Protein AF-0000000068914942 (afdb_homodimer)

InterPro domains:
  IPR000403 Phosphatidylinositol 3-/4-kinase, catalytic domain [PF00454] (222-369)
  IPR000403 Phosphatidylinositol 3-/4-kinase, catalytic domain [PS50290] (128-403)
  IPR000403 Phosphatidylinositol 3-/4-kinase, catalytic domain [SM00146] (162-403)
  IPR011009 Protein kinase-like domain superfamily [SSF56112] (67-400)
  IPR015433 Phosphatidylinositol 3-/4-kinase [PTHR10048] (6-400)
  IPR018936 Phosphatidylinositol 3-/4-kinase, conserved site [PS00915] (165-179)
  IPR036940 Phosphatidylinositol 3-/4-kinase, catalytic domain superfamily [G3DSA:1.10.1070.11] (213-403)

Organism: Brassica napus (NCBI:txid3708)

Foldseek 3Di:
DLVVVLVVQLVVCLVDLLSLLLLLQQLQLQQPDDDPDDDDPQPCVVVSVCSVVSNVSSLVSDDPVSNVLSCLQLVQVVQLLCLQVVLQPPDQVCSLVSQLVSQVPGDRDDFCHADNQDNQKTFPAWPSNQWDWDDDDRTTKIKTKTFIDGNPDDRVDTDIWIKIKTAQANCVLVVLLLVLLVVLVVLCVVVVAQADADRWTKTRRHHRIIMTTDDPQKDFQVRLCVVDVDFPQVSLCVLQNDPPDPQSVQLLVQQLRQQLSVLLSLLLFVQLDDDSRQWMAHSSNHIYGHDRLATQCGYVVNPSCNDVASDADDQSNCCSQPVVLPCPDPSSVVSLVSNLVSLLSCLVVVVVSLVSNVVCLSSPRPNNVDDDRSVVSSVSSVNVDDSVVSSVVSSVSSVVNND/DLVVVLVVQLVVCLVDLLSLLLLLQQLQLQQPDDDPDDDDPQPCVVVSVCSVVSNVSSLVSDDPVSNVLSCLQLVQVVQLLCLQVVLQPPDQVCSLVSQLVSQVVGDRDDFCHADNQDNQKTFPAWPSNAWDWDDDDRTTKIKTKTFIDGNPDDRVDTDIWIKIKTAQANCVLVVLLLVLLVVLVVLCVVVVAQADADRWTKTRRHHRIIMTTDDPQKDFQVRLCVVDVDFPQVSLCVLQNDPPDPQSVQLLVQQLRHQLSVLLSLLLFVQLPDPSRQWMAHSSNHIYGHDRLATQCGYVVNPSCNDVASDADDQSNCCSQPVVLPCPDPSSVVSLVSNLVSLLSCLVVVVVSLVSNVVCLSSPRPNNVDDDRSVVSSVSSVNVDDSVRSSVVSSVSSVVNND

Secondary structure (DSSP, 8-state):
-HHHHHHHHHHHHTT-HHHHHHHHHHHHHHTT-----SS---TTHHHHHHHHHHHHHHHHT--HHHHHHHHHHHHHHHHHHHHHHHTTTS-HHHHHHHHHHHHHTPPP-SS--EETTEEEEEEEEE-GGG-EEPP-SS---EEEEEEEEETTS-TT--EEEEEEEEES---HHHHHHHHHHHHHHHHHHHTT---------EEEEETTEEEEEPPTTEEEHHHHHHH-SS-HHHHHHHHH-STTSHHHHHHHHHHHHHHHHHHHHHHHH------GGGEEEETTS-EEE---SS-TT--GGG-TTS--SSS---HHHHHHH-TT-SS-SHHHHHHHHHHHHHHHHHHHTHHHHHHHHHTTGGG--GGGSSS-HHHHHHHHH-TTS-HHHHHHHHHHHHHHHT-/-HHHHHHHHHHHHTT-HHHHHHHHHHHHHHTT-----SS---TTHHHHHHHHHHHHHHHHT--HHHHHHHHHHHHHHHHHHHHHHHTTTS-HHHHHHHHHHHHHTPPP-SS--EETTEEEEEEEEE-GGG-EEPP-SS---EEEEEEEEETTS-TT--EEEEEEEEES---HHHHHHHHHHHHHHHHHHHTT---------EEEEETTEEEEEPPTTEEEHHHHHHH-SS-HHHHHHHHH-STTSHHHHHHHHHHHHHHHHHHHHHHHH------GGGEEEETTS-EEE---SS-TT--GGG-TTS--SSS---HHHHHHH-TT-SS-SHHHHHHHHHHHHHHHHHHHTHHHHHHHHHTTGGG--GGGSSS-HHHHHHHHH-TTS-HHHHHHHHHHHHHHHT-

Radius of gyration: 30.93 Å; Cα contacts (8 Å, |Δi|>4): 1304; chains: 2; bounding box: 59×101×74 Å

pLDDT: mean 88.15, std 11.49, range [38.56, 98.75]

Structure (mmCIF, N/CA/C/O backbone):
data_AF-0000000068914942-model_v1
#
loop_
_entity.id
_entity.type
_entity.pdbx_description
1 polymer '1-phosphatidylinositol 4-kinase'
#
loop_
_atom_site.group_PDB
_atom_site.id
_atom_site.type_symbol
_atom_site.label_atom_id
_atom_site.label_alt_id
_atom_site.label_comp_id
_atom_site.label_asym_id
_atom_site.label_entity_id
_atom_site.label_seq_id
_atom_site.pdbx_PDB_ins_code
_atom_site.Cartn_x
_atom_site.Cartn_y
_atom_site.Cartn_z
_atom_site.occupancy
_atom_site.B_iso_or_equiv
_atom_site.auth_seq_id
_atom_site.auth_comp_id
_atom_site.auth_asym_id
_atom_site.auth_atom_id
_atom_site.pdbx_PDB_model_num
ATOM 1 N N . MET A 1 1 ? -17.969 -9.203 5.148 1 58.34 1 MET A N 1
ATOM 2 C CA . MET A 1 1 ? -17.391 -7.957 4.645 1 58.34 1 MET A CA 1
ATOM 3 C C . MET A 1 1 ? -15.992 -7.742 5.195 1 58.34 1 MET A C 1
ATOM 5 O O . MET A 1 1 ? -15.047 -7.52 4.438 1 58.34 1 MET A O 1
ATOM 9 N N . GLN A 1 2 ? -15.883 -8.016 6.496 1 65 2 GLN A N 1
ATOM 10 C CA . GLN A 1 2 ? -14.594 -7.789 7.133 1 65 2 GLN A CA 1
ATOM 11 C C . GLN A 1 2 ? -13.539 -8.758 6.602 1 65 2 GLN A C 1
ATOM 13 O O . GLN A 1 2 ? -12.414 -8.359 6.301 1 65 2 GLN A O 1
ATOM 18 N N . ARG A 1 3 ? -14.031 -9.883 6.332 1 69.19 3 ARG A N 1
ATOM 19 C CA . ARG A 1 3 ? -13.078 -10.898 5.883 1 69.19 3 ARG A CA 1
ATOM 20 C C . ARG A 1 3 ? -12.664 -10.648 4.438 1 69.19 3 ARG A C 1
ATOM 22 O O . ARG A 1 3 ? -11.5 -10.859 4.078 1 69.19 3 ARG A O 1
ATOM 29 N N . LEU A 1 4 ? -13.633 -10.164 3.703 1 71.38 4 LEU A N 1
ATOM 30 C CA . LEU A 1 4 ? -13.336 -9.875 2.305 1 71.38 4 LEU A CA 1
ATOM 31 C C . LEU A 1 4 ? -12.352 -8.719 2.186 1 71.38 4 LEU A C 1
ATOM 33 O O . LEU A 1 4 ? -11.398 -8.781 1.402 1 71.38 4 LEU A O 1
ATOM 37 N N . VAL A 1 5 ? -12.523 -7.695 2.98 1 72 5 VAL A N 1
ATOM 38 C CA . VAL A 1 5 ? -11.609 -6.555 2.988 1 72 5 VAL A CA 1
ATOM 39 C C . VAL A 1 5 ? -10.211 -7.016 3.4 1 72 5 VAL A C 1
ATOM 41 O O . VAL A 1 5 ? -9.219 -6.633 2.777 1 72 5 VAL A O 1
ATOM 44 N N . GLU A 1 6 ? -10.203 -7.836 4.348 1 75.19 6 GLU A N 1
ATOM 45 C CA . GLU A 1 6 ? -8.93 -8.383 4.797 1 75.19 6 GLU A CA 1
ATOM 46 C C . GLU A 1 6 ? -8.227 -9.148 3.676 1 75.19 6 GLU A C 1
ATOM 48 O O . GLU A 1 6 ? -7.023 -9 3.471 1 75.19 6 GLU A O 1
ATOM 53 N N . GLY A 1 7 ? -9 -9.93 3.02 1 75.38 7 GLY A N 1
ATOM 54 C CA . GLY A 1 7 ? -8.438 -10.672 1.903 1 75.38 7 GLY A CA 1
ATOM 55 C C . GLY A 1 7 ? -7.832 -9.789 0.834 1 75.38 7 GLY A C 1
ATOM 56 O O . GLY A 1 7 ? -6.734 -10.062 0.342 1 75.38 7 GLY A O 1
ATOM 57 N N . TYR A 1 8 ? -8.5 -8.742 0.588 1 74.06 8 TYR A N 1
ATOM 58 C CA . TYR A 1 8 ? -8.016 -7.805 -0.418 1 74.06 8 TYR A CA 1
ATOM 59 C C . TYR A 1 8 ? -6.734 -7.117 0.052 1 74.06 8 TYR A C 1
ATOM 61 O O . TYR A 1 8 ? -5.797 -6.938 -0.728 1 74.06 8 TYR A O 1
ATOM 69 N N . LEU A 1 9 ? -6.75 -6.789 1.286 1 76.19 9 LEU A N 1
ATOM 70 C CA . LEU A 1 9 ? -5.582 -6.121 1.851 1 76.19 9 LEU A CA 1
ATOM 71 C C . LEU A 1 9 ? -4.375 -7.051 1.854 1 76.19 9 LEU A C 1
ATOM 73 O O . LEU A 1 9 ? -3.264 -6.633 1.517 1 76.19 9 LEU A O 1
ATOM 77 N N . LEU A 1 10 ? -4.621 -8.234 2.172 1 78.44 10 LEU A N 1
ATOM 78 C CA . LEU A 1 10 ? -3.533 -9.203 2.217 1 78.44 10 LEU A CA 1
ATOM 79 C C . LEU A 1 10 ? -2.945 -9.422 0.827 1 78.44 10 LEU A C 1
ATOM 81 O O . LEU A 1 10 ? -1.725 -9.516 0.673 1 78.44 10 LEU A O 1
ATOM 85 N N . ARG A 1 11 ? -3.777 -9.445 -0.128 1 77.5 11 ARG A N 1
ATOM 86 C CA . ARG A 1 11 ? -3.316 -9.609 -1.503 1 77.5 11 ARG A CA 1
ATOM 87 C C . ARG A 1 11 ? -2.504 -8.398 -1.957 1 77.5 11 ARG A C 1
ATOM 89 O O . ARG A 1 11 ? -1.482 -8.547 -2.631 1 77.5 11 ARG A O 1
ATOM 96 N N . ALA A 1 12 ? -3.012 -7.297 -1.58 1 75.62 12 ALA A N 1
ATOM 97 C CA . ALA A 1 12 ? -2.309 -6.07 -1.942 1 75.62 12 ALA A CA 1
ATOM 98 C C . ALA A 1 12 ? -0.931 -6.012 -1.289 1 75.62 12 ALA A C 1
ATOM 100 O O . ALA A 1 12 ? 0.04 -5.574 -1.91 1 75.62 12 ALA A O 1
ATOM 101 N N . THR A 1 13 ? -0.821 -6.484 -0.049 1 81.56 13 THR A N 1
ATOM 102 C CA . THR A 1 13 ? 0.433 -6.398 0.693 1 81.56 13 THR A CA 1
ATOM 103 C C . THR A 1 13 ? 1.461 -7.375 0.128 1 81.56 13 THR A C 1
ATOM 105 O O . THR A 1 13 ? 2.666 -7.203 0.327 1 81.56 13 THR A O 1
ATOM 108 N N . GLN A 1 14 ? 0.998 -8.336 -0.567 1 77.94 14 GLN A N 1
ATOM 109 C CA . GLN A 1 14 ? 1.915 -9.305 -1.16 1 77.94 14 GLN A CA 1
ATOM 110 C C . GLN A 1 14 ? 2.623 -8.719 -2.377 1 77.94 14 GLN A C 1
ATOM 112 O O . GLN A 1 14 ? 3.664 -9.227 -2.803 1 77.94 14 GLN A O 1
ATOM 117 N N . ARG A 1 15 ? 2.119 -7.633 -2.84 1 77.19 15 ARG A N 1
ATOM 118 C CA . ARG A 1 15 ? 2.668 -7.043 -4.055 1 77.19 15 ARG A CA 1
ATOM 119 C C . ARG A 1 15 ? 3.729 -5.996 -3.729 1 77.19 15 ARG A C 1
ATOM 121 O O . ARG A 1 15 ? 4.508 -5.602 -4.598 1 77.19 15 ARG A O 1
ATOM 128 N N . SER A 1 16 ? 3.73 -5.582 -2.49 1 80.5 16 SER A N 1
ATOM 129 C CA . SER A 1 16 ? 4.66 -4.531 -2.092 1 80.5 16 SER A CA 1
ATOM 130 C C . SER A 1 16 ? 5.004 -4.633 -0.609 1 80.5 16 SER A C 1
ATOM 132 O O . SER A 1 16 ? 4.148 -4.402 0.249 1 80.5 16 SER A O 1
ATOM 134 N N . ASP A 1 17 ? 6.27 -4.828 -0.352 1 85.5 17 ASP A N 1
ATOM 135 C CA . ASP A 1 17 ? 6.723 -4.91 1.034 1 85.5 17 ASP A CA 1
ATOM 136 C C . ASP A 1 17 ? 6.52 -3.58 1.757 1 85.5 17 ASP A C 1
ATOM 138 O O . ASP A 1 17 ? 6.125 -3.557 2.924 1 85.5 17 ASP A O 1
ATOM 142 N N . ILE A 1 18 ? 6.816 -2.525 1.041 1 85.44 18 ILE A N 1
ATOM 143 C CA . ILE A 1 18 ? 6.68 -1.201 1.638 1 85.44 18 ILE A CA 1
ATOM 144 C C . ILE A 1 18 ? 5.219 -0.952 2.012 1 85.44 18 ILE A C 1
ATOM 146 O O . ILE A 1 18 ? 4.934 -0.378 3.064 1 85.44 18 ILE A O 1
ATOM 150 N N . PHE A 1 19 ? 4.383 -1.383 1.195 1 83.62 19 PHE A N 1
ATOM 151 C CA . PHE A 1 19 ? 2.971 -1.236 1.524 1 83.62 19 PHE A CA 1
ATOM 152 C C . PHE A 1 19 ? 2.615 -2.051 2.764 1 83.62 19 PHE A C 1
ATOM 154 O O . PHE A 1 19 ? 1.853 -1.592 3.615 1 83.62 19 PHE A O 1
ATOM 161 N N . ALA A 1 20 ? 3.072 -3.252 2.707 1 88.56 20 ALA A N 1
ATOM 162 C CA . ALA A 1 20 ? 2.826 -4.086 3.879 1 88.56 20 ALA A CA 1
ATOM 163 C C . ALA A 1 20 ? 3.279 -3.385 5.156 1 88.56 20 ALA A C 1
ATOM 165 O O . ALA A 1 20 ? 2.564 -3.391 6.16 1 88.56 20 ALA A O 1
ATOM 166 N N . HIS A 1 21 ? 4.418 -2.729 5.09 1 91.75 21 HIS A N 1
ATOM 167 C CA . HIS A 1 21 ? 4.941 -2.004 6.246 1 91.75 21 HIS A CA 1
ATOM 168 C C . HIS A 1 21 ? 4.02 -0.854 6.637 1 91.75 21 HIS A C 1
ATOM 170 O O . HIS A 1 21 ? 3.682 -0.698 7.812 1 91.75 21 HIS A O 1
ATOM 176 N N . ILE A 1 22 ? 3.643 -0.082 5.668 1 87 22 ILE A N 1
ATOM 177 C CA . ILE A 1 22 ? 2.787 1.077 5.902 1 87 22 ILE A CA 1
ATOM 178 C C . ILE A 1 22 ? 1.483 0.632 6.559 1 87 22 ILE A C 1
ATOM 180 O O . ILE A 1 22 ? 1.037 1.236 7.539 1 87 22 ILE A O 1
ATOM 184 N N . LEU A 1 23 ? 0.929 -0.386 6.016 1 84.69 23 LEU A N 1
ATOM 185 C CA . LEU A 1 23 ? -0.323 -0.889 6.57 1 84.69 23 LEU A CA 1
ATOM 186 C C . LEU A 1 23 ? -0.121 -1.391 8 1 84.69 23 LEU A C 1
ATOM 188 O O . LEU A 1 23 ? -0.962 -1.156 8.867 1 84.69 23 LEU A O 1
ATOM 192 N N . ILE A 1 24 ? 0.952 -2.102 8.242 1 89.44 24 ILE A N 1
ATOM 193 C CA . ILE A 1 24 ? 1.233 -2.621 9.57 1 89.44 24 ILE A CA 1
ATOM 194 C C . ILE A 1 24 ? 1.371 -1.463 10.562 1 89.44 24 ILE A C 1
ATOM 196 O O . ILE A 1 24 ? 0.812 -1.506 11.656 1 89.44 24 ILE A O 1
ATOM 200 N N . TRP A 1 25 ? 2.107 -0.399 10.18 1 88.81 25 TRP A N 1
ATOM 201 C CA . TRP A 1 25 ? 2.236 0.777 11.031 1 88.81 25 TRP A CA 1
ATOM 202 C C . TRP A 1 25 ? 0.869 1.367 11.352 1 88.81 25 TRP A C 1
ATOM 204 O O . TRP A 1 25 ? 0.594 1.718 12.508 1 88.81 25 TRP A O 1
ATOM 214 N N . HIS A 1 26 ? 0.051 1.484 10.383 1 81.44 26 HIS A N 1
ATOM 215 C CA . HIS A 1 26 ? -1.274 2.061 10.578 1 81.44 26 HIS A CA 1
ATOM 216 C C . HIS A 1 26 ? -2.129 1.186 11.484 1 81.44 26 HIS A C 1
ATOM 218 O O . HIS A 1 26 ? -2.863 1.697 12.336 1 81.44 26 HIS A O 1
ATOM 224 N N . LEU A 1 27 ? -2.064 -0.133 11.312 1 82.94 27 LEU A N 1
ATOM 225 C CA . LEU A 1 27 ? -2.828 -1.061 12.141 1 82.94 27 LEU A CA 1
ATOM 226 C C . LEU A 1 27 ? -2.357 -1.012 13.586 1 82.94 27 LEU A C 1
ATOM 228 O O . LEU A 1 27 ? -3.172 -1.07 14.508 1 82.94 27 LEU A O 1
ATOM 232 N N . GLN A 1 28 ? -1.081 -0.886 13.742 1 85.81 28 GLN A N 1
ATOM 233 C CA . GLN A 1 28 ? -0.518 -0.815 15.086 1 85.81 28 GLN A CA 1
ATOM 234 C C . GLN A 1 28 ? -0.953 0.462 15.797 1 85.81 28 GLN A C 1
ATOM 236 O O . GLN A 1 28 ? -1.138 0.468 17.016 1 85.81 28 GLN A O 1
ATOM 241 N N . GLY A 1 29 ? -1.04 1.446 15.07 1 82.19 29 GLY A N 1
ATOM 242 C CA . GLY A 1 29 ? -1.447 2.723 15.633 1 82.19 29 GLY A CA 1
ATOM 243 C C . GLY A 1 29 ? -2.896 2.74 16.078 1 82.19 29 GLY A C 1
ATOM 244 O O . GLY A 1 29 ? -3.27 3.521 16.953 1 82.19 29 GLY A O 1
ATOM 245 N N . GLU A 1 30 ? -3.73 1.829 15.547 1 75.88 30 GLU A N 1
ATOM 246 C CA . GLU A 1 30 ? -5.16 1.803 15.844 1 75.88 30 GLU A CA 1
ATOM 247 C C . GLU A 1 30 ? -5.469 0.821 16.969 1 75.88 30 GLU A C 1
ATOM 249 O O . GLU A 1 30 ? -6.547 0.872 17.562 1 75.88 30 GLU A O 1
ATOM 254 N N . SER A 1 31 ? -4.777 -0.333 17.25 1 64.75 31 SER A N 1
ATOM 255 C CA . SER A 1 31 ? -5.082 -1.464 18.125 1 64.75 31 SER A CA 1
ATOM 256 C C . SER A 1 31 ? -5.191 -1.024 19.578 1 64.75 31 SER A C 1
ATOM 258 O O . SER A 1 31 ? -5.883 -1.665 20.375 1 64.75 31 SER A O 1
ATOM 260 N N . VAL A 1 32 ? -4.652 -0.105 20.188 1 53.91 32 VAL A N 1
ATOM 261 C CA . VAL A 1 32 ? -4.449 -0.066 21.625 1 53.91 32 VAL A CA 1
ATOM 262 C C . VAL A 1 32 ? -5.656 0.585 22.312 1 53.91 32 VAL A C 1
ATOM 264 O O . VAL A 1 32 ? -5.602 0.931 23.484 1 53.91 32 VAL A O 1
ATOM 267 N N . GLN A 1 33 ? -6.824 0.558 21.75 1 50.12 33 GLN A N 1
ATOM 268 C CA . GLN A 1 33 ? -7.621 1.388 22.656 1 50.12 33 GLN A CA 1
ATOM 269 C C . GLN A 1 33 ? -8.055 0.603 23.891 1 50.12 33 GLN A C 1
ATOM 271 O O . GLN A 1 33 ? -8.562 -0.514 23.766 1 50.12 33 GLN A O 1
ATOM 276 N N . GLU A 1 34 ? -7.441 0.653 24.969 1 46.19 34 GLU A N 1
ATOM 277 C CA . GLU A 1 34 ? -7.84 0.136 26.266 1 46.19 34 GLU A CA 1
ATOM 278 C C . GLU A 1 34 ? -9.359 0.116 26.422 1 46.19 34 GLU A C 1
ATOM 280 O O . GLU A 1 34 ? -10.07 0.817 25.688 1 46.19 34 GLU A O 1
ATOM 285 N N . THR A 1 35 ? -9.797 -0.662 27.484 1 43.31 35 THR A N 1
ATOM 286 C CA . THR A 1 35 ? -11.047 -0.983 28.156 1 43.31 35 THR A CA 1
ATOM 287 C C . THR A 1 35 ? -11.922 0.261 28.297 1 43.31 35 THR A C 1
ATOM 289 O O . THR A 1 35 ? -11.516 1.242 28.922 1 43.31 35 THR A O 1
ATOM 292 N N . PRO A 1 36 ? -12.922 0.36 27.344 1 43.69 36 PRO A N 1
ATOM 293 C CA . PRO A 1 36 ? -13.828 1.442 27.719 1 43.69 36 PRO A CA 1
ATOM 294 C C . PRO A 1 36 ? -14.086 1.509 29.219 1 43.69 36 PRO A C 1
ATOM 296 O O . PRO A 1 36 ? -14.062 0.48 29.891 1 43.69 36 PRO A O 1
ATOM 299 N N . LYS A 1 37 ? -13.984 2.576 29.844 1 38.56 37 LYS A N 1
ATOM 300 C CA . LYS A 1 37 ? -14.703 2.621 31.109 1 38.56 37 LYS A CA 1
ATOM 301 C C . LYS A 1 37 ? -16.062 1.943 30.984 1 38.56 37 LYS A C 1
ATOM 303 O O . LYS A 1 37 ? -16.547 1.703 29.875 1 38.56 37 LYS A O 1
ATOM 308 N N . GLU A 1 38 ? -17.156 2.18 31.75 1 41.41 38 GLU A N 1
ATOM 309 C CA . GLU A 1 38 ? -18.438 1.517 32 1 41.41 38 GLU A CA 1
ATOM 310 C C . GLU A 1 38 ? -19.141 1.159 30.688 1 41.41 38 GLU A C 1
ATOM 312 O O . GLU A 1 38 ? -19.297 -0.019 30.359 1 41.41 38 GLU A O 1
ATOM 317 N N . GLY A 1 39 ? -20.391 1.791 30.328 1 42.06 39 GLY A N 1
ATOM 318 C CA . GLY A 1 39 ? -21.688 1.621 29.672 1 42.06 39 GLY A CA 1
ATOM 319 C C . GLY A 1 39 ? -21.594 1.553 28.156 1 42.06 39 GLY A C 1
ATOM 320 O O . GLY A 1 39 ? -22.594 1.352 27.484 1 42.06 39 GLY A O 1
ATOM 321 N N . ALA A 1 40 ? -20.875 2.4 27.547 1 38.78 40 ALA A N 1
ATOM 322 C CA . ALA A 1 40 ? -21.188 2.514 26.125 1 38.78 40 ALA A CA 1
ATOM 323 C C . ALA A 1 40 ? -20.5 1.417 25.312 1 38.78 40 ALA A C 1
ATOM 325 O O . ALA A 1 40 ? -19.312 1.161 25.5 1 38.78 40 ALA A O 1
ATOM 326 N N . ILE A 1 41 ? -21.25 0.482 24.844 1 44.25 41 ILE A N 1
ATOM 327 C CA . ILE A 1 41 ? -20.953 -0.588 23.906 1 44.25 41 ILE A CA 1
ATOM 328 C C . ILE A 1 41 ? -20.062 -0.047 22.781 1 44.25 41 ILE A C 1
ATOM 330 O O . ILE A 1 41 ? -20.484 0.836 22.031 1 44.25 41 ILE A O 1
ATOM 334 N N . ASP A 1 42 ? -18.703 -0.016 22.719 1 48.03 42 ASP A N 1
ATOM 335 C CA . ASP A 1 42 ? -17.734 0.515 21.75 1 48.03 42 ASP A CA 1
ATOM 336 C C . ASP A 1 42 ? -17.891 -0.156 20.391 1 48.03 42 ASP A C 1
ATOM 338 O O . ASP A 1 42 ? -17.531 -1.324 20.234 1 48.03 42 ASP A O 1
ATOM 342 N N . LYS A 1 43 ? -18.812 0.088 19.594 1 49.69 43 LYS A N 1
ATOM 343 C CA . LYS A 1 43 ? -19.094 -0.341 18.234 1 49.69 43 LYS A CA 1
ATOM 344 C C . LYS A 1 43 ? -17.797 -0.626 17.469 1 49.69 43 LYS A C 1
ATOM 346 O O . LYS A 1 43 ? -17.766 -1.498 16.594 1 49.69 43 LYS A O 1
ATOM 351 N N . ASN A 1 44 ? -16.734 0.111 17.859 1 56.91 44 ASN A N 1
ATOM 352 C CA . ASN A 1 44 ? -15.469 -0.028 17.141 1 56.91 44 ASN A CA 1
ATOM 353 C C . ASN A 1 44 ? -14.648 -1.203 17.672 1 56.91 44 ASN A C 1
ATOM 355 O O . ASN A 1 44 ? -13.609 -1.541 17.109 1 56.91 44 ASN A O 1
ATOM 359 N N . ALA A 1 45 ? -15.234 -1.803 18.672 1 58.81 45 ALA A N 1
ATOM 360 C CA . ALA A 1 45 ? -14.492 -2.865 19.359 1 58.81 45 ALA A CA 1
ATOM 361 C C . ALA A 1 45 ? -14.289 -4.062 18.438 1 58.81 45 ALA A C 1
ATOM 363 O O . ALA A 1 45 ? -13.203 -4.652 18.406 1 58.81 45 ALA A O 1
ATOM 364 N N . SER A 1 46 ? -15.305 -4.223 17.594 1 60.06 46 SER A N 1
ATOM 365 C CA . SER A 1 46 ? -15.195 -5.402 16.75 1 60.06 46 SER A CA 1
ATOM 366 C C . SER A 1 46 ? -14.125 -5.211 15.672 1 60.06 46 SER A C 1
ATOM 368 O O . SER A 1 46 ? -13.359 -6.133 15.383 1 60.06 46 SER A O 1
ATOM 370 N N . PHE A 1 47 ? -13.961 -3.992 15.219 1 64.88 47 PHE A N 1
ATOM 371 C CA . PHE A 1 47 ? -12.961 -3.709 14.195 1 64.88 47 PHE A CA 1
ATOM 372 C C . PHE A 1 47 ? -11.555 -3.758 14.781 1 64.88 47 PHE A C 1
ATOM 374 O O . PHE A 1 47 ? -10.648 -4.348 14.188 1 64.88 47 PHE A O 1
ATOM 381 N N . GLN A 1 48 ? -11.508 -3.209 15.93 1 69.81 48 GLN A N 1
ATOM 382 C CA . GLN A 1 48 ? -10.195 -3.135 16.578 1 69.81 48 GLN A CA 1
ATOM 383 C C . GLN A 1 48 ? -9.703 -4.52 16.984 1 69.81 48 GLN A C 1
ATOM 385 O O . GLN A 1 48 ? -8.5 -4.781 16.984 1 69.81 48 GLN A O 1
ATOM 390 N N . GLU A 1 49 ? -10.648 -5.391 17.188 1 70.75 49 GLU A N 1
ATOM 391 C CA . GLU A 1 49 ? -10.305 -6.727 17.656 1 70.75 49 GLU A CA 1
ATOM 392 C C . GLU A 1 49 ? -9.641 -7.555 16.562 1 70.75 49 GLU A C 1
ATOM 394 O O . GLU A 1 49 ? -8.82 -8.43 16.844 1 70.75 49 GLU A O 1
ATOM 399 N N . ILE A 1 50 ? -9.953 -7.16 15.391 1 73.06 50 ILE A N 1
ATOM 400 C CA . ILE A 1 50 ? -9.438 -8 14.312 1 73.06 50 ILE A CA 1
ATOM 401 C C . ILE A 1 50 ? -8.102 -7.453 13.82 1 73.06 50 ILE A C 1
ATOM 403 O O . ILE A 1 50 ? -7.359 -8.148 13.125 1 73.06 50 ILE A O 1
ATOM 407 N N . LEU A 1 51 ? -7.707 -6.273 14.273 1 78.31 51 LEU A N 1
ATOM 408 C CA . LEU A 1 51 ? -6.559 -5.582 13.695 1 78.31 51 LEU A CA 1
ATOM 409 C C . LEU A 1 51 ? -5.266 -6.348 13.969 1 78.31 51 LEU A C 1
ATOM 411 O O . LEU A 1 51 ? -4.461 -6.555 13.062 1 78.31 51 LEU A O 1
ATOM 415 N N . PRO A 1 52 ? -5.098 -6.867 15.227 1 80.88 52 PRO A N 1
ATOM 416 C CA . PRO A 1 52 ? -3.873 -7.629 15.477 1 80.88 52 PRO A CA 1
ATOM 417 C C . PRO A 1 52 ? -3.773 -8.883 14.617 1 80.88 52 PRO A C 1
ATOM 419 O O . PRO A 1 52 ? -2.68 -9.258 14.188 1 80.88 52 PRO A O 1
ATOM 422 N N . GLN A 1 53 ? -4.891 -9.445 14.383 1 79.44 53 GLN A N 1
ATOM 423 C CA . GLN A 1 53 ? -4.906 -10.648 13.555 1 79.44 53 GLN A CA 1
ATOM 424 C C . GLN A 1 53 ? -4.543 -10.32 12.109 1 79.44 53 GLN A C 1
ATOM 426 O O . GLN A 1 53 ? -3.809 -11.07 11.469 1 79.44 53 GLN A O 1
ATOM 431 N N . VAL A 1 54 ? -5.062 -9.258 11.609 1 79.44 54 VAL A N 1
ATOM 432 C CA . VAL A 1 54 ? -4.762 -8.828 10.242 1 79.44 54 VAL A CA 1
ATOM 433 C C . VAL A 1 54 ? -3.271 -8.523 10.117 1 79.44 54 VAL A C 1
ATOM 435 O O . VAL A 1 54 ? -2.631 -8.938 9.141 1 79.44 54 VAL A O 1
ATOM 438 N N . ARG A 1 55 ? -2.748 -7.863 11.094 1 86.38 55 ARG A N 1
ATOM 439 C CA . ARG A 1 55 ? -1.322 -7.555 11.117 1 86.38 55 ARG A CA 1
ATOM 440 C C . ARG A 1 55 ? -0.486 -8.828 11.062 1 86.38 55 ARG A C 1
ATOM 442 O O . ARG A 1 55 ? 0.462 -8.922 10.281 1 86.38 55 ARG A O 1
ATOM 449 N N . GLN A 1 56 ? -0.875 -9.781 11.875 1 85.94 56 GLN A N 1
ATOM 450 C CA . GLN A 1 56 ? -0.119 -11.031 11.945 1 85.94 56 GLN A CA 1
ATOM 451 C C . GLN A 1 56 ? -0.203 -11.789 10.625 1 85.94 56 GLN A C 1
ATOM 453 O O . GLN A 1 56 ? 0.773 -12.406 10.195 1 85.94 56 GLN A O 1
ATOM 458 N N . HIS A 1 57 ? -1.358 -11.734 10.039 1 82.94 57 HIS A N 1
ATOM 459 C CA . HIS A 1 57 ? -1.513 -12.391 8.742 1 82.94 57 HIS A CA 1
ATOM 460 C C . HIS A 1 57 ? -0.588 -11.781 7.699 1 82.94 57 HIS A C 1
ATOM 462 O O . HIS A 1 57 ? -0.053 -12.492 6.844 1 82.94 57 HIS A O 1
ATOM 468 N N . ILE A 1 58 ? -0.472 -10.5 7.723 1 85.94 58 ILE A N 1
ATOM 469 C CA . ILE A 1 58 ? 0.431 -9.828 6.797 1 85.94 58 ILE A CA 1
ATOM 470 C C . ILE A 1 58 ? 1.866 -10.281 7.051 1 85.94 58 ILE A C 1
ATOM 472 O O . ILE A 1 58 ? 2.586 -10.633 6.113 1 85.94 58 ILE A O 1
ATOM 476 N N . ILE A 1 59 ? 2.24 -10.344 8.281 1 89.06 59 ILE A N 1
ATOM 477 C CA . ILE A 1 59 ? 3.604 -10.695 8.664 1 89.06 59 ILE A CA 1
ATOM 478 C C . ILE A 1 59 ? 3.887 -12.148 8.266 1 89.06 59 ILE A C 1
ATOM 480 O O . ILE A 1 59 ? 4.957 -12.453 7.742 1 89.06 59 ILE A O 1
ATOM 484 N N . ASP A 1 60 ? 2.939 -12.945 8.484 1 81 60 ASP A N 1
ATOM 485 C CA . ASP A 1 60 ? 3.08 -14.359 8.148 1 81 60 ASP A CA 1
ATOM 486 C C . ASP A 1 60 ? 3.242 -14.555 6.645 1 81 60 ASP A C 1
ATOM 488 O O . ASP A 1 60 ? 3.744 -15.594 6.195 1 81 60 ASP A O 1
ATOM 492 N N . GLY A 1 61 ? 2.803 -13.609 5.906 1 75.88 61 GLY A N 1
ATOM 493 C CA . GLY A 1 61 ? 2.857 -13.711 4.457 1 75.88 61 GLY A CA 1
ATOM 494 C C . GLY A 1 61 ? 4.18 -13.242 3.877 1 75.88 61 GLY A C 1
ATOM 495 O O . GLY A 1 61 ? 4.418 -13.383 2.676 1 75.88 61 GLY A O 1
ATOM 496 N N . PHE A 1 62 ? 5.066 -12.734 4.695 1 82.88 62 PHE A N 1
ATOM 497 C CA . PHE A 1 62 ? 6.352 -12.25 4.207 1 82.88 62 PHE A CA 1
ATOM 498 C C . PHE A 1 62 ? 7.238 -13.414 3.775 1 82.88 62 PHE A C 1
ATOM 500 O O . PHE A 1 62 ? 7.254 -14.461 4.422 1 82.88 62 PHE A O 1
ATOM 507 N N . SER A 1 63 ? 7.973 -13.242 2.625 1 77.56 63 SER A N 1
ATOM 508 C CA . SER A 1 63 ? 9.125 -14.094 2.352 1 77.56 63 SER A CA 1
ATOM 509 C C . SER A 1 63 ? 10.195 -13.938 3.426 1 77.56 63 SER A C 1
ATOM 511 O O . SER A 1 63 ? 10.156 -12.992 4.215 1 77.56 63 SER A O 1
ATOM 513 N N . PRO A 1 64 ? 11.133 -14.781 3.502 1 80.56 64 PRO A N 1
ATOM 514 C CA . PRO A 1 64 ? 12.188 -14.648 4.512 1 80.56 64 PRO A CA 1
ATOM 515 C C . PRO A 1 64 ? 12.945 -13.328 4.402 1 80.56 64 PRO A C 1
ATOM 517 O O . PRO A 1 64 ? 13.219 -12.688 5.418 1 80.56 64 PRO A O 1
ATOM 520 N N . SER A 1 65 ? 13.25 -12.977 3.178 1 84.06 65 SER A N 1
ATOM 521 C CA . SER A 1 65 ? 13.953 -11.719 2.98 1 84.06 65 SER A CA 1
ATOM 522 C C . SER A 1 65 ? 13.086 -10.531 3.375 1 84.06 65 SER A C 1
ATOM 524 O O . SER A 1 65 ? 13.578 -9.562 3.959 1 84.06 65 SER A O 1
ATOM 526 N N . ALA A 1 66 ? 11.828 -10.617 3.008 1 87.19 66 ALA A N 1
ATOM 527 C CA . ALA A 1 66 ? 10.898 -9.547 3.369 1 87.19 66 ALA A CA 1
ATOM 528 C C . ALA A 1 66 ? 10.719 -9.469 4.883 1 87.19 66 ALA A C 1
ATOM 530 O O . ALA A 1 66 ? 10.602 -8.375 5.441 1 87.19 66 ALA A O 1
ATOM 531 N N . LEU A 1 67 ? 10.672 -10.594 5.527 1 91.06 67 LEU A N 1
ATOM 532 C CA . LEU A 1 67 ? 10.539 -10.633 6.98 1 91.06 67 LEU A CA 1
ATOM 533 C C . LEU A 1 67 ? 11.766 -10.031 7.656 1 91.06 67 LEU A C 1
ATOM 535 O O . LEU A 1 67 ? 11.633 -9.32 8.656 1 91.06 67 LEU A O 1
ATOM 539 N N . ASP A 1 68 ? 12.898 -10.344 7.117 1 93.25 68 ASP A N 1
ATOM 540 C CA . ASP A 1 68 ? 14.133 -9.781 7.648 1 93.25 68 ASP A CA 1
ATOM 541 C C . ASP A 1 68 ? 14.117 -8.258 7.578 1 93.25 68 ASP A C 1
ATOM 543 O O . ASP A 1 68 ? 14.43 -7.586 8.562 1 93.25 68 ASP A O 1
ATOM 547 N N . MET A 1 69 ? 13.766 -7.738 6.418 1 93.06 69 MET A N 1
ATOM 548 C CA . MET A 1 69 ? 13.711 -6.289 6.238 1 93.06 69 MET A CA 1
ATOM 549 C C . MET A 1 69 ? 12.68 -5.664 7.176 1 93.06 69 MET A C 1
ATOM 551 O O . MET A 1 69 ? 12.938 -4.625 7.781 1 93.06 69 MET A O 1
ATOM 555 N N . PHE A 1 70 ? 11.531 -6.324 7.254 1 95.94 70 PHE A N 1
ATOM 556 C CA . PHE A 1 70 ? 10.469 -5.883 8.148 1 95.94 70 PHE A CA 1
ATOM 557 C C . PHE A 1 70 ? 10.969 -5.82 9.594 1 95.94 70 PHE A C 1
ATOM 559 O O . PHE A 1 70 ? 10.789 -4.809 10.273 1 95.94 70 PHE A O 1
ATOM 566 N N . THR A 1 71 ? 11.625 -6.781 10.047 1 96.25 71 THR A N 1
ATOM 567 C CA . THR A 1 71 ? 12.094 -6.883 11.43 1 96.25 71 THR A CA 1
ATOM 568 C C . THR A 1 71 ? 13.141 -5.812 11.719 1 96.25 71 THR A C 1
ATOM 570 O O . THR A 1 71 ? 13.07 -5.133 12.75 1 96.25 71 THR A O 1
ATOM 573 N N . ARG A 1 72 ? 14.102 -5.641 10.875 1 96.56 72 ARG A N 1
ATOM 574 C CA . ARG A 1 72 ? 15.148 -4.645 11.062 1 96.56 72 ARG A CA 1
ATOM 575 C C . ARG A 1 72 ? 14.562 -3.234 11.086 1 96.56 72 ARG A C 1
ATOM 577 O O . ARG A 1 72 ? 14.914 -2.428 11.953 1 96.56 72 ARG A O 1
ATOM 584 N N . GLU A 1 73 ? 13.633 -2.945 10.125 1 96.56 73 GLU A N 1
ATOM 585 C CA . GLU A 1 73 ? 13.008 -1.634 10 1 96.56 73 GLU A CA 1
ATOM 586 C C . GLU A 1 73 ? 12.219 -1.275 11.258 1 96.56 73 GLU A C 1
ATOM 588 O O . GLU A 1 73 ? 12.406 -0.198 11.82 1 96.56 73 GLU A O 1
ATOM 593 N N . PHE A 1 74 ? 11.375 -2.148 11.703 1 96.06 74 PHE A N 1
ATOM 594 C CA . PHE A 1 74 ? 10.484 -1.875 12.828 1 96.06 74 PHE A CA 1
ATOM 595 C C . PHE A 1 74 ? 11.25 -1.86 14.141 1 96.06 74 PHE A C 1
ATOM 597 O O . PHE A 1 74 ? 10.977 -1.039 15.016 1 96.06 74 PHE A O 1
ATOM 604 N N . ASP A 1 75 ? 12.25 -2.744 14.227 1 95.88 75 ASP A N 1
ATOM 605 C CA . ASP A 1 75 ? 13.07 -2.76 15.43 1 95.88 75 ASP A CA 1
ATOM 606 C C . ASP A 1 75 ? 13.852 -1.456 15.578 1 95.88 75 ASP A C 1
ATOM 608 O O . ASP A 1 75 ? 13.938 -0.897 16.672 1 95.88 75 ASP A O 1
ATOM 612 N N . PHE A 1 76 ? 14.445 -1.017 14.539 1 96.81 76 PHE A N 1
ATOM 613 C CA . PHE A 1 76 ? 15.25 0.199 14.547 1 96.81 76 PHE A CA 1
ATOM 614 C C . PHE A 1 76 ? 14.422 1.393 15.016 1 96.81 76 PHE A C 1
ATOM 616 O O . PHE A 1 76 ? 14.805 2.092 15.953 1 96.81 76 PHE A O 1
ATOM 623 N N . PHE A 1 77 ? 13.297 1.584 14.484 1 96 77 PHE A N 1
ATOM 624 C CA . PHE A 1 77 ? 12.539 2.791 14.781 1 96 77 PHE A CA 1
ATOM 625 C C . PHE A 1 77 ? 11.766 2.637 16.094 1 96 77 PHE A C 1
ATOM 627 O O . PHE A 1 77 ? 11.422 3.631 16.734 1 96 77 PHE A O 1
ATOM 634 N N . ASP A 1 78 ? 11.5 1.383 16.469 1 94.31 78 ASP A N 1
ATOM 635 C CA . ASP A 1 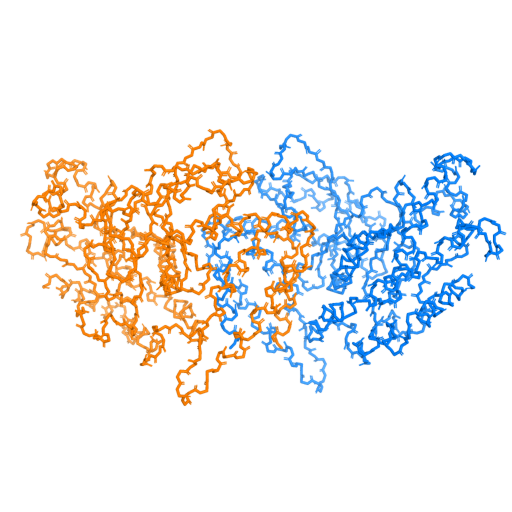78 ? 10.969 1.167 17.797 1 94.31 78 ASP A CA 1
ATOM 636 C C . ASP A 1 78 ? 11.977 1.59 18.875 1 94.31 78 ASP A C 1
ATOM 638 O O . ASP A 1 78 ? 11.609 2.215 19.859 1 94.31 78 ASP A O 1
ATOM 642 N N . LYS A 1 79 ? 13.188 1.218 18.625 1 95.25 79 LYS A N 1
ATOM 643 C CA . LYS A 1 79 ? 14.25 1.591 19.562 1 95.25 79 LYS A CA 1
ATOM 644 C C . LYS A 1 79 ? 14.414 3.107 19.641 1 95.25 79 LYS A C 1
ATOM 646 O O . LYS A 1 79 ? 14.516 3.676 20.719 1 95.25 79 LYS A O 1
ATOM 651 N N . VAL A 1 80 ? 14.422 3.75 18.516 1 95.62 80 VAL A N 1
ATOM 652 C CA . VAL A 1 80 ? 14.578 5.199 18.469 1 95.62 80 VAL A CA 1
ATOM 653 C C . VAL A 1 80 ? 13.398 5.867 19.172 1 95.62 80 VAL A C 1
ATOM 655 O O . VAL A 1 80 ? 13.586 6.773 19.984 1 95.62 80 VAL A O 1
ATOM 658 N N . THR A 1 81 ? 12.211 5.414 18.875 1 94.25 81 THR A N 1
ATOM 659 C CA . THR A 1 81 ? 11.008 6.004 19.453 1 94.25 81 THR A CA 1
ATOM 660 C C . THR A 1 81 ? 10.984 5.797 20.969 1 94.25 81 THR A C 1
ATOM 662 O O . THR A 1 81 ? 10.547 6.676 21.719 1 94.25 81 THR A O 1
ATOM 665 N N . SER A 1 82 ? 11.484 4.695 21.406 1 93.38 82 SER A N 1
ATOM 666 C CA . SER A 1 82 ? 11.422 4.332 22.828 1 93.38 82 SER A CA 1
ATOM 667 C C . SER A 1 82 ? 12.32 5.238 23.672 1 93.38 82 SER A C 1
ATOM 669 O O . SER A 1 82 ? 12.141 5.332 24.891 1 93.38 82 SER A O 1
ATOM 671 N N . ILE A 1 83 ? 13.258 5.867 23.031 1 94.69 83 ILE A N 1
ATOM 672 C CA . ILE A 1 83 ? 14.141 6.77 23.75 1 94.69 83 ILE A CA 1
ATOM 673 C C . ILE A 1 83 ? 13.32 7.848 24.453 1 94.69 83 ILE A C 1
ATOM 675 O O . ILE A 1 83 ? 13.625 8.227 25.594 1 94.69 83 ILE A O 1
ATOM 679 N N . SER A 1 84 ? 12.32 8.352 23.75 1 91.75 84 SER A N 1
ATOM 680 C CA . SER A 1 84 ? 11.43 9.352 24.328 1 91.75 84 SER A CA 1
ATOM 681 C C . SER A 1 84 ? 10.859 8.867 25.672 1 91.75 84 SER A C 1
ATOM 683 O O . SER A 1 84 ? 10.75 9.648 26.609 1 91.75 84 SER A O 1
ATOM 685 N N . GLY A 1 85 ? 10.555 7.59 25.797 1 88.19 85 GLY A N 1
ATOM 686 C CA . GLY A 1 85 ? 10.023 7.016 27.016 1 88.19 85 GLY A CA 1
ATOM 687 C C . GLY A 1 85 ? 11.078 6.852 28.109 1 88.19 85 GLY A C 1
ATOM 688 O O . GLY A 1 85 ? 10.797 7.082 29.281 1 88.19 85 GLY A O 1
ATOM 689 N N . VAL A 1 86 ? 12.227 6.531 27.703 1 89.12 86 VAL A N 1
ATOM 690 C CA . VAL A 1 86 ? 13.32 6.258 28.625 1 89.12 86 VAL A CA 1
ATOM 691 C C . VAL A 1 86 ? 13.758 7.551 29.312 1 89.12 86 VAL A C 1
ATOM 693 O O . VAL A 1 86 ? 14.227 7.527 30.453 1 89.12 86 VAL A O 1
ATOM 696 N N . LEU A 1 87 ? 13.555 8.648 28.688 1 91.06 87 LEU A N 1
ATOM 697 C CA . LEU A 1 87 ? 14.055 9.93 29.172 1 91.06 87 LEU A CA 1
ATOM 698 C C . LEU A 1 87 ? 13.102 10.531 30.203 1 91.06 87 LEU A C 1
ATOM 700 O O . LEU A 1 87 ? 13.469 11.453 30.922 1 91.06 87 LEU A O 1
ATOM 704 N N . PHE A 1 88 ? 11.914 9.969 30.281 1 86.06 88 PHE A N 1
ATOM 705 C CA . PHE A 1 88 ? 10.852 10.602 31.062 1 86.06 88 PHE A CA 1
ATOM 706 C C . PHE A 1 88 ? 11.281 10.805 32.5 1 86.06 88 PHE A C 1
ATOM 708 O O . PHE A 1 88 ? 11.062 11.867 33.094 1 86.06 88 PHE A O 1
ATOM 715 N N . PRO A 1 89 ? 11.969 9.875 33.125 1 86.94 89 PRO A N 1
ATOM 716 C CA . PRO A 1 89 ? 12.359 10.016 34.531 1 86.94 89 PRO A CA 1
ATOM 717 C C . PRO A 1 89 ? 13.578 10.914 34.719 1 86.94 89 PRO A C 1
ATOM 719 O O . PRO A 1 89 ? 13.891 11.32 35.844 1 86.94 89 PRO A O 1
ATOM 722 N N . LEU A 1 90 ? 14.219 11.352 33.688 1 90 90 LEU A N 1
ATOM 723 C CA . LEU A 1 90 ? 15.445 12.133 33.812 1 90 90 LEU A CA 1
ATOM 724 C C . LEU A 1 90 ? 15.133 13.617 33.969 1 90 90 LEU A C 1
ATOM 726 O O . LEU A 1 90 ? 14.195 14.133 33.344 1 90 90 LEU A O 1
ATOM 730 N N . PRO A 1 91 ? 15.914 14.203 34.812 1 89.88 91 PRO A N 1
ATOM 731 C CA . PRO A 1 91 ? 15.789 15.664 34.875 1 89.88 91 PRO A CA 1
ATOM 732 C C . PRO A 1 91 ? 16.031 16.328 33.531 1 89.88 91 PRO A C 1
ATOM 734 O O . PRO A 1 91 ? 16.781 15.812 32.688 1 89.88 91 PRO A O 1
ATOM 737 N N . LYS A 1 92 ? 15.406 17.5 33.344 1 88.19 92 LYS A N 1
ATOM 738 C CA . LYS A 1 92 ? 15.438 18.219 32.062 1 88.19 92 LYS A CA 1
ATOM 739 C C . LYS A 1 92 ? 16.875 18.469 31.625 1 88.19 92 LYS A C 1
ATOM 741 O O . LYS A 1 92 ? 17.188 18.359 30.438 1 88.19 92 LYS A O 1
ATOM 746 N N . GLU A 1 93 ? 17.75 18.734 32.562 1 90 93 GLU A N 1
ATOM 747 C CA . GLU A 1 93 ? 19.125 19.125 32.25 1 90 93 GLU A CA 1
ATOM 748 C C . GLU A 1 93 ? 19.938 17.953 31.734 1 90 93 GLU A C 1
ATOM 750 O O . GLU A 1 93 ? 20.953 18.141 31.062 1 90 93 GLU A O 1
ATOM 755 N N . GLU A 1 94 ? 19.453 16.766 31.969 1 93.19 94 GLU A N 1
ATOM 756 C CA . GLU A 1 94 ? 20.203 15.562 31.594 1 93.19 94 GLU A CA 1
ATOM 757 C C . GLU A 1 94 ? 19.641 14.906 30.344 1 93.19 94 GLU A C 1
ATOM 759 O O . GLU A 1 94 ? 20.234 13.969 29.797 1 93.19 94 GLU A O 1
ATOM 764 N N . ARG A 1 95 ? 18.562 15.406 29.859 1 92.88 95 ARG A N 1
ATOM 765 C CA . ARG A 1 95 ? 17.812 14.727 28.812 1 92.88 95 ARG A CA 1
ATOM 766 C C . ARG A 1 95 ? 18.594 14.75 27.5 1 92.88 95 ARG A C 1
ATOM 768 O O . ARG A 1 95 ? 18.609 13.75 26.766 1 92.88 95 ARG A O 1
ATOM 775 N N . ARG A 1 96 ? 19.219 15.797 27.203 1 93.56 96 ARG A N 1
ATOM 776 C CA . ARG A 1 96 ? 19.969 15.875 25.953 1 93.56 96 ARG A CA 1
ATOM 777 C C . ARG A 1 96 ? 21.094 14.844 25.922 1 93.56 96 ARG A C 1
ATOM 779 O O . ARG A 1 96 ? 21.25 14.125 24.938 1 93.56 96 ARG A O 1
ATOM 786 N N . ALA A 1 97 ? 21.875 14.82 26.984 1 94.75 97 ALA A N 1
ATOM 787 C CA . ALA A 1 97 ? 22.953 13.828 27.094 1 94.75 97 ALA A CA 1
ATOM 788 C C . ALA A 1 97 ? 22.375 12.414 27.109 1 94.75 97 ALA A C 1
ATOM 790 O O . ALA A 1 97 ? 23 11.484 26.578 1 94.75 97 ALA A O 1
ATOM 791 N N . GLY A 1 98 ? 21.266 12.266 27.75 1 95.19 98 GLY A N 1
ATOM 792 C CA . GLY A 1 98 ? 20.609 10.977 27.766 1 95.19 98 GLY A CA 1
ATOM 793 C C . GLY A 1 98 ? 20.219 10.477 26.375 1 95.19 98 GLY A C 1
ATOM 794 O O . GLY A 1 98 ? 20.359 9.289 26.078 1 95.19 98 GLY A O 1
ATOM 795 N N . ILE A 1 99 ? 19.719 11.359 25.5 1 96.31 99 ILE A N 1
ATOM 796 C CA . ILE A 1 99 ? 19.375 11.008 24.125 1 96.31 99 ILE A CA 1
ATOM 797 C C . ILE A 1 99 ? 20.609 10.469 23.391 1 96.31 99 ILE A C 1
ATOM 799 O O . ILE A 1 99 ? 20.547 9.422 22.75 1 96.31 99 ILE A O 1
ATOM 803 N N . ARG A 1 100 ? 21.688 11.172 23.562 1 96 100 ARG A N 1
ATOM 804 C CA . ARG A 1 100 ? 22.922 10.781 22.891 1 96 100 ARG A CA 1
ATOM 805 C C . ARG A 1 100 ? 23.375 9.391 23.328 1 96 100 ARG A C 1
ATOM 807 O O . ARG A 1 100 ? 23.734 8.555 22.5 1 96 100 ARG A O 1
ATOM 814 N N . ARG A 1 101 ? 23.344 9.164 24.594 1 95.75 101 ARG A N 1
ATOM 815 C CA . ARG A 1 101 ? 23.75 7.879 25.156 1 95.75 101 ARG A CA 1
ATOM 816 C C . ARG A 1 101 ? 22.891 6.746 24.594 1 95.75 101 ARG A C 1
ATOM 818 O O . ARG A 1 101 ? 23.406 5.68 24.266 1 95.75 101 ARG A O 1
ATOM 825 N N . GLU A 1 102 ? 21.594 7 24.594 1 96.12 102 GLU A N 1
ATOM 826 C CA . GLU A 1 102 ? 20.688 5.98 24.094 1 96.12 102 GLU A CA 1
ATOM 827 C C . GLU A 1 102 ? 20.891 5.746 22.594 1 96.12 102 GLU A C 1
ATOM 829 O O . GLU A 1 102 ? 20.828 4.613 22.125 1 96.12 102 GLU A O 1
ATOM 834 N N . LEU A 1 103 ? 21.125 6.82 21.812 1 96.44 103 LEU A N 1
ATOM 835 C CA . LEU A 1 103 ? 21.312 6.711 20.375 1 96.44 103 LEU A CA 1
ATOM 836 C C . LEU A 1 103 ? 22.594 5.938 20.047 1 96.44 103 LEU A C 1
ATOM 838 O O . LEU A 1 103 ? 22.641 5.199 19.062 1 96.44 103 LEU A O 1
ATOM 842 N N . GLU A 1 104 ? 23.594 6.094 20.828 1 95.62 104 GLU A N 1
ATOM 843 C CA . GLU A 1 104 ? 24.875 5.43 20.625 1 95.62 104 GLU A CA 1
ATOM 844 C C . GLU A 1 104 ? 24.734 3.916 20.75 1 95.62 104 GLU A C 1
ATOM 846 O O . GLU A 1 104 ? 25.547 3.164 20.219 1 95.62 104 GLU A O 1
ATOM 851 N N . LYS A 1 105 ? 23.688 3.492 21.422 1 95.12 105 LYS A N 1
ATOM 852 C CA . LYS A 1 105 ? 23.453 2.064 21.625 1 95.12 105 LYS A CA 1
ATOM 853 C C . LYS A 1 105 ? 22.781 1.444 20.406 1 95.12 105 LYS A C 1
ATOM 855 O O . LYS A 1 105 ? 22.766 0.221 20.25 1 95.12 105 LYS A O 1
ATOM 860 N N . ILE A 1 106 ? 22.188 2.246 19.594 1 94.94 106 ILE A N 1
ATOM 861 C CA . ILE A 1 106 ? 21.391 1.747 18.484 1 94.94 106 ILE A CA 1
ATOM 862 C C . ILE A 1 106 ? 22.266 1.52 17.25 1 94.94 106 ILE A C 1
ATOM 864 O O . ILE A 1 106 ? 22.938 2.445 16.781 1 94.94 106 ILE A O 1
ATOM 868 N N . GLU A 1 107 ? 22.297 0.293 16.781 1 91 107 GLU A N 1
ATOM 869 C CA . GLU A 1 107 ? 23.031 -0.06 15.578 1 91 107 GLU A CA 1
ATOM 870 C C . GLU A 1 107 ? 22.094 -0.186 14.375 1 91 107 GLU A C 1
ATOM 872 O O . GLU A 1 107 ? 21.016 -0.762 14.492 1 91 107 GLU A O 1
ATOM 877 N N . MET A 1 108 ? 22.484 0.43 13.344 1 90.81 108 MET A N 1
ATOM 878 C CA . MET A 1 108 ? 21.734 0.301 12.094 1 90.81 108 MET A CA 1
ATOM 879 C C . MET A 1 108 ? 22.234 -0.879 11.273 1 90.81 108 MET A C 1
ATOM 881 O O . MET A 1 108 ? 23.422 -0.934 10.922 1 90.81 108 MET A O 1
ATOM 885 N N . GLN A 1 109 ? 21.375 -1.801 11.039 1 90.56 109 GLN A N 1
ATOM 886 C CA . GLN A 1 109 ? 21.75 -2.969 10.25 1 90.56 109 GLN A CA 1
ATOM 887 C C . GLN A 1 109 ? 21.344 -2.803 8.789 1 90.56 109 GLN A C 1
ATOM 889 O O . GLN A 1 109 ? 20.156 -2.701 8.477 1 90.56 109 GLN A O 1
ATOM 894 N N . GLY A 1 110 ? 22.281 -2.754 7.93 1 87.94 110 GLY A N 1
ATOM 895 C CA . GLY A 1 110 ? 22 -2.66 6.504 1 87.94 110 GLY A CA 1
ATOM 896 C C . GLY A 1 110 ? 21.891 -1.229 6.012 1 87.94 110 GLY A C 1
ATOM 897 O O . GLY A 1 110 ? 22.062 -0.286 6.785 1 87.94 110 GLY A O 1
ATOM 898 N N . ASP A 1 111 ? 21.688 -1.033 4.699 1 88.81 111 ASP A N 1
ATOM 899 C CA . ASP A 1 111 ? 21.609 0.288 4.086 1 88.81 111 ASP A CA 1
ATOM 900 C C . ASP A 1 111 ? 20.25 0.49 3.393 1 88.81 111 ASP A C 1
ATOM 902 O O . ASP A 1 111 ? 20.125 1.356 2.527 1 88.81 111 ASP A O 1
ATOM 906 N N . ASP A 1 112 ? 19.297 -0.362 3.818 1 90.94 112 ASP A N 1
ATOM 907 C CA . ASP A 1 112 ? 18.016 -0.335 3.1 1 90.94 112 ASP A CA 1
ATOM 908 C C . ASP A 1 112 ? 16.875 0.086 4.02 1 90.94 112 ASP A C 1
ATOM 910 O O . ASP A 1 112 ? 15.711 -0.029 3.654 1 90.94 112 ASP A O 1
ATOM 914 N N . LEU A 1 113 ? 17.25 0.562 5.23 1 95.62 113 LEU A N 1
ATOM 915 C CA . LEU A 1 113 ? 16.219 1.118 6.09 1 95.62 113 LEU A CA 1
ATOM 916 C C . LEU A 1 113 ? 15.703 2.447 5.539 1 95.62 113 LEU A C 1
ATOM 918 O O . LEU A 1 113 ? 16.438 3.152 4.84 1 95.62 113 LEU A O 1
ATOM 922 N N . TYR A 1 114 ? 14.492 2.734 5.746 1 94.5 114 TYR A N 1
ATOM 923 C CA . TYR A 1 114 ? 13.883 3.971 5.266 1 94.5 114 TYR A CA 1
ATOM 924 C C . TYR A 1 114 ? 13.156 4.695 6.395 1 94.5 114 TYR A C 1
ATOM 926 O O . TYR A 1 114 ? 12.891 4.109 7.449 1 94.5 114 TYR A O 1
ATOM 934 N N . LEU A 1 115 ? 12.922 6 6.199 1 93.88 115 LEU A N 1
ATOM 935 C CA . LEU A 1 115 ? 12.109 6.738 7.16 1 93.88 115 LEU A CA 1
ATOM 936 C C . LEU A 1 115 ? 10.648 6.305 7.086 1 93.88 115 LEU A C 1
ATOM 938 O O . LEU A 1 115 ? 10.031 6.371 6.02 1 93.88 115 LEU A O 1
ATOM 942 N N . PRO A 1 116 ? 10.062 5.887 8.188 1 92.44 116 PRO A N 1
ATOM 943 C CA . PRO A 1 116 ? 8.68 5.418 8.141 1 92.44 116 PRO A CA 1
ATOM 944 C C . PRO A 1 116 ? 7.715 6.469 7.598 1 92.44 116 PRO A C 1
ATOM 946 O O . PRO A 1 116 ? 6.738 6.125 6.93 1 92.44 116 PRO A O 1
ATOM 949 N N . THR A 1 117 ? 7.973 7.734 7.777 1 90.12 117 THR A N 1
ATOM 950 C CA . THR A 1 117 ? 7.102 8.812 7.32 1 90.12 117 THR A CA 1
ATOM 951 C C . THR A 1 117 ? 7.355 9.133 5.852 1 90.12 117 THR A C 1
ATOM 953 O O . THR A 1 117 ? 6.555 9.805 5.207 1 90.12 117 THR A O 1
ATOM 956 N N . ALA A 1 118 ? 8.445 8.695 5.332 1 88.94 118 ALA A N 1
ATOM 957 C CA . ALA A 1 118 ? 8.828 8.945 3.943 1 88.94 118 ALA A CA 1
ATOM 958 C C . ALA A 1 118 ? 9.586 7.75 3.367 1 88.94 118 ALA A C 1
ATOM 960 O O . ALA A 1 118 ? 10.812 7.781 3.25 1 88.94 118 ALA A O 1
ATOM 961 N N . PRO A 1 119 ? 8.852 6.777 2.885 1 87.75 119 PRO A N 1
ATOM 962 C CA . PRO A 1 119 ? 9.492 5.527 2.465 1 87.75 119 PRO A CA 1
ATOM 963 C C . PRO A 1 119 ? 10.445 5.723 1.285 1 87.75 119 PRO A C 1
ATOM 965 O O . PRO A 1 119 ? 11.266 4.844 0.999 1 87.75 119 PRO A O 1
ATOM 968 N N . SER A 1 120 ? 10.398 6.844 0.612 1 86.25 120 SER A N 1
ATOM 969 C CA . SER A 1 120 ? 11.305 7.121 -0.499 1 86.25 120 SER A CA 1
ATOM 970 C C . SER A 1 120 ? 12.664 7.59 0.001 1 86.25 120 SER A C 1
ATOM 972 O O . SER A 1 120 ? 13.609 7.723 -0.782 1 86.25 120 SER A O 1
ATOM 974 N N . LYS A 1 121 ? 12.805 7.82 1.326 1 92.06 121 LYS A N 1
ATOM 975 C CA . LYS A 1 121 ? 14.07 8.258 1.918 1 92.06 121 LYS A CA 1
ATOM 976 C C . LYS A 1 121 ? 14.766 7.113 2.646 1 92.06 121 LYS A C 1
ATOM 978 O O . LYS A 1 121 ? 14.281 6.645 3.68 1 92.06 121 LYS A O 1
ATOM 983 N N . LEU A 1 122 ? 15.883 6.734 2.133 1 94.31 122 LEU A N 1
ATOM 984 C CA . LEU A 1 122 ? 16.688 5.691 2.766 1 94.31 122 LEU A CA 1
ATOM 985 C C . LEU A 1 122 ? 17.562 6.27 3.871 1 94.31 122 LEU A C 1
ATOM 987 O O . LEU A 1 122 ? 18.188 7.32 3.689 1 94.31 122 LEU A O 1
ATOM 991 N N . VAL A 1 123 ? 17.609 5.633 4.992 1 96.62 123 VAL A N 1
ATOM 992 C CA . VAL A 1 123 ? 18.391 6.09 6.129 1 96.62 123 VAL A CA 1
ATOM 993 C C . VAL A 1 123 ? 19.828 5.566 6.016 1 96.62 123 VAL A C 1
ATOM 995 O O . VAL A 1 123 ? 20.047 4.359 5.883 1 96.62 123 VAL A O 1
ATOM 998 N N . ARG A 1 124 ? 20.797 6.441 6.102 1 95.62 124 ARG A N 1
ATOM 999 C CA . ARG A 1 124 ? 22.203 6.07 6.008 1 95.62 124 ARG A CA 1
ATOM 1000 C C . ARG A 1 124 ? 22.891 6.164 7.367 1 95.62 124 ARG A C 1
ATOM 1002 O O . ARG A 1 124 ? 23.953 5.582 7.574 1 95.62 124 ARG A O 1
ATOM 1009 N N . GLY A 1 125 ? 22.25 6.883 8.281 1 94.94 125 GLY A N 1
ATOM 1010 C CA . GLY A 1 125 ? 22.797 7 9.617 1 94.94 125 GLY A CA 1
ATOM 1011 C C . GLY A 1 125 ? 22.031 7.961 10.5 1 94.94 125 GLY A C 1
ATOM 1012 O O . GLY A 1 125 ? 21.141 8.672 10.031 1 94.94 125 GLY A O 1
ATOM 1013 N N . ILE A 1 126 ? 22.375 7.867 11.789 1 95.62 126 ILE A N 1
ATOM 1014 C CA . ILE A 1 126 ? 21.828 8.789 12.789 1 95.62 126 ILE A CA 1
ATOM 1015 C C . ILE A 1 126 ? 22.891 9.836 13.141 1 95.62 126 ILE A C 1
ATOM 1017 O O . ILE A 1 126 ? 24.062 9.516 13.336 1 95.62 126 ILE A O 1
ATOM 1021 N N . ARG A 1 127 ? 22.5 11.047 13.141 1 95.5 127 ARG A N 1
ATOM 1022 C CA . ARG A 1 127 ? 23.344 12.055 13.758 1 95.5 127 ARG A CA 1
ATOM 1023 C C . ARG A 1 127 ? 23.188 12.047 15.281 1 95.5 127 ARG A C 1
ATOM 1025 O O . ARG A 1 127 ? 22.359 12.766 15.828 1 95.5 127 ARG A O 1
ATOM 1032 N N . VAL A 1 128 ? 24.031 11.359 15.922 1 94.12 128 VAL A N 1
ATOM 1033 C CA . VAL A 1 128 ? 23.875 10.984 17.328 1 94.12 128 VAL A CA 1
ATOM 1034 C C . VAL A 1 128 ? 23.906 12.234 18.203 1 94.12 128 VAL A C 1
ATOM 1036 O O . VAL A 1 128 ? 23.297 12.25 19.281 1 94.12 128 VAL A O 1
ATOM 1039 N N . ASP A 1 129 ? 24.5 13.297 17.703 1 94.06 129 ASP A N 1
ATOM 1040 C CA . ASP A 1 129 ? 24.625 14.516 18.484 1 94.06 129 ASP A CA 1
ATOM 1041 C C . ASP A 1 129 ? 23.469 15.484 18.203 1 94.06 129 ASP A C 1
ATOM 1043 O O . ASP A 1 129 ? 23.391 16.562 18.781 1 94.06 129 ASP A O 1
ATOM 1047 N N . SER A 1 130 ? 22.562 15.031 17.438 1 92.56 130 SER A N 1
ATOM 1048 C CA . SER A 1 130 ? 21.516 15.938 16.984 1 92.56 130 SER A CA 1
ATOM 1049 C C . SER A 1 130 ? 20.328 15.922 17.938 1 92.56 130 SER A C 1
ATOM 1051 O O . SER A 1 130 ? 19.453 16.781 17.859 1 92.56 130 SER A O 1
ATOM 1053 N N . GLY A 1 131 ? 20.266 14.977 18.828 1 93.75 131 GLY A N 1
ATOM 1054 C CA . GLY A 1 131 ? 19.094 14.758 19.656 1 93.75 131 GLY A CA 1
ATOM 1055 C C . GLY A 1 131 ? 18.797 15.93 20.578 1 93.75 131 GLY A C 1
ATOM 1056 O O . GLY A 1 131 ? 19.688 16.438 21.266 1 93.75 131 GLY A O 1
ATOM 1057 N N . ILE A 1 132 ? 17.547 16.375 20.547 1 92.06 132 ILE A N 1
ATOM 1058 C CA . ILE A 1 132 ? 17.125 17.422 21.469 1 92.06 132 ILE A CA 1
ATOM 1059 C C . ILE A 1 132 ? 15.742 17.094 22.047 1 92.06 132 ILE A C 1
ATOM 1061 O O . ILE A 1 132 ? 14.867 16.609 21.312 1 92.06 132 ILE A O 1
ATOM 1065 N N . PRO A 1 133 ? 15.633 17.219 23.344 1 91.62 133 PRO A N 1
ATOM 1066 C CA . PRO A 1 133 ? 14.289 17.109 23.922 1 91.62 133 PRO A CA 1
ATOM 1067 C C . PRO A 1 133 ? 13.414 18.328 23.625 1 91.62 133 PRO A C 1
ATOM 1069 O O . PRO A 1 133 ? 13.906 19.453 23.625 1 91.62 133 PRO A O 1
ATOM 1072 N N . LEU A 1 134 ? 12.227 18.094 23.297 1 85.25 134 LEU A N 1
ATOM 1073 C CA . LEU A 1 134 ? 11.305 19.188 23.031 1 85.25 134 LEU A CA 1
ATOM 1074 C C . LEU A 1 134 ? 10.438 19.484 24.25 1 85.25 134 LEU A C 1
ATOM 1076 O O . LEU A 1 134 ? 10.266 18.625 25.125 1 85.25 134 LEU A O 1
ATOM 1080 N N . GLN A 1 135 ? 10.055 20.672 24.281 1 73.75 135 GLN A N 1
ATOM 1081 C CA . GLN A 1 135 ? 9.266 21.141 25.422 1 73.75 135 GLN A CA 1
ATOM 1082 C C . GLN A 1 135 ? 7.898 20.453 25.453 1 73.75 135 GLN A C 1
ATOM 1084 O O . GLN A 1 135 ? 7.191 20.422 24.438 1 73.75 135 GLN A O 1
ATOM 1089 N N . SER A 1 136 ? 7.621 19.812 26.547 1 76.06 136 SER A N 1
ATOM 1090 C CA . SER A 1 136 ? 6.32 19.188 26.781 1 76.06 136 SER A CA 1
ATOM 1091 C C . SER A 1 136 ? 6.023 19.094 28.281 1 76.06 136 SER A C 1
ATOM 1093 O O . SER A 1 136 ? 6.941 18.953 29.094 1 76.06 136 SER A O 1
ATOM 1095 N N . ALA A 1 137 ? 4.766 19.297 28.594 1 64.25 137 ALA A N 1
ATOM 1096 C CA . ALA A 1 137 ? 4.359 19.266 29.984 1 64.25 137 ALA A CA 1
ATOM 1097 C C . ALA A 1 137 ? 4.316 17.828 30.516 1 64.25 137 ALA A C 1
ATOM 1099 O O . ALA A 1 137 ? 4.66 17.562 31.672 1 64.25 137 ALA A O 1
ATOM 1100 N N . ALA A 1 138 ? 3.91 16.922 29.688 1 70 138 ALA A N 1
ATOM 1101 C CA . ALA A 1 138 ? 3.549 15.602 30.203 1 70 138 ALA A CA 1
ATOM 1102 C C . ALA A 1 138 ? 4.383 14.508 29.547 1 70 138 ALA A C 1
ATOM 1104 O O . ALA A 1 138 ? 4.32 13.344 29.953 1 70 138 ALA A O 1
ATOM 1105 N N . LYS A 1 139 ? 5.148 14.922 28.641 1 82 139 LYS A N 1
ATOM 1106 C CA . LYS A 1 139 ? 5.902 13.93 27.875 1 82 139 LYS A CA 1
ATOM 1107 C C . LYS A 1 139 ? 7.285 14.453 27.5 1 82 139 LYS A C 1
ATOM 1109 O O . LYS A 1 139 ? 7.664 15.555 27.906 1 82 139 LYS A O 1
ATOM 1114 N N . VAL A 1 140 ? 8.117 13.625 26.875 1 88.75 140 VAL A N 1
ATOM 1115 C CA . VAL A 1 140 ? 9.445 14.055 26.453 1 88.75 140 VAL A CA 1
ATOM 1116 C C . VAL A 1 140 ? 9.648 13.727 24.969 1 88.75 140 VAL A C 1
ATOM 1118 O O . VAL A 1 140 ? 10.453 12.859 24.625 1 88.75 140 VAL A O 1
ATOM 1121 N N . PRO A 1 141 ? 8.93 14.414 24.109 1 91.56 141 PRO A N 1
ATOM 1122 C CA . PRO A 1 141 ? 9.234 14.219 22.688 1 91.56 141 PRO A CA 1
ATOM 1123 C C . PRO A 1 141 ? 10.68 14.586 22.344 1 91.56 141 PRO A C 1
ATOM 1125 O O . PRO A 1 141 ? 11.234 15.523 22.922 1 91.56 141 PRO A O 1
ATOM 1128 N N . ILE A 1 142 ? 11.242 13.836 21.469 1 95 142 ILE A N 1
ATOM 1129 C CA . ILE A 1 142 ? 12.633 14.078 21.109 1 95 142 ILE A CA 1
ATOM 1130 C C . ILE A 1 142 ? 12.75 14.289 19.594 1 95 142 ILE A C 1
ATOM 1132 O O . ILE A 1 142 ? 12 13.68 18.812 1 95 142 ILE A O 1
ATOM 1136 N N . MET A 1 143 ? 13.602 15.125 19.188 1 94.75 143 MET A N 1
ATOM 1137 C CA . MET A 1 143 ? 13.93 15.344 17.781 1 94.75 143 MET A CA 1
ATOM 1138 C C . MET A 1 143 ? 15.289 14.734 17.438 1 94.75 143 MET A C 1
ATOM 1140 O O . MET A 1 143 ? 16.281 14.969 18.141 1 94.75 143 MET A O 1
ATOM 1144 N N . ILE A 1 144 ? 15.297 13.938 16.438 1 96.5 144 ILE A N 1
ATOM 1145 C CA . ILE A 1 144 ? 16.5 13.266 15.969 1 96.5 144 ILE A CA 1
ATOM 1146 C C . ILE A 1 144 ? 16.688 13.523 14.477 1 96.5 144 ILE A C 1
ATOM 1148 O O . ILE A 1 144 ? 15.727 13.5 13.711 1 96.5 144 ILE A O 1
ATOM 1152 N N . THR A 1 145 ? 17.953 13.758 14.117 1 96.56 145 THR A N 1
ATOM 1153 C CA . THR A 1 145 ? 18.25 13.977 12.711 1 96.56 145 THR A CA 1
ATOM 1154 C C . THR A 1 145 ? 18.938 12.758 12.109 1 96.56 145 THR A C 1
ATOM 1156 O O . THR A 1 145 ? 19.844 12.188 12.711 1 96.56 145 THR A O 1
ATOM 1159 N N . PHE A 1 146 ? 18.453 12.391 10.961 1 96.88 146 PHE A N 1
ATOM 1160 C CA . PHE A 1 146 ? 19.016 11.281 10.211 1 96.88 146 PHE A CA 1
ATOM 1161 C C . PHE A 1 146 ? 19.703 11.773 8.945 1 96.88 146 PHE A C 1
ATOM 1163 O O . PHE A 1 146 ? 19.344 12.82 8.406 1 96.88 146 PHE A O 1
ATOM 1170 N N . ASN A 1 147 ? 20.75 11.062 8.594 1 96.44 147 ASN A N 1
ATOM 1171 C CA . ASN A 1 147 ? 21.25 11.188 7.234 1 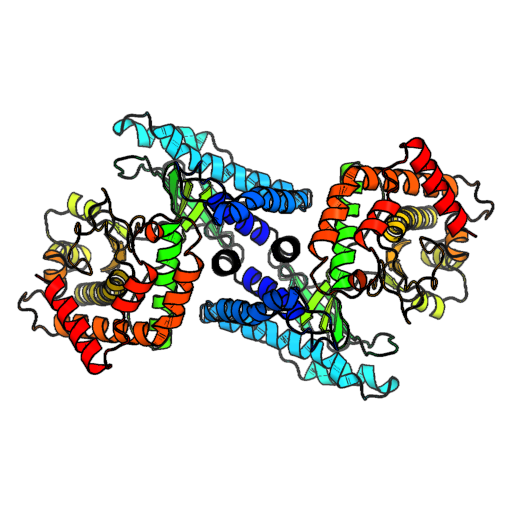96.44 147 ASN A CA 1
ATOM 1172 C C . ASN A 1 147 ? 20.469 10.312 6.262 1 96.44 147 ASN A C 1
ATOM 1174 O O . ASN A 1 147 ? 20.391 9.102 6.438 1 96.44 147 ASN A O 1
ATOM 1178 N N . VAL A 1 148 ? 19.875 10.93 5.176 1 96.38 148 VAL A N 1
ATOM 1179 C CA . VAL A 1 148 ? 19.031 10.156 4.281 1 96.38 148 VAL A CA 1
ATOM 1180 C C . VAL A 1 148 ? 19.422 10.422 2.83 1 96.38 148 VAL A C 1
ATOM 1182 O O . VAL A 1 148 ? 20.078 11.422 2.535 1 96.38 148 VAL A O 1
ATOM 1185 N N . VAL A 1 149 ? 19.094 9.5 1.956 1 94.5 149 VAL A N 1
ATOM 1186 C CA . VAL A 1 149 ? 19.219 9.641 0.51 1 94.5 149 VAL A CA 1
ATOM 1187 C C . VAL A 1 149 ? 17.906 9.281 -0.169 1 94.5 149 VAL A C 1
ATOM 1189 O O . VAL A 1 149 ? 17.109 8.516 0.38 1 94.5 149 VAL A O 1
ATOM 1192 N N . ASP A 1 150 ? 17.641 9.859 -1.315 1 89.81 150 ASP A N 1
ATOM 1193 C CA . ASP A 1 150 ? 16.453 9.492 -2.086 1 89.81 150 ASP A CA 1
ATOM 1194 C C . ASP A 1 150 ? 16.625 8.109 -2.723 1 89.81 150 ASP A C 1
ATOM 1196 O O . ASP A 1 150 ? 17.625 7.84 -3.379 1 89.81 150 ASP A O 1
ATOM 1200 N N . ARG A 1 151 ? 15.656 7.246 -2.566 1 84.38 151 ARG A N 1
ATOM 1201 C CA . ARG A 1 151 ? 15.688 5.871 -3.061 1 84.38 151 ARG A CA 1
ATOM 1202 C C . ARG A 1 151 ? 15.945 5.836 -4.562 1 84.38 151 ARG A C 1
ATOM 1204 O O . ARG A 1 151 ? 16.734 5.016 -5.047 1 84.38 151 ARG A O 1
ATOM 1211 N N . ASP A 1 152 ? 15.219 6.777 -5.348 1 76.94 152 ASP A N 1
ATOM 1212 C CA . ASP A 1 152 ? 15.305 6.773 -6.805 1 76.94 152 ASP A CA 1
ATOM 1213 C C . ASP A 1 152 ? 16.297 7.82 -7.301 1 76.94 152 ASP A C 1
ATOM 1215 O O . ASP A 1 152 ? 16.344 8.117 -8.5 1 76.94 152 ASP A O 1
ATOM 1219 N N . GLY A 1 153 ? 17.062 8.406 -6.352 1 80.06 153 GLY A N 1
ATOM 1220 C CA . GLY A 1 153 ? 18 9.469 -6.73 1 80.06 153 GLY A CA 1
ATOM 1221 C C . GLY A 1 153 ? 19.453 9.055 -6.598 1 80.06 153 GLY A C 1
ATOM 1222 O O . GLY A 1 153 ? 19.781 7.871 -6.684 1 80.06 153 GLY A O 1
ATOM 1223 N N . ASP A 1 154 ? 20.266 10.125 -6.566 1 85.12 154 ASP A N 1
ATOM 1224 C CA . ASP A 1 154 ? 21.688 9.93 -6.367 1 85.12 154 ASP A CA 1
ATOM 1225 C C . ASP A 1 154 ? 22 9.547 -4.918 1 85.12 154 ASP A C 1
ATOM 1227 O O . ASP A 1 154 ? 21.844 10.367 -4.008 1 85.12 154 ASP A O 1
ATOM 1231 N N . HIS A 1 155 ? 22.469 8.398 -4.664 1 87.44 155 HIS A N 1
ATOM 1232 C CA . HIS A 1 155 ? 22.719 7.875 -3.326 1 87.44 155 HIS A CA 1
ATOM 1233 C C . HIS A 1 155 ? 23.922 8.562 -2.684 1 87.44 155 HIS A C 1
ATOM 1235 O O . HIS A 1 155 ? 24.172 8.406 -1.484 1 87.44 155 HIS A O 1
ATOM 1241 N N . ASN A 1 156 ? 24.578 9.391 -3.441 1 90 156 ASN A N 1
ATOM 1242 C CA . ASN A 1 156 ? 25.672 10.18 -2.887 1 90 156 ASN A CA 1
ATOM 1243 C C . ASN A 1 156 ? 25.188 11.508 -2.324 1 90 156 ASN A C 1
ATOM 1245 O O . ASN A 1 156 ? 25.922 12.188 -1.599 1 90 156 ASN A O 1
ATOM 1249 N N . ASP A 1 157 ? 24.016 11.836 -2.586 1 94.12 157 ASP A N 1
ATOM 1250 C CA . ASP A 1 157 ? 23.438 13.086 -2.096 1 94.12 157 ASP A CA 1
ATOM 1251 C C . ASP A 1 157 ? 22.75 12.875 -0.742 1 94.12 157 ASP A C 1
ATOM 1253 O O . ASP A 1 157 ? 21.531 12.906 -0.643 1 94.12 157 ASP A O 1
ATOM 1257 N N . VAL A 1 158 ? 23.562 12.891 0.297 1 95.25 158 VAL A N 1
ATOM 1258 C CA . VAL A 1 158 ? 23.078 12.672 1.656 1 95.25 158 VAL A CA 1
ATOM 1259 C C . VAL A 1 158 ? 22.562 13.984 2.232 1 95.25 158 VAL A C 1
ATOM 1261 O O . VAL A 1 158 ? 23.234 15.008 2.176 1 95.25 158 VAL A O 1
ATOM 1264 N N . LYS A 1 159 ? 21.375 14.008 2.727 1 94.38 159 LYS A N 1
ATOM 1265 C CA . LYS A 1 159 ? 20.734 15.188 3.314 1 94.38 159 LYS A CA 1
ATOM 1266 C C . LYS A 1 159 ? 20.25 14.898 4.73 1 94.38 159 LYS A C 1
ATOM 1268 O O . LYS A 1 159 ? 19.891 13.758 5.051 1 94.38 159 LYS A O 1
ATOM 1273 N N . PRO A 1 160 ? 20.266 15.906 5.547 1 94.44 160 PRO A N 1
ATOM 1274 C CA . PRO A 1 160 ? 19.703 15.727 6.883 1 94.44 160 PRO A CA 1
ATOM 1275 C C . PRO A 1 160 ? 18.172 15.758 6.891 1 94.44 160 PRO A C 1
ATOM 1277 O O . PRO A 1 160 ? 17.578 16.531 6.141 1 94.44 160 PRO A O 1
ATOM 1280 N N . GLN A 1 161 ? 17.578 14.906 7.602 1 94.75 161 GLN A N 1
ATOM 1281 C CA . GLN A 1 161 ? 16.141 14.906 7.828 1 94.75 161 GLN A CA 1
ATOM 1282 C C . GLN A 1 161 ? 15.812 14.68 9.297 1 94.75 161 GLN A C 1
ATOM 1284 O O . GLN A 1 161 ? 16.172 13.641 9.867 1 94.75 161 GLN A O 1
ATOM 1289 N N . ALA A 1 162 ? 15.203 15.664 9.867 1 95.38 162 ALA A N 1
ATOM 1290 C CA . ALA A 1 162 ? 14.852 15.578 11.281 1 95.38 162 ALA A CA 1
ATOM 1291 C C . ALA A 1 162 ? 13.438 15.031 11.461 1 95.38 162 ALA A C 1
ATOM 1293 O O . ALA A 1 162 ? 12.547 15.312 10.656 1 95.38 162 ALA A O 1
ATOM 1294 N N . CYS A 1 163 ? 13.266 14.227 12.461 1 96.25 163 CYS A N 1
ATOM 1295 C CA . CYS A 1 163 ? 11.969 13.695 12.867 1 96.25 163 CYS A CA 1
ATOM 1296 C C . CYS A 1 163 ? 11.773 13.836 14.367 1 96.25 163 CYS A C 1
ATOM 1298 O O . CYS A 1 163 ? 12.742 13.859 15.133 1 96.25 163 CYS A O 1
ATOM 1300 N N . ILE A 1 164 ? 10.555 13.969 14.75 1 94.62 164 ILE A N 1
ATOM 1301 C CA . ILE A 1 164 ? 10.18 14 16.156 1 94.62 164 ILE A CA 1
ATOM 1302 C C . ILE A 1 164 ? 9.57 12.656 16.547 1 94.62 164 ILE A C 1
ATOM 1304 O O . ILE A 1 164 ? 8.719 12.117 15.836 1 94.62 164 ILE A O 1
ATOM 1308 N N . PHE A 1 165 ? 10.023 12.156 17.641 1 95.56 165 PHE A N 1
ATOM 1309 C CA . PHE A 1 165 ? 9.531 10.898 18.188 1 95.56 165 PHE A CA 1
ATOM 1310 C C . PHE A 1 165 ? 8.781 11.125 19.484 1 95.56 165 PHE A C 1
ATOM 1312 O O . PHE A 1 165 ? 9.281 11.805 20.391 1 95.56 165 PHE A O 1
ATOM 1319 N N . LYS A 1 166 ? 7.566 10.609 19.516 1 92.06 166 LYS A N 1
ATOM 1320 C CA . LYS A 1 166 ? 6.707 10.82 20.688 1 92.06 166 LYS A CA 1
ATOM 1321 C C . LYS A 1 166 ? 6.27 9.492 21.297 1 92.06 166 LYS A C 1
ATOM 1323 O O . LYS A 1 166 ? 5.902 8.562 20.562 1 92.06 166 LYS A O 1
ATOM 1328 N N . VAL A 1 167 ? 6.355 9.406 22.578 1 90.81 167 VAL A N 1
ATOM 1329 C CA . VAL A 1 167 ? 5.758 8.328 23.359 1 90.81 167 VAL A CA 1
ATOM 1330 C C . VAL A 1 167 ? 4.766 8.906 24.359 1 90.81 167 VAL A C 1
ATOM 1332 O O . VAL A 1 167 ? 5.039 9.922 25 1 90.81 167 VAL A O 1
ATOM 1335 N N . GLY A 1 168 ? 3.574 8.312 24.391 1 85.94 168 GLY A N 1
ATOM 1336 C CA . GLY A 1 168 ? 2.547 8.781 25.312 1 85.94 168 GLY A CA 1
ATOM 1337 C C . GLY A 1 168 ? 1.6 9.789 24.688 1 85.94 168 GLY A C 1
ATOM 1338 O O . GLY A 1 168 ? 0.792 10.406 25.375 1 85.94 168 GLY A O 1
ATOM 1339 N N . ASP A 1 169 ? 1.749 9.914 23.406 1 84.75 169 ASP A N 1
ATOM 1340 C CA . ASP A 1 169 ? 0.938 10.898 22.703 1 84.75 169 ASP A CA 1
ATOM 1341 C C . ASP A 1 169 ? 0.214 10.258 21.516 1 84.75 169 ASP A C 1
ATOM 1343 O O . ASP A 1 169 ? 0.824 9.531 20.719 1 84.75 169 ASP A O 1
ATOM 1347 N N . ASP A 1 170 ? -1.097 10.508 21.484 1 86.12 170 ASP A N 1
ATOM 1348 C CA . ASP A 1 170 ? -1.893 10.031 20.359 1 86.12 170 ASP A CA 1
ATOM 1349 C C . ASP A 1 170 ? -1.777 10.969 19.156 1 86.12 170 ASP A C 1
ATOM 1351 O O . ASP A 1 170 ? -2.316 12.078 19.172 1 86.12 170 ASP A O 1
ATOM 1355 N N . CYS A 1 171 ? -1.127 10.523 18.141 1 90.62 171 CYS A N 1
ATOM 1356 C CA . CYS A 1 171 ? -0.867 11.398 17 1 90.62 171 CYS A CA 1
ATOM 1357 C C . CYS A 1 171 ? -1.906 11.195 15.898 1 90.62 171 CYS A C 1
ATOM 1359 O O . CYS A 1 171 ? -1.785 11.758 14.812 1 90.62 171 CYS A O 1
ATOM 1361 N N . ARG A 1 172 ? -2.965 10.391 16.234 1 90.38 172 ARG A N 1
ATOM 1362 C CA . ARG A 1 172 ? -3.945 10.055 15.203 1 90.38 172 ARG A CA 1
ATOM 1363 C C . ARG A 1 172 ? -4.773 11.273 14.812 1 90.38 172 ARG A C 1
ATOM 1365 O O . ARG A 1 172 ? -5.203 11.398 13.664 1 90.38 172 ARG A O 1
ATOM 1372 N N . GLN A 1 173 ? -4.996 12.148 15.719 1 91.69 173 GLN A N 1
ATOM 1373 C CA . GLN A 1 173 ? -5.723 13.375 15.398 1 91.69 173 GLN A CA 1
ATOM 1374 C C . GLN A 1 173 ? -4.883 14.297 14.516 1 91.69 173 GLN A C 1
ATOM 1376 O O . GLN A 1 173 ? -5.422 15.016 13.68 1 91.69 173 GLN A O 1
ATOM 1381 N N . ASP A 1 174 ? -3.562 14.281 14.758 1 93.81 174 ASP A N 1
ATOM 1382 C CA . ASP A 1 174 ? -2.674 15.023 13.859 1 93.81 174 ASP A CA 1
ATOM 1383 C C . ASP A 1 174 ? -2.807 14.523 12.422 1 93.81 174 ASP A C 1
ATOM 1385 O O . ASP A 1 174 ? -2.854 15.328 11.492 1 93.81 174 ASP A O 1
ATOM 1389 N N . VAL A 1 175 ? -2.85 13.219 12.328 1 90.81 175 VAL A N 1
ATOM 1390 C CA . VAL A 1 175 ? -2.979 12.625 11 1 90.81 175 VAL A CA 1
ATOM 1391 C C . VAL A 1 175 ? -4.254 13.133 10.328 1 90.81 175 VAL A C 1
ATOM 1393 O O . VAL A 1 175 ? -4.234 13.516 9.156 1 90.81 175 VAL A O 1
ATOM 1396 N N . LEU A 1 176 ? -5.316 13.117 11.039 1 91.44 176 LEU A N 1
ATOM 1397 C CA . LEU A 1 176 ? -6.602 13.562 10.508 1 91.44 176 LEU A CA 1
ATOM 1398 C C . LEU A 1 176 ? -6.539 15.031 10.086 1 91.44 176 LEU A C 1
ATOM 1400 O O . LEU A 1 176 ? -6.969 15.383 8.992 1 91.44 176 LEU A O 1
ATOM 1404 N N . ALA A 1 177 ? -6.008 15.812 10.922 1 95.62 177 ALA A N 1
ATOM 1405 C CA . ALA A 1 177 ? -5.914 17.234 10.648 1 95.62 177 ALA A CA 1
ATOM 1406 C C . ALA A 1 177 ? -5.07 17.5 9.398 1 95.62 177 ALA A C 1
ATOM 1408 O O . ALA A 1 177 ? -5.438 18.312 8.555 1 95.62 177 ALA A O 1
ATOM 1409 N N . LEU A 1 178 ? -3.979 16.844 9.328 1 93.44 178 LEU A N 1
ATOM 1410 C CA . LEU A 1 178 ? -3.059 17.062 8.219 1 93.44 178 LEU A CA 1
ATOM 1411 C C . LEU A 1 178 ? -3.645 16.547 6.918 1 93.44 178 LEU A C 1
ATOM 1413 O O . LEU A 1 178 ? -3.326 17.047 5.84 1 93.44 178 LEU A O 1
ATOM 1417 N N . GLN A 1 179 ? -4.457 15.562 7.035 1 88.88 179 GLN A N 1
ATOM 1418 C CA . GLN A 1 179 ? -5.191 15.117 5.852 1 88.88 179 GLN A CA 1
ATOM 1419 C C . GLN A 1 179 ? -6.102 16.219 5.324 1 88.88 179 GLN A C 1
ATOM 1421 O O . GLN A 1 179 ? -6.188 16.438 4.113 1 88.88 179 GLN A O 1
ATOM 1426 N N . VAL A 1 180 ? -6.793 16.828 6.184 1 93.38 180 VAL A N 1
ATOM 1427 C CA . VAL A 1 180 ? -7.676 17.922 5.793 1 93.38 180 VAL A CA 1
ATOM 1428 C C . VAL A 1 180 ? -6.848 19.094 5.25 1 93.38 180 VAL A C 1
ATOM 1430 O O . VAL A 1 180 ? -7.219 19.703 4.25 1 93.38 180 VAL A O 1
ATOM 1433 N N . ILE A 1 181 ? -5.742 19.359 5.883 1 95.81 181 ILE A N 1
ATOM 1434 C CA . ILE A 1 181 ? -4.855 20.438 5.453 1 95.81 181 ILE A CA 1
ATOM 1435 C C . ILE A 1 181 ? -4.32 20.141 4.055 1 95.81 181 ILE A C 1
ATOM 1437 O O . ILE A 1 181 ? -4.23 21.031 3.209 1 95.81 181 ILE A O 1
ATOM 1441 N N . SER A 1 182 ? -3.961 18.922 3.859 1 90.38 182 SER A N 1
ATOM 1442 C CA . SER A 1 182 ? -3.516 18.516 2.533 1 90.38 182 SER A CA 1
ATOM 1443 C C . SER A 1 182 ? -4.613 18.719 1.493 1 90.38 182 SER A C 1
ATOM 1445 O O . SER A 1 182 ? -4.344 19.188 0.386 1 90.38 182 SER A O 1
ATOM 1447 N N . LEU A 1 183 ? -5.801 18.359 1.808 1 88.5 183 LEU A N 1
ATOM 1448 C CA . LEU A 1 183 ? -6.938 18.531 0.911 1 88.5 183 LEU A CA 1
ATOM 1449 C C . LEU A 1 183 ? -7.156 20 0.593 1 88.5 183 LEU A C 1
ATOM 1451 O O . LEU A 1 183 ? -7.398 20.375 -0.561 1 88.5 183 LEU A O 1
ATOM 1455 N N . LEU A 1 184 ? -7.066 20.812 1.56 1 95.31 184 LEU A N 1
ATOM 1456 C CA . LEU A 1 184 ? -7.23 22.25 1.368 1 95.31 184 LEU A CA 1
ATOM 1457 C C . LEU A 1 184 ? -6.145 22.797 0.453 1 95.31 184 LEU A C 1
ATOM 1459 O O . LEU A 1 184 ? -6.43 23.609 -0.437 1 95.31 184 LEU A O 1
ATOM 1463 N N . ARG A 1 185 ? -4.938 22.406 0.73 1 94.69 185 ARG A N 1
ATOM 1464 C CA . ARG A 1 185 ? -3.838 22.828 -0.131 1 94.69 185 ARG A CA 1
ATOM 1465 C C . ARG A 1 185 ? -4.121 22.484 -1.589 1 94.69 185 ARG A C 1
ATOM 1467 O O . ARG A 1 185 ? -3.928 23.312 -2.479 1 94.69 185 ARG A O 1
ATOM 1474 N N . ASP A 1 186 ? -4.578 21.344 -1.776 1 87.75 186 ASP A N 1
ATOM 1475 C CA . ASP A 1 186 ? -4.867 20.891 -3.133 1 87.75 186 ASP A CA 1
ATOM 1476 C C . ASP A 1 186 ? -6.008 21.703 -3.75 1 87.75 186 ASP A C 1
ATOM 1478 O O . ASP A 1 186 ? -5.977 22.016 -4.941 1 87.75 186 ASP A O 1
ATOM 1482 N N . ILE A 1 187 ? -7.008 21.938 -3.035 1 91.69 187 ILE A N 1
ATOM 1483 C CA . ILE A 1 187 ? -8.141 22.734 -3.486 1 91.69 187 ILE A CA 1
ATOM 1484 C C . ILE A 1 187 ? -7.664 24.125 -3.895 1 91.69 187 ILE A C 1
ATOM 1486 O O . ILE A 1 187 ? -8.016 24.625 -4.969 1 91.69 187 ILE A O 1
ATOM 1490 N N . PHE A 1 188 ? -6.855 24.781 -3.047 1 96.69 188 PHE A N 1
ATOM 1491 C CA . PHE A 1 188 ? -6.344 26.109 -3.346 1 96.69 188 PHE A CA 1
ATOM 1492 C C . PHE A 1 188 ? -5.539 26.094 -4.641 1 96.69 188 PHE A C 1
ATOM 1494 O O . PHE A 1 188 ? -5.691 26.984 -5.477 1 96.69 188 PHE A O 1
ATOM 1501 N N . GLN A 1 189 ? -4.797 25.062 -4.785 1 92.06 189 GLN A N 1
ATOM 1502 C CA . GLN A 1 189 ? -3.984 24.938 -5.992 1 92.06 189 GLN A CA 1
ATOM 1503 C C . GLN A 1 189 ? -4.859 24.734 -7.227 1 92.06 189 GLN A C 1
ATOM 1505 O O . GLN A 1 189 ? -4.598 25.312 -8.281 1 92.06 189 GLN A O 1
ATOM 1510 N N . ALA A 1 190 ? -5.785 23.969 -7.094 1 86.38 190 ALA A N 1
ATOM 1511 C CA . ALA A 1 190 ? -6.668 23.625 -8.211 1 86.38 190 ALA A CA 1
ATOM 1512 C C . ALA A 1 190 ? -7.395 24.875 -8.727 1 86.38 190 ALA A C 1
ATOM 1514 O O . ALA A 1 190 ? -7.652 25 -9.922 1 86.38 190 ALA A O 1
ATOM 1515 N N . VAL A 1 191 ? -7.715 25.797 -7.879 1 93.19 191 VAL A N 1
ATOM 1516 C CA . VAL A 1 191 ? -8.477 26.969 -8.297 1 93.19 191 VAL A CA 1
ATOM 1517 C C . VAL A 1 191 ? -7.531 28.141 -8.516 1 93.19 191 VAL A C 1
ATOM 1519 O O . VAL A 1 191 ? -7.977 29.266 -8.75 1 93.19 191 VAL A O 1
ATOM 1522 N N . GLY A 1 192 ? -6.234 27.891 -8.297 1 94.62 192 GLY A N 1
ATOM 1523 C CA . GLY A 1 192 ? -5.23 28.906 -8.609 1 94.62 192 GLY A CA 1
ATOM 1524 C C . GLY A 1 192 ? -5.074 29.953 -7.527 1 94.62 192 GLY A C 1
ATOM 1525 O O . GLY A 1 192 ? -4.684 31.094 -7.809 1 94.62 192 GLY A O 1
ATOM 1526 N N . LEU A 1 193 ? -5.449 29.672 -6.348 1 96.88 193 LEU A N 1
ATOM 1527 C CA . LEU A 1 193 ? -5.32 30.609 -5.238 1 96.88 193 LEU A CA 1
ATOM 1528 C C . LEU A 1 193 ? -3.938 30.516 -4.602 1 96.88 193 LEU A C 1
ATOM 1530 O O . LEU A 1 193 ? -3.469 29.406 -4.293 1 96.88 193 LEU A O 1
ATOM 1534 N N . ASN A 1 194 ? -3.352 31.594 -4.449 1 96.75 194 ASN A N 1
ATOM 1535 C CA . ASN A 1 194 ? -2.023 31.641 -3.846 1 96.75 194 ASN A CA 1
ATOM 1536 C C . ASN A 1 194 ? -2.098 31.594 -2.322 1 96.75 194 ASN A C 1
ATOM 1538 O O . ASN A 1 194 ? -1.797 32.594 -1.658 1 96.75 194 ASN A O 1
ATOM 1542 N N . LEU A 1 195 ? -2.455 30.578 -1.728 1 98.38 195 LEU A N 1
ATOM 1543 C CA . LEU A 1 195 ? -2.471 30.281 -0.299 1 98.38 195 LEU A CA 1
ATOM 1544 C C . LEU A 1 195 ? -1.48 29.172 0.039 1 98.38 195 LEU A C 1
ATOM 1546 O O . LEU A 1 195 ? -1.243 28.281 -0.775 1 98.38 195 LEU A O 1
ATOM 1550 N N . TYR A 1 196 ? -0.929 29.297 1.222 1 98 196 TYR A N 1
ATOM 1551 C CA . TYR A 1 196 ? 0.124 28.344 1.573 1 98 196 TYR A CA 1
ATOM 1552 C C . TYR A 1 196 ? -0.276 27.516 2.781 1 98 196 TYR A C 1
ATOM 1554 O O . TYR A 1 196 ? -0.71 28.047 3.803 1 98 196 TYR A O 1
ATOM 1562 N N . LEU A 1 197 ? -0.236 26.266 2.641 1 97.75 197 LEU A N 1
ATOM 1563 C CA . LEU A 1 197 ? -0.34 25.266 3.693 1 97.75 197 LEU A CA 1
ATOM 1564 C C . LEU A 1 197 ? 0.761 24.219 3.559 1 97.75 197 LEU A C 1
ATOM 1566 O O . LEU A 1 197 ? 1.211 23.922 2.449 1 97.75 197 LEU A O 1
ATOM 1570 N N . PHE A 1 198 ? 1.173 23.719 4.66 1 96.31 198 PHE A N 1
ATOM 1571 C CA . PHE A 1 198 ? 2.281 22.766 4.625 1 96.31 198 PHE A CA 1
ATOM 1572 C C . PHE A 1 198 ? 1.93 21.5 5.387 1 96.31 198 PHE A C 1
ATOM 1574 O O . PHE A 1 198 ? 2.285 21.344 6.559 1 96.31 198 PHE A O 1
ATOM 1581 N N . PRO A 1 199 ? 1.3 20.562 4.66 1 92.56 199 PRO A N 1
ATOM 1582 C CA . PRO A 1 199 ? 1.108 19.266 5.305 1 92.56 199 PRO A CA 1
ATOM 1583 C C . PRO A 1 199 ? 2.416 18.5 5.473 1 92.56 199 PRO A C 1
ATOM 1585 O O . PRO A 1 199 ? 3.201 18.391 4.527 1 92.56 199 PRO A O 1
ATOM 1588 N N . TYR A 1 200 ? 2.773 18.094 6.664 1 91.38 200 TYR A N 1
ATOM 1589 C CA . TYR A 1 200 ? 3.955 17.297 6.969 1 91.38 200 TYR A CA 1
ATOM 1590 C C . TYR A 1 200 ? 3.566 15.883 7.375 1 91.38 200 TYR A C 1
ATOM 1592 O O . TYR A 1 200 ? 2.398 15.609 7.66 1 91.38 200 TYR A O 1
ATOM 1600 N N . GLY A 1 201 ? 4.492 15.016 7.395 1 89.19 201 GLY A N 1
ATOM 1601 C CA . GLY A 1 201 ? 4.215 13.617 7.641 1 89.19 201 GLY A CA 1
ATOM 1602 C C . GLY A 1 201 ? 4.102 13.281 9.117 1 89.19 201 GLY A C 1
ATOM 1603 O O . GLY A 1 201 ? 4.898 13.75 9.93 1 89.19 201 GLY A O 1
ATOM 1604 N N . VAL A 1 202 ? 3.059 12.562 9.445 1 92.12 202 VAL A N 1
ATOM 1605 C CA . VAL A 1 202 ? 2.848 12.016 10.781 1 92.12 202 VAL A CA 1
ATOM 1606 C C . VAL A 1 202 ? 2.488 10.539 10.68 1 92.12 202 VAL A C 1
ATOM 1608 O O . VAL A 1 202 ? 1.689 10.141 9.828 1 92.12 202 VAL A O 1
ATOM 1611 N N . LEU A 1 203 ? 3.137 9.773 11.508 1 91.44 203 LEU A N 1
ATOM 1612 C CA . LEU A 1 203 ? 2.871 8.336 11.469 1 91.44 203 LEU A CA 1
ATOM 1613 C C . LEU A 1 203 ? 2.715 7.777 12.883 1 91.44 203 LEU A C 1
ATOM 1615 O O . LEU A 1 203 ? 3.691 7.691 13.625 1 91.44 203 LEU A O 1
ATOM 1619 N N . PRO A 1 204 ? 1.443 7.441 13.211 1 90.56 204 PRO A N 1
ATOM 1620 C CA . PRO A 1 204 ? 1.306 6.641 14.43 1 90.56 204 PRO A CA 1
ATOM 1621 C C . PRO A 1 204 ? 1.955 5.266 14.305 1 90.56 204 PRO A C 1
ATOM 1623 O O . PRO A 1 204 ? 1.67 4.523 13.359 1 90.56 204 PRO A O 1
ATOM 1626 N N . THR A 1 205 ? 2.881 4.922 15.125 1 89.31 205 THR A N 1
ATOM 1627 C CA . THR A 1 205 ? 3.613 3.666 15.016 1 89.31 205 THR A CA 1
ATOM 1628 C C . THR A 1 205 ? 3.137 2.666 16.062 1 89.31 205 THR A C 1
ATOM 1630 O O . THR A 1 205 ? 3.562 1.509 16.062 1 89.31 205 THR A O 1
ATOM 1633 N N . GLY A 1 206 ? 2.287 3.076 16.938 1 87 206 GLY A N 1
ATOM 1634 C CA . GLY A 1 206 ? 1.709 2.275 18 1 87 206 GLY A CA 1
ATOM 1635 C C . GLY A 1 206 ? 0.788 3.068 18.906 1 87 206 GLY A C 1
ATOM 1636 O O . GLY A 1 206 ? 0.456 4.219 18.609 1 87 206 GLY A O 1
ATOM 1637 N N . ASP A 1 207 ? 0.369 2.408 19.953 1 84.31 207 ASP A N 1
ATOM 1638 C CA . ASP A 1 207 ? -0.47 3.096 20.922 1 84.31 207 ASP A CA 1
ATOM 1639 C C . ASP A 1 207 ? 0.274 4.266 21.562 1 84.31 207 ASP A C 1
ATOM 1641 O O . ASP A 1 207 ? 1.293 4.074 22.234 1 84.31 207 ASP A O 1
ATOM 1645 N N . GLU A 1 208 ? -0.21 5.406 21.297 1 87.94 208 GLU A N 1
ATOM 1646 C CA . GLU A 1 208 ? 0.348 6.641 21.828 1 87.94 208 GLU A CA 1
ATOM 1647 C C . GLU A 1 208 ? 1.821 6.789 21.469 1 87.94 208 GLU A C 1
ATOM 1649 O O . GLU A 1 208 ? 2.643 7.168 22.297 1 87.94 208 GLU A O 1
ATOM 1654 N N . ARG A 1 209 ? 2.182 6.297 20.438 1 90.81 209 ARG A N 1
ATOM 1655 C CA . ARG A 1 209 ? 3.514 6.438 19.859 1 90.81 209 ARG A CA 1
ATOM 1656 C C . ARG A 1 209 ? 3.438 6.941 18.422 1 90.81 209 ARG A C 1
ATOM 1658 O O . ARG A 1 209 ? 2.541 6.551 17.672 1 90.81 209 ARG A O 1
ATOM 1665 N N . GLY A 1 210 ? 4.363 7.793 18.094 1 93.06 210 GLY A N 1
ATOM 1666 C CA . GLY A 1 210 ? 4.32 8.273 16.719 1 93.06 210 GLY A CA 1
ATOM 1667 C C . GLY A 1 210 ? 5.594 8.984 16.297 1 93.06 210 GLY A C 1
ATOM 1668 O O . GLY A 1 210 ? 6.473 9.234 17.125 1 93.06 210 GLY A O 1
ATOM 1669 N N . ILE A 1 211 ? 5.746 9.133 15.039 1 94.81 211 ILE A N 1
ATOM 1670 C CA . ILE A 1 211 ? 6.84 9.844 14.391 1 94.81 211 ILE A CA 1
ATOM 1671 C C . ILE A 1 211 ? 6.289 11.023 13.594 1 94.81 211 ILE A C 1
ATOM 1673 O O . ILE A 1 211 ? 5.316 10.875 12.844 1 94.81 211 ILE A O 1
ATOM 1677 N N . ILE A 1 212 ? 6.848 12.156 13.766 1 94.62 212 ILE A N 1
ATOM 1678 C CA . ILE A 1 212 ? 6.43 13.367 13.07 1 94.62 212 ILE A CA 1
ATOM 1679 C C . ILE A 1 212 ? 7.617 13.953 12.305 1 94.62 212 ILE A C 1
ATOM 1681 O O . ILE A 1 212 ? 8.711 14.086 12.859 1 94.62 212 ILE A O 1
ATOM 1685 N N . GLU A 1 213 ? 7.395 14.258 11.125 1 93.12 213 GLU A N 1
ATOM 1686 C CA . GLU A 1 213 ? 8.43 14.945 10.344 1 93.12 213 GLU A CA 1
ATOM 1687 C C . GLU A 1 213 ? 8.57 16.406 10.789 1 93.12 213 GLU A C 1
ATOM 1689 O O . GLU A 1 213 ? 7.574 17.078 11.047 1 93.12 213 GLU A O 1
ATOM 1694 N N . VAL A 1 214 ? 9.805 16.75 10.898 1 94.12 214 VAL A N 1
ATOM 1695 C CA . VAL A 1 214 ? 10.055 18.141 11.242 1 94.12 214 VAL A CA 1
ATOM 1696 C C . VAL A 1 214 ? 9.891 19.016 10 1 94.12 214 VAL A C 1
ATOM 1698 O O . VAL A 1 214 ? 10.336 18.656 8.914 1 94.12 214 VAL A O 1
ATOM 1701 N N . VAL A 1 215 ? 9.133 20.141 10.203 1 93.5 215 VAL A N 1
ATOM 1702 C CA . VAL A 1 215 ? 9.055 21.125 9.133 1 93.5 215 VAL A CA 1
ATOM 1703 C C . VAL A 1 215 ? 10.422 21.766 8.922 1 93.5 215 VAL A C 1
ATOM 1705 O O . VAL A 1 215 ? 11 22.344 9.852 1 93.5 215 VAL A O 1
ATOM 1708 N N . PRO A 1 216 ? 10.945 21.688 7.754 1 89.5 216 PRO A N 1
ATOM 1709 C CA . PRO A 1 216 ? 12.32 22.141 7.539 1 89.5 216 PRO A CA 1
ATOM 1710 C C . PRO A 1 216 ? 12.453 23.656 7.648 1 89.5 216 PRO A C 1
ATOM 1712 O O . PRO A 1 216 ? 11.531 24.406 7.289 1 89.5 216 PRO A O 1
ATOM 1715 N N . ASN A 1 217 ? 13.617 24.109 8.156 1 92.56 217 ASN A N 1
ATOM 1716 C CA . ASN A 1 217 ? 14.031 25.5 8.156 1 92.56 217 ASN A CA 1
ATOM 1717 C C . ASN A 1 217 ? 13.039 26.391 8.914 1 92.56 217 ASN A C 1
ATOM 1719 O O . ASN A 1 217 ? 12.648 27.453 8.438 1 92.56 217 ASN A O 1
ATOM 1723 N N . THR A 1 218 ? 12.586 25.844 10.008 1 94.56 218 THR A N 1
ATOM 1724 C CA . THR A 1 218 ? 11.609 26.609 10.766 1 94.56 218 THR A CA 1
ATOM 1725 C C . THR A 1 218 ? 12.086 26.812 12.203 1 94.56 218 THR A C 1
ATOM 1727 O O . THR A 1 218 ? 12.969 26.094 12.68 1 94.56 218 THR A O 1
ATOM 1730 N N . ARG A 1 219 ? 11.586 27.812 12.797 1 92.25 219 ARG A N 1
ATOM 1731 C CA . ARG A 1 219 ? 11.656 28.094 14.227 1 92.25 219 ARG A CA 1
ATOM 1732 C C . ARG A 1 219 ? 10.273 28.375 14.797 1 92.25 219 ARG A C 1
ATOM 1734 O O . ARG A 1 219 ? 9.438 28.984 14.133 1 92.25 219 ARG A O 1
ATOM 1741 N N . SER A 1 220 ? 10.102 27.859 16.031 1 91.44 220 SER A N 1
ATOM 1742 C CA . SER A 1 220 ? 8.836 28.203 16.672 1 91.44 220 SER A CA 1
ATOM 1743 C C . SER A 1 220 ? 8.828 29.641 17.141 1 91.44 220 SER A C 1
ATOM 1745 O O . SER A 1 220 ? 9.891 30.25 17.312 1 91.44 220 SER A O 1
ATOM 1747 N N . ARG A 1 221 ? 7.664 30.203 17.25 1 92.94 221 ARG A N 1
ATOM 1748 C CA . ARG A 1 221 ? 7.574 31.547 17.797 1 92.94 221 ARG A CA 1
ATOM 1749 C C . ARG A 1 221 ? 8.203 31.625 19.188 1 92.94 221 ARG A C 1
ATOM 1751 O O . ARG A 1 221 ? 8.805 32.625 19.547 1 92.94 221 ARG A O 1
ATOM 1758 N N . SER A 1 222 ? 8.031 30.578 19.969 1 88.19 222 SER A N 1
ATOM 1759 C CA . SER A 1 222 ? 8.672 30.516 21.281 1 88.19 222 SER A CA 1
ATOM 1760 C C . SER A 1 222 ? 10.188 30.625 21.156 1 88.19 222 SER A C 1
ATOM 1762 O O . SER A 1 222 ? 10.812 31.375 21.906 1 88.19 222 SER A O 1
ATOM 1764 N N . GLN A 1 223 ? 10.734 29.938 20.281 1 86.81 223 GLN A N 1
ATOM 1765 C CA . GLN A 1 223 ? 12.172 29.969 20.062 1 86.81 223 GLN A CA 1
ATOM 1766 C C . GLN A 1 223 ? 12.633 31.344 19.578 1 86.81 223 GLN A C 1
ATOM 1768 O O . GLN A 1 223 ? 13.703 31.812 19.984 1 86.81 223 GLN A O 1
ATOM 1773 N N . MET A 1 224 ? 11.867 31.969 18.766 1 90.5 224 MET A N 1
ATOM 1774 C CA . MET A 1 224 ? 12.188 33.312 18.266 1 90.5 224 MET A CA 1
ATOM 1775 C C . MET A 1 224 ? 12.234 34.312 19.391 1 90.5 224 MET A C 1
ATOM 1777 O O . MET A 1 224 ? 13.008 35.281 19.344 1 90.5 224 MET A O 1
ATOM 1781 N N . GLY A 1 225 ? 11.367 34.094 20.312 1 85.19 225 GLY A N 1
ATOM 1782 C CA . GLY A 1 225 ? 11.289 35 21.438 1 85.19 225 GLY A CA 1
ATOM 1783 C C . GLY A 1 225 ? 12.477 34.906 22.375 1 85.19 225 GLY A C 1
ATOM 1784 O O . GLY A 1 225 ? 12.742 35.812 23.156 1 85.19 225 GLY A O 1
ATOM 1785 N N . GLU A 1 226 ? 13.109 33.812 22.312 1 80.88 226 GLU A N 1
ATOM 1786 C CA . GLU A 1 226 ? 14.281 33.625 23.156 1 80.88 226 GLU A CA 1
ATOM 1787 C C . GLU A 1 226 ? 15.477 34.406 22.625 1 80.88 226 GLU A C 1
ATOM 1789 O O . GLU A 1 226 ? 16.359 34.781 23.406 1 80.88 226 GLU A O 1
ATOM 1794 N N . THR A 1 227 ? 15.484 34.719 21.406 1 78.62 227 THR A N 1
ATOM 1795 C CA . THR A 1 227 ? 16.656 35.344 20.797 1 78.62 227 THR A CA 1
ATOM 1796 C C . THR A 1 227 ? 16.438 36.812 20.578 1 78.62 227 THR A C 1
ATOM 1798 O O . THR A 1 227 ? 17.391 37.594 20.406 1 78.62 227 THR A O 1
ATOM 1801 N N . THR A 1 228 ? 15.148 37.188 20.516 1 79.06 228 THR A N 1
ATOM 1802 C CA . THR A 1 228 ? 14.859 38.594 20.234 1 79.06 228 THR A CA 1
ATOM 1803 C C . THR A 1 228 ? 13.742 39.125 21.125 1 79.06 228 THR A C 1
ATOM 1805 O O . THR A 1 228 ? 12.703 38.469 21.281 1 79.06 228 THR A O 1
ATOM 1808 N N . ASP A 1 229 ? 13.859 40.219 21.75 1 80.12 229 ASP A N 1
ATOM 1809 C CA . ASP A 1 229 ? 12.883 40.781 22.672 1 80.12 229 ASP A CA 1
ATOM 1810 C C . ASP A 1 229 ? 11.766 41.5 21.906 1 80.12 229 ASP A C 1
ATOM 1812 O O . ASP A 1 229 ? 10.695 41.781 22.469 1 80.12 229 ASP A O 1
ATOM 1816 N N . GLY A 1 230 ? 11.773 41.438 20.594 1 85.62 230 GLY A N 1
ATOM 1817 C CA . GLY A 1 230 ? 10.773 42.156 19.844 1 85.62 230 GLY A CA 1
ATOM 1818 C C . GLY A 1 230 ? 9.672 41.281 19.281 1 85.62 230 GLY A C 1
ATOM 1819 O O . GLY A 1 230 ? 9.719 40.062 19.438 1 85.62 230 GLY A O 1
ATOM 1820 N N . GLY A 1 231 ? 8.555 42 18.891 1 91 231 GLY A N 1
ATOM 1821 C CA . GLY A 1 231 ? 7.465 41.312 18.219 1 91 231 GLY A CA 1
ATOM 1822 C C . GLY A 1 231 ? 7.84 40.781 16.859 1 91 231 GLY A C 1
ATOM 1823 O O . GLY A 1 231 ? 8.992 40.875 16.438 1 91 231 GLY A O 1
ATOM 1824 N N . LEU A 1 232 ? 6.969 40.156 16.219 1 93.94 232 LEU A N 1
ATOM 1825 C CA . LEU A 1 232 ? 7.195 39.531 14.914 1 93.94 232 LEU A CA 1
ATOM 1826 C C . LEU A 1 232 ? 7.684 40.562 13.906 1 93.94 232 LEU A C 1
ATOM 1828 O O . LEU A 1 232 ? 8.5 40.25 13.039 1 93.94 232 LEU A O 1
ATOM 1832 N N . TYR A 1 233 ? 7.09 41.75 14.039 1 92.75 233 TYR A N 1
ATOM 1833 C CA . TYR A 1 233 ? 7.473 42.812 13.141 1 92.75 233 TYR A CA 1
ATOM 1834 C C . TYR A 1 233 ? 8.969 43.125 13.25 1 92.75 233 TYR A C 1
ATOM 1836 O O . TYR A 1 233 ? 9.656 43.219 12.234 1 92.75 233 TYR A O 1
ATOM 1844 N N . GLU A 1 234 ? 9.469 43.25 14.414 1 93.06 234 GLU A N 1
ATOM 1845 C CA . GLU A 1 234 ? 10.883 43.5 14.664 1 93.06 234 GLU A CA 1
ATOM 1846 C C . GLU A 1 234 ? 11.75 42.344 14.234 1 93.06 234 GLU A C 1
ATOM 1848 O O . GLU A 1 234 ? 12.836 42.531 13.672 1 93.06 234 GLU A O 1
ATOM 1853 N N . ILE A 1 235 ? 11.266 41.188 14.508 1 94.88 235 ILE A N 1
ATOM 1854 C CA . ILE A 1 235 ? 12.008 39.969 14.164 1 94.88 235 ILE A CA 1
ATOM 1855 C C . ILE A 1 235 ? 12.156 39.875 12.648 1 94.88 235 ILE A C 1
ATOM 1857 O O . ILE A 1 235 ? 13.227 39.5 12.141 1 94.88 235 ILE A O 1
ATOM 1861 N N . PHE A 1 236 ? 11.109 40.188 11.922 1 96.12 236 PHE A N 1
ATOM 1862 C CA . PHE A 1 236 ? 11.148 40.156 10.461 1 96.12 236 PHE A CA 1
ATOM 1863 C C . PHE A 1 236 ? 12.133 41.188 9.93 1 96.12 236 PHE A C 1
ATOM 1865 O O . PHE A 1 236 ? 12.82 40.938 8.93 1 96.12 236 PHE A O 1
ATOM 1872 N N . GLN A 1 237 ? 12.188 42.312 10.578 1 94.31 237 GLN A N 1
ATOM 1873 C CA . GLN A 1 237 ? 13.156 43.344 10.164 1 94.31 237 GLN A CA 1
ATOM 1874 C C . GLN A 1 237 ? 14.586 42.844 10.367 1 94.31 237 GLN A C 1
ATOM 1876 O O . GLN A 1 237 ? 15.453 43.062 9.523 1 94.31 237 GLN A O 1
ATOM 1881 N N . GLN A 1 238 ? 14.781 42.219 11.406 1 94.38 238 GLN A N 1
ATOM 1882 C CA . GLN A 1 238 ? 16.109 41.688 11.711 1 94.38 238 GLN A CA 1
ATOM 1883 C C . GLN A 1 238 ? 16.5 40.625 10.719 1 94.38 238 GLN A C 1
ATOM 1885 O O . GLN A 1 238 ? 17.656 40.562 10.273 1 94.38 238 GLN A O 1
ATOM 1890 N N . ASP A 1 239 ? 15.578 39.781 10.375 1 95.25 239 ASP A N 1
ATOM 1891 C CA . ASP A 1 239 ? 15.867 38.625 9.57 1 95.25 239 ASP A CA 1
ATOM 1892 C C . ASP A 1 239 ? 15.906 38.969 8.078 1 95.25 239 ASP A C 1
ATOM 1894 O O . ASP A 1 239 ? 16.641 38.344 7.312 1 95.25 239 ASP A O 1
ATOM 1898 N N . TYR A 1 240 ? 15.062 39.969 7.707 1 96.94 240 TYR A N 1
ATOM 1899 C CA . TYR A 1 240 ? 14.859 40.125 6.273 1 96.94 240 TYR A CA 1
ATOM 1900 C C . TYR A 1 240 ? 15.172 41.531 5.82 1 96.94 240 TYR A C 1
ATOM 1902 O O . TYR A 1 240 ? 14.992 41.875 4.648 1 96.94 240 TYR A O 1
ATOM 1910 N N . GLY A 1 241 ? 15.57 42.438 6.707 1 95.56 241 GLY A N 1
ATOM 1911 C CA . GLY A 1 241 ? 15.961 43.812 6.34 1 95.56 241 GLY A CA 1
ATOM 1912 C C . GLY A 1 241 ? 14.914 44.844 6.699 1 95.56 241 GLY A C 1
ATOM 1913 O O . GLY A 1 241 ? 13.906 44.531 7.328 1 95.56 241 GLY A O 1
ATOM 1914 N N . PRO A 1 242 ? 15.172 46.094 6.316 1 94.44 242 PRO A N 1
ATOM 1915 C CA . PRO A 1 242 ? 14.273 47.188 6.695 1 94.44 242 PRO A CA 1
ATOM 1916 C C . PRO A 1 242 ? 12.938 47.125 5.957 1 94.44 242 PRO A C 1
ATOM 1918 O O . PRO A 1 242 ? 12.867 46.625 4.836 1 94.44 242 PRO A O 1
ATOM 1921 N N . VAL A 1 243 ? 12.016 47.688 6.637 1 91.25 243 VAL A N 1
ATOM 1922 C CA . VAL A 1 243 ? 10.68 47.781 6.059 1 91.25 243 VAL A CA 1
ATOM 1923 C C . VAL A 1 243 ? 10.758 48.438 4.684 1 91.25 243 VAL A C 1
ATOM 1925 O O . VAL A 1 243 ? 11.445 49.438 4.504 1 91.25 243 VAL A O 1
ATOM 1928 N N . GLY A 1 244 ? 10.078 47.812 3.709 1 91.81 244 GLY A N 1
ATOM 1929 C CA . GLY A 1 244 ? 10.078 48.375 2.369 1 91.81 244 GLY A CA 1
ATOM 1930 C C . GLY A 1 244 ? 11.102 47.75 1.454 1 91.81 244 GLY A C 1
ATOM 1931 O O . GLY A 1 244 ? 11.016 47.875 0.23 1 91.81 244 GLY A O 1
ATOM 1932 N N . SER A 1 245 ? 12.086 47.125 2.014 1 96.12 245 SER A N 1
ATOM 1933 C CA . SER A 1 245 ? 13.039 46.406 1.18 1 96.12 245 SER A CA 1
ATOM 1934 C C . SER A 1 245 ? 12.375 45.219 0.482 1 96.12 245 SER A C 1
ATOM 1936 O O . SER A 1 245 ? 11.328 44.75 0.917 1 96.12 245 SER A O 1
ATOM 1938 N N . ALA A 1 246 ? 12.977 44.781 -0.589 1 96.75 246 ALA A N 1
ATOM 1939 C CA . ALA A 1 246 ? 12.422 43.688 -1.374 1 96.75 246 ALA A CA 1
ATOM 1940 C C . ALA A 1 246 ? 12.352 42.406 -0.548 1 96.75 246 ALA A C 1
ATOM 1942 O O . ALA A 1 246 ? 11.375 41.656 -0.637 1 96.75 246 ALA A O 1
ATOM 1943 N N . THR A 1 247 ? 13.367 42.156 0.228 1 97.31 247 THR A N 1
ATOM 1944 C CA . THR A 1 247 ? 13.438 40.938 1.026 1 97.31 247 THR A CA 1
ATOM 1945 C C . THR A 1 247 ? 12.391 40.969 2.141 1 97.31 247 THR A C 1
ATOM 1947 O O . THR A 1 247 ? 11.734 39.969 2.408 1 97.31 247 THR A O 1
ATOM 1950 N N . PHE A 1 248 ? 12.273 42.125 2.76 1 96 248 PHE A N 1
ATOM 1951 C CA . PHE A 1 248 ? 11.289 42.281 3.822 1 96 248 PHE A CA 1
ATOM 1952 C C . PHE A 1 248 ? 9.875 42.062 3.277 1 96 248 PHE A C 1
ATOM 1954 O O . PHE A 1 248 ? 9.086 41.312 3.85 1 96 248 PHE A O 1
ATOM 1961 N N . GLU A 1 249 ? 9.602 42.719 2.176 1 95.5 249 GLU A N 1
ATOM 1962 C CA . GLU A 1 249 ? 8.25 42.688 1.628 1 95.5 249 GLU A CA 1
ATOM 1963 C C . GLU A 1 249 ? 7.918 41.312 1.08 1 95.5 249 GLU A C 1
ATOM 1965 O O . GLU A 1 249 ? 6.766 40.875 1.141 1 95.5 249 GLU A O 1
ATOM 1970 N N . THR A 1 250 ? 8.922 40.625 0.605 1 97.62 250 THR A N 1
ATOM 1971 C CA . THR A 1 250 ? 8.703 39.25 0.156 1 97.62 250 THR A CA 1
ATOM 1972 C C . THR A 1 250 ? 8.367 38.344 1.335 1 97.62 250 THR A C 1
ATOM 1974 O O . THR A 1 250 ? 7.445 37.531 1.255 1 97.62 250 THR A O 1
ATOM 1977 N N . ALA A 1 251 ? 9.109 38.469 2.41 1 97.81 251 ALA A N 1
ATOM 1978 C CA . ALA A 1 251 ? 8.852 37.688 3.611 1 97.81 251 ALA A CA 1
ATOM 1979 C C . ALA A 1 251 ? 7.473 38 4.184 1 97.81 251 ALA A C 1
ATOM 1981 O O . ALA A 1 251 ? 6.766 37.094 4.645 1 97.81 251 ALA A O 1
ATOM 1982 N N . ARG A 1 252 ? 7.145 39.25 4.172 1 95.94 252 ARG A N 1
ATOM 1983 C CA . ARG A 1 252 ? 5.844 39.688 4.672 1 95.94 252 ARG A CA 1
ATOM 1984 C C . ARG A 1 252 ? 4.715 39.094 3.824 1 95.94 252 ARG A C 1
ATOM 1986 O O . ARG A 1 252 ? 3.674 38.719 4.352 1 95.94 252 ARG A O 1
ATOM 1993 N N . GLU A 1 253 ? 4.918 39.094 2.566 1 96.94 253 GLU A N 1
ATOM 1994 C CA . GLU A 1 253 ? 3.938 38.469 1.67 1 96.94 253 GLU A CA 1
ATOM 1995 C C . GLU A 1 253 ? 3.791 36.969 1.942 1 96.94 253 GLU A C 1
ATOM 1997 O O . GLU A 1 253 ? 2.68 36.438 1.922 1 96.94 253 GLU A O 1
ATOM 2002 N N . ASN A 1 254 ? 4.898 36.344 2.199 1 98.38 254 ASN A N 1
ATOM 2003 C CA . ASN A 1 254 ? 4.879 34.938 2.537 1 98.38 254 ASN A CA 1
ATOM 2004 C C . ASN A 1 254 ? 4.105 34.688 3.83 1 98.38 254 ASN A C 1
ATOM 2006 O O . ASN A 1 254 ? 3.381 33.688 3.939 1 98.38 254 ASN A O 1
ATOM 2010 N N . PHE A 1 255 ? 4.305 35.594 4.703 1 97.94 255 PHE A N 1
ATOM 2011 C CA . PHE A 1 255 ? 3.559 35.5 5.953 1 97.94 255 PHE A CA 1
ATOM 2012 C C . PH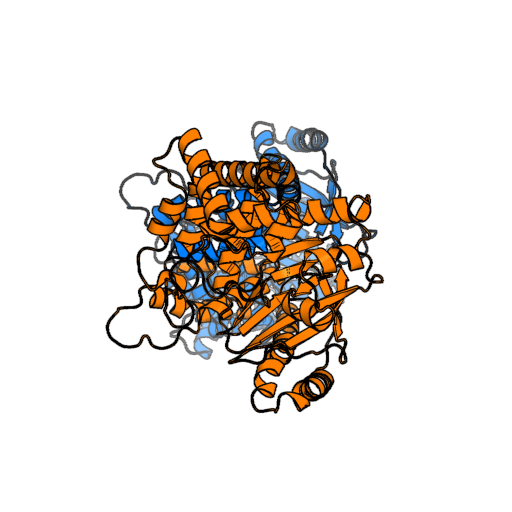E A 1 255 ? 2.064 35.688 5.707 1 97.94 255 PHE A C 1
ATOM 2014 O O . PHE A 1 255 ? 1.247 34.938 6.254 1 97.94 255 PHE A O 1
ATOM 2021 N N . LEU A 1 256 ? 1.795 36.594 4.883 1 97.19 256 LEU A N 1
ATOM 2022 C CA . LEU A 1 256 ? 0.406 36.938 4.586 1 97.19 256 LEU A CA 1
ATOM 2023 C C . LEU A 1 256 ? -0.312 35.75 3.955 1 97.19 256 LEU A C 1
ATOM 2025 O O . LEU A 1 256 ? -1.386 35.344 4.414 1 97.19 256 LEU A O 1
ATOM 2029 N N . ILE A 1 257 ? 0.251 35.094 2.994 1 98.44 257 ILE A N 1
ATOM 2030 C CA . ILE A 1 257 ? -0.417 34.031 2.254 1 98.44 257 ILE A CA 1
ATOM 2031 C C . ILE A 1 257 ? -0.526 32.781 3.131 1 98.44 257 ILE A C 1
ATOM 2033 O O . ILE A 1 257 ? -1.495 32.031 3.027 1 98.44 257 ILE A O 1
ATOM 2037 N N . SER A 1 258 ? 0.467 32.5 3.955 1 98.56 258 SER A N 1
ATOM 2038 C CA . SER A 1 258 ? 0.43 31.344 4.844 1 98.56 258 SER A CA 1
ATOM 2039 C C . SER A 1 258 ? -0.532 31.578 6.008 1 98.56 258 SER A C 1
ATOM 2041 O O . SER A 1 258 ? -1.272 30.656 6.391 1 98.56 258 SER A O 1
ATOM 2043 N N . SER A 1 259 ? -0.541 32.812 6.5 1 97.69 259 SER A N 1
ATOM 2044 C CA . SER A 1 259 ? -1.479 33.125 7.566 1 97.69 259 SER A CA 1
ATOM 2045 C C . SER A 1 259 ? -2.924 33 7.094 1 97.69 259 SER A C 1
ATOM 2047 O O . SER A 1 259 ? -3.779 32.5 7.836 1 97.69 259 SER A O 1
ATOM 2049 N N . ALA A 1 260 ? -3.143 33.438 5.91 1 98.25 260 ALA A N 1
ATOM 2050 C CA . ALA A 1 260 ? -4.484 33.344 5.348 1 98.25 260 ALA A CA 1
ATOM 2051 C C . ALA A 1 260 ? -4.879 31.875 5.164 1 98.25 260 ALA A C 1
ATOM 2053 O O . ALA A 1 260 ? -6.012 31.484 5.469 1 98.25 260 ALA A O 1
ATOM 2054 N N . GLY A 1 261 ? -3.949 31.078 4.645 1 98.56 261 GLY A N 1
ATOM 2055 C CA . GLY A 1 261 ? -4.215 29.656 4.504 1 98.56 261 GLY A CA 1
ATOM 2056 C C . GLY A 1 261 ? -4.574 29 5.816 1 98.56 261 GLY A C 1
ATOM 2057 O O . GLY A 1 261 ? -5.566 28.266 5.898 1 98.56 261 GLY A O 1
ATOM 2058 N N . TYR A 1 262 ? -3.816 29.266 6.793 1 98.12 262 TYR A N 1
ATOM 2059 C CA . TYR A 1 262 ? -4.031 28.625 8.086 1 98.12 262 TYR A CA 1
ATOM 2060 C C . TYR A 1 262 ? -5.223 29.234 8.812 1 98.12 262 TYR A C 1
ATOM 2062 O O . TYR A 1 262 ? -5.785 28.625 9.719 1 98.12 262 TYR A O 1
ATOM 2070 N N . ALA A 1 263 ? -5.633 30.484 8.469 1 97.5 263 ALA A N 1
ATOM 2071 C CA . ALA A 1 263 ? -6.879 31.016 9 1 97.5 263 ALA A CA 1
ATOM 2072 C C . ALA A 1 263 ? -8.07 30.172 8.562 1 97.5 263 ALA A C 1
ATOM 2074 O O . ALA A 1 263 ? -8.93 29.844 9.383 1 97.5 263 ALA A O 1
ATOM 2075 N N . VAL A 1 264 ? -8.055 29.844 7.297 1 98.38 264 VAL A N 1
ATOM 2076 C CA . VAL A 1 264 ? -9.141 29.031 6.758 1 98.38 264 VAL A CA 1
ATOM 2077 C C . VAL A 1 264 ? -9.102 27.641 7.395 1 98.38 264 VAL A C 1
ATOM 2079 O O . VAL A 1 264 ? -10.133 27.125 7.848 1 98.38 264 VAL A O 1
ATOM 2082 N N . ALA A 1 265 ? -7.941 27 7.445 1 98.19 265 ALA A N 1
ATOM 2083 C CA . ALA A 1 265 ? -7.793 25.672 8.031 1 98.19 265 ALA A CA 1
ATOM 2084 C C . ALA A 1 265 ? -8.227 25.656 9.492 1 98.19 265 ALA A C 1
ATOM 2086 O O . ALA A 1 265 ? -8.883 24.719 9.945 1 98.19 265 ALA A O 1
ATOM 2087 N N . SER A 1 266 ? -7.852 26.703 10.195 1 97 266 SER A N 1
ATOM 2088 C CA . SER A 1 266 ? -8.164 26.797 11.617 1 97 266 SER A CA 1
ATOM 2089 C C . SER A 1 266 ? -9.656 26.984 11.852 1 97 266 SER A C 1
ATOM 2091 O O . SER A 1 266 ? -10.219 26.469 12.812 1 97 266 SER A O 1
ATOM 2093 N N . LEU A 1 267 ? -10.227 27.766 11.055 1 96.75 267 LEU A N 1
ATOM 2094 C CA . LEU A 1 267 ? -11.664 27.938 11.156 1 96.75 267 LEU A CA 1
ATOM 2095 C C . LEU A 1 267 ? -12.383 26.594 11.07 1 96.75 267 LEU A C 1
ATOM 2097 O O . LEU A 1 267 ? -13.336 26.344 11.812 1 96.75 267 LEU A O 1
ATOM 2101 N N . LEU A 1 268 ? -11.914 25.781 10.164 1 97.56 268 LEU A N 1
ATOM 2102 C CA . LEU A 1 268 ? -12.594 24.516 9.891 1 97.56 268 LEU A CA 1
ATOM 2103 C C . LEU A 1 268 ? -12.227 23.469 10.93 1 97.56 268 LEU A C 1
ATOM 2105 O O . LEU A 1 268 ? -13.094 22.75 11.438 1 97.56 268 LEU A O 1
ATOM 2109 N N . LEU A 1 269 ? -10.938 23.344 11.305 1 96.69 269 LEU A N 1
ATOM 2110 C CA . LEU A 1 269 ? -10.438 22.266 12.164 1 96.69 269 LEU A CA 1
ATOM 2111 C C . LEU A 1 269 ? -10.508 22.672 13.633 1 96.69 269 LEU A C 1
ATOM 2113 O O . LEU A 1 269 ? -10.516 21.812 14.516 1 96.69 269 LEU A O 1
ATOM 2117 N N . GLN A 1 270 ? -10.422 23.938 13.883 1 94 270 GLN A N 1
ATOM 2118 C CA . GLN A 1 270 ? -10.516 24.531 15.219 1 94 270 GLN A CA 1
ATOM 2119 C C . GLN A 1 270 ? -9.461 23.953 16.156 1 94 270 GLN A C 1
ATOM 2121 O O . GLN A 1 270 ? -9.789 23.453 17.234 1 94 270 GLN A O 1
ATOM 2126 N N . PRO A 1 271 ? -8.234 24.016 15.758 1 92.94 271 PRO A N 1
ATOM 2127 C CA . PRO A 1 271 ? -7.219 23.641 16.75 1 92.94 271 PRO A CA 1
ATOM 2128 C C . PRO A 1 271 ? -7.293 24.5 18.016 1 92.94 271 PRO A C 1
ATOM 2130 O O . PRO A 1 271 ? -7.449 25.719 17.922 1 92.94 271 PRO A O 1
ATOM 2133 N N . LYS A 1 272 ? -7.184 23.859 19.141 1 88.31 272 LYS A N 1
ATOM 2134 C CA . LYS A 1 272 ? -7.441 24.578 20.391 1 88.31 272 LYS A CA 1
ATOM 2135 C C . LYS A 1 272 ? -6.137 24.922 21.109 1 88.31 272 LYS A C 1
ATOM 2137 O O . LYS A 1 272 ? -6.105 25.797 21.953 1 88.31 272 LYS A O 1
ATOM 2142 N N . ASP A 1 273 ? -5.117 24.219 20.828 1 81.06 273 ASP A N 1
ATOM 2143 C CA . ASP A 1 273 ? -3.812 24.531 21.406 1 81.06 273 ASP A CA 1
ATOM 2144 C C . ASP A 1 273 ? -2.979 25.375 20.438 1 81.06 273 ASP A C 1
ATOM 2146 O O . ASP A 1 273 ? -2.268 24.828 19.578 1 81.06 273 ASP A O 1
ATOM 2150 N N . ARG A 1 274 ? -3.055 26.719 20.703 1 77.62 274 ARG A N 1
ATOM 2151 C CA . ARG A 1 274 ? -2.404 27.625 19.766 1 77.62 274 ARG A CA 1
ATOM 2152 C C . ARG A 1 274 ? -1.254 28.375 20.438 1 77.62 274 ARG A C 1
ATOM 2154 O O . ARG A 1 274 ? -1.031 29.547 20.172 1 77.62 274 ARG A O 1
ATOM 2161 N N . HIS A 1 275 ? -0.599 27.656 21.359 1 83.06 275 HIS A N 1
ATOM 2162 C CA . HIS A 1 275 ? 0.514 28.328 22.031 1 83.06 275 HIS A CA 1
ATOM 2163 C C . HIS A 1 275 ? 1.674 28.562 21.078 1 83.06 275 HIS A C 1
ATOM 2165 O O . HIS A 1 275 ? 1.735 27.953 20 1 83.06 275 HIS A O 1
ATOM 2171 N N . ASN A 1 276 ? 2.48 29.484 21.391 1 87.44 276 ASN A N 1
ATOM 2172 C CA . ASN A 1 276 ? 3.557 29.984 20.547 1 87.44 276 ASN A CA 1
ATOM 2173 C C . ASN A 1 276 ? 4.496 28.875 20.094 1 87.44 276 ASN A C 1
ATOM 2175 O O . ASN A 1 276 ? 5.152 28.984 19.062 1 87.44 276 ASN A O 1
ATOM 2179 N N . GLY A 1 277 ? 4.496 27.797 20.781 1 86.56 277 GLY A N 1
ATOM 2180 C CA . GLY A 1 277 ? 5.312 26.656 20.422 1 86.56 277 GLY A CA 1
ATOM 2181 C C . GLY A 1 277 ? 4.762 25.891 19.234 1 86.56 277 GLY A C 1
ATOM 2182 O O . GLY A 1 277 ? 5.488 25.141 18.578 1 86.56 277 GLY A O 1
ATOM 2183 N N . ASN A 1 278 ? 3.504 26.078 18.953 1 89.81 278 ASN A N 1
ATOM 2184 C CA . ASN A 1 278 ? 2.836 25.344 17.891 1 89.81 278 ASN A CA 1
ATOM 2185 C C . ASN A 1 278 ? 2.754 26.172 16.609 1 89.81 278 ASN A C 1
ATOM 2187 O O . ASN A 1 278 ? 2.119 25.75 15.633 1 89.81 278 ASN A O 1
ATOM 2191 N N . LEU A 1 279 ? 3.418 27.359 16.578 1 94.31 279 LEU A N 1
ATOM 2192 C CA . LEU A 1 279 ? 3.518 28.219 15.406 1 94.31 279 LEU A CA 1
ATOM 2193 C C . LEU A 1 279 ? 4.953 28.281 14.898 1 94.31 279 LEU A C 1
ATOM 2195 O O . LEU A 1 279 ? 5.836 28.828 15.562 1 94.31 279 LEU A O 1
ATOM 2199 N N . LEU A 1 280 ? 5.113 27.75 13.773 1 95.81 280 LEU A N 1
ATOM 2200 C CA . LEU A 1 280 ? 6.441 27.734 13.172 1 95.81 280 LEU A CA 1
ATOM 2201 C C . LEU A 1 280 ? 6.551 28.797 12.078 1 95.81 280 LEU A C 1
ATOM 2203 O O . LEU A 1 280 ? 5.566 29.109 11.406 1 95.81 280 LEU A O 1
ATOM 2207 N N . PHE A 1 281 ? 7.699 29.391 11.969 1 97 281 PHE A N 1
ATOM 2208 C CA . PHE A 1 281 ? 8.047 30.297 10.883 1 97 281 PHE A CA 1
ATOM 2209 C C . PHE A 1 281 ? 9.273 29.781 10.125 1 97 281 PHE A C 1
ATOM 2211 O O . PHE A 1 281 ? 10.297 29.484 10.727 1 97 281 PHE A O 1
ATOM 2218 N N . ASP A 1 282 ? 9.102 29.672 8.828 1 97.06 282 ASP A N 1
ATOM 2219 C CA . ASP A 1 282 ? 10.242 29.188 8.062 1 97.06 282 ASP A CA 1
ATOM 2220 C C . ASP A 1 282 ? 11.172 30.328 7.672 1 97.06 282 ASP A C 1
ATOM 2222 O O . ASP A 1 282 ? 10.977 31.469 8.109 1 97.06 282 ASP A O 1
ATOM 2226 N N . ASP A 1 283 ? 12.234 30.094 6.859 1 96.69 283 ASP A N 1
ATOM 2227 C CA . ASP A 1 283 ? 13.305 31.062 6.621 1 96.69 283 ASP A CA 1
ATOM 2228 C C . ASP A 1 283 ? 12.93 32.031 5.512 1 96.69 283 ASP A C 1
ATOM 2230 O O . ASP A 1 283 ? 13.711 32.906 5.156 1 96.69 283 ASP A O 1
ATOM 2234 N N . VAL A 1 284 ? 11.711 31.906 5.012 1 97.88 284 VAL A N 1
ATOM 2235 C CA . VAL A 1 284 ? 11.281 32.844 3.996 1 97.88 284 VAL A CA 1
ATOM 2236 C C . VAL A 1 284 ? 10.031 33.594 4.473 1 97.88 284 VAL A C 1
ATOM 2238 O O . VAL A 1 284 ? 9.375 34.281 3.697 1 97.88 284 VAL A O 1
ATOM 2241 N N . GLY A 1 285 ? 9.664 33.344 5.777 1 97.81 285 GLY A N 1
ATOM 2242 C CA . GLY A 1 285 ? 8.641 34.188 6.414 1 97.81 285 GLY A CA 1
ATOM 2243 C C . GLY A 1 285 ? 7.277 33.5 6.445 1 97.81 285 GLY A C 1
ATOM 2244 O O . GLY A 1 285 ? 6.285 34.125 6.824 1 97.81 285 GLY A O 1
ATOM 2245 N N . ARG A 1 286 ? 7.152 32.25 6.117 1 98.12 286 ARG A N 1
ATOM 2246 C CA . ARG A 1 286 ? 5.863 31.562 6.094 1 98.12 286 ARG A CA 1
ATOM 2247 C C . ARG A 1 286 ? 5.52 30.984 7.461 1 98.12 286 ARG A C 1
ATOM 2249 O O . ARG A 1 286 ? 6.395 30.484 8.172 1 98.12 286 ARG A O 1
ATOM 2256 N N . LEU A 1 287 ? 4.277 31.031 7.719 1 97.56 287 LEU A N 1
ATOM 2257 C CA . LEU A 1 287 ? 3.715 30.453 8.938 1 97.56 287 LEU A CA 1
ATOM 2258 C C . LEU A 1 287 ? 3.279 29.016 8.711 1 97.56 287 LEU A C 1
ATOM 2260 O O . LEU A 1 287 ? 2.674 28.703 7.688 1 97.56 287 LEU A O 1
ATOM 2264 N N . VAL A 1 288 ? 3.658 28.094 9.641 1 97.62 288 VAL A N 1
ATOM 2265 C CA . VAL A 1 288 ? 3.195 26.719 9.617 1 97.62 288 VAL A CA 1
ATOM 2266 C C . VAL A 1 288 ? 2.684 26.312 11 1 97.62 288 VAL A C 1
ATOM 2268 O O . VAL A 1 288 ? 3.41 26.422 11.992 1 97.62 288 VAL A O 1
ATOM 2271 N N . HIS A 1 289 ? 1.448 25.922 11.062 1 95.44 289 HIS A N 1
ATOM 2272 C CA . HIS A 1 289 ? 0.88 25.422 12.305 1 95.44 289 HIS A CA 1
ATOM 2273 C C . HIS A 1 289 ? 1.218 23.953 12.516 1 95.44 289 HIS A C 1
ATOM 2275 O O . HIS A 1 289 ? 1.18 23.156 11.57 1 95.44 289 HIS A O 1
ATOM 2281 N N . ILE A 1 290 ? 1.616 23.625 13.711 1 92.75 290 ILE A N 1
ATOM 2282 C CA . ILE A 1 290 ? 1.872 22.219 14.031 1 92.75 290 ILE A CA 1
ATOM 2283 C C . ILE A 1 290 ? 1.072 21.812 15.266 1 92.75 290 ILE A C 1
ATOM 2285 O O . ILE A 1 290 ? 0.442 22.656 15.906 1 92.75 290 ILE A O 1
ATOM 2289 N N . ASP A 1 291 ? 1.072 20.5 15.594 1 88.69 291 ASP A N 1
ATOM 2290 C CA . ASP A 1 291 ? 0.424 19.891 16.75 1 88.69 291 ASP A CA 1
ATOM 2291 C C . ASP A 1 291 ? -1.089 20.094 16.703 1 88.69 291 ASP A C 1
ATOM 2293 O O . ASP A 1 291 ? -1.598 21.141 17.109 1 88.69 291 ASP A O 1
ATOM 2297 N N . PHE A 1 292 ? -1.792 19.172 16.266 1 93.56 292 PHE A N 1
ATOM 2298 C 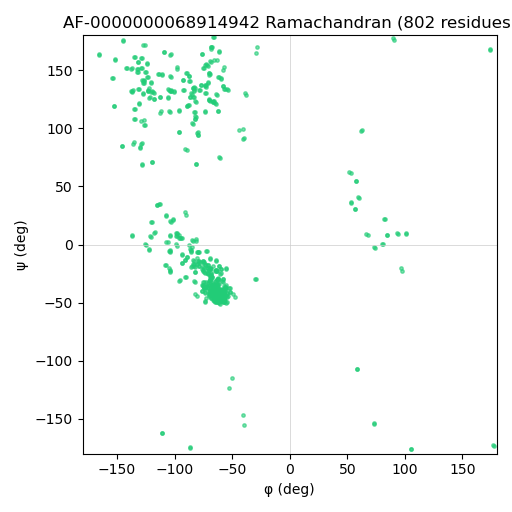CA . PHE A 1 292 ? -3.246 19.172 16.141 1 93.56 292 PHE A CA 1
ATOM 2299 C C . PHE A 1 292 ? -3.867 18.172 17.109 1 93.56 292 PHE A C 1
ATOM 2301 O O . PHE A 1 292 ? -4.855 17.516 16.781 1 93.56 292 PHE A O 1
ATOM 2308 N N . GLY A 1 293 ? -3.287 18.031 18.219 1 88.94 293 GLY A N 1
ATOM 2309 C CA . GLY A 1 293 ? -3.758 17.078 19.219 1 88.94 293 GLY A CA 1
ATOM 2310 C C . GLY A 1 293 ? -5.148 17.406 19.734 1 88.94 293 GLY A C 1
ATOM 2311 O O . GLY A 1 293 ? -5.832 16.531 20.266 1 88.94 293 GLY A O 1
ATOM 2312 N N . PHE A 1 294 ? -5.547 18.641 19.625 1 90.31 294 PHE A N 1
ATOM 2313 C CA . PHE A 1 294 ? -6.871 19.094 20.031 1 90.31 294 PHE A CA 1
ATOM 2314 C C . PHE A 1 294 ? -7.574 19.812 18.891 1 90.31 294 PHE A C 1
ATOM 2316 O O . PHE A 1 294 ? -7.285 20.984 18.625 1 90.31 294 PHE A O 1
ATOM 2323 N N . ILE A 1 295 ? -8.469 19.141 18.297 1 93.44 295 ILE A N 1
ATOM 2324 C CA . ILE A 1 295 ? -9.211 19.719 17.188 1 93.44 295 ILE A CA 1
ATOM 2325 C C . ILE A 1 295 ? -10.695 19.406 17.359 1 93.44 295 ILE A C 1
ATOM 2327 O O . ILE A 1 295 ? -11.078 18.531 18.141 1 93.44 295 ILE A O 1
ATOM 2331 N N . LEU A 1 296 ? -11.508 20.141 16.688 1 93.75 296 LEU A N 1
ATOM 2332 C CA . LEU A 1 296 ? -12.953 19.938 16.656 1 93.75 296 LEU A CA 1
ATOM 2333 C C . LEU A 1 296 ? -13.547 20.016 18.047 1 93.75 296 LEU A C 1
ATOM 2335 O O . LEU A 1 296 ? -13.461 21.047 18.719 1 93.75 296 LEU A O 1
ATOM 2339 N N . GLU A 1 297 ? -13.945 18.891 18.594 1 89.19 297 GLU A N 1
ATOM 2340 C CA . GLU A 1 297 ? -14.711 18.969 19.828 1 89.19 297 GLU A CA 1
ATOM 2341 C C . GLU A 1 297 ? -13.852 18.594 21.031 1 89.19 297 GLU A C 1
ATOM 2343 O O . GLU A 1 297 ? -14.367 18.188 22.078 1 89.19 297 GLU A O 1
ATOM 2348 N N . THR A 1 298 ? -12.562 18.672 20.859 1 87.31 298 THR A N 1
ATOM 2349 C CA . THR A 1 298 ? -11.688 18.375 21.984 1 87.31 298 THR A CA 1
ATOM 2350 C C . THR A 1 298 ? -10.805 19.578 22.312 1 87.31 298 THR A C 1
ATOM 2352 O O . THR A 1 298 ? -10.383 20.312 21.422 1 87.31 298 THR A O 1
ATOM 2355 N N . SER A 1 299 ? -10.633 19.812 23.641 1 82.88 299 SER A N 1
ATOM 2356 C CA . SER A 1 299 ? -9.812 20.922 24.125 1 82.88 299 SER A CA 1
ATOM 2357 C C . SER A 1 299 ? -8.945 20.484 25.297 1 82.88 299 SER A C 1
ATOM 2359 O O . SER A 1 299 ? -9.281 19.547 26.016 1 82.88 299 SER A O 1
ATOM 2361 N N . PRO A 1 300 ? -7.852 21.172 25.344 1 75 300 PRO A N 1
ATOM 2362 C CA . PRO A 1 300 ? -7.062 20.891 26.547 1 75 300 PRO A CA 1
ATOM 2363 C C . PRO A 1 300 ? -7.844 21.141 27.828 1 75 300 PRO A C 1
ATOM 2365 O O . PRO A 1 300 ? -8.531 22.156 27.953 1 75 300 PRO A O 1
ATOM 2368 N N . GLY A 1 301 ? -7.801 20.297 28.703 1 71.5 301 GLY A N 1
ATOM 2369 C CA . GLY A 1 301 ? -8.461 20.453 29.984 1 71.5 301 GLY A CA 1
ATOM 2370 C C . GLY A 1 301 ? -9.977 20.438 29.891 1 71.5 301 GLY A C 1
ATOM 2371 O O . GLY A 1 301 ? -10.672 20.766 30.844 1 71.5 301 GLY A O 1
ATOM 2372 N N . GLY A 1 302 ? -10.508 20.109 28.688 1 70.5 302 GLY A N 1
ATOM 2373 C CA . GLY A 1 302 ? -11.945 19.953 28.5 1 70.5 302 GLY A CA 1
ATOM 2374 C C . GLY A 1 302 ? -12.672 21.266 28.312 1 70.5 302 GLY A C 1
ATOM 2375 O O . GLY A 1 302 ? -13.906 21.312 28.281 1 70.5 302 GLY A O 1
ATOM 2376 N N . ASN A 1 303 ? -11.875 22.391 28.344 1 63.56 303 ASN A N 1
ATOM 2377 C CA . ASN A 1 303 ? -12.484 23.703 28.188 1 63.56 303 ASN A CA 1
ATOM 2378 C C . ASN A 1 303 ? -12.664 24.062 26.719 1 63.56 303 ASN A C 1
ATOM 2380 O O . ASN A 1 303 ? -11.727 24.531 26.062 1 63.56 303 ASN A O 1
ATOM 2384 N N . MET A 1 304 ? -13.867 23.984 26.219 1 63.19 304 MET A N 1
ATOM 2385 C CA . MET A 1 304 ? -14.141 24.141 24.797 1 63.19 304 MET A CA 1
ATOM 2386 C C . MET A 1 304 ? -14.047 25.609 24.391 1 63.19 304 MET A C 1
ATOM 2388 O O . MET A 1 304 ? -13.891 25.922 23.219 1 63.19 304 MET A O 1
ATOM 2392 N N . ARG A 1 305 ? -14.07 26.531 25.422 1 56.88 305 ARG A N 1
ATOM 2393 C CA . ARG A 1 305 ? -14.008 27.953 25.141 1 56.88 305 ARG A CA 1
ATOM 2394 C C . ARG A 1 305 ? -12.578 28.469 25.234 1 56.88 305 ARG A C 1
ATOM 2396 O O . ARG A 1 305 ? -12.352 29.688 25.297 1 56.88 305 ARG A O 1
ATOM 2403 N N . PHE A 1 306 ? -11.648 27.672 25.422 1 54.75 306 PHE A N 1
ATOM 2404 C CA . PHE A 1 306 ? -10.242 28 25.672 1 54.75 306 PHE A CA 1
ATOM 2405 C C . PHE A 1 306 ? -9.734 29.031 24.672 1 54.75 306 PHE A C 1
ATOM 2407 O O . PHE A 1 306 ? -9.109 30.016 25.047 1 54.75 306 PHE A O 1
ATOM 2414 N N . GLU A 1 307 ? -10.039 28.859 23.297 1 61.84 307 GLU A N 1
ATOM 2415 C CA . GLU A 1 307 ? -9.695 29.844 22.266 1 61.84 307 GLU A CA 1
ATOM 2416 C C . GLU A 1 307 ? -10.922 30.219 21.453 1 61.84 307 GLU A C 1
ATOM 2418 O O . GLU A 1 307 ? -11.453 29.406 20.688 1 61.84 307 GLU A O 1
ATOM 2423 N N . SER A 1 308 ? -11.32 31.5 21.797 1 63.66 308 SER A N 1
ATOM 2424 C CA . SER A 1 308 ? -12.625 31.922 21.297 1 63.66 308 SER A CA 1
ATOM 2425 C C . SER A 1 308 ? -12.578 32.25 19.797 1 63.66 308 SER A C 1
ATOM 2427 O O . SER A 1 308 ? -13.547 32 19.078 1 63.66 308 SER A O 1
ATOM 2429 N N . ALA A 1 309 ? -11.359 32.75 19.453 1 74.69 309 ALA A N 1
ATOM 2430 C CA . ALA A 1 309 ? -11.305 33.125 18.047 1 74.69 309 ALA A CA 1
ATOM 2431 C C . ALA A 1 309 ? -11.188 31.875 17.172 1 74.69 309 ALA A C 1
ATOM 2433 O O . ALA A 1 309 ? -10.641 30.844 17.594 1 74.69 309 ALA A O 1
ATOM 2434 N N . HIS A 1 310 ? -11.695 32 15.977 1 84.5 310 HIS A N 1
ATOM 2435 C CA . HIS A 1 310 ? -11.719 30.891 15.039 1 84.5 310 HIS A CA 1
ATOM 2436 C C . HIS A 1 310 ? -10.305 30.531 14.594 1 84.5 310 HIS A C 1
ATOM 2438 O O . HIS A 1 310 ? -10.055 29.406 14.172 1 84.5 310 HIS A O 1
ATOM 2444 N N . PHE A 1 311 ? -9.43 31.547 14.617 1 87.44 311 PHE A N 1
ATOM 2445 C CA . PHE A 1 311 ? -8.016 31.297 14.336 1 87.44 311 PHE A CA 1
ATOM 2446 C C . PHE A 1 311 ? -7.137 32.312 15.047 1 87.44 311 PHE A C 1
ATOM 2448 O O . PHE A 1 311 ? -7.625 33.344 15.531 1 87.44 311 PHE A O 1
ATOM 2455 N N . LYS A 1 312 ? -5.883 31.969 15.219 1 85.62 312 LYS A N 1
ATOM 2456 C CA . LYS A 1 312 ? -4.965 32.844 15.953 1 85.62 312 LYS A CA 1
ATOM 2457 C C . LYS A 1 312 ? -4.406 33.938 15.055 1 85.62 312 LYS A C 1
ATOM 2459 O O . LYS A 1 312 ? -3.812 33.656 14.016 1 85.62 312 LYS A O 1
ATOM 2464 N N . LEU A 1 313 ? -4.77 35.125 15.375 1 89.56 313 LEU A N 1
ATOM 2465 C CA . LEU A 1 313 ? -4.172 36.344 14.82 1 89.56 313 LEU A CA 1
ATOM 2466 C C . LEU A 1 313 ? -3.781 37.312 15.93 1 89.56 313 LEU A C 1
ATOM 2468 O O . LEU A 1 313 ? -4.5 38.281 16.188 1 89.56 313 LEU A O 1
ATOM 2472 N N . SER A 1 314 ? -2.643 37.094 16.469 1 88.69 314 SER A N 1
ATOM 2473 C CA . SER A 1 314 ? -2.18 37.875 17.609 1 88.69 314 SER A CA 1
ATOM 2474 C C . SER A 1 314 ? -1.884 39.312 17.203 1 88.69 314 SER A C 1
ATOM 2476 O O . SER A 1 314 ? -1.832 39.625 16 1 88.69 314 SER A O 1
ATOM 2478 N N . HIS A 1 315 ? -1.663 40.094 18.203 1 88.31 315 HIS A N 1
ATOM 2479 C CA . HIS A 1 315 ? -1.346 41.469 17.953 1 88.31 315 HIS A CA 1
ATOM 2480 C C . HIS A 1 315 ? -0.076 41.625 17.125 1 88.31 315 HIS A C 1
ATOM 2482 O O . HIS A 1 315 ? -0.03 42.438 16.188 1 88.31 315 HIS A O 1
ATOM 2488 N N . GLU A 1 316 ? 0.89 40.875 17.422 1 91.56 316 GLU A N 1
ATOM 2489 C CA . GLU A 1 316 ? 2.148 41 16.703 1 91.56 316 GLU A CA 1
ATOM 2490 C C . GLU A 1 316 ? 1.994 40.531 15.258 1 91.56 316 GLU A C 1
ATOM 2492 O O . GLU A 1 316 ? 2.637 41.062 14.344 1 91.56 316 GLU A O 1
ATOM 2497 N N . MET A 1 317 ? 1.173 39.531 15.055 1 92.88 317 MET A N 1
ATOM 2498 C CA . MET A 1 317 ? 0.901 39.062 13.703 1 92.88 317 MET A CA 1
ATOM 2499 C C . MET A 1 317 ? 0.175 40.156 12.891 1 92.88 317 MET A C 1
ATOM 2501 O O . MET A 1 317 ? 0.489 40.375 11.727 1 92.88 317 MET A O 1
ATOM 2505 N N . THR A 1 318 ? -0.745 40.812 13.586 1 91.5 318 THR A N 1
ATOM 2506 C CA . THR A 1 318 ? -1.494 41.875 12.938 1 91.5 318 THR A CA 1
ATOM 2507 C C . THR A 1 318 ? -0.571 43.031 12.562 1 91.5 318 THR A C 1
ATOM 2509 O O . THR A 1 318 ? -0.718 43.625 11.492 1 91.5 318 THR A O 1
ATOM 2512 N N . GLN A 1 319 ? 0.331 43.312 13.43 1 90.38 319 GLN A N 1
ATOM 2513 C CA . GLN A 1 319 ? 1.283 44.406 13.172 1 90.38 319 GLN A CA 1
ATOM 2514 C C . GLN A 1 319 ? 2.15 44.094 11.953 1 90.38 319 GLN A C 1
ATOM 2516 O O . GLN A 1 319 ? 2.51 44.969 11.195 1 90.38 319 GLN A O 1
ATOM 2521 N N . LEU A 1 320 ? 2.494 42.875 11.883 1 92.88 320 LEU A N 1
ATOM 2522 C CA . LEU A 1 320 ? 3.299 42.438 10.734 1 92.88 320 LEU A CA 1
ATOM 2523 C C . LEU A 1 320 ? 2.482 42.5 9.453 1 92.88 320 LEU A C 1
ATOM 2525 O O . LEU A 1 320 ? 2.984 42.938 8.406 1 92.88 320 LEU A O 1
ATOM 2529 N N . LEU A 1 321 ? 1.258 42.125 9.539 1 91.62 321 LEU A N 1
ATOM 2530 C CA . LEU A 1 321 ? 0.357 42.125 8.391 1 91.62 321 LEU A CA 1
ATOM 2531 C C . LEU A 1 321 ? 0.016 43.531 7.957 1 91.62 321 LEU A C 1
ATOM 2533 O O . LEU A 1 321 ? -0.058 43.812 6.762 1 91.62 321 LEU A O 1
ATOM 2537 N N . ASP A 1 322 ? -0.229 44.25 8.984 1 85.25 322 ASP A N 1
ATOM 2538 C CA . ASP A 1 322 ? -0.656 45.625 8.789 1 85.25 322 ASP A CA 1
ATOM 2539 C C . ASP A 1 322 ? 0.072 46.594 9.75 1 85.25 322 ASP A C 1
ATOM 2541 O O . ASP A 1 322 ? -0.48 46.969 10.781 1 85.25 322 ASP A O 1
ATOM 2545 N N . PRO A 1 323 ? 1.204 47.031 9.328 1 77.88 323 PRO A N 1
ATOM 2546 C CA . PRO A 1 323 ? 1.999 47.875 10.227 1 77.88 323 PRO A CA 1
ATOM 2547 C C . PRO A 1 323 ? 1.274 49.156 10.641 1 77.88 323 PRO A C 1
ATOM 2549 O O . PRO A 1 323 ? 1.562 49.719 11.695 1 77.88 323 PRO A O 1
ATOM 2552 N N . SER A 1 324 ? 0.387 49.531 9.828 1 76.56 324 SER A N 1
ATOM 2553 C CA . SER A 1 324 ? -0.34 50.75 10.164 1 76.56 324 SER A CA 1
ATOM 2554 C C . SER A 1 324 ? -1.288 50.531 11.336 1 76.56 324 SER A C 1
ATOM 2556 O O . SER A 1 324 ? -1.629 51.469 12.062 1 76.56 324 SER A O 1
ATOM 2558 N N . GLY A 1 325 ? -1.729 49.25 11.531 1 72.31 325 GLY A N 1
ATOM 2559 C CA . GLY A 1 325 ? -2.635 48.844 12.602 1 72.31 325 GLY A CA 1
ATOM 2560 C C . GLY A 1 325 ? -4.066 49.281 12.359 1 72.31 325 GLY A C 1
ATOM 2561 O O . GLY A 1 325 ? -4.957 48.969 13.148 1 72.31 325 GLY A O 1
ATOM 2562 N N . VAL A 1 326 ? -4.344 49.938 11.398 1 73.12 326 VAL A N 1
ATOM 2563 C CA . VAL A 1 326 ? -5.645 50.562 11.164 1 73.12 326 VAL A CA 1
ATOM 2564 C C . VAL A 1 326 ? -6.582 49.562 10.5 1 73.12 326 VAL A C 1
ATOM 2566 O O . VAL A 1 326 ? -7.801 49.75 10.5 1 73.12 326 VAL A O 1
ATOM 2569 N N . MET A 1 327 ? -6.172 48.469 10.148 1 79.19 327 MET A N 1
ATOM 2570 C CA . MET A 1 327 ? -6.957 47.438 9.492 1 79.19 327 MET A CA 1
ATOM 2571 C C . MET A 1 327 ? -7.668 47.969 8.258 1 79.19 327 MET A C 1
ATOM 2573 O O . MET A 1 327 ? -8.844 47.688 8.023 1 79.19 327 MET A O 1
ATOM 2577 N N . LYS A 1 328 ? -7.098 48.812 7.57 1 81.94 328 LYS A N 1
ATOM 2578 C CA . LYS A 1 328 ? -7.586 49.406 6.324 1 81.94 328 LYS A CA 1
ATOM 2579 C C . LYS A 1 328 ? -6.473 49.5 5.281 1 81.94 328 LYS A C 1
ATOM 2581 O O . LYS A 1 328 ? -6.672 50.031 4.195 1 81.94 328 LYS A O 1
ATOM 2586 N N . SER A 1 329 ? -5.48 48.938 5.633 1 87.75 329 SER A N 1
ATOM 2587 C CA . SER A 1 329 ? -4.348 48.969 4.715 1 87.75 329 SER A CA 1
ATOM 2588 C C . SER A 1 329 ? -4.555 48 3.547 1 87.75 329 SER A C 1
ATOM 2590 O O . SER A 1 329 ? -5.438 47.125 3.592 1 87.75 329 SER A O 1
ATOM 2592 N N . LYS A 1 330 ? -3.756 48.188 2.504 1 90.31 330 LYS A N 1
ATOM 2593 C CA . LYS A 1 330 ? -3.795 47.312 1.332 1 90.31 330 LYS A CA 1
ATOM 2594 C C . LYS A 1 330 ? -3.469 45.875 1.708 1 90.31 330 LYS A C 1
ATOM 2596 O O . LYS A 1 330 ? -4.082 44.938 1.19 1 90.31 330 LYS A O 1
ATOM 2601 N N . THR A 1 331 ? -2.539 45.719 2.58 1 91.25 331 THR A N 1
ATOM 2602 C CA . THR A 1 331 ? -2.113 44.375 2.967 1 91.25 331 THR A CA 1
ATOM 2603 C C . THR A 1 331 ? -3.189 43.688 3.799 1 91.25 331 THR A C 1
ATOM 2605 O O . THR A 1 331 ? -3.398 42.469 3.672 1 91.25 331 THR A O 1
ATOM 2608 N N . TRP A 1 332 ? -3.863 44.469 4.645 1 92.75 332 TRP A N 1
ATOM 2609 C CA . TRP A 1 332 ? -4.98 43.906 5.391 1 92.75 332 TRP A CA 1
ATOM 2610 C C . TRP A 1 332 ? -6.086 43.438 4.449 1 92.75 332 TRP A C 1
ATOM 2612 O O . TRP A 1 332 ? -6.613 42.344 4.598 1 92.75 332 TRP A O 1
ATOM 2622 N N . HIS A 1 333 ? -6.383 44.281 3.488 1 95 333 HIS A N 1
ATOM 2623 C CA . HIS A 1 333 ? -7.418 43.938 2.523 1 95 333 HIS A CA 1
ATOM 2624 C C . HIS A 1 333 ? -7.027 42.688 1.716 1 95 333 HIS A C 1
ATOM 2626 O O . HIS A 1 333 ? -7.883 41.875 1.391 1 95 333 HIS A O 1
ATOM 2632 N N . GLN A 1 334 ? -5.777 42.688 1.426 1 95.94 334 GLN A N 1
ATOM 2633 C CA . GLN A 1 334 ? -5.289 41.5 0.706 1 95.94 334 GLN A CA 1
ATOM 2634 C C . GLN A 1 334 ? -5.441 40.25 1.545 1 95.94 334 GLN A C 1
ATOM 2636 O O . GLN A 1 334 ? -5.871 39.219 1.039 1 95.94 334 GLN A O 1
ATOM 2641 N N . PHE A 1 335 ? -5.059 40.312 2.791 1 96.69 335 PHE A N 1
ATOM 2642 C CA . PHE A 1 335 ? -5.195 39.188 3.715 1 96.69 335 PHE A CA 1
ATOM 2643 C C . PHE A 1 335 ? -6.645 38.75 3.797 1 96.69 335 PHE A C 1
ATOM 2645 O O . PHE A 1 335 ? -6.934 37.562 3.633 1 96.69 335 PHE A O 1
ATOM 2652 N N . VAL A 1 336 ? -7.523 39.688 4.004 1 97.06 336 VAL A N 1
ATOM 2653 C CA . VAL A 1 336 ? -8.938 39.375 4.152 1 97.06 336 VAL A CA 1
ATOM 2654 C C . VAL A 1 336 ? -9.477 38.781 2.857 1 97.06 336 VAL A C 1
ATOM 2656 O O . VAL A 1 336 ? -10.242 37.812 2.883 1 97.06 336 VAL A O 1
ATOM 2659 N N . SER A 1 337 ? -9.086 39.312 1.785 1 98 337 SER A N 1
ATOM 2660 C CA . SER A 1 337 ? -9.516 38.844 0.48 1 98 337 SER A CA 1
ATOM 2661 C C . SER A 1 337 ? -9.094 37.375 0.265 1 98 337 SER A C 1
ATOM 2663 O O . SER A 1 337 ? -9.875 36.562 -0.22 1 98 337 SER A O 1
ATOM 2665 N N . LEU A 1 338 ? -7.852 37.094 0.603 1 98.31 338 LEU A N 1
ATOM 2666 C CA . LEU A 1 338 ? -7.344 35.719 0.446 1 98.31 338 LEU A CA 1
ATOM 2667 C C . LEU A 1 338 ? -8.086 34.781 1.361 1 98.31 338 LEU A C 1
ATOM 2669 O O . LEU A 1 338 ? -8.398 33.656 0.963 1 98.31 338 LEU A O 1
ATOM 2673 N N . CYS A 1 339 ? -8.375 35.188 2.586 1 98.38 339 CYS A N 1
ATOM 2674 C CA . CYS A 1 339 ? -9.156 34.375 3.502 1 98.38 339 CYS A CA 1
ATOM 2675 C C . CYS A 1 339 ? -10.531 34.062 2.928 1 98.38 339 CYS A C 1
ATOM 2677 O O . CYS A 1 339 ? -10.984 32.938 2.971 1 98.38 339 CYS A O 1
ATOM 2679 N N . VAL A 1 340 ? -11.109 35.094 2.391 1 98.69 340 VAL A N 1
ATOM 2680 C CA . VAL A 1 340 ? -12.453 34.969 1.832 1 98.69 340 VAL A CA 1
ATOM 2681 C C . VAL A 1 340 ? -12.414 34 0.646 1 98.69 340 VAL A C 1
ATOM 2683 O O . VAL A 1 340 ? -13.227 33.062 0.563 1 98.69 340 VAL A O 1
ATOM 2686 N N . LYS A 1 341 ? -11.5 34.219 -0.238 1 98.75 341 LYS A N 1
ATOM 2687 C CA . LYS A 1 341 ? -11.391 33.375 -1.411 1 98.75 341 LYS A CA 1
ATOM 2688 C C . LYS A 1 341 ? -11.102 31.922 -1.008 1 98.75 341 LYS A C 1
ATOM 2690 O O . LYS A 1 341 ? -11.672 30.984 -1.581 1 98.75 341 LYS A O 1
ATOM 2695 N N . GLY A 1 342 ? -10.18 31.734 -0.068 1 98.75 342 GLY A N 1
ATOM 2696 C CA . GLY A 1 342 ? -9.891 30.406 0.429 1 98.75 342 GLY A CA 1
ATOM 2697 C C . GLY A 1 342 ? -11.094 29.719 1.054 1 98.75 342 GLY A C 1
ATOM 2698 O O . GLY A 1 342 ? -11.352 28.547 0.787 1 98.75 342 GLY A O 1
ATOM 2699 N N . TYR A 1 343 ? -11.82 30.422 1.824 1 98.69 343 TYR A N 1
ATOM 2700 C CA . TYR A 1 343 ? -13.016 29.906 2.484 1 98.69 343 TYR A CA 1
ATOM 2701 C C . TYR A 1 343 ? -14.062 29.5 1.464 1 98.69 343 TYR A C 1
ATOM 2703 O O . TYR A 1 343 ? -14.656 28.422 1.574 1 98.69 343 TYR A O 1
ATOM 2711 N N . LEU A 1 344 ? -14.266 30.375 0.523 1 98.75 344 LEU A N 1
ATOM 2712 C CA . LEU A 1 344 ? -15.266 30.078 -0.503 1 98.75 344 LEU A CA 1
ATOM 2713 C C . LEU A 1 344 ? -14.844 28.875 -1.34 1 98.75 344 LEU A C 1
ATOM 2715 O O . LEU A 1 344 ? -15.688 28.062 -1.731 1 98.75 344 LEU A O 1
ATOM 2719 N N . ALA A 1 345 ? -13.57 28.797 -1.645 1 98.19 345 ALA A N 1
ATOM 2720 C CA . ALA A 1 345 ? -13.07 27.625 -2.359 1 98.19 345 ALA A CA 1
ATOM 2721 C C . ALA A 1 345 ? -13.297 26.344 -1.549 1 98.19 345 ALA A C 1
ATOM 2723 O O . ALA A 1 345 ? -13.742 25.328 -2.09 1 98.19 345 ALA A O 1
ATOM 2724 N N . ALA A 1 346 ? -12.977 26.344 -0.264 1 97.94 346 ALA A N 1
ATOM 2725 C CA . ALA A 1 346 ? -13.203 25.203 0.618 1 97.94 346 ALA A CA 1
ATOM 2726 C C . ALA A 1 346 ? -14.68 24.828 0.665 1 97.94 346 ALA A C 1
ATOM 2728 O O . ALA A 1 346 ? -15.023 23.656 0.702 1 97.94 346 ALA A O 1
ATOM 2729 N N . ARG A 1 347 ? -15.531 25.844 0.668 1 98 347 ARG A N 1
ATOM 2730 C CA . ARG A 1 347 ? -16.969 25.656 0.708 1 98 347 ARG A CA 1
ATOM 2731 C C . ARG A 1 347 ? -17.453 24.859 -0.509 1 98 347 ARG A C 1
ATOM 2733 O O . ARG A 1 347 ? -18.344 24.016 -0.398 1 98 347 ARG A O 1
ATOM 2740 N N . ARG A 1 348 ? -16.859 25.172 -1.58 1 96.12 348 ARG A N 1
ATOM 2741 C CA . ARG A 1 348 ? -17.234 24.469 -2.809 1 96.12 348 ARG A CA 1
ATOM 2742 C C . ARG A 1 348 ? -16.938 22.984 -2.705 1 96.12 348 ARG A C 1
ATOM 2744 O O . ARG A 1 348 ? -17.609 22.172 -3.328 1 96.12 348 ARG A O 1
ATOM 2751 N N . TYR A 1 349 ? -15.953 22.656 -1.945 1 93 349 TYR A N 1
ATOM 2752 C CA . TYR A 1 349 ? -15.547 21.266 -1.791 1 93 349 TYR A CA 1
ATOM 2753 C C . TYR A 1 349 ? -15.93 20.734 -0.413 1 93 349 TYR A C 1
ATOM 2755 O O . TYR A 1 349 ? -15.305 19.812 0.094 1 93 349 TYR A O 1
ATOM 2763 N N . MET A 1 350 ? -16.891 21.281 0.203 1 96.56 350 MET A N 1
ATOM 2764 C CA . MET A 1 350 ? -17.312 21 1.576 1 96.56 350 MET A CA 1
ATOM 2765 C C . MET A 1 350 ? -17.609 19.516 1.759 1 96.56 350 MET A C 1
ATOM 2767 O O . MET A 1 350 ? -17.172 18.906 2.73 1 96.56 350 MET A O 1
ATOM 2771 N N . ASP A 1 351 ? -18.312 18.891 0.837 1 92.19 351 ASP A N 1
ATOM 2772 C CA . ASP A 1 351 ? -18.719 17.5 0.965 1 92.19 351 ASP A CA 1
ATOM 2773 C C . ASP A 1 351 ? -17.516 16.562 1.022 1 92.19 351 ASP A C 1
ATOM 2775 O O . ASP A 1 351 ? -17.484 15.617 1.806 1 92.19 351 ASP A O 1
ATOM 2779 N N . GLY A 1 352 ? -16.547 16.875 0.153 1 87.5 352 GLY A N 1
ATOM 2780 C CA . GLY A 1 352 ? -15.32 16.078 0.178 1 87.5 352 GLY A CA 1
ATOM 2781 C C . GLY A 1 352 ? -14.57 16.203 1.488 1 87.5 352 GLY A C 1
ATOM 2782 O O . GLY A 1 352 ? -14.078 15.195 2.012 1 87.5 352 GLY A O 1
ATOM 2783 N N . ILE A 1 353 ? -14.523 17.375 2.021 1 93.19 353 ILE A N 1
ATOM 2784 C CA . ILE A 1 353 ? -13.812 17.625 3.268 1 93.19 353 ILE A CA 1
ATOM 2785 C C . ILE A 1 353 ? -14.531 16.938 4.426 1 93.19 353 ILE A C 1
ATOM 2787 O O . ILE A 1 353 ? -13.914 16.234 5.219 1 93.19 353 ILE A O 1
ATOM 2791 N N . ILE A 1 354 ? -15.852 17.094 4.457 1 94.62 354 ILE A N 1
ATOM 2792 C CA . ILE A 1 354 ? -16.656 16.5 5.523 1 94.62 354 ILE A CA 1
ATOM 2793 C C . ILE A 1 354 ? -16.578 14.977 5.438 1 94.62 354 ILE A C 1
ATOM 2795 O O . ILE A 1 354 ? -16.484 14.297 6.461 1 94.62 354 ILE A O 1
ATOM 2799 N N . SER A 1 355 ? -16.625 14.484 4.258 1 87.88 355 SER A N 1
ATOM 2800 C CA . SER A 1 355 ? -16.547 13.047 4.07 1 87.88 355 SER A CA 1
ATOM 2801 C C . SER A 1 355 ? -15.219 12.5 4.602 1 87.88 355 SER A C 1
ATOM 2803 O O . SER A 1 355 ? -15.18 11.438 5.223 1 87.88 355 SER A O 1
ATOM 2805 N N . THR A 1 356 ? -14.164 13.188 4.383 1 86.62 356 THR A N 1
ATOM 2806 C CA . THR A 1 356 ? -12.836 12.797 4.844 1 86.62 356 THR A CA 1
ATOM 2807 C C . THR A 1 356 ? -12.797 12.695 6.363 1 86.62 356 THR A C 1
ATOM 2809 O O . THR A 1 356 ? -12.227 11.75 6.914 1 86.62 356 THR A O 1
ATOM 2812 N N . VAL A 1 357 ? -13.422 13.594 7.016 1 92.69 357 VAL A N 1
ATOM 2813 C CA . VAL A 1 357 ? -13.469 13.594 8.477 1 92.69 357 VAL A CA 1
ATOM 2814 C C . VAL A 1 357 ? -14.453 12.531 8.961 1 92.69 357 VAL A C 1
ATOM 2816 O O . VAL A 1 357 ? -14.172 11.805 9.914 1 92.69 357 VAL A O 1
ATOM 2819 N N . GLN A 1 358 ? -15.547 12.406 8.281 1 91 358 GLN A N 1
ATOM 2820 C CA . GLN A 1 358 ? -16.625 11.492 8.656 1 91 358 GLN A CA 1
ATOM 2821 C C . GLN A 1 358 ? -16.156 10.039 8.602 1 91 358 GLN A C 1
ATOM 2823 O O . GLN A 1 358 ? -16.625 9.203 9.375 1 91 358 GLN A O 1
ATOM 2828 N N . MET A 1 359 ? -15.273 9.742 7.734 1 83.81 359 MET A N 1
ATOM 2829 C CA . MET A 1 359 ? -14.75 8.391 7.598 1 83.81 359 MET A CA 1
ATOM 2830 C C . MET A 1 359 ? -14.094 7.922 8.891 1 83.81 359 MET A C 1
ATOM 2832 O O . MET A 1 359 ? -14.039 6.727 9.18 1 83.81 359 MET A O 1
ATOM 2836 N N . MET A 1 360 ? -13.711 8.891 9.75 1 85.56 360 MET A N 1
ATOM 2837 C CA . MET A 1 360 ? -13 8.555 10.984 1 85.56 360 MET A CA 1
ATOM 2838 C C . MET A 1 360 ? -13.93 8.648 12.188 1 85.56 360 MET A C 1
ATOM 2840 O O . MET A 1 360 ? -13.492 8.492 13.328 1 85.56 360 MET A O 1
ATOM 2844 N N . LEU A 1 361 ? -15.172 8.844 11.961 1 87.12 361 LEU A N 1
ATOM 2845 C CA . LEU A 1 361 ? -16.141 9.109 13.023 1 87.12 361 LEU A CA 1
ATOM 2846 C C . LEU A 1 361 ? -16.125 7.988 14.062 1 87.12 361 LEU A C 1
ATOM 2848 O O . LEU A 1 361 ? -16.203 8.25 15.258 1 87.12 361 LEU A O 1
ATOM 2852 N N . ASP A 1 362 ? -15.922 6.762 13.547 1 80.75 362 ASP A N 1
ATOM 2853 C CA . ASP A 1 362 ? -16 5.613 14.445 1 80.75 362 ASP A CA 1
ATOM 2854 C C . ASP A 1 362 ? -14.602 5.129 14.836 1 80.75 362 ASP A C 1
ATOM 2856 O O . ASP A 1 362 ? -14.43 3.984 15.258 1 80.75 362 ASP A O 1
ATOM 2860 N N . SER A 1 363 ? -13.625 5.996 14.711 1 80.75 363 SER A N 1
ATOM 2861 C CA . SER A 1 363 ? -12.234 5.621 14.969 1 80.75 363 SER A CA 1
ATOM 2862 C C . SER A 1 363 ? -11.938 5.586 16.469 1 80.75 363 SER A C 1
ATOM 2864 O O . SER A 1 363 ? -10.922 5.035 16.891 1 80.75 363 SER A O 1
ATOM 2866 N N . GLY A 1 364 ? -12.828 6.27 17.266 1 82.44 364 GLY A N 1
ATOM 2867 C CA . GLY A 1 364 ? -12.57 6.398 18.688 1 82.44 364 GLY A CA 1
ATOM 2868 C C . GLY A 1 364 ? -11.656 7.562 19.031 1 82.44 364 GLY A C 1
ATOM 2869 O O . GLY A 1 364 ? -11.273 7.746 20.188 1 82.44 364 GLY A O 1
ATOM 2870 N N . LEU A 1 365 ? -11.344 8.391 18.094 1 87.62 365 LEU A N 1
ATOM 2871 C CA . LEU A 1 365 ? -10.539 9.578 18.344 1 87.62 365 LEU A CA 1
ATOM 2872 C C . LEU A 1 365 ? -11.242 10.516 19.312 1 87.62 365 LEU A C 1
ATOM 2874 O O . LEU A 1 365 ? -12.461 10.672 19.266 1 87.62 365 LEU A O 1
ATOM 2878 N N . PRO A 1 366 ? -10.469 11.156 20.156 1 88.38 366 PRO A N 1
ATOM 2879 C CA . PRO A 1 366 ? -11.055 12.047 21.156 1 88.38 366 PRO A CA 1
ATOM 2880 C C . PRO A 1 366 ? -11.891 13.164 20.531 1 88.38 366 PRO A C 1
ATOM 2882 O O . PRO A 1 366 ? -12.891 13.594 21.109 1 88.38 366 PRO A O 1
ATOM 2885 N N . CYS A 1 367 ? -11.578 13.625 19.422 1 91.94 367 CYS A N 1
ATOM 2886 C CA . CYS A 1 367 ? -12.25 14.766 18.797 1 91.94 367 CYS A CA 1
ATOM 2887 C C . CYS A 1 367 ? -13.664 14.398 18.375 1 91.94 367 CYS A C 1
ATOM 2889 O O . CYS A 1 367 ? -14.469 15.281 18.078 1 91.94 367 CYS A O 1
ATOM 2891 N N . PHE A 1 368 ? -13.953 13.102 18.406 1 91.12 368 PHE A N 1
ATOM 2892 C CA . PHE A 1 368 ? -15.289 12.641 18.031 1 91.12 368 PHE A CA 1
ATOM 2893 C C . PHE A 1 368 ? -16.062 12.195 19.266 1 91.12 368 PHE A C 1
ATOM 2895 O O . PHE A 1 368 ? -17.203 11.719 19.156 1 91.12 368 PHE A O 1
ATOM 2902 N N . SER A 1 369 ? -15.539 12.289 20.422 1 87.31 369 SER A N 1
ATOM 2903 C CA . SER A 1 369 ? -16.078 11.648 21.625 1 87.31 369 SER A CA 1
ATOM 2904 C C . SER A 1 369 ? -17.234 12.453 22.203 1 87.31 369 SER A C 1
ATOM 2906 O O . SER A 1 369 ? -18 11.945 23.016 1 87.31 369 SER A O 1
ATOM 2908 N N . ARG A 1 370 ? -17.375 13.695 21.812 1 88 370 ARG A N 1
ATOM 2909 C CA . ARG A 1 370 ? -18.438 14.523 22.391 1 88 370 ARG A CA 1
ATOM 2910 C C . ARG A 1 370 ? -19.062 15.414 21.328 1 88 370 ARG A C 1
ATOM 2912 O O . ARG A 1 370 ? -18.469 15.672 20.281 1 88 370 ARG A O 1
ATOM 2919 N N . GLY A 1 371 ? -20.266 15.711 21.562 1 89.31 371 GLY A N 1
ATOM 2920 C CA . GLY A 1 371 ? -20.953 16.672 20.719 1 89.31 371 GLY A CA 1
ATOM 2921 C C . GLY A 1 371 ? -21.297 16.125 19.344 1 89.31 371 GLY A C 1
ATOM 2922 O O . GLY A 1 371 ? -21.625 14.953 19.188 1 89.31 371 GLY A O 1
ATOM 2923 N N . ASP A 1 372 ? -21.406 17.062 18.406 1 94.38 372 ASP A N 1
ATOM 2924 C CA . ASP A 1 372 ? -21.688 16.766 17 1 94.38 372 ASP A CA 1
ATOM 2925 C C . ASP A 1 372 ? -20.562 17.266 16.109 1 94.38 372 ASP A C 1
ATOM 2927 O O . ASP A 1 372 ? -20.75 18.234 15.359 1 94.38 372 ASP A O 1
ATOM 2931 N N . PRO A 1 373 ? -19.438 16.578 16.203 1 94.25 373 PRO A N 1
ATOM 2932 C CA . PRO A 1 373 ? -18.266 17.078 15.492 1 94.25 373 PRO A CA 1
ATOM 2933 C C . PRO A 1 373 ? -18.516 17.25 13.992 1 94.25 373 PRO A C 1
ATOM 2935 O O . PRO A 1 373 ? -18.062 18.234 13.391 1 94.25 373 PRO A O 1
ATOM 2938 N N . ILE A 1 374 ? -19.25 16.328 13.375 1 95.88 374 ILE A N 1
ATOM 2939 C CA . ILE A 1 374 ? -19.484 16.406 11.938 1 95.88 374 ILE A CA 1
ATOM 2940 C C . ILE A 1 374 ? -20.469 17.516 11.625 1 95.88 374 ILE A C 1
ATOM 2942 O O . ILE A 1 374 ? -20.25 18.312 10.703 1 95.88 374 ILE A O 1
ATOM 2946 N N . GLY A 1 375 ? -21.562 17.516 12.367 1 96.62 375 GLY A N 1
ATOM 2947 C CA . GLY A 1 375 ? -22.516 18.594 12.188 1 96.62 375 GLY A CA 1
ATOM 2948 C C . GLY A 1 375 ? -21.922 19.969 12.414 1 96.62 375 GLY A C 1
ATOM 2949 O O . GLY A 1 375 ? -22.219 20.906 11.672 1 96.62 375 GLY A O 1
ATOM 2950 N N . ASN A 1 376 ? -21.125 20.109 13.445 1 96.25 376 ASN A N 1
ATOM 2951 C CA . ASN A 1 376 ? -20.484 21.375 13.742 1 96.25 376 ASN A CA 1
ATOM 2952 C C . ASN A 1 376 ? -19.484 21.781 12.656 1 96.25 376 ASN A C 1
ATOM 2954 O O . ASN A 1 376 ? -19.344 22.953 12.336 1 96.25 376 ASN A O 1
ATOM 2958 N N . LEU A 1 377 ? -18.766 20.797 12.164 1 97.12 377 LEU A N 1
ATOM 2959 C CA . LEU A 1 377 ? -17.875 21.062 11.031 1 97.12 377 LEU A CA 1
ATOM 2960 C C . LEU A 1 377 ? -18.672 21.578 9.836 1 97.12 377 LEU A C 1
ATOM 2962 O O . LEU A 1 377 ? -18.266 22.531 9.18 1 97.12 377 LEU A O 1
ATOM 2966 N N . ARG A 1 378 ? -19.781 20.922 9.547 1 97.69 378 ARG A N 1
ATOM 2967 C CA . ARG A 1 378 ? -20.641 21.359 8.445 1 97.69 378 ARG A CA 1
ATOM 2968 C C . ARG A 1 378 ? -21.125 22.781 8.664 1 97.69 378 ARG A C 1
ATOM 2970 O O . ARG A 1 378 ? -21.141 23.594 7.727 1 97.69 378 ARG A O 1
ATOM 2977 N N . LYS A 1 379 ? -21.469 23.078 9.852 1 97.31 379 LYS A N 1
ATOM 2978 C CA . LYS A 1 379 ? -21.984 24.406 10.195 1 97.31 379 LYS A CA 1
ATOM 2979 C C . LYS A 1 379 ? -20.922 25.469 9.961 1 97.31 379 LYS A C 1
ATOM 2981 O O . LYS A 1 379 ? -21.25 26.609 9.602 1 97.31 379 LYS A O 1
ATOM 2986 N N . ARG A 1 380 ? -19.703 25.156 10.094 1 97.38 380 ARG A N 1
ATOM 2987 C CA . ARG A 1 380 ? -18.625 26.125 9.93 1 97.38 380 ARG A CA 1
ATOM 2988 C C . ARG A 1 380 ? -18.469 26.516 8.461 1 97.38 380 ARG A C 1
ATOM 2990 O O . ARG A 1 380 ? -17.859 27.531 8.148 1 97.38 380 ARG A O 1
ATOM 2997 N N . PHE A 1 381 ? -19.016 25.719 7.566 1 98.19 381 PHE A N 1
ATOM 2998 C CA . PHE A 1 381 ? -19.016 26.062 6.145 1 98.19 381 PHE A CA 1
ATOM 2999 C C . PHE A 1 381 ? -20.203 26.953 5.797 1 98.19 381 PHE A C 1
ATOM 3001 O O . PHE A 1 381 ? -20.219 27.562 4.723 1 98.19 381 PHE A O 1
ATOM 3008 N N . HIS A 1 382 ? -21.188 26.984 6.594 1 98 382 HIS A N 1
ATOM 3009 C CA . HIS A 1 382 ? -22.422 27.75 6.379 1 98 382 HIS A CA 1
ATOM 3010 C C . HIS A 1 382 ? -23.031 27.422 5.016 1 98 382 HIS A C 1
ATOM 3012 O O . HIS A 1 382 ? -23.25 28.328 4.207 1 98 382 HIS A O 1
ATOM 3018 N N . PRO A 1 383 ? -23.391 26.156 4.859 1 97.38 383 PRO A N 1
ATOM 3019 C CA . PRO A 1 383 ? -23.953 25.781 3.564 1 97.38 383 PRO A CA 1
ATOM 3020 C C . PRO A 1 383 ? -25.25 26.531 3.244 1 97.38 383 PRO A C 1
ATOM 3022 O O . PRO A 1 383 ? -25.625 26.625 2.076 1 97.38 383 PRO A O 1
ATOM 3025 N N . GLU A 1 384 ? -25.891 27.094 4.223 1 97.25 384 GLU A N 1
ATOM 3026 C CA . GLU A 1 384 ? -27.156 27.797 4.062 1 97.25 384 GLU A CA 1
ATOM 3027 C C . GLU A 1 384 ? -26.938 29.203 3.498 1 97.25 384 GLU A C 1
ATOM 3029 O O . GLU A 1 384 ? -27.891 29.828 3.029 1 97.25 384 GLU A O 1
ATOM 3034 N N . MET A 1 385 ? -25.781 29.656 3.502 1 98.31 385 MET A N 1
ATOM 3035 C CA . MET A 1 385 ? -25.469 31.016 3.072 1 98.31 385 MET A CA 1
ATOM 3036 C C . MET A 1 385 ? -25.172 31.062 1.577 1 98.31 385 MET A C 1
ATOM 3038 O O . MET A 1 385 ? -24.641 30.109 1.018 1 98.31 385 MET A O 1
ATOM 3042 N N . SER A 1 386 ? -25.547 32.219 0.934 1 97.88 386 SER A N 1
ATOM 3043 C CA . SER A 1 386 ? -25.062 32.5 -0.412 1 97.88 386 SER A CA 1
ATOM 3044 C C . SER A 1 386 ? -23.562 32.781 -0.408 1 97.88 386 SER A C 1
ATOM 3046 O O . SER A 1 386 ? -22.969 32.969 0.654 1 97.88 386 SER A O 1
ATOM 3048 N N . GLU A 1 387 ? -23 32.812 -1.544 1 97.31 387 GLU A N 1
ATOM 3049 C CA . GLU A 1 387 ? -21.578 33.125 -1.646 1 97.31 387 GLU A CA 1
ATOM 3050 C C . GLU A 1 387 ? -21.266 34.5 -1.053 1 97.31 387 GLU A C 1
ATOM 3052 O O . GLU A 1 387 ? -20.25 34.656 -0.382 1 97.31 387 GLU A O 1
ATOM 3057 N N . ARG A 1 388 ? -22.109 35.438 -1.329 1 97.94 388 ARG A N 1
ATOM 3058 C CA . ARG A 1 388 ? -21.922 36.781 -0.818 1 97.94 388 ARG A CA 1
ATOM 3059 C C . ARG A 1 388 ? -22 36.812 0.705 1 97.94 388 ARG A C 1
ATOM 3061 O O . ARG A 1 388 ? -21.188 37.469 1.366 1 97.94 388 ARG A O 1
ATOM 3068 N N . GLU A 1 389 ? -22.953 36.125 1.223 1 98.44 389 GLU A N 1
ATOM 3069 C CA . GLU A 1 389 ? -23.125 36.062 2.672 1 98.44 389 GLU A CA 1
ATOM 3070 C C . GLU A 1 389 ? -21.938 35.375 3.328 1 98.44 389 GLU A C 1
ATOM 3072 O O . GLU A 1 389 ? -21.453 35.812 4.379 1 98.44 389 GLU A O 1
ATOM 3077 N N . ALA A 1 390 ? -21.531 34.312 2.705 1 98.56 390 ALA A N 1
ATOM 3078 C CA . ALA A 1 390 ? -20.391 33.562 3.229 1 98.56 390 ALA A CA 1
ATOM 3079 C C . ALA A 1 390 ? -19.125 34.406 3.207 1 98.56 390 ALA A C 1
ATOM 3081 O O . ALA A 1 390 ? -18.281 34.312 4.113 1 98.56 390 ALA A O 1
ATOM 3082 N N . ALA A 1 391 ? -18.984 35.156 2.145 1 98.5 391 ALA A N 1
ATOM 3083 C CA . ALA A 1 391 ? -17.859 36.062 2.066 1 98.5 391 ALA A CA 1
ATOM 3084 C C . ALA A 1 391 ? -17.875 37.062 3.227 1 98.5 391 ALA A C 1
ATOM 3086 O O . ALA A 1 391 ? -16.844 37.312 3.848 1 98.5 391 ALA A O 1
ATOM 3087 N N . HIS A 1 392 ? -19.016 37.625 3.52 1 98.12 392 HIS A N 1
ATOM 3088 C CA . HIS A 1 392 ? -19.172 38.562 4.621 1 98.12 392 HIS A CA 1
ATOM 3089 C C . HIS A 1 392 ? -18.891 37.906 5.961 1 98.12 392 HIS A C 1
ATOM 3091 O O . HIS A 1 392 ? -18.297 38.531 6.852 1 98.12 392 HIS A O 1
ATOM 3097 N N . PHE A 1 393 ? -19.359 36.75 6.062 1 97.88 393 PHE A N 1
ATOM 3098 C CA . PHE A 1 393 ? -19.062 35.969 7.266 1 97.88 393 PHE A CA 1
ATOM 3099 C C . PHE A 1 393 ? -17.562 35.875 7.496 1 97.88 393 PHE A C 1
ATOM 3101 O O . PHE A 1 393 ? -17.078 36.125 8.602 1 97.88 393 PHE A O 1
ATOM 3108 N N . MET A 1 394 ? -16.812 35.5 6.43 1 98.06 394 MET A N 1
ATOM 3109 C CA . MET A 1 394 ? -15.367 35.312 6.574 1 98.06 394 MET A CA 1
ATOM 3110 C C . MET A 1 394 ? -14.68 36.625 6.871 1 98.06 394 MET A C 1
ATOM 3112 O O . MET A 1 394 ? -13.688 36.688 7.598 1 98.06 394 MET A O 1
ATOM 3116 N N . ILE A 1 395 ? -15.188 37.75 6.262 1 97.06 395 ILE A N 1
ATOM 3117 C CA . ILE A 1 395 ? -14.664 39.062 6.566 1 97.06 395 ILE A CA 1
ATOM 3118 C C . ILE A 1 395 ? -14.812 39.344 8.055 1 97.06 395 ILE A C 1
ATOM 3120 O O . ILE A 1 395 ? -13.883 39.844 8.703 1 97.06 395 ILE A O 1
ATOM 3124 N N . HIS A 1 396 ? -15.969 39 8.617 1 95.81 396 HIS A N 1
ATOM 3125 C CA . HIS A 1 396 ? -16.234 39.219 10.039 1 95.81 396 HIS A CA 1
ATOM 3126 C C . HIS A 1 396 ? -15.32 38.344 10.898 1 95.81 396 HIS A C 1
ATOM 3128 O O . HIS A 1 396 ? -14.859 38.812 11.953 1 95.81 396 HIS A O 1
ATOM 3134 N N . VAL A 1 397 ? -15.141 37.156 10.477 1 95.75 397 VAL A N 1
ATOM 3135 C CA . VAL A 1 397 ? -14.25 36.219 11.195 1 95.75 397 VAL A CA 1
ATOM 3136 C C . VAL A 1 397 ? -12.852 36.844 11.281 1 95.75 397 VAL A C 1
ATOM 3138 O O . VAL A 1 397 ? -12.219 36.781 12.336 1 95.75 397 VAL A O 1
ATOM 3141 N N . CYS A 1 398 ? -12.367 37.406 10.172 1 94.81 398 CYS A N 1
ATOM 3142 C CA . CYS A 1 398 ? -11.039 38 10.133 1 94.81 398 CYS A CA 1
ATOM 3143 C C . CYS A 1 398 ? -10.977 39.219 11.055 1 94.81 398 CYS A C 1
ATOM 3145 O O . CYS A 1 398 ? -9.992 39.406 11.781 1 94.81 398 CYS A O 1
ATOM 3147 N N . THR A 1 399 ? -12 39.969 11.016 1 91.06 399 THR A N 1
ATOM 3148 C CA . THR A 1 399 ? -12.055 41.156 11.836 1 91.06 399 THR A CA 1
ATOM 3149 C C . THR A 1 399 ? -12.086 40.812 13.32 1 91.06 399 THR A C 1
ATOM 3151 O O . THR A 1 399 ? -11.422 41.438 14.133 1 91.06 399 THR A O 1
ATOM 3154 N N . ASP A 1 400 ? -12.828 39.844 13.656 1 90.12 400 ASP A N 1
ATOM 3155 C CA . ASP A 1 400 ? -12.945 39.406 15.039 1 90.12 400 ASP A CA 1
ATOM 3156 C C . ASP A 1 400 ? -11.625 38.844 15.547 1 90.12 400 ASP A C 1
ATOM 3158 O O . ASP A 1 400 ? -11.289 38.969 16.734 1 90.12 400 ASP A O 1
ATOM 3162 N N . ALA A 1 401 ? -10.922 38.156 14.719 1 88.94 401 ALA A N 1
ATOM 3163 C CA . ALA A 1 401 ? -9.648 37.531 15.102 1 88.94 401 ALA A CA 1
ATOM 3164 C C . ALA A 1 401 ? -8.586 38.594 15.391 1 88.94 401 ALA A C 1
ATOM 3166 O O . ALA A 1 401 ? -7.645 38.344 16.141 1 88.94 401 ALA A O 1
ATOM 3167 N N . SER A 1 402 ? -8.688 39.719 14.797 1 81.75 402 SER A N 1
ATOM 3168 C CA . SER A 1 402 ? -7.699 40.781 14.961 1 81.75 402 SER A CA 1
ATOM 3169 C C . SER A 1 402 ? -7.918 41.562 16.266 1 81.75 402 SER A C 1
ATOM 3171 O O . SER A 1 402 ? -7.062 42.344 16.688 1 81.75 402 SER A O 1
ATOM 3173 N N . LYS A 1 403 ? -9.094 41.344 16.953 1 74.19 403 LYS A N 1
ATOM 3174 C CA . LYS A 1 403 ? -9.391 42.031 18.219 1 74.19 403 LYS A CA 1
ATOM 3175 C C . LYS A 1 403 ? -8.828 41.25 19.406 1 74.19 403 LYS A C 1
ATOM 3177 O O . LYS A 1 403 ? -8.742 40.031 19.375 1 74.19 403 LYS A O 1
ATOM 3182 N N . MET B 1 1 ? -18.031 0.6 10.195 1 58.47 1 MET B N 1
ATOM 3183 C CA . MET B 1 1 ? -16.859 -0.246 9.945 1 58.47 1 MET B CA 1
ATOM 3184 C C . MET B 1 1 ? -16.312 -0.02 8.539 1 58.47 1 MET B C 1
ATOM 3186 O O . MET B 1 1 ? -15.125 0.249 8.359 1 58.47 1 MET B O 1
ATOM 3190 N N . GLN B 1 2 ? -17.266 0.066 7.602 1 65.19 2 GLN B N 1
ATOM 3191 C CA . GLN B 1 2 ? -16.844 0.226 6.215 1 65.19 2 GLN B CA 1
ATOM 3192 C C . GLN B 1 2 ? -16.188 1.586 5.992 1 65.19 2 G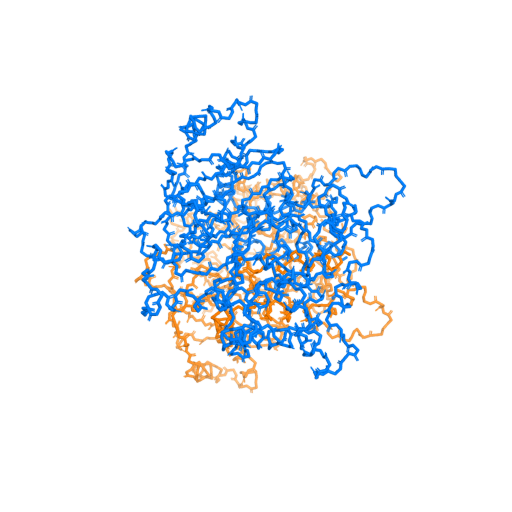LN B C 1
ATOM 3194 O O . GLN B 1 2 ? -15.148 1.68 5.34 1 65.19 2 GLN B O 1
ATOM 3199 N N . ARG B 1 3 ? -16.719 2.49 6.707 1 69.44 3 ARG B N 1
ATOM 3200 C CA . ARG B 1 3 ? -16.203 3.838 6.504 1 69.44 3 ARG B CA 1
ATOM 3201 C C . ARG B 1 3 ? -14.836 4 7.168 1 69.44 3 ARG B C 1
ATOM 3203 O O . ARG B 1 3 ? -13.961 4.68 6.633 1 69.44 3 ARG B O 1
ATOM 3210 N N . LEU B 1 4 ? -14.734 3.312 8.281 1 71.5 4 LEU B N 1
ATOM 3211 C CA . LEU B 1 4 ? -13.461 3.389 8.992 1 71.5 4 LEU B CA 1
ATOM 3212 C C . LEU B 1 4 ? -12.352 2.707 8.195 1 71.5 4 LEU B C 1
ATOM 3214 O O . LEU B 1 4 ? -11.242 3.238 8.086 1 71.5 4 LEU B O 1
ATOM 3218 N N . VAL B 1 5 ? -12.641 1.579 7.609 1 71.94 5 VAL B N 1
ATOM 3219 C CA . VAL B 1 5 ? -11.68 0.867 6.781 1 71.94 5 VAL B CA 1
ATOM 3220 C C . VAL B 1 5 ? -11.289 1.733 5.586 1 71.94 5 VAL B C 1
ATOM 3222 O O . VAL B 1 5 ? -10.102 1.85 5.258 1 71.94 5 VAL B O 1
ATOM 3225 N N . GLU B 1 6 ? -12.25 2.336 5.047 1 75.06 6 GLU B N 1
ATOM 3226 C CA . GLU B 1 6 ? -11.992 3.236 3.93 1 75.06 6 GLU B CA 1
ATOM 3227 C C . GLU B 1 6 ? -11.062 4.375 4.34 1 75.06 6 GLU B C 1
ATOM 3229 O O . GLU B 1 6 ? -10.125 4.711 3.607 1 75.06 6 GLU B O 1
ATOM 3234 N N . GLY B 1 7 ? -11.352 4.91 5.457 1 75.31 7 GLY B N 1
ATOM 3235 C CA . GLY B 1 7 ? -10.5 5.98 5.957 1 75.31 7 GLY B CA 1
ATOM 3236 C C . GLY B 1 7 ? -9.055 5.562 6.133 1 75.31 7 GLY B C 1
ATOM 3237 O O . GLY B 1 7 ? -8.141 6.297 5.746 1 75.31 7 GLY B O 1
ATOM 3238 N N . TYR B 1 8 ? -8.891 4.395 6.613 1 74.06 8 TYR B N 1
ATOM 3239 C CA . TYR B 1 8 ? -7.543 3.881 6.816 1 74.06 8 TYR B CA 1
ATOM 3240 C C . TYR B 1 8 ? -6.84 3.646 5.484 1 74.06 8 TYR B C 1
ATOM 3242 O O . TYR B 1 8 ? -5.656 3.953 5.336 1 74.06 8 TYR B O 1
ATOM 3250 N N . LEU B 1 9 ? -7.605 3.137 4.586 1 76.19 9 LEU B N 1
ATOM 3251 C CA . LEU B 1 9 ? -7.043 2.861 3.268 1 76.19 9 LEU B CA 1
ATOM 3252 C C . LEU B 1 9 ? -6.652 4.156 2.562 1 76.19 9 LEU B C 1
ATOM 3254 O O . LEU B 1 9 ? -5.582 4.234 1.95 1 76.19 9 LEU B O 1
ATOM 3258 N N . LEU B 1 10 ? -7.473 5.105 2.695 1 78.38 10 LEU B N 1
ATOM 3259 C CA . LEU B 1 10 ? -7.199 6.387 2.053 1 78.38 10 LEU B CA 1
ATOM 3260 C C . LEU B 1 10 ? -5.945 7.031 2.639 1 78.38 10 LEU B C 1
ATOM 3262 O O . LEU B 1 10 ? -5.129 7.59 1.905 1 78.38 10 LEU B O 1
ATOM 3266 N N . ARG B 1 11 ? -5.789 6.895 3.891 1 77.44 11 ARG B N 1
ATOM 3267 C CA . ARG B 1 11 ? -4.605 7.438 4.547 1 77.44 11 ARG B CA 1
ATOM 3268 C C . ARG B 1 11 ? -3.344 6.703 4.102 1 77.44 11 ARG B C 1
ATOM 3270 O O . ARG B 1 11 ? -2.305 7.324 3.873 1 77.44 11 ARG B O 1
ATOM 3277 N N . ALA B 1 12 ? -3.508 5.445 4.023 1 75.62 12 ALA B N 1
ATOM 3278 C CA . ALA B 1 12 ? -2.371 4.637 3.59 1 75.62 12 ALA B CA 1
ATOM 3279 C C . ALA B 1 12 ? -1.967 4.984 2.16 1 75.62 12 ALA B C 1
ATOM 3281 O O . ALA B 1 12 ? -0.776 5.035 1.84 1 75.62 12 ALA B O 1
ATOM 3282 N N . THR B 1 13 ? -2.947 5.25 1.294 1 81.75 13 THR B N 1
ATOM 3283 C CA . THR B 1 13 ? -2.67 5.512 -0.113 1 81.75 13 THR B CA 1
ATOM 3284 C C . THR B 1 13 ? -2.002 6.875 -0.288 1 81.75 13 THR B C 1
ATOM 3286 O O . THR B 1 13 ? -1.334 7.121 -1.294 1 81.75 13 THR B O 1
ATOM 3289 N N . GLN B 1 14 ? -2.156 7.703 0.672 1 78 14 GLN B N 1
ATOM 3290 C CA . GLN B 1 14 ? -1.536 9.023 0.592 1 78 14 GLN B CA 1
ATOM 3291 C C . GLN B 1 14 ? -0.033 8.938 0.843 1 78 14 GLN B C 1
ATOM 3293 O O . GLN B 1 14 ? 0.712 9.859 0.486 1 78 14 GLN B O 1
ATOM 3298 N N . ARG B 1 15 ? 0.393 7.836 1.34 1 77.25 15 ARG B N 1
ATOM 3299 C CA . ARG B 1 15 ? 1.8 7.699 1.701 1 77.25 15 ARG B CA 1
ATOM 3300 C C . ARG B 1 15 ? 2.6 7.078 0.561 1 77.25 15 ARG B C 1
ATOM 3302 O O . ARG B 1 15 ? 3.83 7.145 0.551 1 77.25 15 ARG B O 1
ATOM 3309 N N . SER B 1 16 ? 1.876 6.5 -0.366 1 80.44 16 SER B N 1
ATOM 3310 C CA . SER B 1 16 ? 2.549 5.816 -1.466 1 80.44 16 SER B CA 1
ATOM 3311 C C . SER B 1 16 ? 1.68 5.797 -2.719 1 80.44 16 SER B C 1
ATOM 3313 O O . SER B 1 16 ? 0.637 5.137 -2.746 1 80.44 16 SER B O 1
ATOM 3315 N N . ASP B 1 17 ? 2.197 6.402 -3.75 1 85.44 17 ASP B N 1
ATOM 3316 C CA . ASP B 1 17 ? 1.47 6.422 -5.016 1 85.44 17 ASP B CA 1
ATOM 3317 C C . ASP B 1 17 ? 1.325 5.012 -5.586 1 85.44 17 ASP B C 1
ATOM 3319 O O . ASP B 1 17 ? 0.274 4.66 -6.125 1 85.44 17 ASP B O 1
ATOM 3323 N N . ILE B 1 18 ? 2.393 4.266 -5.469 1 85.38 18 ILE B N 1
ATOM 3324 C CA . ILE B 1 18 ? 2.379 2.908 -6 1 85.38 18 ILE B CA 1
ATOM 3325 C C . ILE B 1 18 ? 1.313 2.084 -5.281 1 85.38 18 ILE B C 1
ATOM 3327 O O . ILE B 1 18 ? 0.609 1.286 -5.906 1 85.38 18 ILE B O 1
ATOM 3331 N N . PHE B 1 19 ? 1.216 2.299 -4.062 1 83.56 19 PHE B N 1
ATOM 3332 C CA . PHE B 1 19 ? 0.176 1.592 -3.322 1 83.56 19 PHE B CA 1
ATOM 3333 C C . PHE B 1 19 ? -1.209 2.008 -3.805 1 83.56 19 PHE B C 1
ATOM 3335 O O . PHE B 1 19 ? -2.105 1.172 -3.934 1 83.56 19 PHE B O 1
ATOM 3342 N N . ALA B 1 20 ? -1.332 3.289 -3.889 1 88.69 20 ALA B N 1
ATOM 3343 C CA . ALA B 1 20 ? -2.611 3.777 -4.398 1 88.69 20 ALA B CA 1
ATOM 3344 C C . ALA B 1 20 ? -2.973 3.096 -5.715 1 88.69 20 ALA B C 1
ATOM 3346 O O . ALA B 1 20 ? -4.117 2.68 -5.91 1 88.69 20 ALA B O 1
ATOM 3347 N N . HIS B 1 21 ? -1.985 2.926 -6.57 1 91.69 21 HIS B N 1
ATOM 3348 C CA . HIS B 1 21 ? -2.211 2.27 -7.855 1 91.69 21 HIS B CA 1
ATOM 3349 C C . HIS B 1 21 ? -2.627 0.815 -7.668 1 91.69 21 HIS B C 1
ATOM 3351 O O . HIS B 1 21 ? -3.6 0.36 -8.273 1 91.69 21 HIS B O 1
ATOM 3357 N N . ILE B 1 22 ? -1.896 0.119 -6.855 1 86.81 22 ILE B N 1
ATOM 3358 C CA . ILE B 1 22 ? -2.158 -1.295 -6.609 1 86.81 22 ILE B CA 1
ATOM 3359 C C . ILE B 1 22 ? -3.58 -1.471 -6.078 1 86.81 22 ILE B C 1
ATOM 3361 O O . ILE B 1 22 ? -4.32 -2.34 -6.543 1 86.81 22 ILE B O 1
ATOM 3365 N N . LEU B 1 23 ? -3.91 -0.657 -5.145 1 84.69 23 LEU B N 1
ATOM 3366 C CA . LEU B 1 23 ? -5.25 -0.744 -4.57 1 84.69 23 LEU B CA 1
ATOM 3367 C C . LEU B 1 23 ? -6.312 -0.435 -5.617 1 84.69 23 LEU B C 1
ATOM 3369 O O . LEU B 1 23 ? -7.352 -1.097 -5.668 1 84.69 23 LEU B O 1
ATOM 3373 N N . ILE B 1 24 ? -6.094 0.57 -6.418 1 89.44 24 ILE B N 1
ATOM 3374 C CA . ILE B 1 24 ? -7.047 0.938 -7.457 1 89.44 24 ILE B CA 1
ATOM 3375 C C . ILE B 1 24 ? -7.234 -0.228 -8.422 1 89.44 24 ILE B C 1
ATOM 3377 O O . ILE B 1 24 ? -8.367 -0.57 -8.781 1 89.44 24 ILE B O 1
ATOM 3381 N N . TRP B 1 25 ? -6.121 -0.868 -8.859 1 88.69 25 TRP B N 1
ATOM 3382 C CA . TRP B 1 25 ? -6.215 -2.033 -9.734 1 88.69 25 TRP B CA 1
ATOM 3383 C C . TRP B 1 25 ? -7.055 -3.131 -9.086 1 88.69 25 TRP B C 1
ATOM 3385 O O . TRP B 1 25 ? -7.902 -3.74 -9.742 1 88.69 25 TRP B O 1
ATOM 3395 N N . HIS B 1 26 ? -6.824 -3.385 -7.859 1 81.25 26 HIS B N 1
ATOM 3396 C CA . HIS B 1 26 ? -7.555 -4.434 -7.152 1 81.25 26 HIS B CA 1
ATOM 3397 C C . HIS B 1 26 ? -9.039 -4.094 -7.039 1 81.25 26 HIS B C 1
ATOM 3399 O O . HIS B 1 26 ? -9.891 -4.969 -7.191 1 81.25 26 HIS B O 1
ATOM 3405 N N . LEU B 1 27 ? -9.359 -2.832 -6.75 1 82.88 27 LEU B N 1
ATOM 3406 C CA . LEU B 1 27 ? -10.75 -2.395 -6.637 1 82.88 27 LEU B CA 1
ATOM 3407 C C . LEU B 1 27 ? -11.461 -2.498 -7.98 1 82.88 27 LEU B C 1
ATOM 3409 O O . LEU B 1 27 ? -12.633 -2.889 -8.039 1 82.88 27 LEU B O 1
ATOM 3413 N N . GLN B 1 28 ? -10.75 -2.168 -9.008 1 85.62 28 GLN B N 1
ATOM 3414 C CA . GLN B 1 28 ? -11.32 -2.24 -10.344 1 85.62 28 GLN B CA 1
ATOM 3415 C C . GLN B 1 28 ? -11.617 -3.684 -10.742 1 85.62 28 GLN B C 1
ATOM 3417 O O . GLN B 1 28 ? -12.586 -3.951 -11.453 1 85.62 28 GLN B O 1
ATOM 3422 N N . GLY B 1 29 ? -10.797 -4.508 -10.328 1 81.81 29 GLY B N 1
ATOM 3423 C CA . GLY B 1 29 ? -10.977 -5.914 -10.641 1 81.81 29 GLY B CA 1
ATOM 3424 C C . GLY B 1 29 ? -12.164 -6.535 -9.93 1 81.81 29 GLY B C 1
ATOM 3425 O O . GLY B 1 29 ? -12.734 -7.523 -10.406 1 81.81 29 GLY B O 1
ATOM 3426 N N . GLU B 1 30 ? -12.633 -5.922 -8.828 1 75.69 30 GLU B N 1
ATOM 3427 C CA . GLU B 1 30 ? -13.719 -6.469 -8.023 1 75.69 30 GLU B CA 1
ATOM 3428 C C . GLU B 1 30 ? -15.062 -5.859 -8.422 1 75.69 30 GLU B C 1
ATOM 3430 O O . GLU B 1 30 ? -16.109 -6.395 -8.078 1 75.69 30 GLU B O 1
ATOM 3435 N N . SER B 1 31 ? -15.25 -4.59 -8.906 1 63.88 31 SER B N 1
ATOM 3436 C CA . SER B 1 31 ? -16.453 -3.797 -9.109 1 63.88 31 SER B CA 1
ATOM 3437 C C . SER B 1 31 ? -17.391 -4.465 -10.109 1 63.88 31 SER B C 1
ATOM 3439 O O . SER B 1 31 ? -18.609 -4.254 -10.07 1 63.88 31 SER B O 1
ATOM 3441 N N . VAL B 1 32 ? -17.156 -5.199 -11.078 1 53.84 32 VAL B N 1
ATOM 3442 C CA . VAL B 1 32 ? -18.047 -5.391 -12.227 1 53.84 32 VAL B CA 1
ATOM 3443 C C . VAL B 1 32 ? -18.984 -6.57 -11.969 1 53.84 32 VAL B C 1
ATOM 3445 O O . VAL B 1 32 ? -19.625 -7.078 -12.891 1 53.84 32 VAL B O 1
ATOM 3448 N N . GLN B 1 33 ? -19.312 -6.895 -10.75 1 50.19 33 GLN B N 1
ATOM 3449 C CA . GLN B 1 33 ? -20.109 -8.102 -10.969 1 50.19 33 GLN B CA 1
ATOM 3450 C C . GLN B 1 33 ? -21.531 -7.754 -11.383 1 50.19 33 GLN B C 1
ATOM 3452 O O . GLN B 1 33 ? -22.188 -6.926 -10.75 1 50.19 33 GLN B O 1
ATOM 3457 N N . GLU B 1 34 ? -21.906 -7.715 -12.578 1 46.25 34 GLU B N 1
ATOM 3458 C CA . GLU B 1 34 ? -23.25 -7.586 -13.117 1 46.25 34 GLU B CA 1
ATOM 3459 C C . GLU B 1 34 ? -24.281 -8.172 -12.164 1 46.25 34 GLU B C 1
ATOM 3461 O O . GLU B 1 34 ? -23.953 -8.961 -11.281 1 46.25 34 GLU B O 1
ATOM 3466 N N . THR B 1 35 ? -25.594 -7.848 -12.555 1 43.19 35 THR B N 1
ATOM 3467 C CA . THR B 1 35 ? -26.953 -8.125 -12.133 1 43.19 35 THR B CA 1
ATOM 3468 C C . THR B 1 35 ? -27.125 -9.602 -11.789 1 43.19 35 THR B C 1
ATOM 3470 O O . THR B 1 35 ? -26.922 -10.469 -12.633 1 43.19 35 THR B O 1
ATOM 3473 N N . PRO B 1 36 ? -27.047 -9.891 -10.438 1 43.69 36 PRO B N 1
ATOM 3474 C CA . PRO B 1 36 ? -27.469 -11.273 -10.211 1 43.69 36 PRO B CA 1
ATOM 3475 C C . PRO B 1 36 ? -28.641 -11.688 -11.109 1 43.69 36 PRO B C 1
ATOM 3477 O O . PRO B 1 36 ? -29.484 -10.859 -11.438 1 43.69 36 PRO B O 1
ATOM 3480 N N . LYS B 1 37 ? -28.594 -12.711 -11.789 1 38.84 37 LYS B N 1
ATOM 3481 C CA . LYS B 1 37 ? -29.891 -13.234 -12.18 1 38.84 37 LYS B CA 1
ATOM 3482 C C . LYS B 1 37 ? -30.891 -13.125 -11.031 1 38.84 37 LYS B C 1
ATOM 3484 O O . LYS B 1 37 ? -30.516 -12.883 -9.891 1 38.84 37 LYS B O 1
ATOM 3489 N N . GLU B 1 38 ? -31.922 -14.016 -10.766 1 41.22 38 GLU B N 1
ATOM 3490 C CA . GLU B 1 38 ? -33.094 -13.984 -9.922 1 41.22 38 GLU B CA 1
ATOM 3491 C C . GLU B 1 38 ? -32.75 -13.625 -8.484 1 41.22 38 GLU B C 1
ATOM 3493 O O . GLU B 1 38 ? -32.875 -12.461 -8.078 1 41.22 38 GLU B O 1
ATOM 3498 N N . GLY B 1 39 ? -33.125 -14.531 -7.379 1 42.16 39 GLY B N 1
ATOM 3499 C CA . GLY B 1 39 ? -33.531 -14.672 -5.988 1 42.16 39 GLY B CA 1
ATOM 3500 C C . GLY B 1 39 ? -32.406 -14.336 -5.012 1 42.16 39 GLY B C 1
ATOM 3501 O O . GLY B 1 39 ? -32.625 -14.383 -3.797 1 42.16 39 GLY B O 1
ATOM 3502 N N . ALA B 1 40 ? -31.234 -14.758 -5.246 1 39.03 40 ALA B N 1
ATOM 3503 C CA . ALA B 1 40 ? -30.391 -14.742 -4.059 1 39.03 40 ALA B CA 1
ATOM 3504 C C . ALA B 1 40 ? -29.812 -13.352 -3.812 1 39.03 40 ALA B C 1
ATOM 3506 O O . ALA B 1 40 ? -29.312 -12.711 -4.738 1 39.03 40 ALA B O 1
ATOM 3507 N N . ILE B 1 41 ? -30.297 -12.68 -2.811 1 44.47 41 ILE B N 1
ATOM 3508 C CA . ILE B 1 41 ? -29.844 -11.438 -2.197 1 44.47 41 ILE B CA 1
ATOM 3509 C C . ILE B 1 41 ? -28.312 -11.422 -2.117 1 44.47 41 ILE B C 1
ATOM 3511 O O . ILE B 1 41 ? -27.719 -12.266 -1.447 1 44.47 41 ILE B O 1
ATOM 3515 N N . ASP B 1 42 ? -27.438 -10.922 -3.029 1 48.41 42 ASP B N 1
ATOM 3516 C CA . ASP B 1 42 ? -25.984 -10.883 -3.135 1 48.41 42 ASP B CA 1
ATOM 3517 C C . ASP B 1 42 ? -25.359 -10.133 -1.959 1 48.41 42 ASP B C 1
ATOM 3519 O O . ASP B 1 42 ? -25.469 -8.906 -1.871 1 48.41 42 ASP B O 1
ATOM 3523 N N . LYS B 1 43 ? -25.25 -10.578 -0.808 1 49.91 43 LYS B N 1
ATOM 3524 C CA . LYS B 1 43 ? -24.625 -10.094 0.418 1 49.91 43 LYS B CA 1
ATOM 3525 C C . LYS B 1 43 ? -23.422 -9.211 0.107 1 49.91 43 LYS B C 1
ATOM 3527 O O . LYS B 1 43 ? -23.125 -8.281 0.856 1 49.91 43 LYS B O 1
ATOM 3532 N N . ASN B 1 44 ? -22.781 -9.516 -1.064 1 57.19 44 ASN B N 1
ATOM 3533 C CA . ASN B 1 44 ? -21.562 -8.781 -1.405 1 57.19 44 ASN B CA 1
ATOM 3534 C C . ASN B 1 44 ? -21.875 -7.492 -2.154 1 57.19 44 ASN B C 1
ATOM 3536 O O . ASN B 1 44 ? -20.984 -6.699 -2.447 1 57.19 44 ASN B O 1
ATOM 3540 N N . ALA B 1 45 ? -23.141 -7.34 -2.322 1 59.06 45 ALA B N 1
ATOM 3541 C CA . ALA B 1 45 ? -23.562 -6.207 -3.143 1 59.06 45 ALA B CA 1
ATOM 3542 C C . ALA B 1 45 ? -23.234 -4.883 -2.459 1 59.06 45 ALA B C 1
ATOM 3544 O O . ALA B 1 45 ? -22.781 -3.939 -3.107 1 59.06 45 ALA B O 1
ATOM 3545 N N . SER B 1 46 ? -23.344 -4.953 -1.153 1 60.34 46 SER B N 1
ATOM 3546 C CA . SER B 1 46 ? -23.109 -3.699 -0.445 1 60.34 46 SER B CA 1
ATOM 3547 C C . SER B 1 46 ? -21.641 -3.305 -0.478 1 60.34 46 SER B C 1
ATOM 3549 O O . SER B 1 46 ? -21.312 -2.133 -0.666 1 60.34 46 SER B O 1
ATOM 3551 N N . PHE B 1 47 ? -20.766 -4.277 -0.469 1 64.88 47 PHE B N 1
ATOM 3552 C CA . PHE B 1 47 ? -19.344 -4.004 -0.506 1 64.88 47 PHE B CA 1
ATOM 3553 C C . PHE B 1 47 ? -18.906 -3.541 -1.893 1 64.88 47 PHE B C 1
ATOM 3555 O O . PHE B 1 47 ? -18.172 -2.568 -2.025 1 64.88 47 PHE B O 1
ATOM 3562 N N . GLN B 1 48 ? -19.484 -4.234 -2.82 1 69.69 48 GLN B N 1
ATOM 3563 C CA . GLN B 1 48 ? -19.109 -3.926 -4.199 1 69.69 48 GLN B CA 1
ATOM 3564 C C . GLN B 1 48 ? -19.609 -2.541 -4.602 1 69.69 48 GLN B C 1
ATOM 3566 O O . GLN B 1 48 ? -18.969 -1.859 -5.41 1 69.69 48 GLN B O 1
ATOM 3571 N N . GLU B 1 49 ? -20.641 -2.102 -3.939 1 70.88 49 GLU B N 1
ATOM 3572 C CA . GLU B 1 49 ? -21.266 -0.829 -4.297 1 70.88 49 GLU B CA 1
ATOM 3573 C C . GLU B 1 49 ? -20.391 0.347 -3.865 1 70.88 49 GLU B C 1
ATOM 3575 O O . GLU B 1 49 ? -20.406 1.406 -4.496 1 70.88 49 GLU B O 1
ATOM 3580 N N . ILE B 1 50 ? -19.609 0.051 -2.896 1 72.88 50 ILE B N 1
ATOM 3581 C CA . ILE B 1 50 ? -18.844 1.181 -2.369 1 72.88 50 ILE B CA 1
ATOM 3582 C C . ILE B 1 50 ? -17.484 1.251 -3.053 1 72.88 50 ILE B C 1
ATOM 3584 O O . ILE B 1 50 ? -16.797 2.271 -2.977 1 72.88 50 ILE B O 1
ATOM 3588 N N . LEU B 1 51 ? -17.141 0.248 -3.842 1 78.25 51 LEU B N 1
ATOM 3589 C CA . LEU B 1 51 ? -15.773 0.127 -4.359 1 78.25 51 LEU B CA 1
ATOM 3590 C C . LEU B 1 51 ? -15.461 1.26 -5.332 1 78.25 51 LEU B C 1
ATOM 3592 O O . LEU B 1 51 ? -14.406 1.892 -5.234 1 78.25 51 LEU B O 1
ATOM 3596 N N . PRO B 1 52 ? -16.422 1.597 -6.23 1 80.94 52 PRO B N 1
ATOM 3597 C CA . PRO B 1 52 ? -16.141 2.705 -7.141 1 80.94 52 PRO B CA 1
ATOM 3598 C C . PRO B 1 52 ? -15.938 4.031 -6.414 1 80.94 52 PRO B C 1
ATOM 3600 O O . PRO B 1 52 ? -15.102 4.844 -6.824 1 80.94 52 PRO B O 1
ATOM 3603 N N . GLN B 1 53 ? -16.656 4.172 -5.375 1 79.31 53 GLN B N 1
ATOM 3604 C CA . GLN B 1 53 ? -16.531 5.398 -4.602 1 79.31 53 GLN B CA 1
ATOM 3605 C C . GLN B 1 53 ? -15.172 5.465 -3.904 1 79.31 53 GLN B C 1
ATOM 3607 O O . GLN B 1 53 ? -14.547 6.527 -3.855 1 79.31 53 GLN B O 1
ATOM 3612 N N . VAL B 1 54 ? -14.742 4.383 -3.369 1 79.44 54 VAL B N 1
ATOM 3613 C CA . VAL B 1 54 ? -13.445 4.316 -2.703 1 79.44 54 VAL B CA 1
ATOM 3614 C C . VAL B 1 54 ? -12.336 4.605 -3.709 1 79.44 54 VAL B C 1
ATOM 3616 O O . VAL B 1 54 ? -11.414 5.371 -3.42 1 79.44 54 VAL B O 1
ATOM 3619 N N . ARG B 1 55 ? -12.477 4.031 -4.867 1 86.44 55 ARG B N 1
ATOM 3620 C CA . ARG B 1 55 ? -11.508 4.27 -5.934 1 86.44 55 ARG B CA 1
ATOM 3621 C C . ARG B 1 55 ? -11.422 5.75 -6.277 1 86.44 55 ARG B C 1
ATOM 3623 O O . ARG B 1 55 ? -10.328 6.312 -6.387 1 86.44 55 ARG B O 1
ATOM 3630 N N . GLN B 1 56 ? -12.578 6.359 -6.406 1 85.81 56 GLN B N 1
ATOM 3631 C CA . GLN B 1 56 ? -12.617 7.77 -6.781 1 85.81 56 GLN B CA 1
ATOM 3632 C C . GLN B 1 56 ? -12.023 8.648 -5.684 1 85.81 56 GLN B C 1
ATOM 3634 O O . GLN B 1 56 ? -11.359 9.641 -5.973 1 85.81 56 GLN B O 1
ATOM 3639 N N . HIS B 1 57 ? -12.289 8.258 -4.473 1 82.88 57 HIS B N 1
ATOM 3640 C CA . HIS B 1 57 ? -11.711 9.016 -3.363 1 82.88 57 HIS B CA 1
ATOM 3641 C C . HIS B 1 57 ? -10.188 8.961 -3.387 1 82.88 57 HIS B C 1
ATOM 3643 O O . HIS B 1 57 ? -9.523 9.945 -3.055 1 82.88 57 HIS B O 1
ATOM 3649 N N . ILE B 1 58 ? -9.672 7.828 -3.701 1 85.94 58 ILE B N 1
ATOM 3650 C CA . ILE B 1 58 ? -8.227 7.688 -3.803 1 85.94 58 ILE B CA 1
ATOM 3651 C C . ILE B 1 58 ? -7.695 8.594 -4.91 1 85.94 58 ILE B C 1
ATOM 3653 O O . ILE B 1 58 ? -6.727 9.328 -4.707 1 85.94 58 ILE B O 1
ATOM 3657 N N . ILE B 1 59 ? -8.359 8.586 -6.02 1 89.12 59 ILE B N 1
ATOM 3658 C CA . ILE B 1 59 ? -7.926 9.359 -7.18 1 89.12 59 ILE B CA 1
ATOM 3659 C C . ILE B 1 59 ? -8.008 10.852 -6.871 1 89.12 59 ILE B C 1
ATOM 3661 O O . ILE B 1 59 ? -7.098 11.609 -7.207 1 89.12 59 ILE B O 1
ATOM 3665 N N . ASP B 1 60 ? -9.031 11.211 -6.227 1 80.88 60 ASP B N 1
ATOM 3666 C CA . ASP B 1 60 ? -9.227 12.609 -5.863 1 80.88 60 ASP B CA 1
ATOM 3667 C C . ASP B 1 60 ? -8.141 13.086 -4.898 1 80.88 60 ASP B C 1
ATOM 3669 O O . ASP B 1 60 ? -7.902 14.289 -4.773 1 80.88 60 ASP B O 1
ATOM 3673 N N . GLY B 1 61 ? -7.547 12.172 -4.234 1 75.88 61 GLY B N 1
ATOM 3674 C CA . GLY B 1 61 ? -6.535 12.508 -3.25 1 75.88 61 GLY B CA 1
ATOM 3675 C C . GLY B 1 61 ? -5.148 12.664 -3.848 1 75.88 61 GLY B C 1
ATOM 3676 O O . GLY B 1 61 ? -4.211 13.078 -3.16 1 75.88 61 GLY B O 1
ATOM 3677 N N . PHE B 1 62 ? -4.996 12.398 -5.121 1 82.81 62 PHE B N 1
ATOM 3678 C CA . PHE B 1 62 ? -3.689 12.508 -5.758 1 82.81 62 PHE B CA 1
ATOM 3679 C C . PHE B 1 62 ? -3.275 13.969 -5.895 1 82.81 62 PHE B C 1
ATOM 3681 O O . PHE B 1 62 ? -4.105 14.836 -6.184 1 82.81 62 PHE B O 1
ATOM 3688 N N . SER B 1 63 ? -1.96 14.266 -5.645 1 77.44 63 SER B N 1
ATOM 3689 C CA . SER B 1 63 ? -1.38 15.516 -6.121 1 77.44 63 SER B CA 1
ATOM 3690 C C . SER B 1 63 ? -1.424 15.602 -7.645 1 77.44 63 SER B C 1
ATOM 3692 O O . SER B 1 63 ? -1.655 14.594 -8.32 1 77.44 63 SER B O 1
ATOM 3694 N N . PRO B 1 64 ? -1.211 16.688 -8.219 1 80.38 64 PRO B N 1
ATOM 3695 C CA . PRO B 1 64 ? -1.227 16.797 -9.68 1 80.38 64 PRO B CA 1
ATOM 3696 C C . PRO B 1 64 ? -0.202 15.883 -10.352 1 80.38 64 PRO B C 1
ATOM 3698 O O . PRO B 1 64 ? -0.512 15.234 -11.344 1 80.38 64 PRO B O 1
ATOM 3701 N N . SER B 1 65 ? 0.97 15.883 -9.766 1 84 65 SER B N 1
ATOM 3702 C CA . SER B 1 65 ? 2.004 15.016 -10.328 1 84 65 SER B CA 1
ATOM 3703 C C . SER B 1 65 ? 1.634 13.547 -10.188 1 84 65 SER B C 1
ATOM 3705 O O . SER B 1 65 ? 1.879 12.75 -11.086 1 84 65 SER B O 1
ATOM 3707 N N . ALA B 1 66 ? 1.091 13.211 -9.039 1 87.06 66 ALA B N 1
ATOM 3708 C CA . ALA B 1 66 ? 0.662 11.836 -8.805 1 87.06 66 ALA B CA 1
ATOM 3709 C C . ALA B 1 66 ? -0.478 11.453 -9.742 1 87.06 66 ALA B C 1
ATOM 3711 O O . ALA B 1 66 ? -0.538 10.32 -10.227 1 87.06 66 ALA B O 1
ATOM 3712 N N . LEU B 1 67 ? -1.364 12.359 -9.969 1 91 67 LEU B N 1
ATOM 3713 C CA . LEU B 1 67 ? -2.48 12.117 -10.883 1 91 67 LEU B CA 1
ATOM 3714 C C . LEU B 1 67 ? -1.986 11.906 -12.305 1 91 67 LEU B C 1
ATOM 3716 O O . LEU B 1 67 ? -2.508 11.055 -13.031 1 91 67 LEU B O 1
ATOM 3720 N N . ASP B 1 68 ? -1.033 12.703 -12.688 1 93.19 68 ASP B N 1
ATOM 3721 C CA . ASP B 1 68 ? -0.446 12.562 -14.016 1 93.19 68 ASP B CA 1
ATOM 3722 C C . ASP B 1 68 ? 0.154 11.172 -14.203 1 93.19 68 ASP B C 1
ATOM 3724 O O . ASP B 1 68 ? -0.1 10.508 -15.211 1 93.19 68 ASP B O 1
ATOM 3728 N N . MET B 1 69 ? 0.942 10.75 -13.227 1 93 69 MET B N 1
ATOM 3729 C CA . MET B 1 69 ? 1.565 9.438 -13.297 1 93 69 MET B CA 1
ATOM 3730 C C . MET B 1 69 ? 0.51 8.336 -13.32 1 93 69 MET B C 1
ATOM 3732 O O . MET B 1 69 ? 0.623 7.379 -14.094 1 93 69 MET B O 1
ATOM 3736 N N . PHE B 1 70 ? -0.482 8.492 -12.461 1 95.81 70 PHE B N 1
ATOM 3737 C CA . PHE B 1 70 ? -1.595 7.555 -12.414 1 95.81 70 PHE B CA 1
ATOM 3738 C C . PHE B 1 70 ? -2.277 7.449 -13.773 1 95.81 70 PHE B C 1
ATOM 3740 O O . PHE B 1 70 ? -2.496 6.348 -14.281 1 95.81 70 PHE B O 1
ATOM 3747 N N . THR B 1 71 ? -2.559 8.508 -14.398 1 96.19 71 THR B N 1
ATOM 3748 C CA . THR B 1 71 ? -3.279 8.547 -15.672 1 96.19 71 THR B CA 1
ATOM 3749 C C . THR B 1 71 ? -2.455 7.906 -16.781 1 96.19 71 THR B C 1
ATOM 3751 O O . THR B 1 71 ? -2.971 7.098 -17.562 1 96.19 71 THR B O 1
ATOM 3754 N N . ARG B 1 72 ? -1.211 8.242 -16.891 1 96.5 72 ARG B N 1
ATOM 3755 C CA . ARG B 1 72 ? -0.343 7.688 -17.922 1 96.5 72 ARG B CA 1
ATOM 3756 C C . ARG B 1 72 ? -0.195 6.176 -17.766 1 96.5 72 ARG B C 1
ATOM 3758 O O . ARG B 1 72 ? -0.298 5.426 -18.734 1 96.5 72 ARG B O 1
ATOM 3765 N N . GLU B 1 73 ? 0.021 5.715 -16.5 1 96.5 73 GLU B N 1
ATOM 3766 C CA . GLU B 1 73 ? 0.212 4.305 -16.172 1 96.5 73 GLU B CA 1
ATOM 3767 C C . GLU B 1 73 ? -1.018 3.482 -16.562 1 96.5 73 GLU B C 1
ATOM 3769 O O . GLU B 1 73 ? -0.905 2.475 -17.266 1 96.5 73 GLU B O 1
ATOM 3774 N N . PHE B 1 74 ? -2.166 3.893 -16.141 1 95.94 74 PHE B N 1
ATOM 3775 C CA . PHE B 1 74 ? -3.395 3.133 -16.328 1 95.94 74 PHE B CA 1
ATOM 3776 C C . PHE B 1 74 ? -3.842 3.189 -17.781 1 95.94 74 PHE B C 1
ATOM 3778 O O . PHE B 1 74 ? -4.316 2.191 -18.328 1 95.94 74 PHE B O 1
ATOM 3785 N N . ASP B 1 75 ? -3.627 4.363 -18.391 1 95.75 75 ASP B N 1
ATOM 3786 C CA . ASP B 1 75 ? -3.977 4.488 -19.812 1 95.75 75 ASP B CA 1
ATOM 3787 C C . ASP B 1 75 ? -3.121 3.562 -20.672 1 95.75 75 ASP B C 1
ATOM 3789 O O . ASP B 1 75 ? -3.633 2.906 -21.578 1 95.75 75 ASP B O 1
ATOM 3793 N N . PHE B 1 76 ? -1.872 3.539 -20.438 1 96.69 76 PHE B N 1
ATOM 3794 C CA . PHE B 1 76 ? -0.939 2.723 -21.203 1 96.69 76 PHE B CA 1
ATOM 3795 C C . PHE B 1 76 ? -1.33 1.252 -21.141 1 96.69 76 PHE B C 1
ATOM 3797 O O . PHE B 1 76 ? -1.494 0.604 -22.172 1 96.69 76 PHE B O 1
ATOM 3804 N N . PHE B 1 77 ? -1.569 0.744 -20.016 1 95.94 77 PHE B N 1
ATOM 3805 C CA . PHE B 1 77 ? -1.797 -0.69 -19.891 1 95.94 77 PHE B CA 1
ATOM 3806 C C . PHE B 1 77 ? -3.24 -1.043 -20.234 1 95.94 77 PHE B C 1
ATOM 3808 O O . PHE B 1 77 ? -3.535 -2.182 -20.594 1 95.94 77 PHE B O 1
ATOM 3815 N N . ASP B 1 78 ? -4.125 -0.058 -20.094 1 94.19 78 ASP B N 1
ATOM 3816 C CA . ASP B 1 78 ? -5.473 -0.272 -20.609 1 94.19 78 ASP B CA 1
ATOM 3817 C C . ASP B 1 78 ? -5.449 -0.458 -22.125 1 94.19 78 ASP B C 1
ATOM 3819 O O . ASP B 1 78 ? -6.141 -1.328 -22.656 1 94.19 78 ASP B O 1
ATOM 3823 N N . LYS B 1 79 ? -4.68 0.378 -22.75 1 95.12 79 LYS B N 1
ATOM 3824 C CA . LYS B 1 79 ? -4.551 0.277 -24.203 1 95.12 79 LYS B CA 1
ATOM 3825 C C . LYS B 1 79 ? -3.945 -1.063 -24.609 1 95.12 79 LYS B C 1
ATOM 3827 O O . LYS B 1 79 ? -4.434 -1.719 -25.531 1 95.12 79 LYS B O 1
ATOM 3832 N N . VAL B 1 80 ? -2.914 -1.47 -23.953 1 95.5 80 VAL B N 1
ATOM 3833 C CA . VAL B 1 80 ? -2.254 -2.732 -24.266 1 95.5 80 VAL B CA 1
ATOM 3834 C C . VAL B 1 80 ? -3.219 -3.893 -24.031 1 95.5 80 VAL B C 1
ATOM 3836 O O . VAL B 1 80 ? -3.346 -4.781 -24.875 1 95.5 80 VAL B O 1
ATOM 3839 N N . THR B 1 81 ? -3.9 -3.871 -22.906 1 94.06 81 THR B N 1
ATOM 3840 C CA . THR B 1 81 ? -4.82 -4.949 -22.562 1 94.06 81 THR B CA 1
ATOM 3841 C C . THR B 1 81 ? -5.973 -5.012 -23.562 1 94.06 81 THR B C 1
ATOM 3843 O O . THR B 1 81 ? -6.438 -6.102 -23.922 1 94.06 81 THR B O 1
ATOM 3846 N N . SER B 1 82 ? -6.387 -3.893 -24.047 1 93.19 82 SER B N 1
ATOM 3847 C CA . SER B 1 82 ? -7.547 -3.807 -24.922 1 93.19 82 SER B CA 1
ATOM 3848 C C . SER B 1 82 ? -7.262 -4.438 -26.281 1 93.19 82 SER B C 1
ATOM 3850 O O . SER B 1 82 ? -8.188 -4.781 -27.031 1 93.19 82 SER B O 1
ATOM 3852 N N . ILE B 1 83 ? -6.004 -4.566 -26.594 1 94.5 83 ILE B N 1
ATOM 3853 C CA . ILE B 1 83 ? -5.637 -5.184 -27.859 1 94.5 83 ILE B CA 1
ATOM 3854 C C . ILE B 1 83 ? -6.238 -6.582 -27.953 1 94.5 83 ILE B C 1
ATOM 3856 O O . ILE B 1 83 ? -6.707 -7 -29.016 1 94.5 83 ILE B O 1
ATOM 3860 N N . SER B 1 84 ? -6.168 -7.312 -26.844 1 91.62 84 SER B N 1
ATOM 3861 C CA . SER B 1 84 ? -6.758 -8.648 -26.781 1 91.62 84 SER B CA 1
ATOM 3862 C C . SER B 1 84 ? -8.211 -8.625 -27.234 1 91.62 84 SER B C 1
ATOM 3864 O O . SER B 1 84 ? -8.656 -9.523 -27.953 1 91.62 84 SER B O 1
ATOM 3866 N N . GLY B 1 85 ? -8.961 -7.582 -26.906 1 87.75 85 GLY B N 1
ATOM 3867 C CA . GLY B 1 85 ? -10.359 -7.453 -27.297 1 87.75 85 GLY B CA 1
ATOM 3868 C C . GLY B 1 85 ? -10.539 -7.09 -28.75 1 87.75 85 GLY B C 1
ATOM 3869 O O . GLY B 1 85 ? -11.445 -7.594 -29.422 1 87.75 85 GLY B O 1
ATOM 3870 N N . VAL B 1 86 ? -9.672 -6.301 -29.25 1 89.06 86 VAL B N 1
ATOM 3871 C CA . VAL B 1 86 ? -9.742 -5.797 -30.609 1 89.06 86 VAL B CA 1
ATOM 3872 C C . VAL B 1 86 ? -9.492 -6.934 -31.594 1 89.06 86 VAL B C 1
ATOM 3874 O O . VAL B 1 86 ? -10.016 -6.926 -32.719 1 89.06 86 VAL B O 1
ATOM 3877 N N . LEU B 1 87 ? -8.773 -7.918 -31.188 1 90.88 87 LEU B N 1
ATOM 3878 C CA . LEU B 1 87 ? -8.344 -8.992 -32.062 1 90.88 87 LEU B CA 1
ATOM 3879 C C . LEU B 1 87 ? -9.422 -10.055 -32.219 1 90.88 87 LEU B C 1
ATOM 3881 O O . LEU B 1 87 ? -9.375 -10.891 -33.125 1 90.88 87 LEU B O 1
ATOM 3885 N N . PHE B 1 88 ? -10.406 -9.992 -31.359 1 85.75 88 PHE B N 1
ATOM 3886 C CA . PHE B 1 88 ? -11.367 -11.086 -31.25 1 85.75 88 PHE B CA 1
ATOM 3887 C C . PHE B 1 88 ? -12.055 -11.344 -32.594 1 85.75 88 PHE B C 1
ATOM 3889 O O . PHE B 1 88 ? -12.195 -12.5 -33 1 85.75 88 PHE B O 1
ATOM 3896 N N . PRO B 1 89 ? -12.422 -10.352 -33.344 1 86.75 89 PRO B N 1
ATOM 3897 C CA . PRO B 1 89 ? -13.117 -10.562 -34.625 1 86.75 89 PRO B CA 1
ATOM 3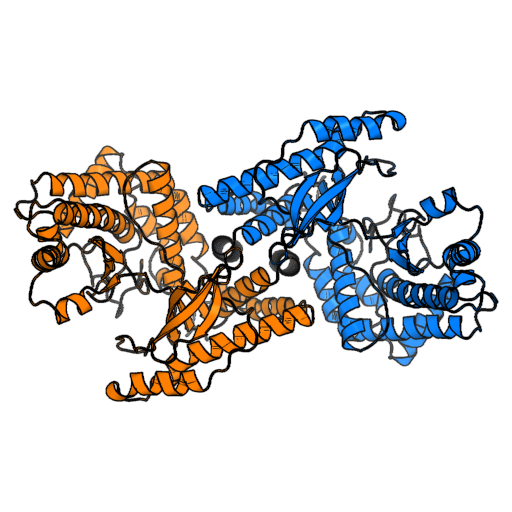898 C C . PRO B 1 89 ? -12.172 -10.961 -35.75 1 86.75 89 PRO B C 1
ATOM 3900 O O . PRO B 1 89 ? -12.625 -11.398 -36.812 1 86.75 89 PRO B O 1
ATOM 3903 N N . LEU B 1 90 ? -10.898 -10.969 -35.562 1 89.88 90 LEU B N 1
ATOM 3904 C CA . LEU B 1 90 ? -9.938 -11.242 -36.625 1 89.88 90 LEU B CA 1
ATOM 3905 C C . LEU B 1 90 ? -9.695 -12.742 -36.75 1 89.88 90 LEU B C 1
ATOM 3907 O O . LEU B 1 90 ? -9.641 -13.461 -35.75 1 89.88 90 LEU B O 1
ATOM 3911 N N . PRO B 1 91 ? -9.586 -13.125 -37.969 1 89.69 91 PRO B N 1
ATOM 3912 C CA . PRO B 1 91 ? -9.172 -14.523 -38.188 1 89.69 91 PRO B CA 1
ATOM 3913 C C . PRO B 1 91 ? -7.828 -14.828 -37.531 1 89.69 91 PRO B C 1
ATOM 3915 O O . PRO B 1 91 ? -6.984 -13.938 -37.375 1 89.69 91 PRO B O 1
ATOM 3918 N N . LYS B 1 92 ? -7.645 -16.094 -37.125 1 88.12 92 LYS B N 1
ATOM 3919 C CA . LYS B 1 92 ? -6.473 -16.531 -36.375 1 88.12 92 LYS B CA 1
ATOM 3920 C C . LYS B 1 92 ? -5.184 -16.172 -37.125 1 88.12 92 LYS B C 1
ATOM 3922 O O . LYS B 1 92 ? -4.207 -15.75 -36.5 1 88.12 92 LYS B O 1
ATOM 3927 N N . GLU B 1 93 ? -5.215 -16.234 -38.438 1 89.94 93 GLU B N 1
ATOM 3928 C CA . GLU B 1 93 ? -4.02 -16.047 -39.25 1 89.94 93 GLU B CA 1
ATOM 3929 C C . GLU B 1 93 ? -3.598 -14.586 -39.281 1 89.94 93 GLU B C 1
ATOM 3931 O O . GLU B 1 93 ? -2.436 -14.273 -39.531 1 89.94 93 GLU B O 1
ATOM 3936 N N . GLU B 1 94 ? -4.488 -13.711 -38.906 1 93.12 94 GLU B N 1
ATOM 3937 C CA . GLU B 1 94 ? -4.223 -12.281 -39 1 93.12 94 GLU B CA 1
ATOM 3938 C C . GLU B 1 94 ? -3.928 -11.688 -37.625 1 93.12 94 GLU B C 1
ATOM 3940 O O . GLU B 1 94 ? -3.539 -10.523 -37.5 1 93.12 94 GLU B O 1
ATOM 3945 N N . ARG B 1 95 ? -4.066 -12.461 -36.594 1 92.81 95 ARG B N 1
ATOM 3946 C CA . ARG B 1 95 ? -4.027 -11.938 -35.25 1 92.81 95 ARG B CA 1
ATOM 3947 C C . ARG B 1 95 ? -2.625 -11.461 -34.875 1 92.81 95 ARG B C 1
ATOM 3949 O O . ARG B 1 95 ? -2.467 -10.422 -34.219 1 92.81 95 ARG B O 1
ATOM 3956 N N . ARG B 1 96 ? -1.647 -12.148 -35.281 1 93.5 96 ARG B N 1
ATOM 3957 C CA . ARG B 1 96 ? -0.284 -11.742 -34.938 1 93.5 96 ARG B CA 1
ATOM 3958 C C . ARG B 1 96 ? 0.038 -10.375 -35.562 1 93.5 96 ARG B C 1
ATOM 3960 O O . ARG B 1 96 ? 0.568 -9.5 -34.875 1 93.5 96 ARG B O 1
ATOM 3967 N N . ALA B 1 97 ? -0.233 -10.234 -36.844 1 94.69 97 ALA B N 1
ATOM 3968 C CA . ALA B 1 97 ? -0.031 -8.953 -37.5 1 94.69 97 ALA B CA 1
ATOM 3969 C C . ALA B 1 97 ? -0.902 -7.863 -36.906 1 94.69 97 ALA B C 1
ATOM 3971 O O . ALA B 1 97 ? -0.498 -6.699 -36.812 1 94.69 97 ALA B O 1
ATOM 3972 N N . GLY B 1 98 ? -2.082 -8.242 -36.531 1 95.19 98 GLY B N 1
ATOM 3973 C CA . GLY B 1 98 ? -2.977 -7.312 -35.875 1 95.19 98 GLY B CA 1
ATOM 3974 C C . GLY B 1 98 ? -2.418 -6.777 -34.562 1 95.19 98 GLY B C 1
ATOM 3975 O O . GLY B 1 98 ? -2.566 -5.59 -34.25 1 95.19 98 GLY B O 1
ATOM 3976 N N . ILE B 1 99 ? -1.782 -7.617 -33.75 1 96.19 99 ILE B N 1
ATOM 3977 C CA . ILE B 1 99 ? -1.161 -7.207 -32.5 1 96.19 99 ILE B CA 1
ATOM 3978 C C . ILE B 1 99 ? -0.098 -6.145 -32.75 1 96.19 99 ILE B C 1
ATOM 3980 O O . ILE B 1 99 ? -0.068 -5.102 -32.094 1 96.19 99 ILE B O 1
ATOM 3984 N N . ARG B 1 100 ? 0.716 -6.418 -33.75 1 95.94 100 ARG B N 1
ATOM 3985 C CA . ARG B 1 100 ? 1.795 -5.492 -34.094 1 95.94 100 ARG B CA 1
ATOM 3986 C C . ARG B 1 100 ? 1.242 -4.129 -34.469 1 95.94 100 ARG B C 1
ATOM 3988 O O . ARG B 1 100 ? 1.738 -3.096 -34.031 1 95.94 100 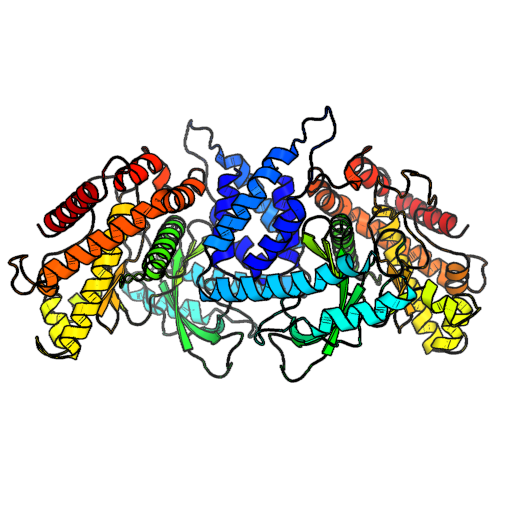ARG B O 1
ATOM 3995 N N . ARG B 1 101 ? 0.253 -4.121 -35.312 1 95.69 101 ARG B N 1
ATOM 3996 C CA . ARG B 1 101 ? -0.366 -2.885 -35.75 1 95.69 101 ARG B CA 1
ATOM 3997 C C . ARG B 1 101 ? -0.914 -2.076 -34.594 1 95.69 101 ARG B C 1
ATOM 3999 O O . ARG B 1 101 ? -0.754 -0.855 -34.531 1 95.69 101 ARG B O 1
ATOM 4006 N N . GLU B 1 102 ? -1.61 -2.787 -33.719 1 96 102 GLU B N 1
ATOM 4007 C CA . GLU B 1 102 ? -2.189 -2.107 -32.562 1 96 102 GLU B CA 1
ATOM 4008 C C . GLU B 1 102 ? -1.103 -1.582 -31.641 1 96 102 GLU B C 1
ATOM 4010 O O . GLU B 1 102 ? -1.232 -0.492 -31.078 1 96 102 GLU B O 1
ATOM 4015 N N . LEU B 1 103 ? -0.016 -2.35 -31.438 1 96.44 103 LEU B N 1
ATOM 4016 C CA . LEU B 1 103 ? 1.072 -1.951 -30.562 1 96.44 103 LEU B CA 1
ATOM 4017 C C . LEU B 1 103 ? 1.79 -0.719 -31.094 1 96.44 103 LEU B C 1
ATOM 4019 O O . LEU B 1 103 ? 2.24 0.131 -30.328 1 96.44 103 LEU B O 1
ATOM 4023 N N . GLU B 1 104 ? 1.904 -0.617 -32.375 1 95.56 104 GLU B N 1
ATOM 4024 C CA . GLU B 1 104 ? 2.594 0.499 -33 1 95.56 104 GLU B CA 1
ATOM 4025 C C . GLU B 1 104 ? 1.855 1.813 -32.781 1 95.56 104 GLU B C 1
ATOM 4027 O O . GLU B 1 104 ? 2.453 2.889 -32.844 1 95.56 104 GLU B O 1
ATOM 4032 N N . LYS B 1 105 ? 0.601 1.706 -32.438 1 95 105 LYS B N 1
ATOM 4033 C CA . LYS B 1 105 ? -0.207 2.895 -32.188 1 95 105 LYS B CA 1
ATOM 4034 C C . LYS B 1 105 ? 0.007 3.41 -30.75 1 95 105 LYS B C 1
ATOM 4036 O O . LYS B 1 105 ? -0.354 4.547 -30.438 1 95 105 LYS B O 1
ATOM 4041 N N . ILE B 1 106 ? 0.515 2.59 -29.906 1 94.88 106 ILE B N 1
ATOM 4042 C CA . ILE B 1 106 ? 0.614 2.926 -28.484 1 94.88 106 ILE B CA 1
ATOM 4043 C C . ILE B 1 106 ? 1.927 3.656 -28.219 1 94.88 106 ILE B C 1
ATOM 4045 O O . ILE B 1 106 ? 3.006 3.131 -28.5 1 94.88 106 ILE B O 1
ATOM 4049 N N . GLU B 1 107 ? 1.822 4.879 -27.719 1 91 107 GLU B N 1
ATOM 4050 C CA . GLU B 1 107 ? 2.99 5.668 -27.344 1 91 107 GLU B CA 1
ATOM 4051 C C . GLU B 1 107 ? 3.211 5.633 -25.828 1 91 107 GLU B C 1
ATOM 4053 O O . GLU B 1 107 ? 2.258 5.738 -25.062 1 91 107 GLU B O 1
ATOM 4058 N N . MET B 1 108 ? 4.395 5.379 -25.484 1 90.69 108 MET B N 1
ATOM 4059 C CA . MET B 1 108 ? 4.762 5.422 -24.078 1 90.69 108 MET B CA 1
ATOM 4060 C C . MET B 1 108 ? 5.211 6.824 -23.672 1 90.69 108 MET B C 1
ATOM 4062 O O . MET B 1 108 ? 6.152 7.371 -24.25 1 90.69 108 MET B O 1
ATOM 4066 N N . GLN B 1 109 ? 4.512 7.387 -22.75 1 90.44 109 GLN B N 1
ATOM 4067 C CA . GLN B 1 109 ? 4.859 8.719 -22.266 1 90.44 109 GLN B CA 1
ATOM 4068 C C . GLN B 1 109 ? 5.703 8.656 -21 1 90.44 109 GLN B C 1
ATOM 4070 O O . GLN B 1 109 ? 5.234 8.188 -19.969 1 90.44 109 GLN B O 1
ATOM 4075 N N . GLY B 1 110 ? 6.898 9.086 -21.078 1 87.81 110 GLY B N 1
ATOM 4076 C CA . GLY B 1 110 ? 7.762 9.125 -19.906 1 87.81 110 GLY B CA 1
ATOM 4077 C C . GLY B 1 110 ? 8.57 7.859 -19.719 1 87.81 110 GLY B C 1
ATOM 4078 O O . GLY B 1 110 ? 8.477 6.934 -20.531 1 87.81 110 GLY B O 1
ATOM 4079 N N . ASP B 1 111 ? 9.453 7.816 -18.719 1 88.69 111 ASP B N 1
ATOM 4080 C CA . ASP B 1 111 ? 10.32 6.68 -18.438 1 88.69 111 ASP B CA 1
ATOM 4081 C C . ASP B 1 111 ? 10.062 6.109 -17.047 1 88.69 111 ASP B C 1
ATOM 4083 O O . ASP B 1 111 ? 10.906 5.402 -16.5 1 88.69 111 ASP B O 1
ATOM 4087 N N . ASP B 1 112 ? 8.867 6.457 -16.516 1 90.88 112 ASP B N 1
ATOM 4088 C CA . ASP B 1 112 ? 8.609 6.078 -15.133 1 90.88 112 ASP B CA 1
ATOM 4089 C C . ASP B 1 112 ? 7.418 5.125 -15.039 1 90.88 112 ASP B C 1
ATOM 4091 O O . ASP B 1 112 ? 6.922 4.852 -13.938 1 90.88 112 ASP B O 1
ATOM 4095 N N . LEU B 1 113 ? 6.965 4.641 -16.219 1 95.62 113 LEU B N 1
ATOM 4096 C CA . LEU B 1 113 ? 5.934 3.611 -16.172 1 95.62 113 LEU B CA 1
ATOM 4097 C C . LEU B 1 113 ? 6.5 2.295 -15.648 1 95.62 113 LEU B C 1
ATOM 4099 O O . LEU B 1 113 ? 7.695 2.031 -15.789 1 95.62 113 LEU B O 1
ATOM 4103 N N . TYR B 1 114 ? 5.727 1.546 -14.977 1 94.5 114 TYR B N 1
ATOM 4104 C CA . TYR B 1 114 ? 6.148 0.266 -14.422 1 94.5 114 TYR B CA 1
ATOM 4105 C C . TYR B 1 114 ? 5.176 -0.844 -14.805 1 94.5 114 TYR B C 1
ATOM 4107 O O . TYR B 1 114 ? 4.059 -0.573 -15.25 1 94.5 114 TYR B O 1
ATOM 4115 N N . LEU B 1 115 ? 5.645 -2.094 -14.711 1 93.88 115 LEU B N 1
ATOM 4116 C CA . LEU B 1 115 ? 4.75 -3.225 -14.922 1 93.88 115 LEU B CA 1
ATOM 4117 C C . LEU B 1 115 ? 3.752 -3.352 -13.773 1 93.88 115 LEU B C 1
ATOM 4119 O O . LEU B 1 115 ? 4.148 -3.465 -12.617 1 93.88 115 LEU B O 1
ATOM 4123 N N . PRO B 1 116 ? 2.463 -3.375 -14.07 1 92.38 116 PRO B N 1
ATOM 4124 C CA . PRO B 1 116 ? 1.477 -3.449 -12.992 1 92.38 116 PRO B CA 1
ATOM 4125 C C . PRO B 1 116 ? 1.665 -4.68 -12.109 1 92.38 116 PRO B C 1
ATOM 4127 O O . PRO B 1 116 ? 1.419 -4.617 -10.898 1 92.38 116 PRO B O 1
ATOM 4130 N N . THR B 1 117 ? 2.166 -5.766 -12.609 1 90.19 117 THR B N 1
ATOM 4131 C CA . THR B 1 117 ? 2.354 -7 -11.852 1 90.19 117 THR B CA 1
ATOM 4132 C C . THR B 1 117 ? 3.66 -6.961 -11.07 1 90.19 117 THR B C 1
ATOM 4134 O O . THR B 1 117 ? 3.873 -7.777 -10.172 1 90.19 117 THR B O 1
ATOM 4137 N N . ALA B 1 118 ? 4.527 -6.082 -11.406 1 89.06 118 ALA B N 1
ATOM 4138 C CA . ALA B 1 118 ? 5.828 -5.938 -10.75 1 89.06 118 ALA B CA 1
ATOM 4139 C C . ALA B 1 118 ? 6.254 -4.477 -10.695 1 89.06 118 ALA B C 1
ATOM 4141 O O . ALA B 1 118 ? 7.098 -4.035 -11.477 1 89.06 118 ALA B O 1
ATOM 4142 N N . PRO B 1 119 ? 5.785 -3.783 -9.688 1 87.81 119 PRO B N 1
ATOM 4143 C CA . PRO B 1 119 ? 6.016 -2.338 -9.648 1 87.81 119 PRO B CA 1
ATOM 4144 C C . PRO B 1 119 ? 7.492 -1.976 -9.539 1 87.81 119 PRO B C 1
ATOM 4146 O O . PRO B 1 119 ? 7.871 -0.825 -9.773 1 87.81 119 PRO B O 1
ATOM 4149 N N . SER B 1 120 ? 8.352 -2.91 -9.211 1 86.38 120 SER B N 1
ATOM 4150 C CA . SER B 1 120 ? 9.789 -2.652 -9.125 1 86.38 120 SER B CA 1
ATOM 4151 C C . SER B 1 120 ? 10.438 -2.664 -10.508 1 86.38 120 SER B C 1
ATOM 4153 O O . SER B 1 120 ? 11.609 -2.316 -10.648 1 86.38 120 SER B O 1
ATOM 4155 N N . LYS B 1 121 ? 9.672 -3.035 -11.555 1 92.12 121 LYS B N 1
ATOM 4156 C CA . LYS B 1 121 ? 10.188 -3.068 -12.922 1 92.12 121 LYS B CA 1
ATOM 4157 C C . LYS B 1 121 ? 9.672 -1.879 -13.727 1 92.12 121 LYS B C 1
ATOM 4159 O O . LYS B 1 121 ? 8.484 -1.796 -14.039 1 92.12 121 LYS B O 1
ATOM 4164 N N . LEU B 1 122 ? 10.578 -1.034 -14.102 1 94.25 122 LEU B N 1
ATOM 4165 C CA . LEU B 1 122 ? 10.242 0.117 -14.93 1 94.25 122 LEU B CA 1
ATOM 4166 C C . LEU B 1 122 ? 10.211 -0.265 -16.406 1 94.25 122 LEU B C 1
ATOM 4168 O O . LEU B 1 122 ? 11.102 -0.967 -16.891 1 94.25 122 LEU B O 1
ATOM 4172 N N . VAL B 1 123 ? 9.219 0.158 -17.109 1 96.62 123 VAL B N 1
ATOM 4173 C CA . VAL B 1 123 ? 9.062 -0.154 -18.531 1 96.62 123 VAL B CA 1
ATOM 4174 C C . VAL B 1 123 ? 9.82 0.872 -19.375 1 96.62 123 VAL B C 1
ATOM 4176 O O . VAL B 1 123 ? 9.609 2.078 -19.234 1 96.62 123 VAL B O 1
ATOM 4179 N N . ARG B 1 124 ? 10.672 0.406 -20.266 1 95.56 124 ARG B N 1
ATOM 4180 C CA . ARG B 1 124 ? 11.461 1.278 -21.125 1 95.56 124 ARG B CA 1
ATOM 4181 C C . ARG B 1 124 ? 10.961 1.222 -22.562 1 95.56 124 ARG B C 1
ATOM 4183 O O . ARG B 1 124 ? 11.242 2.115 -23.359 1 95.56 124 ARG B O 1
ATOM 4190 N N . GLY B 1 125 ? 10.195 0.19 -22.859 1 94.81 125 GLY B N 1
ATOM 4191 C CA . GLY B 1 125 ? 9.633 0.071 -24.203 1 94.81 125 GLY B CA 1
ATOM 4192 C C . GLY B 1 125 ? 8.898 -1.237 -24.422 1 94.81 125 GLY B C 1
ATOM 4193 O O . GLY B 1 125 ? 8.953 -2.139 -23.578 1 94.81 125 GLY B O 1
ATOM 4194 N N . ILE B 1 126 ? 8.18 -1.239 -25.547 1 95.56 126 ILE B N 1
ATOM 4195 C CA . ILE B 1 126 ? 7.488 -2.443 -26 1 95.56 126 ILE B CA 1
ATOM 4196 C C . ILE B 1 126 ? 8.266 -3.078 -27.156 1 95.56 126 ILE B C 1
ATOM 4198 O O . ILE B 1 126 ? 8.727 -2.379 -28.062 1 95.56 126 ILE B O 1
ATOM 4202 N N . ARG B 1 127 ? 8.469 -4.32 -27.062 1 95.44 127 ARG B N 1
ATOM 4203 C CA . ARG B 1 127 ? 8.93 -5.039 -28.25 1 95.44 127 ARG B CA 1
ATOM 4204 C C . ARG B 1 127 ? 7.766 -5.332 -29.203 1 95.44 127 ARG B C 1
ATOM 4206 O O . ARG B 1 127 ? 7.137 -6.387 -29.109 1 95.44 127 ARG B O 1
ATOM 4213 N N . VAL B 1 128 ? 7.578 -4.504 -30.109 1 94 128 VAL B N 1
ATOM 4214 C CA . VAL B 1 128 ? 6.363 -4.441 -30.922 1 94 128 VAL B CA 1
ATOM 4215 C C . VAL B 1 128 ? 6.227 -5.719 -31.75 1 94 128 VAL B C 1
ATOM 4217 O O . VAL B 1 128 ? 5.109 -6.137 -32.062 1 94 128 VAL B O 1
ATOM 4220 N N . ASP B 1 129 ? 7.336 -6.395 -31.984 1 93.88 129 ASP B N 1
ATOM 4221 C CA . ASP B 1 129 ? 7.309 -7.598 -32.812 1 93.88 129 ASP B CA 1
ATOM 4222 C C . ASP B 1 129 ? 7.164 -8.852 -31.953 1 93.88 129 ASP B C 1
ATOM 4224 O O . ASP B 1 129 ? 7.098 -9.969 -32.5 1 93.88 129 ASP B O 1
ATOM 4228 N N . SER B 1 130 ? 6.98 -8.648 -30.734 1 92.38 130 SER B N 1
ATOM 4229 C CA . SER B 1 130 ? 6.988 -9.789 -29.828 1 92.38 130 SER B CA 1
ATOM 4230 C C . SER B 1 130 ? 5.586 -10.367 -29.641 1 92.38 130 SER B C 1
ATOM 4232 O O . SER B 1 130 ? 5.422 -11.461 -29.109 1 92.38 130 SER B O 1
ATOM 4234 N N . GLY B 1 131 ? 4.566 -9.664 -30.062 1 93.69 131 GLY B N 1
ATOM 4235 C CA . GLY B 1 131 ? 3.189 -10.031 -29.781 1 93.69 131 GLY B CA 1
ATOM 4236 C C . GLY B 1 131 ? 2.787 -11.359 -30.391 1 93.69 131 GLY B C 1
ATOM 4237 O O . GLY B 1 131 ? 3.033 -11.602 -31.578 1 93.69 131 GLY B O 1
ATOM 4238 N N . ILE B 1 132 ? 2.219 -12.227 -29.578 1 92 132 ILE B N 1
ATOM 4239 C CA . ILE B 1 132 ? 1.698 -13.484 -30.078 1 92 132 ILE B CA 1
ATOM 4240 C C . ILE B 1 132 ? 0.336 -13.773 -29.453 1 92 132 ILE B C 1
ATOM 4242 O O . ILE B 1 132 ? 0.13 -13.531 -28.266 1 92 132 ILE B O 1
ATOM 4246 N N . PRO B 1 133 ? -0.604 -14.156 -30.312 1 91.56 133 PRO B N 1
ATOM 4247 C CA . PRO B 1 133 ? -1.867 -14.633 -29.75 1 91.56 133 PRO B CA 1
ATOM 4248 C C . PRO B 1 133 ? -1.744 -16.031 -29.125 1 91.56 133 PRO B C 1
ATOM 4250 O O . PRO B 1 133 ? -1.021 -16.875 -29.641 1 91.56 133 PRO B O 1
ATOM 4253 N N . LEU B 1 134 ? -2.32 -16.203 -28.031 1 85.31 134 LEU B N 1
ATOM 4254 C CA . LEU B 1 134 ? -2.293 -17.5 -27.359 1 85.31 134 LEU B CA 1
ATOM 4255 C C . LEU B 1 134 ? -3.568 -18.281 -27.641 1 85.31 134 LEU B C 1
ATOM 4257 O O . LEU B 1 134 ? -4.602 -17.703 -27.984 1 85.31 134 LEU B O 1
ATOM 4261 N N . GLN B 1 135 ? -3.387 -19.531 -27.609 1 73.75 135 GLN B N 1
ATOM 4262 C CA . GLN B 1 135 ? -4.5 -20.422 -27.906 1 73.75 135 GLN B CA 1
ATOM 4263 C C . GLN B 1 135 ? -5.598 -20.312 -26.859 1 73.75 135 GLN B C 1
ATOM 4265 O O . GLN B 1 135 ? -5.328 -20.391 -25.656 1 73.75 135 GLN B O 1
ATOM 4270 N N . SER B 1 136 ? -6.789 -20 -27.328 1 75.88 136 SER B N 1
ATOM 4271 C CA . SER B 1 136 ? -7.977 -19.953 -26.469 1 75.88 136 SER B CA 1
ATOM 4272 C C . SER B 1 136 ? -9.242 -20.203 -27.281 1 75.88 136 SER B C 1
ATOM 4274 O O . SER B 1 136 ? -9.305 -19.875 -28.469 1 75.88 136 SER B O 1
ATOM 4276 N N . ALA B 1 137 ? -10.156 -20.906 -26.641 1 63.84 137 ALA B N 1
ATOM 4277 C CA . ALA B 1 137 ? -11.398 -21.25 -27.328 1 63.84 137 ALA B CA 1
ATOM 4278 C C . ALA B 1 137 ? -12.312 -20.031 -27.438 1 63.84 137 ALA B C 1
ATOM 4280 O O . ALA B 1 137 ? -13.008 -19.844 -28.438 1 63.84 137 ALA B O 1
ATOM 4281 N N . ALA B 1 138 ? -12.32 -19.219 -26.438 1 69.5 138 ALA B N 1
ATOM 4282 C CA . ALA B 1 138 ? -13.383 -18.219 -26.328 1 69.5 138 ALA B CA 1
ATOM 4283 C C . ALA B 1 138 ? -12.812 -16.812 -26.266 1 69.5 138 ALA B C 1
ATOM 4285 O O . ALA B 1 138 ? -13.555 -15.828 -26.297 1 69.5 138 ALA B O 1
ATOM 4286 N N . LYS B 1 139 ? -11.547 -16.766 -26.25 1 81.5 139 LYS B N 1
ATOM 4287 C CA . LYS B 1 139 ? -10.914 -15.461 -26.078 1 81.5 139 LYS B CA 1
ATOM 4288 C C . LYS B 1 139 ? -9.617 -15.367 -26.875 1 81.5 139 LYS B C 1
ATOM 4290 O O . LYS B 1 139 ? -9.258 -16.312 -27.594 1 81.5 139 LYS B O 1
ATOM 4295 N N . VAL B 1 140 ? -8.977 -14.195 -26.891 1 88.5 140 VAL B N 1
ATOM 4296 C CA . VAL B 1 140 ? -7.711 -14.031 -27.594 1 88.5 140 VAL B CA 1
ATOM 4297 C C . VAL B 1 140 ? -6.672 -13.414 -26.656 1 88.5 140 VAL B C 1
ATOM 4299 O O . VAL B 1 140 ? -6.258 -12.266 -26.859 1 88.5 140 VAL B O 1
ATOM 4302 N N . PRO B 1 141 ? -6.254 -14.172 -25.672 1 91.5 141 PRO B N 1
ATOM 4303 C CA . PRO B 1 141 ? -5.141 -13.648 -24.875 1 91.5 141 PRO B CA 1
ATOM 4304 C C . PRO B 1 141 ? -3.887 -13.398 -25.703 1 91.5 141 PRO B C 1
ATOM 4306 O O . PRO B 1 141 ? -3.604 -14.141 -26.641 1 91.5 141 PRO B O 1
ATOM 4309 N N . ILE B 1 142 ? -3.211 -12.352 -25.375 1 94.94 142 ILE B N 1
ATOM 4310 C CA . ILE B 1 142 ? -2.02 -12 -26.141 1 94.94 142 ILE B CA 1
ATOM 4311 C C . ILE B 1 142 ? -0.814 -11.914 -25.203 1 94.94 142 ILE B C 1
ATOM 4313 O O . ILE B 1 142 ? -0.946 -11.508 -24.047 1 94.94 142 ILE B O 1
ATOM 4317 N N . MET B 1 143 ? 0.304 -12.305 -25.672 1 94.81 143 MET B N 1
ATOM 4318 C CA . MET B 1 143 ? 1.572 -12.164 -24.953 1 94.81 143 MET B CA 1
ATOM 4319 C C . MET B 1 143 ? 2.418 -11.047 -25.562 1 94.81 143 MET B C 1
ATOM 4321 O O . MET B 1 143 ? 2.617 -11.016 -26.781 1 94.81 143 MET B O 1
ATOM 4325 N N . ILE B 1 144 ? 2.824 -10.148 -24.75 1 96.44 144 ILE B N 1
ATOM 4326 C CA . ILE B 1 144 ? 3.643 -9.016 -25.156 1 96.44 144 ILE B CA 1
ATOM 4327 C C . ILE B 1 144 ? 4.898 -8.945 -24.297 1 96.44 144 ILE B C 1
ATOM 4329 O O . ILE B 1 144 ? 4.844 -9.156 -23.078 1 96.44 144 ILE B O 1
ATOM 4333 N N . THR B 1 145 ? 6.004 -8.641 -24.969 1 96.56 145 THR B N 1
ATOM 4334 C CA . THR B 1 145 ? 7.266 -8.5 -24.25 1 96.56 145 THR B CA 1
ATOM 4335 C C . THR B 1 145 ? 7.656 -7.035 -24.109 1 96.56 145 THR B C 1
ATOM 4337 O O . THR B 1 145 ? 7.574 -6.273 -25.078 1 96.56 145 THR B O 1
ATOM 4340 N N . PHE B 1 146 ? 8.023 -6.691 -22.922 1 96.88 146 PHE B N 1
ATOM 4341 C CA . PHE B 1 146 ? 8.477 -5.344 -22.609 1 96.88 146 PHE B CA 1
ATOM 4342 C C . PHE B 1 146 ? 9.969 -5.336 -22.297 1 96.88 146 PHE B C 1
ATOM 4344 O O . PHE B 1 146 ? 10.516 -6.34 -21.828 1 96.88 146 PHE B O 1
ATOM 4351 N N . ASN B 1 147 ? 10.594 -4.254 -22.688 1 96.38 147 ASN B N 1
ATOM 4352 C CA . ASN B 1 147 ? 11.906 -3.957 -22.125 1 96.38 147 ASN B CA 1
ATOM 4353 C C . ASN B 1 147 ? 11.789 -3.291 -20.766 1 96.38 147 ASN B C 1
ATOM 4355 O O . ASN B 1 147 ? 11.164 -2.238 -20.625 1 96.38 147 ASN B O 1
ATOM 4359 N N . VAL B 1 148 ? 12.422 -3.9 -19.688 1 96.44 148 VAL B N 1
ATOM 4360 C CA . VAL B 1 148 ? 12.25 -3.365 -18.344 1 96.44 148 VAL B CA 1
ATOM 4361 C C . VAL B 1 148 ? 13.609 -3.229 -17.672 1 96.44 148 VAL B C 1
ATOM 4363 O O . VAL B 1 148 ? 14.586 -3.852 -18.094 1 96.44 148 VAL B O 1
ATOM 4366 N N . VAL B 1 149 ? 13.68 -2.357 -16.672 1 94.5 149 VAL B N 1
ATOM 4367 C CA . VAL B 1 149 ? 14.828 -2.211 -15.789 1 94.5 149 VAL B CA 1
ATOM 4368 C C . VAL B 1 149 ? 14.359 -2.256 -14.336 1 94.5 149 VAL B C 1
ATOM 4370 O O . VAL B 1 149 ? 13.211 -1.935 -14.031 1 94.5 149 VAL B O 1
ATOM 4373 N N . ASP B 1 150 ? 15.227 -2.695 -13.445 1 89.81 150 ASP B N 1
ATOM 4374 C CA . ASP B 1 150 ? 14.906 -2.67 -12.023 1 89.81 150 ASP B CA 1
ATOM 4375 C C . ASP B 1 150 ? 14.953 -1.244 -11.477 1 89.81 150 ASP B C 1
ATOM 4377 O O . ASP B 1 150 ? 15.922 -0.521 -11.688 1 89.81 150 ASP B O 1
ATOM 4381 N N . ARG B 1 151 ? 13.938 -0.836 -10.773 1 84.44 151 ARG B N 1
ATOM 4382 C CA . ARG B 1 151 ? 13.805 0.513 -10.234 1 84.44 151 ARG B CA 1
ATOM 4383 C C . ARG B 1 151 ? 15 0.882 -9.367 1 84.44 151 ARG B C 1
ATOM 4385 O O . ARG B 1 151 ? 15.516 1.999 -9.453 1 84.44 151 ARG B O 1
ATOM 4392 N N . ASP B 1 152 ? 15.453 -0.116 -8.469 1 77 152 ASP B N 1
ATOM 4393 C CA . ASP B 1 152 ? 16.531 0.155 -7.52 1 77 152 ASP B CA 1
ATOM 4394 C C . ASP B 1 152 ? 17.859 -0.361 -8.039 1 77 152 ASP B C 1
ATOM 4396 O O . ASP B 1 152 ? 18.844 -0.424 -7.297 1 77 152 ASP B O 1
ATOM 4400 N N . GLY B 1 153 ? 17.891 -0.776 -9.328 1 80.19 153 GLY B N 1
ATOM 4401 C CA . GLY B 1 153 ? 19.109 -1.343 -9.891 1 80.19 153 GLY B CA 1
ATOM 4402 C C . GLY B 1 153 ? 19.75 -0.455 -10.938 1 80.19 153 GLY B C 1
ATOM 4403 O O . GLY B 1 153 ? 19.562 0.765 -10.922 1 80.19 153 GLY B O 1
ATOM 4404 N N . ASP B 1 154 ? 20.609 -1.133 -11.703 1 85.19 154 ASP B N 1
ATOM 4405 C CA . ASP B 1 154 ? 21.266 -0.463 -12.82 1 85.19 154 ASP B CA 1
ATOM 4406 C C . ASP B 1 154 ? 20.297 -0.236 -13.977 1 85.19 154 ASP B C 1
ATOM 4408 O O . ASP B 1 154 ? 19.859 -1.188 -14.625 1 85.19 154 ASP B O 1
ATOM 4412 N N . HIS B 1 155 ? 19.984 0.958 -14.312 1 87.62 155 HIS B N 1
ATOM 4413 C CA . HIS B 1 155 ? 19 1.309 -15.328 1 87.62 155 HIS B CA 1
ATOM 4414 C C . HIS B 1 155 ? 19.531 1.014 -16.734 1 87.62 155 HIS B C 1
ATOM 4416 O O . HIS B 1 155 ? 18.781 1.056 -17.703 1 87.62 155 HIS B O 1
ATOM 4422 N N . ASN B 1 156 ? 20.766 0.624 -16.797 1 90.19 156 ASN B N 1
ATOM 4423 C CA . ASN B 1 156 ? 21.344 0.219 -18.078 1 90.19 156 ASN B CA 1
ATOM 4424 C C . ASN B 1 156 ? 21.141 -1.271 -18.328 1 90.19 156 ASN B C 1
ATOM 4426 O O . ASN B 1 156 ? 21.328 -1.743 -19.453 1 90.19 156 ASN B O 1
ATOM 4430 N N . ASP B 1 157 ? 20.734 -1.947 -17.375 1 94.12 157 ASP B N 1
ATOM 4431 C CA . ASP B 1 157 ? 20.484 -3.381 -17.5 1 94.12 157 ASP B CA 1
ATOM 4432 C C . ASP B 1 157 ? 19.062 -3.662 -17.938 1 94.12 157 ASP B C 1
ATOM 4434 O O . ASP B 1 157 ? 18.25 -4.156 -17.141 1 94.12 157 ASP B O 1
ATOM 4438 N N . VAL B 1 158 ? 18.828 -3.547 -19.219 1 95.25 158 VAL B N 1
ATOM 4439 C CA . VAL B 1 158 ? 17.5 -3.746 -19.797 1 95.25 158 VAL B CA 1
ATOM 4440 C C . VAL B 1 158 ? 17.25 -5.234 -20.031 1 95.25 158 VAL B C 1
ATOM 4442 O O . VAL B 1 158 ? 18.078 -5.918 -20.641 1 95.25 158 VAL B O 1
ATOM 4445 N N . LYS B 1 159 ? 16.188 -5.77 -19.547 1 94.44 159 LYS B N 1
ATOM 4446 C CA . LYS B 1 159 ? 15.82 -7.176 -19.688 1 94.44 159 LYS B CA 1
ATOM 4447 C C . LYS B 1 159 ? 14.422 -7.32 -20.281 1 94.44 159 LYS B C 1
ATOM 4449 O O . LYS B 1 159 ? 13.562 -6.457 -20.078 1 94.44 159 LYS B O 1
ATOM 4454 N N . PRO B 1 160 ? 14.227 -8.375 -21.016 1 94.44 160 PRO B N 1
ATOM 4455 C CA . PRO B 1 160 ? 12.875 -8.633 -21.516 1 94.44 160 PRO B CA 1
ATOM 4456 C C . PRO B 1 160 ? 11.953 -9.219 -20.453 1 94.44 160 PRO B C 1
ATOM 4458 O O . PRO B 1 160 ? 12.391 -10.023 -19.625 1 94.44 160 PRO B O 1
ATOM 4461 N N . GLN B 1 161 ? 10.773 -8.773 -20.391 1 94.69 161 GLN B N 1
ATOM 4462 C CA . GLN B 1 161 ? 9.742 -9.336 -19.531 1 94.69 161 GLN B CA 1
ATOM 4463 C C . GLN B 1 161 ? 8.422 -9.484 -20.281 1 94.69 161 GLN B C 1
ATOM 4465 O O . GLN B 1 161 ? 7.855 -8.5 -20.766 1 94.69 161 GLN B O 1
ATOM 4470 N N . ALA B 1 162 ? 8.016 -10.711 -20.406 1 95.44 162 ALA B N 1
ATOM 4471 C CA . ALA B 1 162 ? 6.777 -10.992 -21.125 1 95.44 162 ALA B CA 1
ATOM 4472 C C . ALA B 1 162 ? 5.59 -11.039 -20.172 1 95.44 162 ALA B C 1
ATOM 4474 O O . ALA B 1 162 ? 5.719 -11.492 -19.031 1 95.44 162 ALA B O 1
ATOM 4475 N N . CYS B 1 163 ? 4.492 -10.523 -20.609 1 96.25 163 CYS B N 1
ATOM 4476 C CA . CYS B 1 163 ? 3.223 -10.578 -19.891 1 96.25 163 CYS B CA 1
ATOM 4477 C C . CYS B 1 163 ? 2.098 -11.031 -20.828 1 96.25 163 CYS B C 1
ATOM 4479 O O . CYS B 1 163 ? 2.162 -10.812 -22.031 1 96.25 163 CYS B O 1
ATOM 4481 N N . ILE B 1 164 ? 1.141 -11.648 -20.266 1 94.69 164 ILE B N 1
ATOM 4482 C CA . ILE B 1 164 ? -0.069 -12.039 -20.969 1 94.69 164 ILE B CA 1
ATOM 4483 C C . ILE B 1 164 ? -1.216 -11.102 -20.609 1 94.69 164 ILE B C 1
ATOM 4485 O O . ILE B 1 164 ? -1.428 -10.805 -19.422 1 94.69 164 ILE B O 1
ATOM 4489 N N . PHE B 1 165 ? -1.872 -10.664 -21.594 1 95.5 165 PHE B N 1
ATOM 4490 C CA . PHE B 1 165 ? -3.02 -9.781 -21.422 1 95.5 165 PHE B CA 1
ATOM 4491 C C . PHE B 1 165 ? -4.309 -10.477 -21.828 1 95.5 165 PHE B C 1
ATOM 4493 O O . PHE B 1 165 ? -4.391 -11.047 -22.922 1 95.5 165 PHE B O 1
ATOM 4500 N N . LYS B 1 166 ? -5.27 -10.453 -20.922 1 91.88 166 LYS B N 1
ATOM 4501 C CA . LYS B 1 166 ? -6.531 -11.148 -21.156 1 91.88 166 LYS B CA 1
ATOM 4502 C C . LYS B 1 166 ? -7.715 -10.195 -21.047 1 91.88 166 LYS B C 1
ATOM 4504 O O . LYS B 1 166 ? -7.773 -9.367 -20.141 1 91.88 166 LYS B O 1
ATOM 4509 N N . VAL B 1 167 ? -8.586 -10.281 -22 1 90.56 167 VAL B N 1
ATOM 4510 C CA . VAL B 1 167 ? -9.891 -9.633 -21.938 1 90.56 167 VAL B CA 1
ATOM 4511 C C . VAL B 1 167 ? -10.992 -10.695 -22.031 1 90.56 167 VAL B C 1
ATOM 4513 O O . VAL B 1 167 ? -10.898 -11.625 -22.828 1 90.56 167 VAL B O 1
ATOM 4516 N N . GLY B 1 168 ? -11.961 -10.602 -21.141 1 85.62 168 GLY B N 1
ATOM 4517 C CA . GLY B 1 168 ? -13.062 -11.555 -21.125 1 85.62 168 GLY B CA 1
ATOM 4518 C C . GLY B 1 168 ? -12.82 -12.727 -20.188 1 85.62 168 GLY B C 1
ATOM 4519 O O . GLY B 1 168 ? -13.57 -13.711 -20.203 1 85.62 168 GLY B O 1
ATOM 4520 N N . ASP B 1 169 ? -11.805 -12.586 -19.438 1 84.44 169 ASP B N 1
ATOM 4521 C CA . ASP B 1 169 ? -11.438 -13.672 -18.531 1 84.44 169 ASP B CA 1
ATOM 4522 C C . ASP B 1 169 ? -11.281 -13.156 -17.094 1 84.44 169 ASP B C 1
ATOM 4524 O O . ASP B 1 169 ? -10.625 -12.141 -16.859 1 84.44 169 ASP B O 1
ATOM 4528 N N . ASP B 1 170 ? -11.953 -13.875 -16.188 1 85.94 170 ASP B N 1
ATOM 4529 C CA . ASP B 1 170 ? -11.828 -13.547 -14.766 1 85.94 170 ASP B CA 1
ATOM 4530 C C . ASP B 1 170 ? -10.57 -14.172 -14.172 1 85.94 170 ASP B C 1
ATOM 4532 O O . ASP B 1 170 ? -10.5 -15.391 -13.984 1 85.94 170 ASP B O 1
ATOM 4536 N N . CYS B 1 171 ? -9.625 -13.352 -13.836 1 90.5 171 CYS B N 1
ATOM 4537 C CA . CYS B 1 171 ? -8.344 -13.875 -13.375 1 90.5 171 CYS B CA 1
ATOM 4538 C C . CYS B 1 171 ? -8.281 -13.883 -11.852 1 90.5 171 CYS B C 1
ATOM 4540 O O . CYS B 1 171 ? -7.23 -14.18 -11.273 1 90.5 171 CYS B O 1
ATOM 4542 N N . ARG B 1 172 ? -9.445 -13.594 -11.195 1 90.25 172 ARG B N 1
ATOM 4543 C CA . ARG B 1 172 ? -9.445 -13.477 -9.742 1 90.25 172 ARG B CA 1
ATOM 4544 C C . ARG B 1 172 ? -9.227 -14.836 -9.086 1 90.25 172 ARG B C 1
ATOM 4546 O O . ARG B 1 172 ? -8.633 -14.922 -8.008 1 90.25 172 ARG B O 1
ATOM 4553 N N . GLN B 1 173 ? -9.68 -15.867 -9.703 1 91.62 173 GLN B N 1
ATOM 4554 C CA . GLN B 1 173 ? -9.445 -17.203 -9.164 1 91.62 173 GLN B CA 1
ATOM 4555 C C . GLN B 1 173 ? -7.977 -17.594 -9.289 1 91.62 173 GLN B C 1
ATOM 4557 O O . GLN B 1 173 ? -7.449 -18.328 -8.445 1 91.62 173 GLN B O 1
ATOM 4562 N N . ASP B 1 174 ? -7.336 -17.141 -10.383 1 93.75 174 ASP B N 1
ATOM 4563 C CA . ASP B 1 174 ? -5.895 -17.344 -10.508 1 93.75 174 ASP B CA 1
ATOM 4564 C C . ASP B 1 174 ? -5.148 -16.703 -9.336 1 93.75 174 ASP B C 1
ATOM 4566 O O . ASP B 1 174 ? -4.227 -17.312 -8.781 1 93.75 174 ASP B O 1
ATOM 4570 N N . VAL B 1 175 ? -5.605 -15.508 -9.031 1 90.81 175 VAL B N 1
ATOM 4571 C CA . VAL B 1 175 ? -4.973 -14.797 -7.922 1 90.81 175 VAL B CA 1
ATOM 4572 C C . VAL B 1 175 ? -5.09 -15.625 -6.641 1 90.81 175 VAL B C 1
ATOM 4574 O O . VAL B 1 175 ? -4.117 -15.781 -5.906 1 90.81 175 VAL B O 1
ATOM 4577 N N . LEU B 1 176 ? -6.234 -16.125 -6.391 1 91.44 176 LEU B N 1
ATOM 4578 C CA . LEU B 1 176 ? -6.48 -16.922 -5.191 1 91.44 176 LEU B CA 1
ATOM 4579 C C . LEU B 1 176 ? -5.605 -18.172 -5.18 1 91.44 176 LEU B C 1
ATOM 4581 O O . LEU B 1 176 ? -4.965 -18.469 -4.172 1 91.44 176 LEU B O 1
ATOM 4585 N N . ALA B 1 177 ? -5.59 -18.828 -6.254 1 95.56 177 ALA B N 1
ATOM 4586 C CA . ALA B 1 177 ? -4.805 -20.047 -6.355 1 95.56 177 ALA B CA 1
ATOM 4587 C C . ALA B 1 177 ? -3.322 -19.781 -6.129 1 95.56 177 ALA B C 1
ATOM 4589 O O . ALA B 1 177 ? -2.65 -20.531 -5.41 1 95.56 177 ALA B O 1
ATOM 4590 N N . LEU B 1 178 ? -2.844 -18.781 -6.738 1 93.44 178 LEU B N 1
ATOM 4591 C CA . LEU B 1 178 ? -1.423 -18.453 -6.648 1 93.44 178 LEU B CA 1
ATOM 4592 C C . LEU B 1 178 ? -1.057 -17.984 -5.25 1 93.44 178 LEU B C 1
ATOM 4594 O O . LEU B 1 178 ? 0.081 -18.156 -4.805 1 93.44 178 LEU B O 1
ATOM 4598 N N . GLN B 1 179 ? -2.002 -17.391 -4.598 1 88.94 179 GLN B N 1
ATOM 4599 C CA . GLN B 1 179 ? -1.781 -17.062 -3.193 1 88.94 179 GLN B CA 1
ATOM 4600 C C . GLN B 1 179 ? -1.558 -18.328 -2.365 1 88.94 179 GLN B C 1
ATOM 4602 O O . GLN B 1 179 ? -0.674 -18.359 -1.506 1 88.94 179 GLN B O 1
ATOM 4607 N N . VAL B 1 180 ? -2.354 -19.281 -2.576 1 93.38 180 VAL B N 1
ATOM 4608 C CA . VAL B 1 180 ? -2.211 -20.547 -1.857 1 93.38 180 VAL B CA 1
ATOM 4609 C C . VAL B 1 180 ? -0.897 -21.219 -2.246 1 93.38 180 VAL B C 1
ATOM 4611 O O . VAL B 1 180 ? -0.191 -21.75 -1.392 1 93.38 180 VAL B O 1
ATOM 4614 N N . ILE B 1 181 ? -0.567 -21.172 -3.504 1 95.88 181 ILE B N 1
ATOM 4615 C CA . ILE B 1 181 ? 0.673 -21.75 -4 1 95.88 181 ILE B CA 1
ATOM 4616 C C . ILE B 1 181 ? 1.869 -21.047 -3.361 1 95.88 181 ILE B C 1
ATOM 4618 O O . ILE B 1 181 ? 2.844 -21.703 -2.977 1 95.88 181 ILE B O 1
ATOM 4622 N N . SER B 1 182 ? 1.778 -19.781 -3.285 1 90.44 182 SER B N 1
ATOM 4623 C CA . SER B 1 182 ? 2.83 -19.031 -2.615 1 90.44 182 SER B CA 1
ATOM 4624 C C . SER B 1 182 ? 2.971 -19.453 -1.155 1 90.44 182 SER B C 1
ATOM 4626 O O . SER B 1 182 ? 4.086 -19.609 -0.654 1 90.44 182 SER B O 1
ATOM 4628 N N . LEU B 1 183 ? 1.884 -19.594 -0.481 1 88.56 183 LEU B N 1
ATOM 4629 C CA . LEU B 1 183 ? 1.89 -20.016 0.913 1 88.56 183 LEU B CA 1
ATOM 4630 C C . LEU B 1 183 ? 2.523 -21.406 1.052 1 88.56 183 LEU B C 1
ATOM 4632 O O . LEU B 1 183 ? 3.322 -21.641 1.962 1 88.56 183 LEU B O 1
ATOM 4636 N N . LEU B 1 184 ? 2.195 -22.266 0.189 1 95.38 184 LEU B N 1
ATOM 4637 C CA . LEU B 1 184 ? 2.76 -23.609 0.209 1 95.38 184 LEU B CA 1
ATOM 4638 C C . LEU B 1 184 ? 4.27 -23.578 -0.009 1 95.38 184 LEU B C 1
ATOM 4640 O O . LEU B 1 184 ? 5.02 -24.266 0.683 1 95.38 184 LEU B O 1
ATOM 4644 N N . ARG B 1 185 ? 4.664 -22.812 -0.986 1 94.75 185 ARG B N 1
ATOM 4645 C CA . ARG B 1 185 ? 6.098 -22.656 -1.229 1 94.75 185 ARG B CA 1
ATOM 4646 C C . ARG B 1 185 ? 6.82 -22.203 0.036 1 94.75 185 ARG B C 1
ATOM 4648 O O . ARG B 1 185 ? 7.867 -22.75 0.387 1 94.75 185 ARG B O 1
ATOM 4655 N N . ASP B 1 186 ? 6.254 -21.281 0.667 1 87.69 186 ASP B N 1
ATOM 4656 C CA . ASP B 1 186 ? 6.863 -20.75 1.884 1 87.69 186 ASP B CA 1
ATOM 4657 C C . ASP B 1 186 ? 6.902 -21.812 2.982 1 87.69 186 ASP B C 1
ATOM 4659 O O . ASP B 1 186 ? 7.879 -21.906 3.73 1 87.69 186 ASP B O 1
ATOM 4663 N N . ILE B 1 187 ? 5.875 -22.531 3.148 1 91.81 187 ILE B N 1
ATOM 4664 C CA . ILE B 1 187 ? 5.797 -23.609 4.133 1 91.81 187 ILE B CA 1
ATOM 4665 C C . ILE B 1 187 ? 6.887 -24.641 3.861 1 91.81 187 ILE B C 1
ATOM 4667 O O . ILE B 1 187 ? 7.617 -25.031 4.773 1 91.81 187 ILE B O 1
ATOM 4671 N N . PHE B 1 188 ? 7.023 -25.062 2.604 1 96.75 188 PHE B N 1
ATOM 4672 C CA . PHE B 1 188 ? 8.039 -26.047 2.242 1 96.75 188 PHE B CA 1
ATOM 4673 C C . PHE B 1 188 ? 9.438 -25.531 2.576 1 96.75 188 PHE B C 1
ATOM 4675 O O . PHE B 1 188 ? 10.258 -26.266 3.129 1 96.75 188 PHE B O 1
ATOM 4682 N N . GLN B 1 189 ? 9.609 -24.281 2.309 1 92.12 189 GLN B N 1
ATOM 4683 C CA . GLN B 1 189 ? 10.906 -23.672 2.592 1 92.12 189 GLN B CA 1
ATOM 4684 C C . GLN B 1 189 ? 11.164 -23.609 4.094 1 92.12 189 GLN B C 1
ATOM 4686 O O . GLN B 1 189 ? 12.281 -23.875 4.551 1 92.12 189 GLN B O 1
ATOM 4691 N N . ALA B 1 190 ? 10.219 -23.266 4.781 1 86.44 190 ALA B N 1
ATOM 4692 C CA . ALA B 1 190 ? 10.344 -23.109 6.227 1 86.44 190 ALA B CA 1
ATOM 4693 C C . ALA B 1 190 ? 10.727 -24.422 6.898 1 86.44 190 ALA B C 1
ATOM 4695 O O . ALA B 1 190 ? 11.461 -24.438 7.887 1 86.44 190 ALA B O 1
ATOM 4696 N N . VAL B 1 191 ? 10.273 -25.516 6.402 1 93.19 191 VAL B N 1
ATOM 4697 C CA . VAL B 1 191 ? 10.531 -26.812 7.035 1 93.19 191 VAL B CA 1
ATOM 4698 C C . VAL B 1 191 ? 11.703 -27.5 6.336 1 93.19 191 VAL B C 1
ATOM 4700 O O . VAL B 1 191 ? 12.008 -28.656 6.621 1 93.19 191 VAL B O 1
ATOM 4703 N N . GLY B 1 192 ? 12.25 -26.844 5.305 1 94.62 192 GLY B N 1
ATOM 4704 C CA . GLY B 1 192 ? 13.453 -27.344 4.656 1 94.62 192 GLY B CA 1
ATOM 4705 C C . GLY B 1 192 ? 13.18 -28.422 3.631 1 94.62 192 GLY B C 1
ATOM 4706 O O . GLY B 1 192 ? 14.031 -29.266 3.369 1 94.62 192 GLY B O 1
ATOM 4707 N N . LEU B 1 193 ? 12.016 -28.5 3.123 1 96.88 193 LEU B N 1
ATOM 4708 C CA . LEU B 1 193 ? 11.656 -29.484 2.113 1 96.88 193 LEU B CA 1
ATOM 4709 C C . LEU B 1 193 ? 12.016 -29 0.715 1 96.88 193 LEU B C 1
ATOM 4711 O O . LEU B 1 193 ? 11.68 -27.875 0.345 1 96.88 193 LEU B O 1
ATOM 4715 N N . ASN B 1 194 ? 12.672 -29.797 0.028 1 96.75 194 ASN B N 1
ATOM 4716 C CA . ASN B 1 194 ? 13.07 -29.453 -1.33 1 96.75 194 ASN B CA 1
ATOM 4717 C C . ASN B 1 194 ? 11.938 -29.688 -2.326 1 96.75 194 ASN B C 1
ATOM 4719 O O . ASN B 1 194 ? 12.016 -30.594 -3.158 1 96.75 194 ASN B O 1
ATOM 4723 N N . LEU B 1 195 ? 10.922 -28.984 -2.328 1 98.38 195 LEU B N 1
ATOM 4724 C CA . LEU B 1 195 ? 9.797 -28.953 -3.258 1 98.38 195 LEU B CA 1
ATOM 4725 C C . LEU B 1 195 ? 9.75 -27.625 -4.012 1 98.38 195 LEU B C 1
ATOM 4727 O O . LEU B 1 195 ? 10.125 -26.578 -3.465 1 98.38 195 LEU B O 1
ATOM 4731 N N . TYR B 1 196 ? 9.312 -27.719 -5.234 1 98 196 TYR B N 1
ATOM 4732 C CA . TYR B 1 196 ? 9.359 -26.531 -6.066 1 98 196 TYR B CA 1
ATOM 4733 C C . TYR B 1 196 ? 7.957 -26.109 -6.492 1 98 196 TYR B C 1
ATOM 4735 O O . TYR B 1 196 ? 7.176 -26.922 -6.98 1 98 196 TYR B O 1
ATOM 4743 N N . LEU B 1 197 ? 7.617 -24.922 -6.23 1 97.75 197 LEU B N 1
ATOM 4744 C CA . LEU B 1 197 ? 6.445 -24.219 -6.727 1 97.75 197 LEU B CA 1
ATOM 4745 C C . LEU B 1 197 ? 6.82 -22.828 -7.238 1 97.75 197 LEU B C 1
ATOM 4747 O O . LEU B 1 197 ? 7.766 -22.203 -6.738 1 97.75 197 LEU B O 1
ATOM 4751 N N . PHE B 1 198 ? 6.105 -22.391 -8.211 1 96.38 198 PHE B N 1
ATOM 4752 C CA . PHE B 1 198 ? 6.453 -21.109 -8.812 1 96.38 198 PHE B CA 1
ATOM 4753 C C . PHE B 1 198 ? 5.234 -20.203 -8.891 1 96.38 198 PHE B C 1
ATOM 4755 O O . PHE B 1 198 ? 4.578 -20.125 -9.93 1 96.38 198 PHE B O 1
ATOM 4762 N N . PRO B 1 199 ? 5.016 -19.484 -7.801 1 92.62 199 PRO B N 1
ATOM 4763 C CA . PRO B 1 199 ? 3.967 -18.469 -7.906 1 92.62 199 PRO B CA 1
ATOM 4764 C C . PRO B 1 199 ? 4.355 -17.297 -8.82 1 92.62 199 PRO B C 1
ATOM 4766 O O . PRO B 1 199 ? 5.461 -16.766 -8.695 1 92.62 199 PRO B O 1
ATOM 4769 N N . TYR B 1 200 ? 3.596 -17 -9.828 1 91.44 200 TYR B N 1
ATOM 4770 C CA . TYR B 1 200 ? 3.805 -15.875 -10.742 1 91.44 200 TYR B CA 1
ATOM 4771 C C . TYR B 1 200 ? 2.758 -14.789 -10.531 1 91.44 200 TYR B C 1
ATOM 4773 O O . TYR B 1 200 ? 1.738 -15.023 -9.875 1 91.44 200 TYR B O 1
ATOM 4781 N N . GLY B 1 201 ? 2.984 -13.664 -11.047 1 89.25 201 GLY B N 1
ATOM 4782 C CA . GLY B 1 201 ? 2.121 -12.523 -10.797 1 89.25 201 GLY B CA 1
ATOM 4783 C C . GLY B 1 201 ? 0.895 -12.492 -11.688 1 89.25 201 GLY B C 1
ATOM 4784 O O . GLY B 1 201 ? 0.989 -12.758 -12.891 1 89.25 201 GLY B O 1
ATOM 4785 N N . VAL B 1 202 ? -0.229 -12.266 -11.078 1 92.12 202 VAL B N 1
ATOM 4786 C CA . VAL B 1 202 ? -1.494 -12.055 -11.773 1 92.12 202 VAL B CA 1
ATOM 4787 C C . VAL B 1 202 ? -2.189 -10.812 -11.211 1 92.12 202 VAL B C 1
ATOM 4789 O O . VAL B 1 202 ? -2.232 -10.617 -10 1 92.12 202 VAL B O 1
ATOM 4792 N N . LEU B 1 203 ? -2.645 -10.008 -12.117 1 91.5 203 LEU B N 1
ATOM 4793 C CA . LEU B 1 203 ? -3.311 -8.789 -11.672 1 91.5 203 LEU B CA 1
ATOM 4794 C C . LEU B 1 203 ? -4.602 -8.562 -12.445 1 91.5 203 LEU B C 1
ATOM 4796 O O . LEU B 1 203 ? -4.566 -8.25 -13.641 1 91.5 203 LEU B O 1
ATOM 4800 N N . PRO B 1 204 ? -5.734 -8.773 -11.734 1 90.44 204 PRO B N 1
ATOM 4801 C CA . PRO B 1 204 ? -6.969 -8.289 -12.352 1 90.44 204 PRO B CA 1
ATOM 4802 C C . PRO B 1 204 ? -7 -6.773 -12.508 1 90.44 204 PRO B C 1
ATOM 4804 O O . PRO B 1 204 ? -6.785 -6.047 -11.531 1 90.44 204 PRO B O 1
ATOM 4807 N N . THR B 1 205 ? -7.129 -6.254 -13.672 1 89.12 205 THR B N 1
ATOM 4808 C CA . THR B 1 205 ? -7.066 -4.816 -13.906 1 89.12 205 THR B CA 1
ATOM 4809 C C . THR B 1 205 ? -8.461 -4.246 -14.148 1 89.12 205 THR B C 1
ATOM 4811 O O . THR B 1 205 ? -8.633 -3.031 -14.273 1 89.12 205 THR B O 1
ATOM 4814 N N . GLY B 1 206 ? -9.438 -5.078 -14.211 1 86.88 206 GLY B N 1
ATOM 4815 C CA . GLY B 1 206 ? -10.836 -4.73 -14.422 1 86.88 206 GLY B CA 1
ATOM 4816 C C . GLY B 1 206 ? -11.742 -5.941 -14.523 1 86.88 206 GLY B C 1
ATOM 4817 O O . GLY B 1 206 ? -11.312 -7.066 -14.266 1 86.88 206 GLY B O 1
ATOM 4818 N N . ASP B 1 207 ? -12.961 -5.652 -14.859 1 84.06 207 ASP B N 1
ATOM 4819 C CA . ASP B 1 207 ? -13.906 -6.746 -15.055 1 84.06 207 ASP B CA 1
ATOM 4820 C C . ASP B 1 207 ? -13.469 -7.648 -16.203 1 84.06 207 ASP B C 1
ATOM 4822 O O . ASP B 1 207 ? -13.391 -7.207 -17.359 1 84.06 207 ASP B O 1
ATOM 4826 N N . GLU B 1 208 ? -13.172 -8.828 -15.867 1 87.62 208 GLU B N 1
ATOM 4827 C CA . GLU B 1 208 ? -12.758 -9.844 -16.828 1 87.62 208 GLU B CA 1
ATOM 4828 C C . GLU B 1 208 ? -11.547 -9.375 -17.625 1 87.62 208 GLU B C 1
ATOM 4830 O O . GLU B 1 208 ? -11.508 -9.539 -18.859 1 87.62 208 GLU B O 1
ATOM 4835 N N . ARG B 1 209 ? -10.781 -8.633 -17.094 1 90.69 209 ARG B N 1
ATOM 4836 C CA . ARG B 1 209 ? -9.516 -8.18 -17.641 1 90.69 209 ARG B CA 1
ATOM 4837 C C . ARG B 1 209 ? -8.367 -8.438 -16.672 1 90.69 209 ARG B C 1
ATOM 4839 O O . ARG B 1 209 ? -8.531 -8.289 -15.461 1 90.69 209 ARG B O 1
ATOM 4846 N N . GLY B 1 210 ? -7.262 -8.828 -17.234 1 92.94 210 GLY B N 1
ATOM 4847 C CA . GLY B 1 210 ? -6.145 -9.055 -16.328 1 92.94 210 GLY B CA 1
ATOM 4848 C C . GLY B 1 210 ? -4.812 -9.172 -17.047 1 92.94 210 GLY B C 1
ATOM 4849 O O . GLY B 1 210 ? -4.762 -9.211 -18.281 1 92.94 210 GLY B O 1
ATOM 4850 N N . ILE B 1 211 ? -3.781 -9.039 -16.297 1 94.75 211 ILE B N 1
ATOM 4851 C CA . ILE B 1 211 ? -2.395 -9.18 -16.734 1 94.75 211 ILE B CA 1
ATOM 4852 C C . ILE B 1 211 ? -1.734 -10.336 -15.977 1 94.75 211 ILE B C 1
ATOM 4854 O O . ILE B 1 211 ? -1.859 -10.438 -14.75 1 94.75 211 ILE B O 1
ATOM 4858 N N . ILE B 1 212 ? -1.099 -11.203 -16.688 1 94.56 212 ILE B N 1
ATOM 4859 C CA . ILE B 1 212 ? -0.414 -12.352 -16.094 1 94.56 212 ILE B CA 1
ATOM 4860 C C . ILE B 1 212 ? 1.06 -12.328 -16.5 1 94.56 212 ILE B C 1
ATOM 4862 O O . ILE B 1 212 ? 1.39 -12.133 -17.672 1 94.56 212 ILE B O 1
ATOM 4866 N N . GLU B 1 213 ? 1.87 -12.5 -15.555 1 93.12 213 GLU B N 1
ATOM 4867 C CA . GLU B 1 213 ? 3.295 -12.625 -15.852 1 93.12 213 GLU B CA 1
ATOM 4868 C C . GLU B 1 213 ? 3.609 -13.977 -16.5 1 93.12 213 GLU B C 1
ATOM 4870 O O . GLU B 1 213 ? 3.072 -15.008 -16.078 1 93.12 213 GLU B O 1
ATOM 4875 N N . VAL B 1 214 ? 4.406 -13.859 -17.5 1 94.25 214 VAL B N 1
ATOM 4876 C CA . VAL B 1 214 ? 4.836 -15.094 -18.141 1 94.25 214 VAL B CA 1
ATOM 4877 C C . VAL B 1 214 ? 5.934 -15.75 -17.297 1 94.25 214 VAL B C 1
ATOM 4879 O O . VAL B 1 214 ? 6.828 -15.07 -16.781 1 94.25 214 VAL B O 1
ATOM 4882 N N . VAL B 1 215 ? 5.742 -17.094 -17.094 1 93.62 215 VAL B N 1
ATOM 4883 C CA . VAL B 1 215 ? 6.809 -17.859 -16.453 1 93.62 215 VAL B CA 1
ATOM 4884 C C . VAL B 1 215 ? 8.031 -17.906 -17.359 1 93.62 215 VAL B C 1
ATOM 4886 O O . VAL B 1 215 ? 7.938 -18.375 -18.5 1 93.62 215 VAL B O 1
ATOM 4889 N N . PRO B 1 216 ? 9.148 -17.453 -16.906 1 89.81 216 PRO B N 1
ATOM 4890 C CA . PRO B 1 216 ? 10.312 -17.328 -17.797 1 89.81 216 PRO B CA 1
ATOM 4891 C C . PRO B 1 216 ? 10.875 -18.688 -18.203 1 89.81 216 PRO B C 1
ATOM 4893 O O . PRO B 1 216 ? 10.828 -19.641 -17.422 1 89.81 216 PRO B O 1
ATOM 4896 N N . ASN B 1 217 ? 11.383 -18.75 -19.438 1 92.81 217 ASN B N 1
ATOM 4897 C CA . ASN B 1 217 ? 12.156 -19.891 -19.953 1 92.81 217 ASN B CA 1
ATOM 4898 C C . ASN B 1 217 ? 11.336 -21.172 -19.938 1 92.81 217 ASN B C 1
ATOM 4900 O O . ASN B 1 217 ? 11.828 -22.219 -19.484 1 92.81 217 ASN B O 1
ATOM 4904 N N . THR B 1 218 ? 10.102 -21.016 -20.297 1 94.62 218 THR B N 1
ATOM 4905 C CA . THR B 1 218 ? 9.25 -22.203 -20.25 1 94.62 218 THR B CA 1
ATOM 4906 C C . THR B 1 218 ? 8.609 -22.453 -21.609 1 94.62 218 THR B C 1
ATOM 4908 O O . THR B 1 218 ? 8.547 -21.547 -22.453 1 94.62 218 THR B O 1
ATOM 4911 N N . ARG B 1 219 ? 8.273 -23.656 -21.828 1 92.38 219 ARG B N 1
ATOM 4912 C CA . ARG B 1 219 ? 7.422 -24.125 -22.906 1 92.38 219 ARG B CA 1
ATOM 4913 C C . ARG B 1 219 ? 6.281 -24.984 -22.375 1 92.38 219 ARG B C 1
ATOM 4915 O O . ARG B 1 219 ? 6.461 -25.75 -21.438 1 92.38 219 ARG B O 1
ATOM 4922 N N . SER B 1 220 ? 5.113 -24.75 -23.031 1 91.56 220 SER B N 1
ATOM 4923 C CA . SER B 1 220 ? 4.023 -25.641 -22.641 1 91.56 220 SER B CA 1
ATOM 4924 C C . SER B 1 220 ? 4.23 -27.047 -23.188 1 91.56 220 SER B C 1
ATOM 4926 O O . SER B 1 220 ? 4.969 -27.25 -24.156 1 91.56 220 SER B O 1
ATOM 4928 N N . ARG B 1 221 ? 3.643 -28 -22.531 1 92.94 221 ARG B N 1
ATOM 4929 C CA . ARG B 1 221 ? 3.709 -29.359 -23.062 1 92.94 221 ARG B CA 1
ATOM 4930 C C . ARG B 1 221 ? 3.143 -29.422 -24.484 1 92.94 221 ARG B C 1
ATOM 4932 O O . ARG B 1 221 ? 3.631 -30.188 -25.312 1 92.94 221 ARG B O 1
ATOM 4939 N N . SER B 1 222 ? 2.096 -28.672 -24.75 1 88.19 222 SER B N 1
ATOM 4940 C CA . SER B 1 222 ? 1.546 -28.578 -26.094 1 88.19 222 SER B CA 1
ATOM 4941 C C . SER B 1 222 ? 2.6 -28.109 -27.094 1 88.19 222 SER B C 1
ATOM 4943 O O . SER B 1 222 ? 2.74 -28.688 -28.172 1 88.19 222 SER B O 1
ATOM 4945 N N . GLN B 1 223 ? 3.293 -27.141 -26.75 1 86.94 223 GLN B N 1
ATOM 4946 C CA . GLN B 1 223 ? 4.336 -26.594 -27.625 1 86.94 223 GLN B CA 1
ATOM 4947 C C . GLN B 1 223 ? 5.461 -27.609 -27.828 1 86.94 223 GLN B C 1
ATOM 4949 O O . GLN B 1 223 ? 6.004 -27.719 -28.938 1 86.94 223 GLN B O 1
ATOM 4954 N N . MET B 1 224 ? 5.801 -28.328 -26.828 1 90.5 224 MET B N 1
ATOM 4955 C CA . MET B 1 224 ? 6.852 -29.344 -26.906 1 90.5 224 MET B CA 1
ATOM 4956 C C . MET B 1 224 ? 6.465 -30.453 -27.891 1 90.5 224 MET B C 1
ATOM 4958 O O . MET B 1 224 ? 7.328 -31.031 -28.547 1 90.5 224 MET B O 1
ATOM 4962 N N . GLY B 1 225 ? 5.211 -30.703 -27.875 1 85.25 225 GLY B N 1
ATOM 4963 C CA . GLY B 1 225 ? 4.707 -31.75 -28.75 1 85.25 225 GLY B CA 1
ATOM 4964 C C . GLY B 1 225 ? 4.738 -31.375 -30.219 1 85.25 225 GLY B C 1
ATOM 4965 O O . GLY B 1 225 ? 4.703 -32.25 -31.094 1 85.25 225 GLY B O 1
ATOM 4966 N N . GLU B 1 226 ? 4.77 -30.125 -30.453 1 81.12 226 GLU B N 1
ATOM 4967 C CA . GLU B 1 226 ? 4.828 -29.656 -31.844 1 81.12 226 GLU B CA 1
ATOM 4968 C C . GLU B 1 226 ? 6.219 -29.859 -32.438 1 81.12 226 GLU B C 1
ATOM 4970 O O . GLU B 1 226 ? 6.363 -30 -33.656 1 81.12 226 GLU B O 1
ATOM 4975 N N . THR B 1 227 ? 7.191 -29.938 -31.625 1 78.69 227 THR B N 1
ATOM 4976 C CA . THR B 1 227 ? 8.562 -29.969 -32.125 1 78.69 227 THR B CA 1
ATOM 4977 C C . THR B 1 227 ? 9.141 -31.375 -32.031 1 78.69 227 THR B C 1
ATOM 4979 O O . THR B 1 227 ? 10.117 -31.703 -32.719 1 78.69 227 THR B O 1
ATOM 4982 N N . THR B 1 228 ? 8.531 -32.188 -31.172 1 78.81 228 THR B N 1
ATOM 4983 C CA . THR B 1 228 ? 9.07 -33.531 -30.984 1 78.81 228 THR B CA 1
ATOM 4984 C C . THR B 1 228 ? 7.949 -34.562 -30.906 1 78.81 228 THR B C 1
ATOM 4986 O O . THR B 1 228 ? 6.977 -34.375 -30.172 1 78.81 228 THR B O 1
ATOM 4989 N N . ASP B 1 229 ? 7.977 -35.625 -31.578 1 80.12 229 ASP B N 1
ATOM 4990 C CA . ASP B 1 229 ? 6.941 -36.656 -31.625 1 80.12 229 ASP B CA 1
ATOM 4991 C C . ASP B 1 229 ? 7.055 -37.594 -30.422 1 80.12 229 ASP B C 1
ATOM 4993 O O . ASP B 1 229 ? 6.082 -38.25 -30.047 1 80.12 229 ASP B O 1
ATOM 4997 N N . GLY B 1 230 ? 7.977 -37.312 -29.531 1 85.69 230 GLY B N 1
ATOM 4998 C CA . GLY B 1 230 ? 8.164 -38.25 -28.422 1 85.69 230 GLY B CA 1
ATOM 4999 C C . GLY B 1 230 ? 7.555 -37.75 -27.125 1 85.69 230 GLY B C 1
ATOM 5000 O O . GLY B 1 230 ? 7.008 -36.656 -27.062 1 85.69 230 GLY B O 1
ATOM 5001 N N . GLY B 1 231 ? 7.402 -38.75 -26.172 1 91 231 GLY B N 1
ATOM 5002 C CA . GLY B 1 231 ? 6.945 -38.406 -24.828 1 91 231 GLY B CA 1
ATOM 5003 C C . GLY B 1 231 ? 7.938 -37.562 -24.062 1 91 231 GLY B C 1
ATOM 5004 O O . GLY B 1 231 ? 8.969 -37.156 -24.609 1 91 231 GLY B O 1
ATOM 5005 N N . LEU B 1 232 ? 7.617 -37.188 -22.906 1 93.88 232 LEU B N 1
ATOM 5006 C CA . LEU B 1 232 ? 8.438 -36.344 -22.078 1 93.88 232 LEU B CA 1
ATOM 5007 C C . LEU B 1 232 ? 9.828 -36.938 -21.875 1 93.88 232 LEU B C 1
ATOM 5009 O O . LEU B 1 232 ? 10.82 -36.219 -21.797 1 93.88 232 LEU B O 1
ATOM 5013 N N . TYR B 1 233 ? 9.805 -38.25 -21.75 1 92.69 233 TYR B N 1
ATOM 5014 C CA . TYR B 1 233 ? 11.07 -38.938 -21.562 1 92.69 233 TYR B CA 1
ATOM 5015 C C . TYR B 1 233 ? 12.016 -38.688 -22.719 1 92.69 233 TYR B C 1
ATOM 5017 O O . TYR B 1 233 ? 13.188 -38.375 -22.531 1 92.69 233 TYR B O 1
ATOM 5025 N N . GLU B 1 234 ? 11.555 -38.812 -23.906 1 93 234 GLU B N 1
ATOM 5026 C CA . GLU B 1 234 ? 12.344 -38.594 -25.109 1 93 234 GLU B CA 1
ATOM 5027 C C . GLU B 1 234 ? 12.734 -37.125 -25.25 1 93 234 GLU B C 1
ATOM 5029 O O . GLU B 1 234 ? 13.859 -36.812 -25.641 1 93 234 GLU B O 1
ATOM 5034 N N . ILE B 1 235 ? 11.828 -36.281 -24.906 1 94.81 235 ILE B N 1
ATOM 5035 C CA . ILE B 1 235 ? 12.07 -34.844 -25 1 94.81 235 ILE B CA 1
ATOM 5036 C C . ILE B 1 235 ? 13.188 -34.469 -24.031 1 94.81 235 ILE B C 1
ATOM 5038 O O . ILE B 1 235 ? 14.062 -33.656 -24.375 1 94.81 235 ILE B O 1
ATOM 5042 N N . PHE B 1 236 ? 13.172 -35.031 -22.844 1 96.12 236 PHE B N 1
ATOM 5043 C CA . PHE B 1 236 ? 14.203 -34.75 -21.859 1 96.12 236 PHE B CA 1
ATOM 5044 C C . PHE B 1 236 ? 15.562 -35.219 -22.344 1 96.12 236 PHE B C 1
ATOM 5046 O O . PHE B 1 236 ? 16.594 -34.594 -22.094 1 96.12 236 PHE B O 1
ATOM 5053 N N . GLN B 1 237 ? 15.555 -36.344 -23.016 1 94.38 237 GLN B N 1
ATOM 5054 C CA . GLN B 1 237 ? 16.812 -36.844 -23.562 1 94.38 237 GLN B CA 1
ATOM 5055 C C . GLN B 1 237 ? 17.359 -35.906 -24.625 1 94.38 237 GLN B C 1
ATOM 5057 O O . GLN B 1 237 ? 18.562 -35.688 -24.688 1 94.38 237 GLN B O 1
ATOM 5062 N N . GLN B 1 238 ? 16.531 -35.469 -25.406 1 94.38 238 GLN B N 1
ATOM 5063 C CA . GLN B 1 238 ? 16.922 -34.531 -26.453 1 94.38 238 GLN B CA 1
ATOM 5064 C C . GLN B 1 238 ? 17.469 -33.219 -25.875 1 94.38 238 GLN B C 1
ATOM 5066 O O . GLN B 1 238 ? 18.469 -32.688 -26.359 1 94.38 238 GLN B O 1
ATOM 5071 N N . ASP B 1 239 ? 16.828 -32.75 -24.859 1 95.25 239 ASP B N 1
ATOM 5072 C CA . ASP B 1 239 ? 17.156 -31.438 -24.312 1 95.25 239 ASP B CA 1
ATOM 5073 C C . ASP B 1 239 ? 18.344 -31.5 -23.359 1 95.25 239 ASP B C 1
ATOM 5075 O O . ASP B 1 239 ? 19.109 -30.547 -23.25 1 95.25 239 ASP B O 1
ATOM 5079 N N . TYR B 1 240 ? 18.453 -32.688 -22.672 1 96.88 240 TYR B N 1
ATOM 5080 C CA . TYR B 1 240 ? 19.391 -32.656 -21.547 1 96.88 240 TYR B CA 1
ATOM 5081 C C . TYR B 1 240 ? 20.422 -33.781 -21.688 1 96.88 240 TYR B C 1
ATOM 5083 O O . TYR B 1 240 ? 21.266 -33.969 -20.797 1 96.88 240 TYR B O 1
ATOM 5091 N N . GLY B 1 241 ? 20.375 -34.594 -22.719 1 95.5 241 GLY B N 1
ATOM 5092 C CA . GLY B 1 241 ? 21.375 -35.625 -22.953 1 95.5 241 GLY B CA 1
ATOM 5093 C C . GLY B 1 241 ? 20.875 -37.031 -22.625 1 95.5 241 GLY B C 1
ATOM 5094 O O . GLY B 1 241 ? 19.703 -37.219 -22.312 1 95.5 241 GLY B O 1
ATOM 5095 N N . PRO B 1 242 ? 21.75 -38.031 -22.734 1 94.5 242 PRO B N 1
ATOM 5096 C CA . PRO B 1 242 ? 21.328 -39.406 -22.547 1 94.5 242 PRO B CA 1
ATOM 5097 C C . PRO B 1 242 ? 21.016 -39.719 -21.078 1 94.5 242 PRO B C 1
ATOM 5099 O O . PRO B 1 242 ? 21.578 -39.094 -20.172 1 94.5 242 PRO B O 1
ATOM 5102 N N . VAL B 1 243 ? 20.188 -40.688 -21 1 91.12 243 VAL B N 1
ATOM 5103 C CA . VAL B 1 243 ? 19.812 -41.156 -19.672 1 91.12 243 VAL B CA 1
ATOM 5104 C C . VAL B 1 243 ? 21.078 -41.5 -18.875 1 91.12 243 VAL B C 1
ATOM 5106 O O . VAL B 1 243 ? 21.984 -42.156 -19.406 1 91.12 243 VAL B O 1
ATOM 5109 N N . GLY B 1 244 ? 21.125 -41.031 -17.625 1 91.69 244 GLY B N 1
ATOM 5110 C CA . GLY B 1 244 ? 22.266 -41.344 -16.797 1 91.69 244 GLY B CA 1
ATOM 5111 C C . GLY B 1 244 ? 23.297 -40.219 -16.781 1 91.69 244 GLY B C 1
ATOM 5112 O O . GLY B 1 244 ? 24.156 -40.188 -15.898 1 91.69 244 GLY B O 1
ATOM 5113 N N . SER B 1 245 ? 23.297 -39.406 -17.766 1 96.19 245 SER B N 1
ATOM 5114 C CA . SER B 1 245 ? 24.188 -38.25 -17.734 1 96.19 245 SER B CA 1
ATOM 5115 C C . SER B 1 245 ? 23.844 -37.312 -16.594 1 96.19 245 SER B C 1
ATOM 5117 O O . SER B 1 245 ? 22.719 -37.344 -16.078 1 96.19 245 SER B O 1
ATOM 5119 N N . ALA B 1 246 ? 24.781 -36.5 -16.203 1 96.69 246 ALA B N 1
ATOM 5120 C CA . ALA B 1 246 ? 24.594 -35.562 -15.094 1 96.69 246 ALA B CA 1
ATOM 5121 C C . ALA B 1 246 ? 23.5 -34.562 -15.422 1 96.69 246 ALA B C 1
ATOM 5123 O O . ALA B 1 246 ? 22.688 -34.219 -14.555 1 96.69 246 ALA B O 1
ATOM 5124 N N . THR B 1 247 ? 23.484 -34.094 -16.625 1 97.25 247 THR B N 1
ATOM 5125 C CA . THR B 1 247 ? 22.516 -33.062 -17.031 1 97.25 247 THR B CA 1
ATOM 5126 C C . THR B 1 247 ? 21.109 -33.656 -17.078 1 97.25 247 THR B C 1
ATOM 5128 O O . THR B 1 247 ? 20.141 -33.031 -16.641 1 97.25 247 THR B O 1
ATOM 5131 N N . PHE B 1 248 ? 21.031 -34.875 -17.609 1 95.94 248 PHE B N 1
ATOM 5132 C CA . PHE B 1 248 ? 19.734 -35.531 -17.688 1 95.94 248 PHE B CA 1
ATOM 5133 C C . PHE B 1 248 ? 19.188 -35.781 -16.281 1 95.94 248 PHE B C 1
ATOM 5135 O O . PHE B 1 248 ? 18.031 -35.469 -16 1 95.94 248 PHE B O 1
ATOM 5142 N N . GLU B 1 249 ? 20.031 -36.312 -15.43 1 95.44 249 GLU B N 1
ATOM 5143 C CA . GLU B 1 249 ? 19.578 -36.688 -14.094 1 95.44 249 GLU B CA 1
ATOM 5144 C C . GLU B 1 249 ? 19.25 -35.438 -13.258 1 95.44 249 GLU B C 1
ATOM 5146 O O . GLU B 1 249 ? 18.344 -35.469 -12.422 1 95.44 249 GLU B O 1
ATOM 5151 N N . THR B 1 250 ? 19.938 -34.375 -13.523 1 97.62 250 THR B N 1
ATOM 5152 C CA . THR B 1 250 ? 19.609 -33.125 -12.844 1 97.62 250 THR B CA 1
ATOM 5153 C C . THR B 1 250 ? 18.25 -32.594 -13.281 1 97.62 250 THR B C 1
ATOM 5155 O O . THR B 1 250 ? 17.438 -32.188 -12.453 1 97.62 250 THR B O 1
ATOM 5158 N N . ALA B 1 251 ? 17.984 -32.625 -14.57 1 97.81 251 ALA B N 1
ATOM 5159 C CA . ALA B 1 251 ? 16.703 -32.219 -15.102 1 97.81 251 ALA B CA 1
ATOM 5160 C C . ALA B 1 251 ? 15.57 -33.094 -14.578 1 97.81 251 ALA B C 1
ATOM 5162 O O . ALA B 1 251 ? 14.484 -32.594 -14.25 1 97.81 251 ALA B O 1
ATOM 5163 N N . ARG B 1 252 ? 15.852 -34.344 -14.539 1 95.88 252 ARG B N 1
ATOM 5164 C CA . ARG B 1 252 ? 14.859 -35.312 -14.039 1 95.88 252 ARG B CA 1
ATOM 5165 C C . ARG B 1 252 ? 14.555 -35.062 -12.562 1 95.88 252 ARG B C 1
ATOM 5167 O O . ARG B 1 252 ? 13.406 -35.156 -12.133 1 95.88 252 ARG B O 1
ATOM 5174 N N . GLU B 1 253 ? 15.555 -34.75 -11.828 1 96.88 253 GLU B N 1
ATOM 5175 C CA . GLU B 1 253 ? 15.359 -34.406 -10.422 1 96.88 253 GLU B CA 1
ATOM 5176 C C . GLU B 1 253 ? 14.531 -33.156 -10.273 1 96.88 253 GLU B C 1
ATOM 5178 O O . GLU B 1 253 ? 13.664 -33.062 -9.391 1 96.88 253 GLU B O 1
ATOM 5183 N N . ASN B 1 254 ? 14.797 -32.219 -11.133 1 98.38 254 ASN B N 1
ATOM 5184 C CA . ASN B 1 254 ? 14.016 -30.984 -11.125 1 98.38 254 ASN B CA 1
ATOM 5185 C C . ASN B 1 254 ? 12.547 -31.234 -11.438 1 98.38 254 ASN B C 1
ATOM 5187 O O . ASN B 1 254 ? 11.664 -30.609 -10.844 1 98.38 254 ASN B O 1
ATOM 5191 N N . PHE B 1 255 ? 12.391 -32.125 -12.32 1 97.94 255 PHE B N 1
ATOM 5192 C CA . PHE B 1 255 ? 11.023 -32.531 -12.648 1 97.94 255 PHE B CA 1
ATOM 5193 C C . PHE B 1 255 ? 10.359 -33.219 -11.453 1 97.94 255 PHE B C 1
ATOM 5195 O O . PHE B 1 255 ? 9.203 -32.906 -11.141 1 97.94 255 PHE B O 1
ATOM 5202 N N . LEU B 1 256 ? 11.109 -34 -10.844 1 97.19 256 LEU B N 1
ATOM 5203 C CA . LEU B 1 256 ? 10.594 -34.781 -9.719 1 97.19 256 LEU B CA 1
ATOM 5204 C C . LEU B 1 256 ? 10.156 -33.844 -8.586 1 97.19 256 LEU B C 1
ATOM 5206 O O . LEU B 1 256 ? 9.039 -33.969 -8.086 1 97.19 256 LEU B O 1
ATOM 5210 N N . ILE B 1 257 ? 10.938 -32.875 -8.219 1 98.44 257 ILE B N 1
ATOM 5211 C CA . ILE B 1 257 ? 10.656 -32.031 -7.062 1 98.44 257 ILE B CA 1
ATOM 5212 C C . ILE B 1 257 ? 9.516 -31.078 -7.398 1 98.44 257 ILE B C 1
ATOM 5214 O O . ILE B 1 257 ? 8.719 -30.734 -6.527 1 98.44 257 ILE B O 1
ATOM 5218 N N . SER B 1 258 ? 9.43 -30.594 -8.617 1 98.56 258 SER B N 1
ATOM 5219 C CA . SER B 1 258 ? 8.352 -29.688 -9.023 1 98.56 258 SER B CA 1
ATOM 5220 C C . SER B 1 258 ? 7.035 -30.438 -9.195 1 98.56 258 SER B C 1
ATOM 5222 O O . SER B 1 258 ? 5.98 -29.953 -8.789 1 98.56 258 SER B O 1
ATOM 5224 N N . SER B 1 259 ? 7.141 -31.656 -9.719 1 97.69 259 SER B N 1
ATOM 5225 C CA . SER B 1 259 ? 5.941 -32.469 -9.852 1 97.69 259 SER B CA 1
ATOM 5226 C C . SER B 1 259 ? 5.344 -32.812 -8.492 1 97.69 259 SER B C 1
ATOM 5228 O O . SER B 1 259 ? 4.121 -32.781 -8.328 1 97.69 259 SER B O 1
ATOM 5230 N N . ALA B 1 260 ? 6.215 -33.094 -7.586 1 98.25 260 ALA B N 1
ATOM 5231 C CA . ALA B 1 260 ? 5.75 -33.406 -6.23 1 98.25 260 ALA B CA 1
ATOM 5232 C C . ALA B 1 260 ? 5.094 -32.188 -5.598 1 98.25 260 ALA B C 1
ATOM 5234 O O . ALA B 1 260 ? 4.047 -32.281 -4.957 1 98.25 260 ALA B O 1
ATOM 5235 N N . GLY B 1 261 ? 5.73 -31.031 -5.77 1 98.56 261 GLY B N 1
ATOM 5236 C CA . GLY B 1 261 ? 5.141 -29.797 -5.262 1 98.56 261 GLY B CA 1
ATOM 5237 C C . GLY B 1 261 ? 3.752 -29.531 -5.812 1 98.56 261 GLY B C 1
ATOM 5238 O O . GLY B 1 261 ? 2.822 -29.25 -5.055 1 98.56 261 GLY B O 1
ATOM 5239 N N . TYR B 1 262 ? 3.631 -29.672 -7.062 1 98.06 262 TYR B N 1
ATOM 5240 C CA . TYR B 1 262 ? 2.357 -29.375 -7.703 1 98.06 262 TYR B CA 1
ATOM 5241 C C . TYR B 1 262 ? 1.347 -30.484 -7.469 1 98.06 262 TYR B C 1
ATOM 5243 O O . TYR B 1 262 ? 0.14 -30.281 -7.609 1 98.06 262 TYR B O 1
ATOM 5251 N N . ALA B 1 263 ? 1.797 -31.719 -7.141 1 97.44 263 ALA B N 1
ATOM 5252 C CA . ALA B 1 263 ? 0.866 -32.75 -6.715 1 97.44 263 ALA B CA 1
ATOM 5253 C C . ALA B 1 263 ? 0.13 -32.344 -5.441 1 97.44 263 ALA B C 1
ATOM 5255 O O . ALA B 1 263 ? -1.092 -32.5 -5.355 1 97.44 263 ALA B O 1
ATOM 5256 N N . VAL B 1 264 ? 0.91 -31.828 -4.527 1 98.38 264 VAL B N 1
ATOM 5257 C CA . VAL B 1 264 ? 0.327 -31.391 -3.266 1 98.38 264 VAL B CA 1
ATOM 5258 C C . VAL B 1 264 ? -0.612 -30.219 -3.514 1 98.38 264 VAL B C 1
ATOM 5260 O O . VAL B 1 264 ? -1.744 -30.203 -3.023 1 98.38 264 VAL B O 1
ATOM 5263 N N . ALA B 1 265 ? -0.177 -29.203 -4.262 1 98.12 265 ALA B N 1
ATOM 5264 C CA . ALA B 1 265 ? -0.988 -28.031 -4.559 1 98.12 265 ALA B CA 1
ATOM 5265 C C . ALA B 1 265 ? -2.281 -28.422 -5.27 1 98.12 265 ALA B C 1
ATOM 5267 O O . ALA B 1 265 ? -3.35 -27.891 -4.965 1 98.12 265 ALA B O 1
ATOM 5268 N N . SER B 1 266 ? -2.168 -29.359 -6.184 1 96.94 266 SER B N 1
ATOM 5269 C CA . SER B 1 266 ? -3.322 -29.781 -6.965 1 96.94 266 SER B CA 1
ATOM 5270 C C . SER B 1 266 ? -4.32 -30.547 -6.105 1 96.94 266 SER B C 1
ATOM 5272 O O . SER B 1 266 ? -5.531 -30.438 -6.297 1 96.94 266 SER B O 1
ATOM 5274 N N . LEU B 1 267 ? -3.812 -31.344 -5.277 1 96.69 267 LEU B N 1
ATOM 5275 C CA . LEU B 1 267 ? -4.699 -32.062 -4.355 1 96.69 267 LEU B CA 1
ATOM 5276 C C . LEU B 1 267 ? -5.57 -31.062 -3.58 1 96.69 267 LEU B C 1
ATOM 5278 O O . LEU B 1 267 ? -6.766 -31.312 -3.391 1 96.69 267 LEU B O 1
ATOM 5282 N N . LEU B 1 268 ? -4.961 -29.984 -3.162 1 97.56 268 LEU B N 1
ATOM 5283 C CA . LEU B 1 268 ? -5.648 -29.047 -2.291 1 97.56 268 LEU B CA 1
ATOM 5284 C C . LEU B 1 268 ? -6.539 -28.109 -3.102 1 97.56 268 LEU B C 1
ATOM 5286 O O . LEU B 1 268 ? -7.688 -27.859 -2.73 1 97.56 268 LEU B O 1
ATOM 5290 N N . LEU B 1 269 ? -6.066 -27.594 -4.25 1 96.69 269 LEU B N 1
ATOM 5291 C CA . LEU B 1 269 ? -6.758 -26.562 -5.023 1 96.69 269 LEU B CA 1
ATOM 5292 C C . LEU B 1 269 ? -7.684 -27.203 -6.059 1 96.69 269 LEU B C 1
ATOM 5294 O O . LEU B 1 269 ? -8.625 -26.562 -6.531 1 96.69 269 LEU B O 1
ATOM 5298 N N . GLN B 1 270 ? -7.34 -28.375 -6.5 1 94 270 GLN B N 1
ATOM 5299 C CA . GLN B 1 270 ? -8.117 -29.172 -7.449 1 94 270 GLN B CA 1
ATOM 5300 C C . GLN B 1 270 ? -8.344 -28.391 -8.75 1 94 270 GLN B C 1
ATOM 5302 O O . GLN B 1 270 ? -9.484 -28.234 -9.188 1 94 270 GLN B O 1
ATOM 5307 N N . PRO B 1 271 ? -7.301 -27.938 -9.344 1 92.94 271 PRO B N 1
ATOM 5308 C CA . PRO B 1 271 ? -7.516 -27.391 -10.688 1 92.94 271 PRO B CA 1
ATOM 5309 C C . PRO B 1 271 ? -8.133 -28.406 -11.648 1 92.94 271 PRO B C 1
ATOM 5311 O O . PRO B 1 271 ? -7.711 -29.578 -11.672 1 92.94 271 PRO B O 1
ATOM 5314 N N . LYS B 1 272 ? -9.078 -27.984 -12.406 1 88.19 272 LYS B N 1
ATOM 5315 C CA . LYS B 1 272 ? -9.844 -28.938 -13.203 1 88.19 272 LYS B CA 1
ATOM 5316 C C . LYS B 1 272 ? -9.43 -28.891 -14.672 1 88.19 272 LYS B C 1
ATOM 5318 O O . LYS B 1 272 ? -9.672 -29.828 -15.422 1 88.19 272 LYS B O 1
ATOM 5323 N N . ASP B 1 273 ? -8.883 -27.812 -15.094 1 80.94 273 ASP B N 1
ATOM 5324 C CA . ASP B 1 273 ? -8.375 -27.719 -16.453 1 80.94 273 ASP B CA 1
ATOM 5325 C C . ASP B 1 273 ? -6.875 -28.016 -16.5 1 80.94 273 ASP B C 1
ATOM 5327 O O . ASP B 1 273 ? -6.051 -27.109 -16.344 1 80.94 273 ASP B O 1
ATOM 5331 N N . ARG B 1 274 ? -6.609 -29.328 -16.844 1 77.38 274 ARG B N 1
ATOM 5332 C CA . ARG B 1 274 ? -5.219 -29.766 -16.797 1 77.38 274 ARG B CA 1
ATOM 5333 C C . ARG B 1 274 ? -4.715 -30.141 -18.188 1 77.38 274 ARG B C 1
ATOM 5335 O O . ARG B 1 274 ? -3.961 -31.094 -18.344 1 77.38 274 ARG B O 1
ATOM 5342 N N . HIS B 1 275 ? -5.23 -29.406 -19.172 1 83.06 275 HIS B N 1
ATOM 5343 C CA . HIS B 1 275 ? -4.781 -29.719 -20.531 1 83.06 275 HIS B CA 1
ATOM 5344 C C . HIS B 1 275 ? -3.312 -29.344 -20.719 1 83.06 275 HIS B C 1
ATOM 5346 O O . HIS B 1 275 ? -2.748 -28.594 -19.922 1 83.06 275 HIS B O 1
ATOM 5352 N N . ASN B 1 276 ? -2.684 -29.938 -21.641 1 87.5 276 ASN B N 1
ATOM 5353 C CA . ASN B 1 276 ? -1.247 -29.875 -21.891 1 87.5 276 ASN B CA 1
ATOM 5354 C C . ASN B 1 276 ? -0.781 -28.422 -22.062 1 87.5 276 ASN B C 1
ATOM 5356 O O . ASN B 1 276 ? 0.387 -28.109 -21.828 1 87.5 276 ASN B O 1
ATOM 5360 N N . GLY B 1 277 ? -1.661 -27.562 -22.375 1 86.69 277 GLY B N 1
ATOM 5361 C CA . GLY B 1 277 ? -1.332 -26.156 -22.516 1 86.69 277 GLY B CA 1
ATOM 5362 C C . GLY B 1 277 ? -1.119 -25.469 -21.188 1 86.69 277 GLY B C 1
ATOM 5363 O O . GLY B 1 277 ? -0.497 -24.406 -21.125 1 86.69 277 GLY B O 1
ATOM 5364 N N . ASN B 1 278 ? -1.625 -26.047 -20.141 1 89.81 278 ASN B N 1
ATOM 5365 C CA . ASN B 1 278 ? -1.555 -25.438 -18.812 1 89.81 278 ASN B CA 1
ATOM 5366 C C . ASN B 1 278 ? -0.4 -26.016 -18 1 89.81 278 ASN B C 1
ATOM 5368 O O . ASN B 1 278 ? -0.264 -25.719 -16.812 1 89.81 278 ASN B O 1
ATOM 5372 N N . LEU B 1 279 ? 0.459 -26.859 -18.641 1 94.31 279 LEU B N 1
ATOM 5373 C CA . LEU B 1 279 ? 1.663 -27.406 -18.031 1 94.31 279 LEU B CA 1
ATOM 5374 C C . LEU B 1 279 ? 2.916 -26.844 -18.688 1 94.31 279 LEU B C 1
ATOM 5376 O O . LEU B 1 279 ? 3.182 -27.125 -19.859 1 94.31 279 LEU B O 1
ATOM 5380 N N . LEU B 1 280 ? 3.607 -26.141 -17.938 1 95.88 280 LEU B N 1
ATOM 5381 C CA . LEU B 1 280 ? 4.836 -25.547 -18.453 1 95.88 280 LEU B CA 1
ATOM 5382 C C . LEU B 1 280 ? 6.062 -26.297 -17.938 1 95.88 280 LEU B C 1
ATOM 5384 O O . LEU B 1 280 ? 6.047 -26.828 -16.828 1 95.88 280 LEU B O 1
ATOM 5388 N N . PHE B 1 281 ? 7.059 -26.375 -18.766 1 97 281 PHE B N 1
ATOM 5389 C CA . PHE B 1 281 ? 8.367 -26.906 -18.406 1 97 281 PHE B CA 1
ATOM 5390 C C . PHE B 1 281 ? 9.461 -25.875 -18.656 1 97 281 PHE B C 1
ATOM 5392 O O . PHE B 1 281 ? 9.539 -25.312 -19.75 1 97 281 PHE B O 1
ATOM 5399 N N . ASP B 1 282 ? 10.219 -25.625 -17.625 1 97.06 282 ASP B N 1
ATOM 5400 C CA . ASP B 1 282 ? 11.266 -24.625 -17.812 1 97.06 282 ASP B CA 1
ATOM 5401 C C . ASP B 1 282 ? 12.531 -25.281 -18.375 1 97.06 282 ASP B C 1
ATOM 5403 O O . ASP B 1 282 ? 12.539 -26.453 -18.719 1 97.06 282 ASP B O 1
ATOM 5407 N N . ASP B 1 283 ? 13.656 -24.531 -18.531 1 96.62 283 ASP B N 1
ATOM 5408 C CA . ASP B 1 283 ? 14.836 -24.969 -19.266 1 96.62 283 ASP B CA 1
ATOM 5409 C C . ASP B 1 283 ? 15.75 -25.828 -18.391 1 96.62 283 ASP B C 1
ATOM 5411 O O . ASP B 1 283 ? 16.797 -26.297 -18.844 1 96.62 283 ASP B O 1
ATOM 5415 N N . VAL B 1 284 ? 15.32 -26.078 -17.172 1 97.88 284 VAL B N 1
ATOM 5416 C CA . VAL B 1 284 ? 16.125 -26.938 -16.312 1 97.88 284 VAL B CA 1
ATOM 5417 C C . VAL B 1 284 ? 15.297 -28.156 -15.883 1 97.88 284 VAL B C 1
ATOM 5419 O O . VAL B 1 284 ? 15.711 -28.906 -14.992 1 97.88 284 VAL B O 1
ATOM 5422 N N . GLY B 1 285 ? 14.07 -28.281 -16.484 1 97.81 285 GLY B N 1
ATOM 5423 C CA . GLY B 1 285 ? 13.312 -29.516 -16.328 1 97.81 285 GLY B CA 1
ATOM 5424 C C . GLY B 1 285 ? 12.211 -29.422 -15.297 1 97.81 285 GLY B C 1
ATOM 5425 O O . GLY B 1 285 ? 11.57 -30.422 -14.961 1 97.81 285 GLY B O 1
ATOM 5426 N N . ARG B 1 286 ? 11.891 -28.25 -14.781 1 98.12 286 ARG B N 1
ATOM 5427 C CA . ARG B 1 286 ? 10.867 -28.094 -13.75 1 98.12 286 ARG B CA 1
ATOM 5428 C C . ARG B 1 286 ? 9.484 -27.922 -14.367 1 98.12 286 ARG B C 1
ATOM 5430 O O . ARG B 1 286 ? 9.336 -27.25 -15.398 1 98.12 286 ARG B O 1
ATOM 5437 N N . LEU B 1 287 ? 8.562 -28.453 -13.68 1 97.56 287 LEU B N 1
ATOM 5438 C CA . LEU B 1 287 ? 7.152 -28.328 -14.039 1 97.56 287 LEU B CA 1
ATOM 5439 C C . LEU B 1 287 ? 6.512 -27.141 -13.344 1 97.56 287 LEU B C 1
ATOM 5441 O O . LEU B 1 287 ? 6.746 -26.906 -12.156 1 97.56 287 LEU B O 1
ATOM 5445 N N . VAL B 1 288 ? 5.746 -26.312 -14.109 1 97.62 288 VAL B N 1
ATOM 5446 C CA . VAL B 1 288 ? 4.969 -25.219 -13.547 1 97.62 288 VAL B CA 1
ATOM 5447 C C . VAL B 1 288 ? 3.539 -25.266 -14.078 1 97.62 288 VAL B C 1
ATOM 5449 O O . VAL B 1 288 ? 3.324 -25.266 -15.297 1 97.62 288 VAL B O 1
ATOM 5452 N N . HIS B 1 289 ? 2.592 -25.359 -13.188 1 95.44 289 HIS B N 1
ATOM 5453 C CA . HIS B 1 289 ? 1.187 -25.312 -13.578 1 95.44 289 HIS B CA 1
ATOM 5454 C C . HIS B 1 289 ? 0.704 -23.875 -13.727 1 95.44 289 HIS B C 1
ATOM 5456 O O . HIS B 1 289 ? 1.056 -23.016 -12.922 1 95.44 289 HIS B O 1
ATOM 5462 N N . ILE B 1 290 ? -0.023 -23.641 -14.781 1 92.81 290 ILE B N 1
ATOM 5463 C CA . ILE B 1 290 ? -0.604 -22.312 -14.961 1 92.81 290 ILE B CA 1
ATOM 5464 C C . ILE B 1 290 ? -2.107 -22.438 -15.195 1 92.81 290 ILE B C 1
ATOM 5466 O O . ILE B 1 290 ? -2.631 -23.547 -15.344 1 92.81 290 ILE B O 1
ATOM 5470 N N . ASP B 1 291 ? -2.818 -21.281 -15.203 1 88.75 291 ASP B N 1
ATOM 5471 C CA . ASP B 1 291 ? -4.25 -21.156 -15.461 1 88.75 291 ASP B CA 1
ATOM 5472 C C . ASP B 1 291 ? -5.062 -21.891 -14.391 1 88.75 291 ASP B C 1
ATOM 5474 O O . ASP B 1 291 ? -5.266 -23.094 -14.477 1 88.75 291 ASP B O 1
ATOM 5478 N N . PHE B 1 292 ? -5.531 -21.219 -13.461 1 93.56 292 PHE B N 1
ATOM 5479 C CA . PHE B 1 292 ? -6.332 -21.734 -12.352 1 93.56 292 PHE B CA 1
ATOM 5480 C C . PHE B 1 292 ? -7.758 -21.203 -12.43 1 93.56 292 PHE B C 1
ATOM 5482 O O . PHE B 1 292 ? -8.375 -20.906 -11.398 1 93.56 292 PHE B O 1
ATOM 5489 N N . GLY B 1 293 ? -8.234 -21.047 -13.578 1 88.88 293 GLY B N 1
ATOM 5490 C CA . GLY B 1 293 ? -9.57 -20.516 -13.789 1 88.88 293 GLY B CA 1
ATOM 5491 C C . GLY B 1 293 ? -10.656 -21.406 -13.227 1 88.88 293 GLY B C 1
ATOM 5492 O O . GLY B 1 293 ? -11.773 -20.938 -12.977 1 88.88 293 GLY B O 1
ATOM 5493 N N . PHE B 1 294 ? -10.359 -22.672 -13.055 1 90.25 294 PHE B N 1
ATOM 5494 C CA . PHE B 1 294 ? -11.289 -23.641 -12.484 1 90.25 294 PHE B CA 1
ATOM 5495 C C . PHE B 1 294 ? -10.648 -24.375 -11.312 1 90.25 294 PHE B C 1
ATOM 5497 O O . PHE B 1 294 ? -9.844 -25.281 -11.516 1 90.25 294 PHE B O 1
ATOM 5504 N N . ILE B 1 295 ? -11.031 -23.984 -10.18 1 93.44 295 ILE B N 1
ATOM 5505 C CA . ILE B 1 295 ? -10.492 -24.609 -8.977 1 93.44 295 ILE B CA 1
ATOM 5506 C C . ILE B 1 295 ? -11.625 -24.906 -7.992 1 93.44 295 ILE B C 1
ATOM 5508 O O . ILE B 1 295 ? -12.727 -24.375 -8.133 1 93.44 295 ILE B O 1
ATOM 5512 N N . LEU B 1 296 ? -11.375 -25.766 -7.066 1 93.69 296 LEU B N 1
ATOM 5513 C CA . LEU B 1 296 ? -12.305 -26.109 -5.996 1 93.69 296 LEU B CA 1
ATOM 5514 C C . LEU B 1 296 ? -13.625 -26.625 -6.562 1 93.69 296 LEU B C 1
ATOM 5516 O O . LEU B 1 296 ? -13.656 -27.656 -7.242 1 93.69 296 LEU B O 1
ATOM 5520 N N . GLU B 1 297 ? -14.664 -25.828 -6.477 1 89.12 297 GLU B N 1
ATOM 5521 C CA . GLU B 1 297 ? -15.977 -26.375 -6.812 1 89.12 297 GLU B CA 1
ATOM 5522 C C . GLU B 1 297 ? -16.422 -25.922 -8.195 1 89.12 297 GLU B C 1
ATOM 5524 O O . GLU B 1 297 ? -17.625 -25.906 -8.492 1 89.12 297 GLU B O 1
ATOM 5529 N N . THR B 1 298 ? -15.492 -25.5 -8.984 1 87.12 298 THR B N 1
ATOM 5530 C CA . THR B 1 298 ? -15.852 -25.078 -10.336 1 87.12 298 THR B CA 1
ATOM 5531 C C . THR B 1 298 ? -15.109 -25.922 -11.375 1 87.12 298 THR B C 1
ATOM 5533 O O . THR B 1 298 ? -13.953 -26.297 -11.156 1 87.12 298 THR B O 1
ATOM 5536 N N . SER B 1 299 ? -15.844 -26.281 -12.438 1 82.5 299 SER B N 1
ATOM 5537 C CA . SER B 1 299 ? -15.273 -27.062 -13.531 1 82.5 299 SER B CA 1
ATOM 5538 C C . SER B 1 299 ? -15.727 -26.531 -14.883 1 82.5 299 SER B C 1
ATOM 5540 O O . SER B 1 299 ? -16.781 -25.906 -14.992 1 82.5 299 SER B O 1
ATOM 5542 N N . PRO B 1 300 ? -14.844 -26.766 -15.805 1 74.31 300 PRO B N 1
ATOM 5543 C CA . PRO B 1 300 ? -15.305 -26.422 -17.156 1 74.31 300 PRO B CA 1
ATOM 5544 C C . PRO B 1 300 ? -16.594 -27.141 -17.531 1 74.31 300 PRO B C 1
ATOM 5546 O O . PRO B 1 300 ? -16.734 -28.344 -17.297 1 74.31 300 PRO B O 1
ATOM 5549 N N . GLY B 1 301 ? -17.484 -26.5 -18.047 1 71.38 301 GLY B N 1
ATOM 5550 C CA . GLY B 1 301 ? -18.734 -27.078 -18.5 1 71.38 301 GLY B CA 1
ATOM 5551 C C . GLY B 1 301 ? -19.594 -27.609 -17.359 1 71.38 301 GLY B C 1
ATOM 5552 O O . GLY B 1 301 ? -20.562 -28.328 -17.594 1 71.38 301 GLY B O 1
ATOM 5553 N N . GLY B 1 302 ? -19.203 -27.312 -16.094 1 70.38 302 GLY B N 1
ATOM 5554 C CA . GLY B 1 302 ? -20 -27.656 -14.938 1 70.38 302 GLY B CA 1
ATOM 5555 C C . GLY B 1 302 ? -19.844 -29.109 -14.508 1 70.38 302 GLY B C 1
ATOM 5556 O O . GLY B 1 302 ? -20.562 -29.578 -13.625 1 70.38 302 GLY B O 1
ATOM 5557 N N . ASN B 1 303 ? -18.969 -29.859 -15.266 1 63.28 303 ASN B N 1
ATOM 5558 C CA . ASN B 1 303 ? -18.734 -31.266 -14.93 1 63.28 303 ASN B CA 1
ATOM 5559 C C . ASN B 1 303 ? -17.688 -31.422 -13.844 1 63.28 303 ASN B C 1
ATOM 5561 O O . ASN B 1 303 ? -16.484 -31.406 -14.125 1 63.28 303 ASN B O 1
ATOM 5565 N N . MET B 1 304 ? -18.094 -31.703 -12.633 1 62.59 304 MET B N 1
ATOM 5566 C CA . MET B 1 304 ? -17.203 -31.719 -11.477 1 62.59 304 MET B CA 1
ATOM 5567 C C . MET B 1 304 ? -16.312 -32.969 -11.5 1 62.59 304 MET B C 1
ATOM 5569 O O . MET B 1 304 ? -15.281 -33 -10.836 1 62.59 304 MET B O 1
ATOM 5573 N N . ARG B 1 305 ? -16.703 -33.969 -12.359 1 56.59 305 ARG B N 1
ATOM 5574 C CA . ARG B 1 305 ? -15.93 -35.219 -12.445 1 56.59 305 ARG B CA 1
ATOM 5575 C C . ARG B 1 305 ? -14.938 -35.156 -13.602 1 56.59 305 ARG B C 1
ATOM 5577 O O . ARG B 1 305 ? -14.375 -36.188 -13.992 1 56.59 305 ARG B O 1
ATOM 5584 N N . PHE B 1 306 ? -14.789 -34.125 -14.258 1 55 306 PHE B N 1
ATOM 5585 C CA . PHE B 1 306 ? -14 -33.938 -15.469 1 55 306 PHE B CA 1
ATOM 5586 C C . PHE B 1 306 ? -12.602 -34.5 -15.297 1 55 306 PHE B C 1
ATOM 5588 O O . PHE B 1 306 ? -12.109 -35.219 -16.172 1 55 306 PHE B O 1
ATOM 5595 N N . GLU B 1 307 ? -11.891 -34.281 -14.109 1 61.5 307 GLU B N 1
ATOM 5596 C CA . GLU B 1 307 ? -10.602 -34.875 -13.789 1 61.5 307 GLU B CA 1
ATOM 5597 C C . GLU B 1 307 ? -10.625 -35.531 -12.414 1 61.5 307 GLU B C 1
ATOM 5599 O O . GLU B 1 307 ? -10.695 -34.844 -11.391 1 61.5 307 GLU B O 1
ATOM 5604 N N . SER B 1 308 ? -10.648 -36.906 -12.547 1 63.38 308 SER B N 1
ATOM 5605 C CA . SER B 1 308 ? -10.945 -37.688 -11.344 1 63.38 308 SER B CA 1
ATOM 5606 C C . SER B 1 308 ? -9.75 -37.719 -10.398 1 63.38 308 SER B C 1
ATOM 5608 O O . SER B 1 308 ? -9.922 -37.719 -9.18 1 63.38 308 SER B O 1
ATOM 5610 N N . ALA B 1 309 ? -8.578 -37.688 -11.102 1 74.12 309 ALA B N 1
ATOM 5611 C CA . ALA B 1 309 ? -7.414 -37.781 -10.219 1 74.12 309 ALA B CA 1
ATOM 5612 C C . ALA B 1 309 ? -7.18 -36.469 -9.492 1 74.12 309 ALA B C 1
ATOM 5614 O O . ALA B 1 309 ? -7.539 -35.406 -9.992 1 74.12 309 ALA B O 1
ATOM 5615 N N . HIS B 1 310 ? -6.605 -36.562 -8.328 1 84.06 310 HIS B N 1
ATOM 5616 C CA . HIS B 1 310 ? -6.367 -35.406 -7.48 1 84.06 310 HIS B CA 1
ATOM 5617 C C . HIS B 1 310 ? -5.324 -34.5 -8.102 1 84.06 310 HIS B C 1
ATOM 5619 O O . HIS B 1 310 ? -5.297 -33.281 -7.801 1 84.06 310 HIS B O 1
ATOM 5625 N N . PHE B 1 311 ? -4.434 -35.094 -8.898 1 87 311 PHE B N 1
ATOM 5626 C CA . PHE B 1 311 ? -3.467 -34.312 -9.648 1 87 311 PHE B CA 1
ATOM 5627 C C . PHE B 1 311 ? -3.051 -35.031 -10.93 1 87 311 PHE B C 1
ATOM 5629 O O . PHE B 1 311 ? -3.297 -36.219 -11.086 1 87 311 PHE B O 1
ATOM 5636 N N . LYS B 1 312 ? -2.539 -34.281 -11.875 1 85.19 312 LYS B N 1
ATOM 5637 C CA . LYS B 1 312 ? -2.174 -34.844 -13.172 1 85.19 312 LYS B CA 1
ATOM 5638 C C . LYS B 1 312 ? -0.799 -35.5 -13.117 1 85.19 312 LYS B C 1
ATOM 5640 O O . LYS B 1 312 ? 0.192 -34.844 -12.773 1 85.19 312 LYS B O 1
ATOM 5645 N N . LEU B 1 313 ? -0.797 -36.781 -13.281 1 89.31 313 LEU B N 1
ATOM 5646 C CA . LEU B 1 313 ? 0.405 -37.594 -13.508 1 89.31 313 LEU B CA 1
ATOM 5647 C C . LEU B 1 313 ? 0.224 -38.5 -14.703 1 89.31 313 LEU B C 1
ATOM 5649 O O . LEU B 1 313 ? -0.037 -39.719 -14.539 1 89.31 313 LEU B O 1
ATOM 5653 N N . SER B 1 314 ? 0.447 -37.969 -15.852 1 88.5 314 SER B N 1
ATOM 5654 C CA . SER B 1 314 ? 0.225 -38.688 -17.094 1 88.5 314 SER B CA 1
ATOM 5655 C C . SER B 1 314 ? 1.224 -39.844 -17.25 1 88.5 314 SER B C 1
ATOM 5657 O O . SER B 1 314 ? 2.203 -39.906 -16.5 1 88.5 314 SER B O 1
ATOM 5659 N N . HIS B 1 315 ? 0.953 -40.625 -18.203 1 88.06 315 HIS B N 1
ATOM 5660 C CA . HIS B 1 315 ? 1.833 -41.75 -18.484 1 88.06 315 HIS B CA 1
ATOM 5661 C C . HIS B 1 315 ? 3.244 -41.281 -18.812 1 88.06 315 HIS B C 1
ATOM 5663 O O . HIS B 1 315 ? 4.227 -41.844 -18.328 1 88.06 315 HIS B O 1
ATOM 5669 N N . GLU B 1 316 ? 3.334 -40.281 -19.594 1 91.44 316 GLU B N 1
ATOM 5670 C CA . GLU B 1 316 ? 4.656 -39.812 -19.984 1 91.44 316 GLU B CA 1
ATOM 5671 C C . GLU B 1 316 ? 5.398 -39.219 -18.812 1 91.44 316 GLU B C 1
ATOM 5673 O O . GLU B 1 316 ? 6.621 -39.312 -18.719 1 91.44 316 GLU B O 1
ATOM 5678 N N . MET B 1 317 ? 4.672 -38.562 -17.938 1 92.75 317 MET B N 1
ATOM 5679 C CA . MET B 1 317 ? 5.289 -38.031 -16.734 1 92.75 317 MET B CA 1
ATOM 5680 C C . MET B 1 317 ? 5.809 -39.156 -15.836 1 92.75 317 MET B C 1
ATOM 5682 O O . MET B 1 317 ? 6.902 -39.031 -15.273 1 92.75 317 MET B O 1
ATOM 5686 N N . THR B 1 318 ? 5.004 -40.188 -15.773 1 91.38 318 THR B N 1
ATOM 5687 C CA . THR B 1 318 ? 5.402 -41.344 -14.961 1 91.38 318 THR B CA 1
ATOM 5688 C C . THR B 1 318 ? 6.656 -42 -15.531 1 91.38 318 THR B C 1
ATOM 5690 O O . THR B 1 318 ? 7.535 -42.438 -14.781 1 91.38 318 THR B O 1
ATOM 5693 N N . GLN B 1 319 ? 6.707 -42.094 -16.828 1 90.19 319 GLN B N 1
ATOM 5694 C CA . GLN B 1 319 ? 7.871 -42.688 -17.484 1 90.19 319 GLN B CA 1
ATOM 5695 C C . GLN B 1 319 ? 9.133 -41.875 -17.188 1 90.19 319 GLN B C 1
ATOM 5697 O O . GLN B 1 319 ? 10.219 -42.438 -17.062 1 90.19 319 GLN B O 1
ATOM 5702 N N . LEU B 1 320 ? 8.953 -40.625 -17.188 1 92.75 320 LEU B N 1
ATOM 5703 C CA . LEU B 1 320 ? 10.086 -39.75 -16.891 1 92.75 320 LEU B CA 1
ATOM 5704 C C . LEU B 1 320 ? 10.508 -39.906 -15.43 1 92.75 320 LEU B C 1
ATOM 5706 O O . LEU B 1 320 ? 11.703 -39.938 -15.133 1 92.75 320 LEU B O 1
ATOM 5710 N N . LEU B 1 321 ? 9.562 -40.031 -14.578 1 91.56 321 LEU B N 1
ATOM 5711 C CA . LEU B 1 321 ? 9.812 -40.156 -13.148 1 91.56 321 LEU B CA 1
ATOM 5712 C C . LEU B 1 321 ? 10.43 -41.5 -12.836 1 91.56 321 LEU B C 1
ATOM 5714 O O . LEU B 1 321 ? 11.336 -41.625 -12 1 91.56 321 LEU B O 1
ATOM 5718 N N . ASP B 1 322 ? 9.828 -42.438 -13.469 1 85.25 322 ASP B N 1
ATOM 5719 C CA . ASP B 1 322 ? 10.211 -43.812 -13.258 1 85.25 322 ASP B CA 1
ATOM 5720 C C . ASP B 1 322 ? 10.32 -44.562 -14.586 1 85.25 322 ASP B C 1
ATOM 5722 O O . ASP B 1 322 ? 9.406 -45.312 -14.969 1 85.25 322 ASP B O 1
ATOM 5726 N N . PRO B 1 323 ? 11.469 -44.5 -15.172 1 77.69 323 PRO B N 1
ATOM 5727 C CA . PRO B 1 323 ? 11.633 -45.125 -16.484 1 77.69 323 PRO B CA 1
ATOM 5728 C C . PRO B 1 323 ? 11.367 -46.625 -16.469 1 77.69 323 PRO B C 1
ATOM 5730 O O . PRO B 1 323 ? 11.008 -47.219 -17.484 1 77.69 323 PRO B O 1
ATOM 5733 N N . SER B 1 324 ? 11.547 -47.188 -15.32 1 76.38 324 SER B N 1
ATOM 5734 C CA . SER B 1 324 ? 11.305 -48.625 -15.242 1 76.38 324 SER B CA 1
ATOM 5735 C C . SER B 1 324 ? 9.82 -48.938 -15.344 1 76.38 324 SER B C 1
ATOM 5737 O O . SER B 1 324 ? 9.438 -50.031 -15.75 1 76.38 324 SER B O 1
ATOM 5739 N N . GLY B 1 325 ? 8.938 -47.969 -14.977 1 72.25 325 GLY B N 1
ATOM 5740 C CA . GLY B 1 325 ? 7.488 -48.094 -15.016 1 72.25 325 GLY B CA 1
ATOM 5741 C C . GLY B 1 325 ? 6.945 -49 -13.906 1 72.25 325 GLY B C 1
ATOM 5742 O O . GLY B 1 325 ? 5.73 -49.156 -13.789 1 72.25 325 GLY B O 1
ATOM 5743 N N . VAL B 1 326 ? 7.703 -49.562 -13.141 1 73.12 326 VAL B N 1
ATOM 5744 C CA . VAL B 1 326 ? 7.301 -50.562 -12.164 1 73.12 326 VAL B CA 1
ATOM 5745 C C . VAL B 1 326 ? 6.836 -49.875 -10.883 1 73.12 326 VAL B C 1
ATOM 5747 O O . VAL B 1 326 ? 6.176 -50.5 -10.047 1 73.12 326 VAL B O 1
ATOM 5750 N N . MET B 1 327 ? 6.945 -48.656 -10.75 1 79.31 327 MET B N 1
ATOM 5751 C CA . MET B 1 327 ? 6.555 -47.906 -9.578 1 79.31 327 MET B CA 1
ATOM 5752 C C . MET B 1 327 ? 7.195 -48.469 -8.312 1 79.31 327 MET B C 1
ATOM 5754 O O . MET B 1 327 ? 6.543 -48.594 -7.277 1 79.31 327 MET B O 1
ATOM 5758 N N . LYS B 1 328 ? 8.344 -48.906 -8.375 1 82.06 328 LYS B N 1
ATOM 5759 C CA . LYS B 1 328 ? 9.141 -49.438 -7.266 1 82.06 328 LYS B CA 1
ATOM 5760 C C . LYS B 1 328 ? 10.578 -48.938 -7.332 1 82.06 328 LYS B C 1
ATOM 5762 O O . LYS B 1 328 ? 11.422 -49.312 -6.523 1 82.06 328 LYS B O 1
ATOM 5767 N N . SER B 1 329 ? 10.719 -48.094 -8.195 1 87.62 329 SER B N 1
ATOM 5768 C CA . SER B 1 329 ? 12.062 -47.562 -8.359 1 87.62 329 SER B CA 1
ATOM 5769 C C . SER B 1 329 ? 12.406 -46.562 -7.25 1 87.62 329 SER B C 1
ATOM 5771 O O . SER B 1 329 ? 11.516 -46.094 -6.527 1 87.62 329 SER B O 1
ATOM 5773 N N . LYS B 1 330 ? 13.688 -46.281 -7.113 1 90.25 330 LYS B N 1
ATOM 5774 C CA . LYS B 1 330 ? 14.164 -45.312 -6.137 1 90.25 330 LYS B CA 1
ATOM 5775 C C . LYS B 1 330 ? 13.562 -43.906 -6.398 1 90.25 330 LYS B C 1
ATOM 5777 O O . LYS B 1 330 ? 13.211 -43.219 -5.461 1 90.25 330 LYS B O 1
ATOM 5782 N N . THR B 1 331 ? 13.461 -43.562 -7.633 1 91.19 331 THR B N 1
ATOM 5783 C CA . THR B 1 331 ? 12.953 -42.25 -7.988 1 91.19 331 THR B CA 1
ATOM 5784 C C . THR B 1 331 ? 11.461 -42.156 -7.699 1 91.19 331 THR B C 1
ATOM 5786 O O . THR B 1 331 ? 10.977 -41.094 -7.27 1 91.19 331 THR B O 1
ATOM 5789 N N . TRP B 1 332 ? 10.734 -43.25 -7.941 1 92.69 332 TRP B N 1
ATOM 5790 C CA . TRP B 1 332 ? 9.32 -43.281 -7.582 1 92.69 332 TRP B CA 1
ATOM 5791 C C . TRP B 1 332 ? 9.141 -43.094 -6.078 1 92.69 332 TRP B C 1
ATOM 5793 O O . TRP B 1 332 ? 8.305 -42.312 -5.637 1 92.69 332 TRP B O 1
ATOM 5803 N N . HIS B 1 333 ? 9.953 -43.812 -5.336 1 94.94 333 HIS B N 1
ATOM 5804 C CA . HIS B 1 333 ? 9.875 -43.719 -3.883 1 94.94 333 HIS B CA 1
ATOM 5805 C C . HIS B 1 333 ? 10.219 -42.312 -3.402 1 94.94 333 HIS B C 1
ATOM 5807 O O . HIS B 1 333 ? 9.617 -41.812 -2.447 1 94.94 333 HIS B O 1
ATOM 5813 N N . GLN B 1 334 ? 11.164 -41.781 -4.078 1 95.94 334 GLN B N 1
ATOM 5814 C CA . GLN B 1 334 ? 11.539 -40.406 -3.738 1 95.94 334 GLN B CA 1
ATOM 5815 C C . GLN B 1 334 ? 10.383 -39.469 -4.016 1 95.94 334 GLN B C 1
ATOM 5817 O O . GLN B 1 334 ? 10.094 -38.594 -3.197 1 95.94 334 GLN B O 1
ATOM 5822 N N . PHE B 1 335 ? 9.773 -39.594 -5.164 1 96.62 335 PHE B N 1
ATOM 5823 C CA . PHE B 1 335 ? 8.633 -38.781 -5.531 1 96.62 335 PHE B CA 1
ATOM 5824 C C . PHE B 1 335 ? 7.52 -38.875 -4.496 1 96.62 335 PHE B C 1
ATOM 5826 O O . PHE B 1 335 ? 7.023 -37.875 -3.986 1 96.62 335 PHE B O 1
ATOM 5833 N N . VAL B 1 336 ? 7.191 -40.125 -4.172 1 97.06 336 VAL B N 1
ATOM 5834 C CA . VAL B 1 336 ? 6.105 -40.375 -3.229 1 97.06 336 VAL B CA 1
ATOM 5835 C C . VAL B 1 336 ? 6.469 -39.812 -1.855 1 97.06 336 VAL B C 1
ATOM 5837 O O . VAL B 1 336 ? 5.629 -39.219 -1.187 1 97.06 336 VAL B O 1
ATOM 5840 N N . SER B 1 337 ? 7.656 -40 -1.474 1 97.94 337 SER B N 1
ATOM 5841 C CA . SER B 1 337 ? 8.125 -39.5 -0.186 1 97.94 337 SER B CA 1
ATOM 5842 C C . SER B 1 337 ? 7.996 -37.969 -0.105 1 97.94 337 SER B C 1
ATOM 5844 O O . SER B 1 337 ? 7.555 -37.438 0.911 1 97.94 337 SER B O 1
ATOM 5846 N N . LEU B 1 338 ? 8.406 -37.312 -1.17 1 98.31 338 LEU B N 1
ATOM 584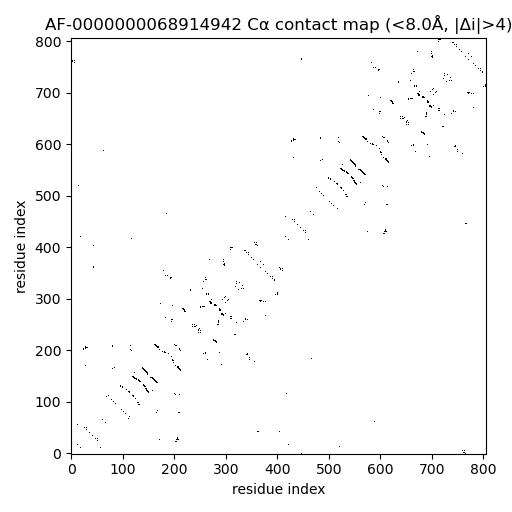7 C CA . LEU B 1 338 ? 8.32 -35.844 -1.2 1 98.31 338 LEU B CA 1
ATOM 5848 C C . LEU B 1 338 ? 6.871 -35.375 -1.16 1 98.31 338 LEU B C 1
ATOM 5850 O O . LEU B 1 338 ? 6.543 -34.406 -0.486 1 98.31 338 LEU B O 1
ATOM 5854 N N . CYS B 1 339 ? 5.996 -36.094 -1.872 1 98.38 339 CYS B N 1
ATOM 5855 C CA . CYS B 1 339 ? 4.574 -35.781 -1.831 1 98.38 339 CYS B CA 1
ATOM 5856 C C . CYS B 1 339 ? 4.027 -35.906 -0.416 1 98.38 339 CYS B C 1
ATOM 5858 O O . CYS B 1 339 ? 3.295 -35.031 0.056 1 98.38 339 CYS B O 1
ATOM 5860 N N . VAL B 1 340 ? 4.438 -36.969 0.199 1 98.69 340 VAL B N 1
ATOM 5861 C CA . VAL B 1 340 ? 3.959 -37.25 1.551 1 98.69 340 VAL B CA 1
ATOM 5862 C C . VAL B 1 340 ? 4.457 -36.156 2.502 1 98.69 340 VAL B C 1
ATOM 5864 O O . VAL B 1 340 ? 3.676 -35.594 3.273 1 98.69 340 VAL B O 1
ATOM 5867 N N . LYS B 1 341 ? 5.711 -35.875 2.441 1 98.75 341 LYS B N 1
ATOM 5868 C CA . LYS B 1 341 ? 6.285 -34.875 3.314 1 98.75 341 LYS B CA 1
ATOM 5869 C C . LYS B 1 341 ? 5.645 -33.5 3.061 1 98.75 341 LYS B C 1
ATOM 5871 O O . LYS B 1 341 ? 5.355 -32.75 4.004 1 98.75 341 LYS B O 1
ATOM 5876 N N . GLY B 1 342 ? 5.484 -33.156 1.784 1 98.75 342 GLY B N 1
ATOM 5877 C CA . GLY B 1 342 ? 4.82 -31.891 1.443 1 98.75 342 GLY B CA 1
ATOM 5878 C C . GLY B 1 342 ? 3.396 -31.812 1.961 1 98.75 342 GLY B C 1
ATOM 5879 O O . GLY B 1 342 ? 2.99 -30.797 2.52 1 98.75 342 GLY B O 1
ATOM 5880 N N . TYR B 1 343 ? 2.67 -32.844 1.829 1 98.69 343 TYR B N 1
ATOM 5881 C CA . TYR B 1 343 ? 1.289 -32.938 2.291 1 98.69 343 TYR B CA 1
ATOM 5882 C C . TYR B 1 343 ? 1.212 -32.781 3.805 1 98.69 343 TYR B C 1
ATOM 5884 O O . TYR B 1 343 ? 0.378 -32.031 4.316 1 98.69 343 TYR B O 1
ATOM 5892 N N . LEU B 1 344 ? 2.07 -33.469 4.461 1 98.75 344 LEU B N 1
ATOM 5893 C CA . LEU B 1 344 ? 2.076 -33.406 5.918 1 98.75 344 LEU B CA 1
ATOM 5894 C C . LEU B 1 344 ? 2.473 -32.031 6.395 1 98.75 344 LEU B C 1
ATOM 5896 O O . LEU B 1 344 ? 1.935 -31.531 7.387 1 98.75 344 LEU B O 1
ATOM 5900 N N . ALA B 1 345 ? 3.434 -31.438 5.727 1 98.19 345 ALA B N 1
ATOM 5901 C CA . ALA B 1 345 ? 3.805 -30.062 6.055 1 98.19 345 ALA B CA 1
ATOM 5902 C C . ALA B 1 345 ? 2.629 -29.109 5.855 1 98.19 345 ALA B C 1
ATOM 5904 O O . ALA B 1 345 ? 2.363 -28.25 6.703 1 98.19 345 ALA B O 1
ATOM 5905 N N . ALA B 1 346 ? 1.933 -29.219 4.738 1 97.94 346 ALA B N 1
ATOM 5906 C CA . ALA B 1 346 ? 0.754 -28.391 4.465 1 97.94 346 ALA B CA 1
ATOM 5907 C C . ALA B 1 346 ? -0.319 -28.609 5.531 1 97.94 346 ALA B C 1
ATOM 5909 O O . ALA B 1 346 ? -0.991 -27.656 5.938 1 97.94 346 ALA B O 1
ATOM 5910 N N . ARG B 1 347 ? -0.469 -29.844 5.965 1 98 347 ARG B N 1
ATOM 5911 C CA . ARG B 1 347 ? -1.45 -30.203 6.984 1 98 347 ARG B CA 1
ATOM 5912 C C . ARG B 1 347 ? -1.179 -29.453 8.289 1 98 347 ARG B C 1
ATOM 5914 O O . ARG B 1 347 ? -2.113 -29.031 8.977 1 98 347 ARG B O 1
ATOM 5921 N N . ARG B 1 348 ? 0.046 -29.344 8.57 1 96.12 348 ARG B N 1
ATOM 5922 C CA . ARG B 1 348 ? 0.425 -28.641 9.797 1 96.12 348 ARG B CA 1
ATOM 5923 C C . ARG B 1 348 ? -0.016 -27.188 9.742 1 96.12 348 ARG B C 1
ATOM 5925 O O . ARG B 1 348 ? -0.293 -26.578 10.781 1 96.12 348 ARG B O 1
ATOM 5932 N N . TYR B 1 349 ? -0.069 -26.656 8.578 1 92.94 349 TYR B N 1
ATOM 5933 C CA . TYR B 1 349 ? -0.449 -25.25 8.406 1 92.94 349 TYR B CA 1
ATOM 5934 C C . TYR B 1 349 ? -1.844 -25.141 7.801 1 92.94 349 TYR B C 1
ATOM 5936 O O . TYR B 1 349 ? -2.166 -24.141 7.156 1 92.94 349 TYR B O 1
ATOM 5944 N N . MET B 1 350 ? -2.664 -26.094 7.977 1 96.62 350 MET B N 1
ATOM 5945 C CA . MET B 1 350 ? -3.982 -26.203 7.359 1 96.62 350 MET B CA 1
ATOM 5946 C C . MET B 1 350 ? -4.844 -25 7.684 1 96.62 350 MET B C 1
ATOM 5948 O O . MET B 1 350 ? -5.48 -24.422 6.793 1 96.62 350 MET B O 1
ATOM 5952 N N . ASP B 1 351 ? -4.848 -24.516 8.906 1 92.19 351 ASP B N 1
ATOM 5953 C CA . ASP B 1 351 ? -5.707 -23.406 9.328 1 92.19 351 ASP B CA 1
ATOM 5954 C C . ASP B 1 351 ? -5.352 -22.125 8.586 1 92.19 351 ASP B C 1
ATOM 5956 O O . ASP B 1 351 ? -6.238 -21.375 8.18 1 92.19 351 ASP B O 1
ATOM 5960 N N . GLY B 1 352 ? -4.035 -21.906 8.453 1 87.44 352 GLY B N 1
ATOM 5961 C CA . GLY B 1 352 ? -3.602 -20.75 7.703 1 87.44 352 GLY B CA 1
ATOM 5962 C C . GLY B 1 352 ? -4.02 -20.781 6.246 1 87.44 352 GLY B C 1
ATOM 5963 O O . GLY B 1 352 ? -4.465 -19.781 5.695 1 87.44 352 GLY B O 1
ATOM 5964 N N . ILE B 1 353 ? -3.932 -21.922 5.664 1 93.25 353 ILE B N 1
ATOM 5965 C CA . ILE B 1 353 ? -4.277 -22.094 4.258 1 93.25 353 ILE B CA 1
ATOM 5966 C C . ILE B 1 353 ? -5.781 -21.922 4.07 1 93.25 353 ILE B C 1
ATOM 5968 O O . ILE B 1 353 ? -6.223 -21.172 3.199 1 93.25 353 ILE B O 1
ATOM 5972 N N . ILE B 1 354 ? -6.555 -22.562 4.945 1 94.62 354 ILE B N 1
ATOM 5973 C CA . ILE B 1 354 ? -8.008 -22.484 4.863 1 94.62 354 ILE B CA 1
ATOM 5974 C C . ILE B 1 354 ? -8.469 -21.047 5.109 1 94.62 354 ILE B C 1
ATOM 5976 O O . ILE B 1 354 ? -9.375 -20.562 4.438 1 94.62 354 ILE B O 1
ATOM 5980 N N . SER B 1 355 ? -7.863 -20.422 6.047 1 87.94 355 SER B N 1
ATOM 5981 C CA . SER B 1 355 ? -8.203 -19.031 6.34 1 87.94 355 SER B CA 1
ATOM 5982 C C . SER B 1 355 ? -7.977 -18.141 5.129 1 87.94 355 SER B C 1
ATOM 5984 O O . SER B 1 355 ? -8.781 -17.25 4.844 1 87.94 355 SER B O 1
ATOM 5986 N N . THR B 1 356 ? -6.926 -18.359 4.422 1 86.75 356 THR B N 1
ATOM 5987 C CA . THR B 1 356 ? -6.582 -17.578 3.232 1 86.75 356 THR B CA 1
ATOM 5988 C C . THR B 1 356 ? -7.664 -17.719 2.166 1 86.75 356 THR B C 1
ATOM 5990 O O . THR B 1 356 ? -8.047 -16.734 1.53 1 86.75 356 THR B O 1
ATOM 5993 N N . VAL B 1 357 ? -8.164 -18.875 2.016 1 92.75 357 VAL B N 1
ATOM 5994 C CA . VAL B 1 357 ? -9.219 -19.141 1.037 1 92.75 357 VAL B CA 1
ATOM 5995 C C . VAL B 1 357 ? -10.555 -18.609 1.562 1 92.75 357 VAL B C 1
ATOM 5997 O O . VAL B 1 357 ? -11.32 -17.984 0.818 1 92.75 357 VAL B O 1
ATOM 6000 N N . GLN B 1 358 ? -10.781 -18.781 2.82 1 90.94 358 GLN B N 1
ATOM 6001 C CA . GLN B 1 358 ? -12.039 -18.406 3.457 1 90.94 358 GLN B CA 1
ATOM 6002 C C . GLN B 1 358 ? -12.258 -16.891 3.406 1 90.94 358 GLN B C 1
ATOM 6004 O O . GLN B 1 358 ? -13.391 -16.422 3.332 1 90.94 358 GLN B O 1
ATOM 6009 N N . MET B 1 359 ? -11.211 -16.156 3.434 1 83.81 359 MET B N 1
ATOM 6010 C CA . MET B 1 359 ? -11.297 -14.703 3.375 1 83.81 359 MET B CA 1
ATOM 6011 C C . MET B 1 359 ? -11.984 -14.25 2.09 1 83.81 359 MET B C 1
ATOM 6013 O O . MET B 1 359 ? -12.594 -13.18 2.053 1 83.81 359 MET B O 1
ATOM 6017 N N . MET B 1 360 ? -11.992 -15.125 1.078 1 85.5 360 MET B N 1
ATOM 6018 C CA . MET B 1 360 ? -12.555 -14.75 -0.218 1 85.5 360 MET B CA 1
ATOM 6019 C C . MET B 1 360 ? -13.93 -15.383 -0.416 1 85.5 360 MET B C 1
ATOM 6021 O O . MET B 1 360 ? -14.531 -15.258 -1.487 1 85.5 360 MET B O 1
ATOM 6025 N N . LEU B 1 361 ? -14.461 -15.977 0.58 1 87.12 361 LEU B N 1
ATOM 6026 C CA . LEU B 1 361 ? -15.695 -16.75 0.482 1 87.12 361 LEU B CA 1
ATOM 6027 C C . LEU B 1 361 ? -16.828 -15.883 -0.063 1 87.12 361 LEU B C 1
ATOM 6029 O O . LEU B 1 361 ? -17.625 -16.344 -0.883 1 87.12 361 LEU B O 1
ATOM 6033 N N . ASP B 1 362 ? -16.797 -14.602 0.343 1 80.62 362 ASP B N 1
ATOM 6034 C CA . ASP B 1 362 ? -17.906 -13.719 -0.04 1 80.62 362 ASP B CA 1
ATOM 6035 C C . ASP B 1 362 ? -17.5 -12.828 -1.218 1 80.62 362 ASP B C 1
ATOM 6037 O O . ASP B 1 362 ? -18.125 -11.789 -1.452 1 80.62 362 ASP B O 1
ATOM 6041 N N . SER B 1 363 ? -16.5 -13.25 -1.958 1 80.62 363 SER B N 1
ATOM 6042 C CA . SER B 1 363 ? -15.977 -12.438 -3.053 1 80.62 363 SER B CA 1
ATOM 6043 C C . SER B 1 363 ? -16.859 -12.539 -4.289 1 80.62 363 SER B C 1
ATOM 6045 O O . SER B 1 363 ? -16.75 -11.727 -5.211 1 80.62 363 SER B O 1
ATOM 6047 N N . GLY B 1 364 ? -17.719 -13.633 -4.336 1 82.25 364 GLY B N 1
ATOM 6048 C CA . GLY B 1 364 ? -18.5 -13.891 -5.527 1 82.25 364 GLY B CA 1
ATOM 6049 C C . GLY B 1 364 ? -17.75 -14.672 -6.59 1 82.25 364 GLY B C 1
ATOM 6050 O O . GLY B 1 364 ? -18.266 -14.891 -7.688 1 82.25 364 GLY B O 1
ATOM 6051 N N . LEU B 1 365 ? -16.594 -15.164 -6.289 1 87.5 365 LEU B N 1
ATOM 6052 C CA . LEU B 1 365 ? -15.844 -16 -7.219 1 87.5 365 LEU B CA 1
ATOM 6053 C C . LEU B 1 365 ? -16.625 -17.266 -7.555 1 87.5 365 LEU B C 1
ATOM 6055 O O . LEU B 1 365 ? -17.266 -17.859 -6.684 1 87.5 365 LEU B O 1
ATOM 6059 N N . PRO B 1 366 ? -16.5 -17.703 -8.781 1 88.25 366 PRO B N 1
ATOM 6060 C CA . PRO B 1 366 ? -17.234 -18.891 -9.203 1 88.25 366 PRO B CA 1
ATOM 6061 C C . PRO B 1 366 ? -16.891 -20.125 -8.367 1 88.25 366 PRO B C 1
ATOM 6063 O O . PRO B 1 366 ? -17.75 -20.984 -8.125 1 88.25 366 PRO B O 1
ATOM 6066 N N . CYS B 1 367 ? -15.734 -20.25 -7.879 1 91.88 367 CYS B N 1
ATOM 6067 C CA . CYS B 1 367 ? -15.289 -21.438 -7.164 1 91.88 367 CYS B CA 1
ATOM 6068 C C . CYS B 1 367 ? -15.992 -21.562 -5.816 1 91.88 367 CYS B C 1
ATOM 6070 O O . CYS B 1 367 ? -15.945 -22.609 -5.176 1 91.88 367 CYS B O 1
ATOM 6072 N N . PHE B 1 368 ? -16.656 -20.469 -5.43 1 91 368 PHE B N 1
ATOM 6073 C CA . PHE B 1 368 ? -17.391 -20.484 -4.164 1 91 368 PHE B CA 1
ATOM 6074 C C . PHE B 1 368 ? -18.891 -20.562 -4.395 1 91 368 PHE B C 1
ATOM 6076 O O . PHE B 1 368 ? -19.672 -20.516 -3.445 1 91 368 PHE B O 1
ATOM 6083 N N . SER B 1 369 ? -19.328 -20.641 -5.594 1 87.25 369 SER B N 1
ATOM 6084 C CA . SER B 1 369 ? -20.734 -20.453 -5.949 1 87.25 369 SER B CA 1
ATOM 6085 C C . SER B 1 369 ? -21.562 -21.703 -5.668 1 87.25 369 SER B C 1
ATOM 6087 O O . SER B 1 369 ? -22.797 -21.656 -5.633 1 87.25 369 SER B O 1
ATOM 6089 N N . ARG B 1 370 ? -20.922 -22.828 -5.477 1 88.06 370 ARG B N 1
ATOM 6090 C CA . ARG B 1 370 ? -21.656 -24.062 -5.262 1 88.06 370 ARG B CA 1
ATOM 6091 C C . ARG B 1 370 ? -20.969 -24.953 -4.23 1 88.06 370 ARG B C 1
ATOM 6093 O O . ARG B 1 370 ? -19.781 -24.797 -3.975 1 88.06 370 ARG B O 1
ATOM 6100 N N . GLY B 1 371 ? -21.734 -25.703 -3.6 1 89.5 371 GLY B N 1
ATOM 6101 C CA . GLY B 1 371 ? -21.203 -26.703 -2.688 1 89.5 371 GLY B CA 1
ATOM 6102 C C . GLY B 1 371 ? -20.656 -26.109 -1.406 1 89.5 371 GLY B C 1
ATOM 6103 O O . GLY B 1 371 ? -21.203 -25.125 -0.885 1 89.5 371 GLY B O 1
ATOM 6104 N N . ASP B 1 372 ? -19.734 -26.859 -0.828 1 94.38 372 ASP B N 1
ATOM 6105 C CA . ASP B 1 372 ? -19.031 -26.453 0.39 1 94.38 372 ASP B CA 1
ATOM 6106 C C . ASP B 1 372 ? -17.531 -26.359 0.153 1 94.38 372 ASP B C 1
ATOM 6108 O O . ASP B 1 372 ? -16.766 -27.188 0.649 1 94.38 372 ASP B O 1
ATOM 6112 N N . PRO B 1 373 ? -17.172 -25.344 -0.601 1 94.25 373 PRO B N 1
ATOM 6113 C CA . PRO B 1 373 ? -15.766 -25.25 -1.004 1 94.25 373 PRO B CA 1
ATOM 6114 C C . PRO B 1 373 ? -14.805 -25.25 0.186 1 94.25 373 PRO B C 1
ATOM 6116 O O . PRO B 1 373 ? -13.742 -25.875 0.129 1 94.25 373 PRO B O 1
ATOM 6119 N N . ILE B 1 374 ? -15.164 -24.578 1.278 1 95.88 374 ILE B N 1
ATOM 6120 C CA . ILE B 1 374 ? -14.273 -24.484 2.432 1 95.88 374 ILE B CA 1
ATOM 6121 C C . ILE B 1 374 ? -14.242 -25.828 3.166 1 95.88 374 ILE B C 1
ATOM 6123 O O . ILE B 1 374 ? -13.172 -26.312 3.52 1 95.88 374 ILE B O 1
ATOM 6127 N N . GLY B 1 375 ? -15.43 -26.328 3.414 1 96.69 375 GLY B N 1
ATOM 6128 C CA . GLY B 1 375 ? -15.492 -27.641 4.039 1 96.69 375 GLY B CA 1
ATOM 6129 C C . GLY B 1 375 ? -14.773 -28.719 3.246 1 96.69 375 GLY B C 1
ATOM 6130 O O . GLY B 1 375 ? -14.078 -29.547 3.82 1 96.69 375 GLY B O 1
ATOM 6131 N N . ASN B 1 376 ? -14.961 -28.719 1.95 1 96.25 376 ASN B N 1
ATOM 6132 C CA . ASN B 1 376 ? -14.305 -29.703 1.092 1 96.25 376 ASN B CA 1
ATOM 6133 C C . ASN B 1 376 ? -12.797 -29.516 1.078 1 96.25 376 ASN B C 1
ATOM 6135 O O . ASN B 1 376 ? -12.047 -30.5 1.021 1 96.25 376 ASN B O 1
ATOM 6139 N N . LEU B 1 377 ? -12.367 -28.266 1.066 1 97.12 377 LEU B N 1
ATOM 6140 C CA . LEU B 1 377 ? -10.938 -28.016 1.183 1 97.12 377 LEU B CA 1
ATOM 6141 C C . LEU B 1 377 ? -10.391 -28.578 2.49 1 97.12 377 LEU B C 1
ATOM 6143 O O . LEU B 1 377 ? -9.328 -29.203 2.502 1 97.12 377 LEU B O 1
ATOM 6147 N N . ARG B 1 378 ? -11.102 -28.344 3.582 1 97.69 378 ARG B N 1
ATOM 6148 C CA . ARG B 1 378 ? -10.688 -28.875 4.875 1 97.69 378 ARG B CA 1
ATOM 6149 C C . ARG B 1 378 ? -10.617 -30.391 4.84 1 97.69 378 ARG B C 1
ATOM 6151 O O . ARG B 1 378 ? -9.672 -30.984 5.371 1 97.69 378 ARG B O 1
ATOM 6158 N N . LYS B 1 379 ? -11.57 -30.984 4.207 1 97.25 379 LYS B N 1
ATOM 6159 C CA . LYS B 1 379 ? -11.625 -32.438 4.113 1 97.25 379 LYS B CA 1
ATOM 6160 C C . LYS B 1 379 ? -10.422 -33 3.361 1 97.25 379 LYS B C 1
ATOM 6162 O O . LYS B 1 379 ? -9.945 -34.094 3.656 1 97.25 379 LYS B O 1
ATOM 6167 N N . ARG B 1 380 ? -9.891 -32.281 2.465 1 97.38 380 ARG B N 1
ATOM 6168 C CA . ARG B 1 380 ? -8.758 -32.75 1.67 1 97.38 380 ARG B CA 1
ATOM 6169 C C . ARG B 1 380 ? -7.488 -32.812 2.512 1 97.38 380 ARG B C 1
ATOM 6171 O O . ARG B 1 380 ? -6.52 -33.469 2.135 1 97.38 380 ARG B O 1
ATOM 6178 N N . PHE B 1 381 ? -7.484 -32.125 3.648 1 98.19 381 PHE B N 1
ATOM 6179 C CA . PHE B 1 381 ? -6.359 -32.219 4.578 1 98.19 381 PHE B CA 1
ATOM 6180 C C . PHE B 1 381 ? -6.504 -33.406 5.508 1 98.19 381 PHE B C 1
ATOM 6182 O O . PHE B 1 381 ? -5.543 -33.812 6.172 1 98.19 381 PHE B O 1
ATOM 6189 N N . HIS B 1 382 ? -7.664 -33.938 5.645 1 98 382 HIS B N 1
ATOM 6190 C CA . HIS B 1 382 ? -7.984 -35.031 6.539 1 98 382 HIS B CA 1
ATOM 6191 C C . HIS B 1 382 ? -7.508 -34.75 7.961 1 98 382 HIS B C 1
ATOM 6193 O O . HIS B 1 382 ? -6.746 -35.531 8.531 1 98 382 HIS B O 1
ATOM 6199 N N . PRO B 1 383 ? -8.086 -33.688 8.523 1 97.38 383 PRO B N 1
ATOM 6200 C CA . PRO B 1 383 ? -7.656 -33.344 9.883 1 97.38 383 PRO B CA 1
ATOM 6201 C C . PRO B 1 383 ? -7.941 -34.469 10.898 1 97.38 383 PRO B C 1
ATOM 6203 O O . PRO B 1 383 ? -7.316 -34.5 11.961 1 97.38 383 PRO B O 1
ATOM 6206 N N . GLU B 1 384 ? -8.812 -35.375 10.586 1 97.25 384 GLU B N 1
ATOM 6207 C CA . GLU B 1 384 ? -9.211 -36.469 11.477 1 97.25 384 GLU B CA 1
ATOM 6208 C C . GLU B 1 384 ? -8.164 -37.562 11.5 1 97.25 384 GLU B C 1
ATOM 6210 O O . GLU B 1 384 ? -8.172 -38.406 12.391 1 97.25 384 GLU B O 1
ATOM 6215 N N . MET B 1 385 ? -7.281 -37.562 10.594 1 98.31 385 MET B N 1
ATOM 6216 C CA . MET B 1 385 ? -6.289 -38.625 10.469 1 98.31 385 MET B CA 1
ATOM 6217 C C . MET B 1 385 ? -5.043 -38.312 11.289 1 98.31 385 MET B C 1
ATOM 6219 O O . MET B 1 385 ? -4.676 -37.156 11.445 1 98.31 385 MET B O 1
ATOM 6223 N N . SER B 1 386 ? -4.395 -39.406 11.82 1 97.88 386 SER B N 1
ATOM 6224 C CA . SER B 1 386 ? -3.049 -39.25 12.359 1 97.88 386 SER B CA 1
ATOM 6225 C C . SER B 1 386 ? -2.035 -38.969 11.258 1 97.88 386 SER B C 1
ATOM 6227 O O . SER B 1 386 ? -2.352 -39.094 10.07 1 97.88 386 SER B O 1
ATOM 6229 N N . GLU B 1 387 ? -0.888 -38.625 11.641 1 97.38 387 GLU B N 1
ATOM 6230 C CA . GLU B 1 387 ? 0.162 -38.344 10.664 1 97.38 387 GLU B CA 1
ATOM 6231 C C . GLU B 1 387 ? 0.445 -39.594 9.812 1 97.38 387 GLU B C 1
ATOM 6233 O O . GLU B 1 387 ? 0.656 -39.5 8.602 1 97.38 387 GLU B O 1
ATOM 6238 N N . ARG B 1 388 ? 0.468 -40.719 10.453 1 97.94 388 ARG B N 1
ATOM 6239 C CA . ARG B 1 388 ? 0.731 -41.969 9.75 1 97.94 388 ARG B CA 1
ATOM 6240 C C . ARG B 1 388 ? -0.381 -42.281 8.75 1 97.94 388 ARG B C 1
ATOM 6242 O O . ARG B 1 388 ? -0.11 -42.656 7.613 1 97.94 388 ARG B O 1
ATOM 6249 N N . GLU B 1 389 ? -1.576 -42.094 9.172 1 98.44 389 GLU B N 1
ATOM 6250 C CA . GLU B 1 389 ? -2.721 -42.312 8.297 1 98.44 389 GLU B CA 1
ATOM 6251 C C . GLU B 1 389 ? -2.717 -41.344 7.113 1 98.44 389 GLU B C 1
ATOM 6253 O O . GLU B 1 389 ? -3 -41.75 5.98 1 98.44 389 GLU B O 1
ATOM 6258 N N . ALA B 1 390 ? -2.418 -40.156 7.422 1 98.56 390 ALA B N 1
ATOM 6259 C CA . ALA B 1 390 ? -2.371 -39.125 6.375 1 98.56 390 ALA B CA 1
ATOM 6260 C C . ALA B 1 390 ? -1.271 -39.438 5.363 1 98.56 390 ALA B C 1
ATOM 6262 O O . ALA B 1 390 ? -1.438 -39.188 4.164 1 98.56 390 ALA B O 1
ATOM 6263 N N . ALA B 1 391 ? -0.174 -39.875 5.891 1 98.5 391 ALA B N 1
ATOM 6264 C CA . ALA B 1 391 ? 0.91 -40.281 5 1 98.5 391 ALA B CA 1
ATOM 6265 C C . ALA B 1 391 ? 0.453 -41.406 4.055 1 98.5 391 ALA B C 1
ATOM 6267 O O . ALA B 1 391 ? 0.738 -41.344 2.855 1 98.5 391 ALA B O 1
ATOM 6268 N N . HIS B 1 392 ? -0.241 -42.375 4.57 1 98.12 392 HIS B N 1
ATOM 6269 C CA . HIS B 1 392 ? -0.752 -43.469 3.762 1 98.12 392 HIS B CA 1
ATOM 6270 C C . HIS B 1 392 ? -1.766 -42.969 2.734 1 98.12 392 HIS B C 1
ATOM 6272 O O . HIS B 1 392 ? -1.804 -43.469 1.605 1 98.12 392 HIS B O 1
ATOM 6278 N N . PHE B 1 393 ? -2.562 -42.094 3.188 1 97.88 393 PHE B N 1
ATOM 6279 C CA . PHE B 1 393 ? -3.512 -41.5 2.27 1 97.88 393 PHE B CA 1
ATOM 6280 C C . PHE B 1 393 ? -2.793 -40.875 1.066 1 97.88 393 PHE B C 1
ATOM 6282 O O . PHE B 1 393 ? -3.176 -41.125 -0.079 1 97.88 393 PHE B O 1
ATOM 6289 N N . MET B 1 394 ? -1.738 -40.094 1.342 1 98 394 MET B N 1
ATOM 6290 C CA . MET B 1 394 ? -1.027 -39.406 0.258 1 98 394 MET B CA 1
ATOM 6291 C C . MET B 1 394 ? -0.326 -40.438 -0.642 1 98 394 MET B C 1
ATOM 6293 O O . MET B 1 394 ? -0.216 -40.219 -1.852 1 98 394 MET B O 1
ATOM 6297 N N . ILE B 1 395 ? 0.203 -41.531 -0.043 1 97 395 ILE B N 1
ATOM 6298 C CA . ILE B 1 395 ? 0.801 -42.594 -0.833 1 97 395 ILE B CA 1
ATOM 6299 C C . ILE B 1 395 ? -0.233 -43.156 -1.807 1 97 395 ILE B C 1
ATOM 6301 O O . ILE B 1 395 ? 0.065 -43.375 -2.984 1 97 395 ILE B O 1
ATOM 6305 N N . HIS B 1 396 ? -1.455 -43.344 -1.332 1 95.69 396 HIS B N 1
ATOM 6306 C CA . HIS B 1 396 ? -2.531 -43.875 -2.166 1 95.69 396 HIS B CA 1
ATOM 6307 C C . HIS B 1 396 ? -2.902 -42.906 -3.27 1 95.69 396 HIS B C 1
ATOM 6309 O O . HIS B 1 396 ? -3.195 -43.312 -4.395 1 95.69 396 HIS B O 1
ATOM 6315 N N . VAL B 1 397 ? -2.945 -41.656 -2.906 1 95.69 397 VAL B N 1
ATOM 6316 C CA . VAL B 1 397 ? -3.24 -40.594 -3.883 1 95.69 397 VAL B CA 1
ATOM 6317 C C . VAL B 1 397 ? -2.223 -40.656 -5.02 1 95.69 397 VAL B C 1
ATOM 6319 O O . VAL B 1 397 ? -2.588 -40.562 -6.191 1 95.69 397 VAL B O 1
ATOM 6322 N N . CYS B 1 398 ? -0.942 -40.812 -4.684 1 94.69 398 CYS B N 1
ATOM 6323 C CA . CYS B 1 398 ? 0.117 -40.875 -5.684 1 94.69 398 CYS B CA 1
ATOM 6324 C C . CYS B 1 398 ? -0.041 -42.125 -6.562 1 94.69 398 CYS B C 1
ATOM 6326 O O . CYS B 1 398 ? 0.116 -42.031 -7.781 1 94.69 398 CYS B O 1
ATOM 6328 N N . THR B 1 399 ? -0.367 -43.156 -5.934 1 90.94 399 THR B N 1
ATOM 6329 C CA . THR B 1 399 ? -0.53 -44.406 -6.66 1 90.94 399 THR B CA 1
ATOM 6330 C C . THR B 1 399 ? -1.724 -44.344 -7.605 1 90.94 399 THR B C 1
ATOM 6332 O O . THR B 1 399 ? -1.651 -44.812 -8.742 1 90.94 399 THR B O 1
ATOM 6335 N N . ASP B 1 400 ? -2.766 -43.781 -7.168 1 90 400 ASP B N 1
ATOM 6336 C CA . ASP B 1 400 ? -3.971 -43.656 -7.977 1 90 400 ASP B CA 1
ATOM 6337 C C . ASP B 1 400 ? -3.729 -42.719 -9.172 1 90 400 ASP B C 1
ATOM 6339 O O . ASP B 1 400 ? -4.301 -42.906 -10.242 1 90 400 ASP B O 1
ATOM 6343 N N . ALA B 1 401 ? -2.969 -41.719 -8.977 1 88.75 401 ALA B N 1
ATOM 6344 C CA . ALA B 1 401 ? -2.689 -40.75 -10.031 1 88.75 401 ALA B CA 1
ATOM 6345 C C . ALA B 1 401 ? -1.851 -41.344 -11.141 1 88.75 401 ALA B C 1
ATOM 6347 O O . ALA B 1 401 ? -1.892 -40.906 -12.289 1 88.75 401 ALA B O 1
ATOM 6348 N N . SER B 1 402 ? -1.075 -42.344 -10.844 1 81.44 402 SER B N 1
ATOM 6349 C CA . SER B 1 402 ? -0.194 -43 -11.812 1 81.44 402 SER B CA 1
ATOM 6350 C C . SER B 1 402 ? -0.958 -43.969 -12.688 1 81.44 402 SER B C 1
ATOM 6352 O O . SER B 1 402 ? -0.434 -44.469 -13.695 1 81.44 402 SER B O 1
ATOM 6354 N N . LYS B 1 403 ? -2.234 -44.344 -12.32 1 73.88 403 LYS B N 1
ATOM 6355 C CA . LYS B 1 403 ? -3.045 -45.281 -13.102 1 73.88 403 LYS B CA 1
ATOM 6356 C C . LYS B 1 403 ? -3.818 -44.562 -14.195 1 73.88 403 LYS B C 1
ATOM 6358 O O . LYS B 1 403 ? -4.188 -43.375 -14.039 1 73.88 403 LYS B O 1
#

Nearest PDB structures (foldseek):
  5c46-assembly1_E  TM=8.339E-01  e=2.350E-22  Homo sapiens
  5fbq-assembly1_A  TM=8.258E-01  e=1.566E-22  Homo sapiens
  4d0l-assembly2_C  TM=8.395E-01  e=4.419E-22  Homo sapiens
  5c4g-assembly1_E  TM=8.212E-01  e=1.246E-21  Homo sapiens
  4wag-assembly1_A  TM=8.163E-01  e=1.360E-20  Homo sapiens

Solvent-accessible surface area (backbone atoms only — not comparable to full-atom values): 42615 Å² total; per-residue (Å²): 106,70,46,41,54,49,41,52,50,48,55,55,30,72,71,30,69,67,50,36,49,54,51,41,30,52,41,38,32,59,47,55,73,70,77,71,72,91,81,72,82,61,79,47,50,67,61,40,63,45,33,63,55,54,44,48,52,50,58,69,64,43,52,72,69,54,40,50,51,51,50,53,47,53,50,51,52,48,55,59,31,45,48,20,56,69,42,58,87,46,55,78,89,47,35,41,63,48,44,30,56,57,45,70,68,61,74,80,80,75,75,77,37,48,40,89,69,40,71,57,29,26,38,77,44,70,42,51,85,52,36,39,68,46,94,53,93,88,45,35,33,28,34,41,30,28,34,26,22,45,61,87,54,60,72,81,56,68,41,81,47,47,33,33,23,30,41,80,37,66,42,63,47,32,41,53,51,34,51,53,43,40,51,49,41,49,52,34,54,73,74,68,45,83,55,35,69,75,63,66,41,58,33,34,59,22,62,28,18,26,40,32,50,54,73,75,67,51,43,30,48,48,58,50,49,75,78,35,95,55,51,56,46,52,49,45,33,72,74,36,37,56,86,83,36,70,55,22,48,49,21,46,49,32,26,40,28,10,46,24,33,47,38,42,51,22,48,60,43,33,59,44,61,76,51,49,72,30,34,29,34,34,87,59,37,29,48,43,79,46,76,37,74,22,26,62,54,27,30,75,93,71,41,79,68,76,53,78,51,54,36,93,41,50,69,42,54,44,38,51,53,26,72,82,67,71,77,72,43,70,53,35,51,48,35,46,49,48,29,25,53,51,42,54,54,48,46,74,44,39,67,62,54,49,49,62,55,54,20,46,58,68,67,73,50,66,35,56,72,40,87,54,42,66,62,54,44,50,55,68,56,40,80,89,46,52,73,68,53,45,38,52,49,43,46,50,52,54,55,56,22,64,102,107,70,46,39,53,48,41,52,50,49,56,55,31,74,72,30,67,67,49,36,48,54,50,41,30,52,42,38,32,58,46,56,73,70,78,73,72,91,82,70,82,61,80,45,48,66,60,40,63,45,34,62,55,52,44,50,53,49,58,69,64,43,51,72,70,53,40,49,53,50,49,51,48,54,50,50,52,48,55,60,31,45,47,20,56,69,42,58,85,47,54,78,88,48,33,40,62,48,44,30,58,56,45,71,69,60,75,81,79,74,74,78,38,48,38,89,69,39,70,57,30,26,38,76,45,71,41,50,84,51,36,37,68,44,93,53,93,88,46,36,33,29,32,41,32,28,33,26,21,43,60,88,53,60,73,81,55,68,41,80,48,47,33,32,23,31,41,82,38,65,42,62,47,33,41,54,50,34,50,53,42,40,50,49,42,50,53,34,54,73,73,67,44,83,57,36,67,75,63,65,42,57,36,35,61,21,62,27,17,26,40,32,50,53,73,76,66,50,43,30,48,49,58,50,50,74,77,36,93,55,49,56,45,53,49,43,32,71,76,36,36,56,87,82,36,71,55,21,48,48,22,46,49,33,27,40,28,11,47,24,33,47,38,42,51,20,48,60,42,32,59,44,62,76,51,49,70,30,33,28,35,34,88,59,37,30,47,42,80,46,76,35,74,22,26,61,53,26,30,75,94,69,41,79,67,76,54,79,50,55,36,93,41,50,68,41,55,43,36,48,53,24,72,81,66,71,76,74,45,71,54,35,51,50,36,45,50,49,28,26,53,51,44,52,55,50,45,75,44,39,67,62,56,50,49,63,53,54,21,46,58,68,67,72,49,66,36,54,72,40,90,53,41,66,62,53,45,51,56,67,57,40,80,87,46,52,71,68,54,46,37,51,50,43,47,48,52,54,55,55,22,65,104

Sequence (806 aa):
MQRLVEGYLLRATQRSDIFAHILIWHLQGESVQETPKEGAIDKNASFQEILPQVRQHIIDGFSPSALDMFTREFDFFDKVTSISGVLFPLPKEERRAGIRRELEKIEMQGDDLYLPTAPSKLVRGIRVDSGIPLQSAAKVPIMITFNVVDRDGDHNDVKPQACIFKVGDDCRQDVLALQVISLLRDIFQAVGLNLYLFPYGVLPTGDERGIIEVVPNTRSRSQMGETTDGGLYEIFQQDYGPVGSATFETARENFLISSAGYAVASLLLQPKDRHNGNLLFDDVGRLVHIDFGFILETSPGGNMRFESAHFKLSHEMTQLLDPSGVMKSKTWHQFVSLCVKGYLAARRYMDGIISTVQMMLDSGLPCFSRGDPIGNLRKRFHPEMSEREAAHFMIHVCTDASKMQRLVEGYLLRATQRSDIFAHILIWHLQGESVQETPKEGAIDKNASFQEILPQVRQHIIDGFSPSALDMFTREFDFFDKVTSISGVLFPLPKEERRAGIRRELEKIEMQGDDLYLPTAPSKLVRGIRVDSGIPLQSAAKVPIMITFNVVDRDGDHNDVKPQACIFKVGDDCRQDVLALQVISLLRDIFQAVGLNLYLFPYGVLPTGDERGIIEVVPNTRSRSQMGETTDGGLYEIFQQDYGPVGSATFETARENFLISSAGYAVASLLLQPKDRHNGNLLFDDVGRLVHIDFGFILETSPGGNMRFESAHFKLSHEMTQLLDPSGVMKSKTWHQFVSLCVKGYLAARRYMDGIISTVQMMLDSGLPCFSRGDPIGNLRKRFHPEMSEREAAHFMIHVCTDASK